Protein 5X6C (pdb70)

Radius of gyration: 39.95 Å; Cα contacts (8 Å, |Δi|>4): 1999; chains: 4; bounding box: 98×98×112 Å

InterPro domains:
  IPR002319 Phenylalanyl-tRNA synthetase [PF01409] (112-344)
  IPR005246 O-phosphoseryl-tRNA(Cys) ligase [MF_01674] (1-539)
  IPR005246 O-phosphoseryl-tRNA(Cys) ligase [TIGR00470] (1-539)
  IPR006195 Aminoacyl-tRNA synthetase, class II [PS50862] (49-343)
  IPR041590 O-phosphoserine--tRNA(Cys) ligase, C-terminal domain [PF18006] (428-467)
  IPR045864 Class II Aminoacyl-tRNA synthetase/Biotinyl protein ligase (BPL) and lipoyl protein ligase (LPL) [G3DSA:3.30.930.10] (42-348)
  IPR045864 Class II Aminoacyl-tRNA synthetase/Biotinyl protein ligase (BPL) and lipoyl protein ligase (LPL) [SSF55681] (33-344)

Sequence (1130 aa):
MRFDIKKVLELAEKDFETAWRETRALIKDKHIDNKYPRLKPVYGKPHPVMETIERLRQAYLRMGFEEMINPVIVDEMEIYKQFGPEAMAVLDRCFYLAGLPRPDVGLGNEKVEIIKNLGIDIDEEKKERLREVLHLYKKGAIDGDDLVFEIAKALNVSNEMGLKVLETAFPEFKDLKPESTTLTLRSHMTSGWFITLSSLIKKRKLPLKLFSIDRCFRREQREDRSHLMSYHSASCVVVGEDVSVDDGKVVAEGLLAQFGFTKFKFKPDEKKSKYYTPETQTEVYAYHPKLGEWIEVATFGVYSPIALAKYNIDVPVMNLGLGVERLAMIIYGYEDVRAMVYPQFYEYRLSDRDIAGMIRVDKVPILDEFYNFANELIDICIANKDKESPCSVEVKREFNFNGERRVIKVEIFENEPNKKLLGPSVLNEVYVYDGNIYGIPPTFEGVKEQYIPILKKAKEEGVSTNIRYIDGIIYKLVAKIEEALVSNVDEFKFRVPIVRSLSDINLKIDELALKQIMGENKVIDVRGPVFLNAKVEIKMRFDIKKVLELAEKDFETAWRETRALIKDKHIDNKYPRLKPVYGKPHPVMETIERLRQAYLRMGFEEMINPVIVDEMEIYKQFGPEAMAVLDRCFYLAGLPRPDVGLGNEKVEIIKNLGIDIDEEKKERLREVLHLYKKGAIDGDDLVFEIAKALNVSNEMGLKVLETAFPEFKDLKPESTTLTLRSHMTSGWFITLSSLIKKRKLPLKLFSIDRCFRREQREDRSHLMSYHSASCVVVGEDVSVDDGKVVAEGLLAQFGFTKFKFKPDEKKSKYYTPETQTEVYAYHPKLGEWIEVATFGVYSPIALAKYNIDVPVMNLGLGVERLAMIIYGYEDVRAMVYPQFYEYRLSDRDIAGMIRVDKVPILDEFYNFANELIDICIANKDKESPCSVEVKREFNFNGERRVIKVEIFENEPNKKLLGPSVLNEVYVYDGNIYGIPPTFEGVKEQYIPILKKAKEEGVSTNIRYIDGIIYKLVAKIEEALVSNVDEFKFRVPIVRSLSDINLKIDELALKQIMGENKVIDVRGPVFLNAKVEIKNHMRVEYSKDLIRKGISTISQLKKAKNHMRVEYSKDLIRKGISTISQLKKAK

GO terms:
  GO:0005515 protein binding (F, IPI)

Foldseek 3Di:
DADDPVVLVVVCVVPVPCSVVVVCVRDDDDDLCCHPPLPDDDDDDDALLVVLVVLLVVLQVVVVADEDDFDFKDFLVLVCLQQPPCSVVVVVFWAFDWFWAQDDDADDDVLVVQLVVLVADDDVQLRVQVRVLSVCSNVPNADPVCSLVSQCVSRVHDSVSSVVSCCRSPVCVVVTDIGTDRMTGAQACVSGVLVVCLVPVVVDDDFHKYWYWAKHATDDPDAWLPGDRMFIKGKIKTWDQPDFLVVVVVSVCSSVVSLPFPDKDKDFDPVQRQQADGRFWIWIWDDQVLVRDIDTFKIKGKGDCSSCVVSVHRHIMIMMIGTSLVVSCRNVVPRGSVCSVCVVVDDDDADLSSFLNQKFFAAFADDPVLNVVLVVVLVVCVVQVFAFPQFKDWDWDWDDDPPDIKIKIKMKGDHDHPDGRWFQQQFFWWWGDPLEIERGGPDCVPPDPVCVVVNVVRVVPTGTNRDGLSNSQSSVVSSVVVVCVVVVHFKDKGWQFKDFASVSSRMDGDVVSVVVSVVVPYYHGYIGGTTIIMMMGMD/DADDPVVLVVVCVVPVPVSVVPCVVRVDDDDLCCDPPLPDDDDDDDALLVVLVVLLVVLQVVVVAAEDDFDFKDFLVLLCLQQPPCSVVVVVFWAFDWFWAQDQDADDDVLVVQLVVVVADDDVQLNVQQRVLSVCSNVVNADPVCSLVSQCVSRVHDSVVSVVSCCRSPVCVVVTDIDTDRMTGAQACVSGVLVVCLVPVVPDDDFHKYWYWAKHATDDPDAWLPRDRMFIKGKIKTWDQDDFLVVVVVSVVSSVVSVPDPDKDKDFDPCQRQQFDGRFWIWIWDDQVLVRDIDTFKIKGKGDCSSCVSSVHRHIMIMMIGTSLVVSCRNVVPRGSVCSVDVVVDDDDADLSRFLNQKGFAFFADDPVLNVVLVVVLVVCVVQQFAFPQDKDWDWDWDDDPPDIKIKIKMKGDHDHPHGRWFQQQFFFWWGDPLEIERGGPDCPPPDVVCVVVSVCRVVPTGTNPDGLSNSQSSVVSSVVVVCVVVVHFKDKGWQFKDFACVSSRMDGDPVSVVVSVVVVYYHGYIGGTTIIMMMGMD/DVVVVVVVVVVVVVVVVVVVVVVVVD/DVVVVVVVVVVVVVVVVVVVVVVVVD

B-factor: mean 44.77, std 14.57, range [9.73, 120.57]

Secondary structure (DSSP, 8-state):
----HHHHHHHHHH-HHHHHHHGGGGSPPPPGGGSTTTS--------HHHHHHHHHHHHHHTTTPEE----SEEEHHHHHHHHGGGHHHHTTSSPEEEEPPPP-----SHHHHHHHHTT----HHHHHHHHHHHHHHHTT-S-GGGHHHHHHHHHT--HHHHHHHHHHH-GGGGG---EEEEEEE-SSTHHHHHHHHHHHGGGSPSPEEEEEEEEEE---SS--SS--SEEEEEEEEEE-TT--HHHHHHHHHHHHHTTT---EEEEE-TT--TTB-TT--EEEEEE-TTT-SEEEEEEEEEB-HHHHHHTT--S-EEEEEEEHHHHHHHHHT-S-HHHHH-GGGS-----HHHHHTTEEE----SSHHHHHHHHHHHHHHHHSTTPBSSEEEEEEEEEEETTEEEEEEEEEEE-SSS-BSS-TTTT-EEEEETTEEEEE-SS-TT--TTHHHHHHHHHHHSEEEEEEHHHHHHHHHHHHHHHHHHHT--EEEEEEEEE-STGGGTEEE-HHHHHHHHHTT--EE--EEEEEEEEEEE-/----HHHHHHHHHH-HHHHHHHGGGGSPPPPGGGSTTTS--------HHHHHHHHHHHHHHTTTPEE----SEEEHHHHHHHHGGGHHHHTTSSPEEEEPPPP-----HHHHHHHHHTT----HHHHHHHHHHHHHHHTT-S-STTHHHHHHHHHT--HHHHHHHHHHH-GGGGG---EEEEEEE-SSTHHHHHHHHHHHGGGSPSPEEEEEEEEEE---SS--SS--SEEEEEEEEEESTT--HHHHHHHHHHHHHTTT---EEEEE-TT--TTB-TT--EEEEEE-TTT-SEEEEEEEEEB-HHHHHTTT--S-EEEEEEEHHHHHHHHHT-S-HHHHH-GGGS-----HHHHHTTEEES---SSHHHHHHHHHHHHHHHHHTTPBSSEEEEEEEEEEETTEEEEEEEEEEE-STTSBSS-TTTT-EEEEETTEEEEE-SS-TT--TTHHHHHHHHHHHSEEEEEEHHHHHHHHHHHHHHHHHHHT--EEEEEEEEE-STGGGTEEE-HHHHHHHHHTT--EE--EEEEEEEEEEE-/-HHHHHHHHHHHHHHHHHHHHHHHH-/-HHHHHHHHHHHHHHHHHHHHHHHH-

Structure (mmCIF, N/CA/C/O backbone):
data_5X6C
#
_entry.id   5X6C
#
_cell.length_a   279.821
_cell.length_b   279.821
_cell.length_c   279.821
_cell.angle_alpha   90.00
_cell.angle_beta   90.00
_cell.angle_gamma   90.00
#
_symmetry.space_group_name_H-M   'I 21 3'
#
loop_
_entity.id
_entity.type
_entity.pdbx_description
1 polymer 'O-phosphoserine--tRNA(Cys) ligase'
2 polymer 'Uncharacterized protein MJ1481'
3 non-polymer "ADENOSINE-5'-TRIPHOSPHATE"
4 non-polymer 'SULFATE ION'
5 water water
#
loop_
_atom_site.group_PDB
_atom_site.id
_atom_site.type_symbol
_atom_site.label_atom_id
_atom_site.label_alt_id
_atom_site.label_comp_id
_atom_site.label_asym_id
_atom_site.label_entity_id
_atom_site.label_seq_id
_atom_site.pdbx_PDB_ins_code
_atom_site.Cartn_x
_atom_site.Cartn_y
_atom_site.Cartn_z
_atom_site.occupancy
_atom_site.B_iso_or_equiv
_atom_site.auth_seq_id
_atom_site.auth_comp_id
_atom_site.auth_asym_id
_atom_site.auth_atom_id
_atom_site.pdbx_PDB_model_num
ATOM 1 N N . MET A 1 15 ? 25.982 -40.332 -51.970 1.00 82.14 11 MET A N 1
ATOM 2 C CA . MET A 1 15 ? 24.564 -40.562 -51.714 1.00 85.13 11 MET A CA 1
ATOM 3 C C . MET A 1 15 ? 24.031 -41.752 -52.522 1.00 85.11 11 MET A C 1
ATOM 4 O O . MET A 1 15 ? 24.467 -42.889 -52.333 1.00 86.54 11 MET A O 1
ATOM 9 N N . ARG A 1 16 ? 23.059 -41.496 -53.393 1.00 80.09 12 ARG A N 1
ATOM 10 C CA . ARG A 1 16 ? 22.507 -42.533 -54.259 1.00 68.58 12 ARG A CA 1
ATOM 11 C C . ARG A 1 16 ? 23.097 -42.417 -55.664 1.00 66.29 12 ARG A C 1
ATOM 12 O O . ARG A 1 16 ? 23.909 -41.532 -55.908 1.00 76.70 12 ARG A O 1
ATOM 20 N N . PHE A 1 17 ? 22.699 -43.275 -56.597 1.00 56.94 13 PHE A N 1
ATOM 21 C CA . PHE A 1 17 ? 23.346 -43.216 -57.901 1.00 55.61 13 PHE A CA 1
ATOM 22 C C . PHE A 1 17 ? 22.479 -42.635 -59.003 1.00 52.59 13 PHE A C 1
ATOM 23 O O . PHE A 1 17 ? 21.263 -42.560 -58.891 1.00 52.42 13 PHE A O 1
ATOM 31 N N . ASP A 1 18 ? 23.142 -42.204 -60.067 1.00 54.10 14 ASP A N 1
ATOM 32 C CA . ASP A 1 18 ? 22.504 -41.471 -61.141 1.00 52.42 14 ASP A CA 1
ATOM 33 C C . ASP A 1 18 ? 21.772 -42.398 -62.088 1.00 50.52 14 ASP A C 1
ATOM 34 O O . ASP A 1 18 ? 22.396 -43.107 -62.862 1.00 51.63 14 ASP A O 1
ATOM 39 N N . ILE A 1 19 ? 20.448 -42.376 -62.038 1.00 48.34 15 ILE A N 1
ATOM 40 C CA . ILE A 1 19 ? 19.643 -43.241 -62.883 1.00 44.42 15 ILE A CA 1
ATOM 41 C C . ILE A 1 19 ? 19.920 -42.941 -64.349 1.00 46.30 15 ILE A C 1
ATOM 42 O O . ILE A 1 19 ? 20.026 -43.855 -65.164 1.00 46.95 15 ILE A O 1
ATOM 47 N N . LYS A 1 20 ? 20.065 -41.663 -64.686 1.00 45.19 16 LYS A N 1
ATOM 48 C CA . LYS A 1 20 ? 20.244 -41.293 -66.082 1.00 46.94 16 LYS A CA 1
ATOM 49 C C . LYS A 1 20 ? 21.576 -41.800 -66.613 1.00 47.73 16 LYS A C 1
ATOM 50 O O . LYS A 1 20 ? 21.629 -42.431 -67.671 1.00 42.95 16 LYS A O 1
ATOM 56 N N . LYS A 1 21 ? 22.642 -41.559 -65.856 1.00 48.54 17 LYS A N 1
ATOM 57 C CA . LYS A 1 21 ? 23.983 -41.968 -66.263 1.00 49.37 17 LYS A CA 1
ATOM 58 C C . LYS A 1 21 ? 24.089 -43.481 -66.379 1.00 48.46 17 LYS A C 1
ATOM 59 O O . LYS A 1 21 ? 24.767 -43.994 -67.269 1.00 50.34 17 LYS A O 1
ATOM 65 N N . VAL A 1 22 ? 23.424 -44.195 -65.474 1.00 46.33 18 VAL A N 1
ATOM 66 C CA . VAL A 1 22 ? 23.447 -45.649 -65.503 1.00 42.34 18 VAL A CA 1
ATOM 67 C C . VAL A 1 22 ? 22.743 -46.136 -66.743 1.00 44.35 18 VAL A C 1
ATOM 68 O O . VAL A 1 22 ? 23.288 -46.945 -67.476 1.00 44.98 18 VAL A O 1
ATOM 72 N N . LEU A 1 23 ? 21.530 -45.648 -66.977 1.00 43.77 19 LEU A N 1
ATOM 73 C CA . LEU A 1 23 ? 20.792 -46.045 -68.167 1.00 43.52 19 LEU A CA 1
ATOM 74 C C . LEU A 1 23 ? 21.570 -45.771 -69.463 1.00 49.03 19 LEU A C 1
ATOM 75 O O . LEU A 1 23 ? 21.562 -46.598 -70.387 1.00 51.49 19 LEU A O 1
ATOM 80 N N . GLU A 1 24 ? 22.265 -44.634 -69.522 1.00 50.66 20 GLU A N 1
ATOM 81 C CA . GLU A 1 24 ? 23.028 -44.284 -70.722 1.00 48.38 20 GLU A CA 1
ATOM 82 C C . GLU A 1 24 ? 24.227 -45.199 -70.890 1.00 50.21 20 GLU A C 1
ATOM 83 O O . GLU A 1 24 ? 24.503 -45.672 -71.992 1.00 53.38 20 GLU A O 1
ATOM 89 N N . LEU A 1 25 ? 24.922 -45.470 -69.791 1.00 50.28 21 LEU A N 1
ATOM 90 C CA . LEU A 1 25 ? 26.109 -46.308 -69.844 1.00 46.58 21 LEU A CA 1
ATOM 91 C C . LEU A 1 25 ? 25.696 -47.694 -70.280 1.00 47.38 21 LEU A C 1
ATOM 92 O O . LEU A 1 25 ? 26.382 -48.336 -71.068 1.00 46.68 21 LEU A O 1
ATOM 97 N N . ALA A 1 26 ? 24.546 -48.131 -69.786 1.00 47.52 22 ALA A N 1
ATOM 98 C CA . ALA A 1 26 ? 24.025 -49.449 -70.101 1.00 45.96 22 ALA A CA 1
ATOM 99 C C . ALA A 1 26 ? 23.597 -49.541 -71.543 1.00 51.71 22 ALA A C 1
ATOM 100 O O . ALA A 1 26 ? 23.707 -50.590 -72.147 1.00 48.48 22 ALA A O 1
ATOM 102 N N . GLU A 1 27 ? 23.104 -48.452 -72.114 1.00 56.52 23 GLU A N 1
ATOM 103 C CA . GLU A 1 27 ? 22.665 -48.547 -73.497 1.00 53.40 23 GLU A CA 1
ATOM 104 C C . GLU A 1 27 ? 23.817 -48.421 -74.479 1.00 54.15 23 GLU A C 1
ATOM 105 O O . GLU A 1 27 ? 23.751 -48.961 -75.578 1.00 54.67 23 GLU A O 1
ATOM 111 N N . LYS A 1 28 ? 24.906 -47.786 -74.072 1.00 56.67 24 LYS A N 1
ATOM 112 C CA . LYS A 1 28 ? 26.076 -47.790 -74.935 1.00 53.94 24 LYS A CA 1
ATOM 113 C C . LYS A 1 28 ? 26.582 -49.210 -75.107 1.00 53.04 24 LYS A C 1
ATOM 114 O O . LYS A 1 28 ? 26.848 -49.642 -76.221 1.00 59.91 24 LYS A O 1
ATOM 120 N N . ASP A 1 29 ? 26.726 -49.929 -74.002 1.00 54.10 25 ASP A N 1
ATOM 121 C CA . ASP A 1 29 ? 27.173 -51.317 -74.040 1.00 50.22 25 ASP A CA 1
ATOM 122 C C . ASP A 1 29 ? 26.777 -52.066 -72.782 1.00 46.42 25 ASP A C 1
ATOM 123 O O . ASP A 1 29 ? 27.462 -51.950 -71.777 1.00 47.25 25 ASP A O 1
ATOM 128 N N . PHE A 1 30 ? 25.692 -52.839 -72.844 1.00 42.57 26 PHE A N 1
ATOM 129 C CA . PHE A 1 30 ? 25.127 -53.498 -71.664 1.00 41.11 26 PHE A CA 1
ATOM 130 C C . PHE A 1 30 ? 26.102 -54.292 -70.827 1.00 41.60 26 PHE A C 1
ATOM 131 O O . PHE A 1 30 ? 26.035 -54.252 -69.618 1.00 43.98 26 PHE A O 1
ATOM 139 N N . GLU A 1 31 ? 26.977 -55.053 -71.458 1.00 41.21 27 GLU A N 1
ATOM 140 C CA . GLU A 1 31 ? 27.844 -55.935 -70.708 1.00 36.78 27 GLU A CA 1
ATOM 141 C C . GLU A 1 31 ? 28.910 -55.197 -69.915 1.00 42.94 27 GLU A C 1
ATOM 142 O O . GLU A 1 31 ? 29.025 -55.409 -68.717 1.00 46.63 27 GLU A O 1
ATOM 148 N N . THR A 1 32 ? 29.700 -54.349 -70.564 1.00 44.42 28 THR A N 1
ATOM 149 C CA . THR A 1 32 ? 30.623 -53.487 -69.840 1.00 46.14 28 THR A CA 1
ATOM 150 C C . THR A 1 32 ? 29.882 -52.789 -68.734 1.00 45.14 28 THR A C 1
ATOM 151 O O . THR A 1 32 ? 30.386 -52.689 -67.638 1.00 45.86 28 THR A O 1
ATOM 155 N N . ALA A 1 33 ? 28.689 -52.290 -69.029 1.00 45.14 29 ALA A N 1
ATOM 156 C CA . ALA A 1 33 ? 27.943 -51.508 -68.059 1.00 43.47 29 ALA A CA 1
ATOM 157 C C . ALA A 1 33 ? 27.575 -52.347 -66.855 1.00 41.48 29 ALA A C 1
ATOM 158 O O . ALA A 1 33 ? 27.706 -51.910 -65.741 1.00 42.15 29 ALA A O 1
ATOM 160 N N . TRP A 1 34 ? 27.162 -53.579 -67.084 1.00 40.55 30 TRP A N 1
ATOM 161 C CA . TRP A 1 34 ? 26.794 -54.472 -66.004 1.00 38.28 30 TRP A CA 1
ATOM 162 C C . TRP A 1 34 ? 27.992 -54.815 -65.143 1.00 39.22 30 TRP A C 1
ATOM 163 O O . TRP A 1 34 ? 27.884 -54.826 -63.927 1.00 42.20 30 TRP A O 1
ATOM 174 N N . ARG A 1 35 ? 29.126 -55.107 -65.770 1.00 38.07 31 ARG A N 1
ATOM 175 C CA . ARG A 1 35 ? 30.355 -55.354 -65.024 1.00 37.18 31 ARG A CA 1
ATOM 176 C C . ARG A 1 35 ? 30.849 -54.141 -64.234 1.00 43.19 31 ARG A C 1
ATOM 177 O O . ARG A 1 35 ? 31.165 -54.243 -63.052 1.00 43.26 31 ARG A O 1
ATOM 185 N N . GLU A 1 36 ? 30.919 -52.994 -64.895 1.00 45.66 32 GLU A N 1
ATOM 186 C CA . GLU A 1 36 ? 31.485 -51.781 -64.320 1.00 43.34 32 GLU A CA 1
ATOM 187 C C . GLU A 1 36 ? 30.606 -51.208 -63.240 1.00 40.44 32 GLU A C 1
ATOM 188 O O . GLU A 1 36 ? 31.074 -50.562 -62.315 1.00 43.76 32 GLU A O 1
ATOM 194 N N . THR A 1 37 ? 29.316 -51.438 -63.377 1.00 37.54 33 THR A N 1
ATOM 195 C CA . THR A 1 37 ? 28.344 -50.756 -62.553 1.00 37.15 33 THR A CA 1
ATOM 196 C C . THR A 1 37 ? 28.306 -51.334 -61.138 1.00 38.31 33 THR A C 1
ATOM 197 O O . THR A 1 37 ? 27.522 -50.920 -60.295 1.00 36.45 33 THR A O 1
ATOM 201 N N . ARG A 1 38 ? 29.190 -52.281 -60.881 1.00 38.17 34 ARG A N 1
ATOM 202 C CA . ARG A 1 38 ? 29.297 -52.916 -59.582 1.00 39.09 34 ARG A CA 1
ATOM 203 C C . ARG A 1 38 ? 29.838 -51.952 -58.551 1.00 42.78 34 ARG A C 1
ATOM 204 O O . ARG A 1 38 ? 29.541 -52.050 -57.367 1.00 42.02 34 ARG A O 1
ATOM 212 N N . ALA A 1 39 ? 30.600 -50.979 -59.027 1.00 42.09 35 ALA A N 1
ATOM 213 C CA . ALA A 1 39 ? 31.232 -49.987 -58.171 1.00 41.69 35 ALA A CA 1
ATOM 214 C C . ALA A 1 39 ? 30.228 -49.053 -57.524 1.00 41.11 35 ALA A C 1
ATOM 215 O O . ALA A 1 39 ? 30.579 -48.303 -56.629 1.00 43.78 35 ALA A O 1
ATOM 217 N N . LEU A 1 40 ? 28.996 -49.061 -58.014 1.00 39.75 36 LEU A N 1
ATOM 218 C CA . LEU A 1 40 ? 27.947 -48.215 -57.467 1.00 44.18 36 LEU A CA 1
ATOM 219 C C . LEU A 1 40 ? 27.337 -48.847 -56.222 1.00 51.68 36 LEU A C 1
ATOM 220 O O . LEU A 1 40 ? 26.484 -48.246 -55.568 1.00 61.73 36 LEU A O 1
ATOM 225 N N . ILE A 1 41 ? 27.749 -50.073 -55.919 1.00 45.78 37 ILE A N 1
ATOM 226 C CA . ILE A 1 41 ? 27.258 -50.782 -54.747 1.00 46.43 37 ILE A CA 1
ATOM 227 C C . ILE A 1 41 ? 28.358 -50.859 -53.694 1.00 50.12 37 ILE A C 1
ATOM 228 O O . ILE A 1 41 ? 29.233 -51.713 -53.791 1.00 53.65 37 ILE A O 1
ATOM 233 N N . LYS A 1 42 ? 28.321 -49.985 -52.693 1.00 48.00 38 LYS A N 1
ATOM 234 C CA . LYS A 1 42 ? 29.386 -49.930 -51.690 1.00 54.44 38 LYS A CA 1
ATOM 235 C C . LYS A 1 42 ? 29.395 -51.166 -50.798 1.00 54.70 38 LYS A C 1
ATOM 236 O O . LYS A 1 42 ? 28.333 -51.637 -50.407 1.00 59.22 38 LYS A O 1
ATOM 242 N N . ASP A 1 43 ? 30.567 -51.711 -50.482 1.00 54.31 39 ASP A N 1
ATOM 243 C CA . ASP A 1 43 ? 30.628 -52.735 -49.437 1.00 57.31 39 ASP A CA 1
ATOM 244 C C . ASP A 1 43 ? 30.312 -52.041 -48.123 1.00 53.25 39 ASP A C 1
ATOM 245 O O . ASP A 1 43 ? 30.349 -50.820 -48.039 1.00 45.69 39 ASP A O 1
ATOM 250 N N . LYS A 1 44 ? 29.973 -52.812 -47.104 1.00 49.07 40 LYS A N 1
ATOM 251 C CA . LYS A 1 44 ? 29.589 -52.228 -45.836 1.00 41.55 40 LYS A CA 1
ATOM 252 C C . LYS A 1 44 ? 30.823 -51.798 -45.061 1.00 40.45 40 LYS A C 1
ATOM 253 O O . LYS A 1 44 ? 31.927 -52.225 -45.364 1.00 41.75 40 LYS A O 1
ATOM 259 N N . HIS A 1 45 ? 30.637 -50.924 -44.084 1.00 37.34 41 HIS A N 1
ATOM 260 C CA . HIS A 1 45 ? 31.718 -50.535 -43.195 1.00 37.21 41 HIS A CA 1
ATOM 261 C C . HIS A 1 45 ? 32.258 -51.785 -42.546 1.00 39.11 41 HIS A C 1
ATOM 262 O O . HIS A 1 45 ? 31.491 -52.671 -42.209 1.00 40.87 41 HIS A O 1
ATOM 269 N N . ILE A 1 46 ? 33.575 -51.876 -42.405 1.00 40.22 42 ILE A N 1
ATOM 270 C CA . ILE A 1 46 ? 34.219 -53.079 -41.883 1.00 37.44 42 ILE A CA 1
ATOM 271 C C . ILE A 1 46 ? 33.555 -53.542 -40.590 1.00 36.84 42 ILE A C 1
ATOM 272 O O . ILE A 1 46 ? 33.459 -54.735 -40.331 1.00 37.68 42 ILE A O 1
ATOM 277 N N . ASP A 1 47 ? 33.073 -52.583 -39.807 1.00 36.87 43 ASP A N 1
ATOM 278 C CA . ASP A 1 47 ? 32.345 -52.821 -38.568 1.00 33.48 43 ASP A CA 1
ATOM 279 C C . ASP A 1 47 ? 31.143 -53.710 -38.747 1.00 33.21 43 ASP A C 1
ATOM 280 O O . ASP A 1 47 ? 30.764 -54.432 -37.846 1.00 36.73 43 ASP A O 1
ATOM 285 N N . ASN A 1 48 ? 30.515 -53.604 -39.908 1.00 36.36 44 ASN A N 1
ATOM 286 C CA . ASN A 1 48 ? 29.216 -54.203 -40.132 1.00 34.99 44 ASN A CA 1
ATOM 287 C C . ASN A 1 48 ? 29.204 -55.231 -41.220 1.00 34.11 44 ASN A C 1
ATOM 288 O O . ASN A 1 48 ? 28.190 -55.431 -41.852 1.00 36.47 44 ASN A O 1
ATOM 293 N N . LYS A 1 49 ? 30.323 -55.895 -41.436 1.00 36.02 45 LYS A N 1
ATOM 294 C CA . LYS A 1 49 ? 30.391 -56.927 -42.448 1.00 38.76 45 LYS A CA 1
ATOM 295 C C . LYS A 1 49 ? 30.187 -58.260 -41.765 1.00 38.15 45 LYS A C 1
ATOM 296 O O . LYS A 1 49 ? 30.489 -58.399 -40.594 1.00 46.72 45 LYS A O 1
ATOM 302 N N . TYR A 1 50 ? 29.679 -59.247 -42.481 1.00 37.07 46 TYR A N 1
ATOM 303 C CA . TYR A 1 50 ? 29.456 -60.557 -41.888 1.00 34.47 46 TYR A CA 1
ATOM 304 C C . TYR A 1 50 ? 30.798 -61.196 -41.576 1.00 37.01 46 TYR A C 1
ATOM 305 O O . TYR A 1 50 ? 31.701 -61.118 -42.390 1.00 38.94 46 TYR A O 1
ATOM 314 N N . PRO A 1 51 ? 30.943 -61.853 -40.412 1.00 38.86 47 PRO A N 1
ATOM 315 C CA . PRO A 1 51 ? 29.977 -62.242 -39.387 1.00 40.53 47 PRO A CA 1
ATOM 316 C C . PRO A 1 51 ? 29.824 -61.299 -38.203 1.00 39.51 47 PRO A C 1
ATOM 317 O O . PRO A 1 51 ? 29.267 -61.720 -37.199 1.00 40.91 47 PRO A O 1
ATOM 321 N N . ARG A 1 52 ? 30.296 -60.067 -38.304 1.00 37.73 48 ARG A N 1
ATOM 322 C CA . ARG A 1 52 ? 30.099 -59.126 -37.227 1.00 37.36 48 ARG A CA 1
ATOM 323 C C . ARG A 1 52 ? 28.674 -58.620 -37.271 1.00 40.33 48 ARG A C 1
ATOM 324 O O . ARG A 1 52 ? 28.175 -58.070 -36.297 1.00 47.19 48 ARG A O 1
ATOM 332 N N . LEU A 1 53 ? 28.040 -58.779 -38.425 1.00 37.33 49 LEU A N 1
ATOM 333 C CA . LEU A 1 53 ? 26.641 -58.440 -38.609 1.00 36.65 49 LEU A CA 1
ATOM 334 C C . LEU A 1 53 ? 25.795 -59.646 -38.256 1.00 35.98 49 LEU A C 1
ATOM 335 O O . LEU A 1 53 ? 25.856 -60.655 -38.928 1.00 36.20 49 LEU A O 1
ATOM 340 N N . LYS A 1 54 ? 24.992 -59.528 -37.210 1.00 37.28 50 LYS A N 1
ATOM 341 C CA . LYS A 1 54 ? 24.279 -60.656 -36.629 1.00 30.25 50 LYS A CA 1
ATOM 342 C C . LYS A 1 54 ? 22.789 -60.521 -36.937 1.00 27.33 50 LYS A C 1
ATOM 343 O O . LYS A 1 54 ? 22.278 -59.414 -37.017 1.00 31.56 50 LYS A O 1
ATOM 349 N N . PRO A 1 55 ? 22.074 -61.636 -37.122 1.00 30.19 51 PRO A N 1
ATOM 350 C CA . PRO A 1 55 ? 20.624 -61.524 -37.278 1.00 29.97 51 PRO A CA 1
ATOM 351 C C . PRO A 1 55 ? 19.919 -61.292 -35.967 1.00 27.76 51 PRO A C 1
ATOM 352 O O . PRO A 1 55 ? 20.377 -61.775 -34.949 1.00 30.47 51 PRO A O 1
ATOM 356 N N . VAL A 1 56 ? 18.814 -60.563 -35.994 1.00 28.48 52 VAL A N 1
ATOM 357 C CA . VAL A 1 56 ? 18.018 -60.372 -34.799 1.00 28.99 52 VAL A CA 1
ATOM 358 C C . VAL A 1 56 ? 16.600 -60.832 -35.029 1.00 31.61 52 VAL A C 1
ATOM 359 O O . VAL A 1 56 ? 15.944 -60.378 -35.953 1.00 37.40 52 VAL A O 1
ATOM 363 N N . TYR A 1 57 ? 16.141 -61.742 -34.180 1.00 29.44 53 TYR A N 1
ATOM 364 C CA . TYR A 1 57 ? 14.809 -62.300 -34.287 1.00 30.50 53 TYR A CA 1
ATOM 365 C C . TYR A 1 57 ? 14.346 -62.682 -32.901 1.00 32.05 53 TYR A C 1
ATOM 366 O O . TYR A 1 57 ? 15.160 -62.895 -32.018 1.00 36.99 53 TYR A O 1
ATOM 375 N N . GLY A 1 58 ? 13.041 -62.760 -32.706 1.00 29.38 54 GLY A N 1
ATOM 376 C CA . GLY A 1 58 ? 12.492 -63.171 -31.432 1.00 30.54 54 GLY A CA 1
ATOM 377 C C . GLY A 1 58 ? 12.658 -64.656 -31.232 1.00 33.63 54 GLY A C 1
ATOM 378 O O . GLY A 1 58 ? 12.514 -65.422 -32.177 1.00 35.07 54 GLY A O 1
ATOM 379 N N . LYS A 1 59 ? 12.960 -65.071 -30.007 1.00 31.55 55 LYS A N 1
ATOM 380 C CA . LYS A 1 59 ? 13.195 -66.474 -29.736 1.00 28.95 55 LYS A CA 1
ATOM 381 C C . LYS A 1 59 ? 12.184 -67.011 -28.736 1.00 28.98 55 LYS A C 1
ATOM 382 O O . LYS A 1 59 ? 12.215 -66.637 -27.572 1.00 37.42 55 LYS A O 1
ATOM 388 N N . PRO A 1 60 ? 11.293 -67.906 -29.176 1.00 29.26 56 PRO A N 1
ATOM 389 C CA . PRO A 1 60 ? 10.345 -68.582 -28.291 1.00 30.87 56 PRO A CA 1
ATOM 390 C C . PRO A 1 60 ? 10.994 -69.476 -27.245 1.00 31.54 56 PRO A C 1
ATOM 391 O O . PRO A 1 60 ? 12.129 -69.883 -27.429 1.00 33.98 56 PRO A O 1
ATOM 395 N N . HIS A 1 61 ? 10.260 -69.777 -26.177 1.00 27.39 57 HIS A N 1
ATOM 396 C CA . HIS A 1 61 ? 10.711 -70.655 -25.099 1.00 26.61 57 HIS A CA 1
ATOM 397 C C . HIS A 1 61 ? 10.136 -72.014 -25.364 1.00 29.14 57 HIS A C 1
ATOM 398 O O . HIS A 1 61 ? 8.973 -72.108 -25.717 1.00 32.15 57 HIS A O 1
ATOM 405 N N . PRO A 1 62 ? 10.931 -73.078 -25.209 1.00 29.45 58 PRO A N 1
ATOM 406 C CA . PRO A 1 62 ? 10.421 -74.407 -25.545 1.00 31.78 58 PRO A CA 1
ATOM 407 C C . PRO A 1 62 ? 9.160 -74.799 -24.780 1.00 31.54 58 PRO A C 1
ATOM 408 O O . PRO A 1 62 ? 8.271 -75.426 -25.363 1.00 33.83 58 PRO A O 1
ATOM 412 N N . VAL A 1 63 ? 9.047 -74.419 -23.516 1.00 26.10 59 VAL A N 1
ATOM 413 C CA . VAL A 1 63 ? 7.879 -74.837 -22.768 1.00 29.25 59 VAL A CA 1
ATOM 414 C C . VAL A 1 63 ? 6.648 -74.125 -23.305 1.00 29.33 59 VAL A C 1
ATOM 415 O O . VAL A 1 63 ? 5.579 -74.720 -23.420 1.00 30.27 59 VAL A O 1
ATOM 419 N N . MET A 1 64 ? 6.802 -72.873 -23.700 1.00 27.37 60 MET A N 1
ATOM 420 C CA . MET A 1 64 ? 5.657 -72.133 -24.185 1.00 26.39 60 MET A CA 1
ATOM 421 C C . MET A 1 64 ? 5.306 -72.494 -25.625 1.00 28.04 60 MET A C 1
ATOM 422 O O . MET A 1 64 ? 4.136 -72.463 -25.999 1.00 34.47 60 MET A O 1
ATOM 427 N N . GLU A 1 65 ? 6.281 -72.871 -26.440 1.00 25.95 61 GLU A N 1
ATOM 428 C CA . GLU A 1 65 ? 5.916 -73.313 -27.774 1.00 28.94 61 GLU A CA 1
ATOM 429 C C . GLU A 1 65 ? 5.238 -74.645 -27.646 1.00 31.01 61 GLU A C 1
ATOM 430 O O . GLU A 1 65 ? 4.330 -74.943 -28.404 1.00 32.62 61 GLU A O 1
ATOM 436 N N . THR A 1 66 ? 5.618 -75.431 -26.649 1.00 25.17 62 THR A N 1
ATOM 437 C CA . THR A 1 66 ? 4.979 -76.721 -26.511 1.00 26.55 62 THR A CA 1
ATOM 438 C C . THR A 1 66 ? 3.563 -76.509 -26.024 1.00 29.44 62 THR A C 1
ATOM 439 O O . THR A 1 66 ? 2.651 -77.219 -26.436 1.00 31.56 62 THR A O 1
ATOM 443 N N . ILE A 1 67 ? 3.363 -75.512 -25.171 1.00 27.30 63 ILE A N 1
ATOM 444 C CA . ILE A 1 67 ? 2.016 -75.179 -24.755 1.00 25.42 63 ILE A CA 1
ATOM 445 C C . ILE A 1 67 ? 1.155 -74.773 -25.949 1.00 29.97 63 ILE A C 1
ATOM 446 O O . ILE A 1 67 ? 0.026 -75.208 -26.066 1.00 33.89 63 ILE A O 1
ATOM 451 N N . GLU A 1 68 ? 1.679 -73.977 -26.867 1.00 28.68 64 GLU A N 1
ATOM 452 C CA . GLU A 1 68 ? 0.825 -73.612 -27.974 1.00 26.58 64 GLU A CA 1
ATOM 453 C C . GLU A 1 68 ? 0.540 -74.801 -28.873 1.00 29.02 64 GLU A C 1
ATOM 454 O O . GLU A 1 68 ? -0.601 -75.044 -29.255 1.00 30.04 64 GLU A O 1
ATOM 460 N N . ARG A 1 69 ? 1.548 -75.612 -29.129 1.00 30.25 65 ARG A N 1
ATOM 461 C CA . ARG A 1 69 ? 1.344 -76.743 -29.993 1.00 27.95 65 ARG A CA 1
ATOM 462 C C . ARG A 1 69 ? 0.337 -77.681 -29.378 1.00 31.01 65 ARG A C 1
ATOM 463 O O . ARG A 1 69 ? -0.432 -78.310 -30.082 1.00 33.71 65 ARG A O 1
ATOM 471 N N . LEU A 1 70 ? 0.294 -77.732 -28.056 1.00 31.79 66 LEU A N 1
ATOM 472 C CA . LEU A 1 70 ? -0.681 -78.571 -27.373 1.00 31.05 66 LEU A CA 1
ATOM 473 C C . LEU A 1 70 ? -2.081 -77.972 -27.444 1.00 29.85 66 LEU A C 1
ATOM 474 O O . LEU A 1 70 ? -3.043 -78.703 -27.619 1.00 31.91 66 LEU A O 1
ATOM 479 N N . ARG A 1 71 ? -2.201 -76.651 -27.330 1.00 29.54 67 ARG A N 1
ATOM 480 C CA . ARG A 1 71 ? -3.491 -76.004 -27.545 1.00 27.20 67 ARG A CA 1
ATOM 481 C C . ARG A 1 71 ? -4.020 -76.449 -28.869 1.00 28.04 67 ARG A C 1
ATOM 482 O O . ARG A 1 71 ? -5.170 -76.784 -28.994 1.00 28.93 67 ARG A O 1
ATOM 490 N N . GLN A 1 72 ? -3.166 -76.471 -29.875 1.00 30.26 68 GLN A N 1
ATOM 491 C CA . GLN A 1 72 ? -3.669 -76.761 -31.204 1.00 29.95 68 GLN A CA 1
ATOM 492 C C . GLN A 1 72 ? -3.900 -78.250 -31.426 1.00 32.59 68 GLN A C 1
ATOM 493 O O . GLN A 1 72 ? -4.760 -78.635 -32.199 1.00 33.15 68 GLN A O 1
ATOM 499 N N . ALA A 1 73 ? -3.163 -79.095 -30.728 1.00 33.20 69 ALA A N 1
ATOM 500 C CA . ALA A 1 73 ? -3.419 -80.516 -30.817 1.00 29.73 69 ALA A CA 1
ATOM 501 C C . ALA A 1 73 ? -4.775 -80.827 -30.208 1.00 32.05 69 ALA A C 1
ATOM 502 O O . ALA A 1 73 ? -5.489 -81.673 -30.692 1.00 31.68 69 ALA A O 1
ATOM 504 N N . TYR A 1 74 ? -5.129 -80.145 -29.132 1.00 30.64 70 TYR A N 1
ATOM 505 C CA . TYR A 1 74 ? -6.440 -80.341 -28.544 1.00 27.98 70 TYR A CA 1
ATOM 506 C C . TYR A 1 74 ? -7.534 -79.731 -29.393 1.00 29.18 70 TYR A C 1
ATOM 507 O O . TYR A 1 74 ? -8.585 -80.317 -29.577 1.00 30.57 70 TYR A O 1
ATOM 516 N N . LEU A 1 75 ? -7.301 -78.535 -29.901 1.00 28.52 71 LEU A N 1
ATOM 517 C CA . LEU A 1 75 ? -8.320 -77.872 -30.680 1.00 28.67 71 LEU A CA 1
ATOM 518 C C . LEU A 1 75 ? -8.619 -78.676 -31.919 1.00 28.49 71 LEU A C 1
ATOM 519 O O . LEU A 1 75 ? -9.750 -78.763 -32.339 1.00 30.10 71 LEU A O 1
ATOM 524 N N . ARG A 1 76 ? -7.601 -79.293 -32.490 1.00 26.76 72 ARG A N 1
ATOM 525 C CA . ARG A 1 76 ? -7.787 -80.025 -33.722 1.00 27.17 72 ARG A CA 1
ATOM 526 C C . ARG A 1 76 ? -8.469 -81.358 -33.498 1.00 28.89 72 ARG A C 1
ATOM 527 O O . ARG A 1 76 ? -8.676 -82.095 -34.435 1.00 32.70 72 ARG A O 1
ATOM 535 N N . MET A 1 77 ? -8.816 -81.665 -32.256 1.00 27.44 73 MET A N 1
ATOM 536 C CA . MET A 1 77 ? -9.587 -82.862 -31.943 1.00 25.62 73 MET A CA 1
ATOM 537 C C . MET A 1 77 ? -10.988 -82.475 -31.512 1.00 31.31 73 MET A C 1
ATOM 538 O O . MET A 1 77 ? -11.762 -83.312 -31.085 1.00 34.30 73 MET A O 1
ATOM 543 N N . GLY A 1 78 ? -11.311 -81.195 -31.607 1.00 34.30 74 GLY A N 1
ATOM 544 C CA . GLY A 1 78 ? -12.653 -80.739 -31.319 1.00 30.43 74 GLY A CA 1
ATOM 545 C C . GLY A 1 78 ? -12.884 -80.314 -29.894 1.00 30.78 74 GLY A C 1
ATOM 546 O O . GLY A 1 78 ? -14.010 -80.058 -29.506 1.00 35.01 74 GLY A O 1
ATOM 547 N N . PHE A 1 79 ? -11.822 -80.241 -29.109 1.00 28.46 75 PHE A N 1
ATOM 548 C CA . PHE A 1 79 ? -11.952 -79.887 -27.711 1.00 26.30 75 PHE A CA 1
ATOM 549 C C . PHE A 1 79 ? -12.163 -78.403 -27.518 1.00 26.48 75 PHE A C 1
ATOM 550 O O . PHE A 1 79 ? -11.608 -77.590 -28.237 1.00 28.24 75 PHE A O 1
ATOM 558 N N . GLU A 1 80 ? -12.961 -78.067 -26.515 1.00 28.00 76 GLU A N 1
ATOM 559 C CA . GLU A 1 80 ? -13.344 -76.697 -26.215 1.00 29.20 76 GLU A CA 1
ATOM 560 C C . GLU A 1 80 ? -12.459 -76.156 -25.118 1.00 28.50 76 GLU A C 1
ATOM 561 O O . GLU A 1 80 ? -12.369 -76.750 -24.067 1.00 31.02 76 GLU A O 1
ATOM 567 N N . GLU A 1 81 ? -11.815 -75.022 -25.342 1.00 27.42 77 GLU A N 1
ATOM 568 C CA . GLU A 1 81 ? -10.799 -74.558 -24.411 1.00 26.69 77 GLU A CA 1
ATOM 569 C C . GLU A 1 81 ? -11.414 -73.812 -23.261 1.00 29.22 77 GLU A C 1
ATOM 570 O O . GLU A 1 81 ? -12.295 -72.986 -23.468 1.00 34.41 77 GLU A O 1
ATOM 576 N N . MET A 1 82 ? -10.915 -74.088 -22.056 1.00 28.02 78 MET A N 1
ATOM 577 C CA . MET A 1 82 ? -11.476 -73.579 -20.808 1.00 29.72 78 MET A CA 1
ATOM 578 C C . MET A 1 82 ? -10.413 -73.010 -19.908 1.00 29.69 78 MET A C 1
ATOM 579 O O . MET A 1 82 ? -9.242 -73.281 -20.088 1.00 30.79 78 MET A O 1
ATOM 584 N N . ILE A 1 83 ? -10.829 -72.214 -18.933 1.00 28.94 79 ILE A N 1
ATOM 585 C CA . ILE A 1 83 ? -9.958 -71.839 -17.828 1.00 27.74 79 ILE A CA 1
ATOM 586 C C . ILE A 1 83 ? -10.654 -72.217 -16.540 1.00 29.00 79 ILE A C 1
ATOM 587 O O . ILE A 1 83 ? -11.775 -71.815 -16.312 1.00 31.07 79 ILE A O 1
ATOM 592 N N . ASN A 1 84 ? -9.989 -72.992 -15.697 1.00 31.28 80 ASN A N 1
ATOM 593 C CA . ASN A 1 84 ? -10.600 -73.473 -14.472 1.00 29.59 80 ASN A CA 1
ATOM 594 C C . ASN A 1 84 ? -10.085 -72.701 -13.285 1.00 28.38 80 ASN A C 1
ATOM 595 O O . ASN A 1 84 ? -9.058 -72.065 -13.380 1.00 30.16 80 ASN A O 1
ATOM 600 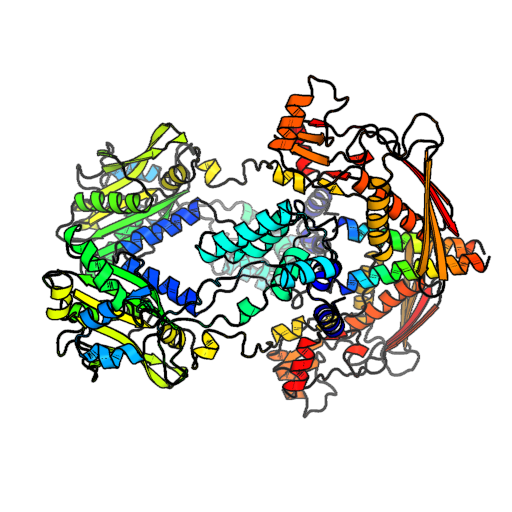N N . PRO A 1 85 ? -10.821 -72.710 -12.173 1.00 29.48 81 PRO A N 1
ATOM 601 C CA . PRO A 1 85 ? -10.271 -72.090 -10.978 1.00 32.09 81 PRO A CA 1
ATOM 602 C C . PRO A 1 85 ? -8.889 -72.631 -10.639 1.00 31.33 81 PRO A C 1
ATOM 603 O O . PRO A 1 85 ? -8.633 -73.814 -10.817 1.00 30.94 81 PRO A O 1
ATOM 607 N N . VAL A 1 86 ? -8.006 -71.743 -10.200 1.00 30.85 82 VAL A N 1
ATOM 608 C CA . VAL A 1 86 ? -6.654 -72.097 -9.811 1.00 28.68 82 VAL A CA 1
ATOM 609 C C . VAL A 1 86 ? -6.623 -72.335 -8.320 1.00 28.63 82 VAL A C 1
ATOM 610 O O . VAL A 1 86 ? -6.047 -73.305 -7.849 1.00 33.74 82 VAL A O 1
ATOM 614 N N . ILE A 1 87 ? -7.257 -71.431 -7.588 1.00 26.81 83 ILE A N 1
ATOM 615 C CA . ILE A 1 87 ? -7.361 -71.495 -6.143 1.00 26.10 83 ILE A CA 1
ATOM 616 C C . ILE A 1 87 ? -8.622 -72.235 -5.751 1.00 29.08 83 ILE A C 1
ATOM 617 O O . ILE A 1 87 ? -9.692 -71.894 -6.223 1.00 32.53 83 ILE A O 1
ATOM 622 N N . VAL A 1 88 ? -8.500 -73.260 -4.915 1.00 28.79 84 VAL A N 1
ATOM 623 C CA . VAL A 1 88 ? -9.651 -74.035 -4.460 1.00 29.78 84 VAL A CA 1
ATOM 624 C C . VAL A 1 88 ? -9.585 -74.343 -2.971 1.00 33.65 84 VAL A C 1
ATOM 625 O O . VAL A 1 88 ? -8.514 -74.585 -2.438 1.00 30.92 84 VAL A O 1
ATOM 629 N N . ASP A 1 89 ? -10.733 -74.345 -2.303 1.00 35.81 85 ASP A N 1
ATOM 630 C CA . ASP A 1 89 ? -10.768 -74.648 -0.876 1.00 34.38 85 ASP A CA 1
ATOM 631 C C . ASP A 1 89 ? -10.370 -76.081 -0.632 1.00 33.44 85 ASP A C 1
ATOM 632 O O . ASP A 1 89 ? -10.569 -76.932 -1.472 1.00 33.34 85 ASP A O 1
ATOM 637 N N . GLU A 1 90 ? -9.822 -76.344 0.538 1.00 34.29 86 GLU A N 1
ATOM 638 C CA . GLU A 1 90 ? -9.359 -77.668 0.873 1.00 33.51 86 GLU A CA 1
ATOM 639 C C . GLU A 1 90 ? -10.500 -78.675 0.838 1.00 36.01 86 GLU A C 1
ATOM 640 O O . GLU A 1 90 ? -10.311 -79.850 0.500 1.00 35.53 86 GLU A O 1
ATOM 646 N N . MET A 1 91 ? -11.699 -78.213 1.166 1.00 35.91 87 MET A N 1
ATOM 647 C CA . MET A 1 91 ? -12.845 -79.106 1.198 1.00 38.87 87 MET A CA 1
ATOM 648 C C . MET A 1 91 ? -13.188 -79.622 -0.202 1.00 37.92 87 MET A C 1
ATOM 649 O O . MET A 1 91 ? -13.854 -80.642 -0.333 1.00 38.36 87 MET A O 1
ATOM 654 N N . GLU A 1 92 ? -12.748 -78.917 -1.241 1.00 32.99 88 GLU A N 1
ATOM 655 C CA . GLU A 1 92 ? -12.917 -79.397 -2.607 1.00 29.39 88 GLU A CA 1
ATOM 656 C C . GLU A 1 92 ? -12.103 -80.664 -2.785 1.00 33.53 88 GLU A C 1
ATOM 657 O O . GLU A 1 92 ? -12.526 -81.629 -3.424 1.00 35.25 88 GLU A O 1
ATOM 663 N N . ILE A 1 93 ? -10.901 -80.642 -2.237 1.00 32.25 89 ILE A N 1
ATOM 664 C CA . ILE A 1 93 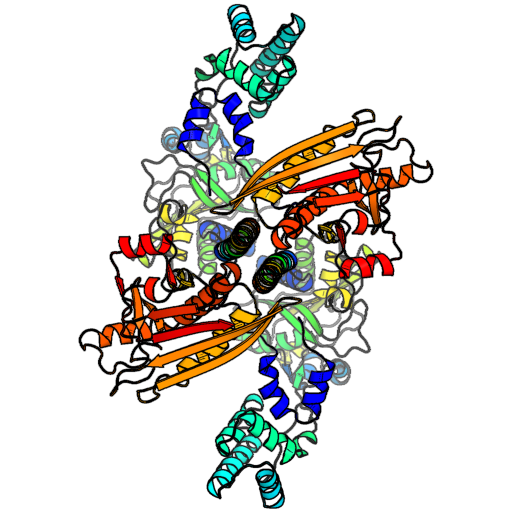? -10.037 -81.796 -2.307 1.00 33.50 89 ILE A CA 1
ATOM 665 C C . ILE A 1 93 ? -10.589 -82.923 -1.447 1.00 33.48 89 ILE A C 1
ATOM 666 O O . ILE A 1 93 ? -10.477 -84.081 -1.818 1.00 31.67 89 ILE A O 1
ATOM 671 N N . TYR A 1 94 ? -11.196 -82.616 -0.308 1.00 34.65 90 TYR A N 1
ATOM 672 C CA . TYR A 1 94 ? -11.843 -83.705 0.423 1.00 33.24 90 TYR A CA 1
ATOM 673 C C . TYR A 1 94 ? -13.008 -84.293 -0.361 1.00 33.55 90 TYR A C 1
ATOM 674 O O . TYR A 1 94 ? -13.239 -85.486 -0.301 1.00 35.57 90 TYR A O 1
ATOM 683 N N . LYS A 1 95 ? -13.748 -83.468 -1.094 1.00 33.61 91 LYS A N 1
ATOM 684 C CA . LYS A 1 95 ? -14.842 -83.990 -1.903 1.00 29.77 91 LYS A CA 1
ATOM 685 C C . LYS A 1 95 ? -14.341 -84.917 -2.991 1.00 33.16 91 LYS A C 1
ATOM 686 O O . LYS A 1 95 ? -14.943 -85.945 -3.252 1.00 36.61 91 LYS A O 1
ATOM 692 N N . GLN A 1 96 ? -13.253 -84.549 -3.651 1.00 32.27 92 GLN A N 1
ATOM 693 C CA . GLN A 1 96 ? -12.771 -85.364 -4.756 1.00 29.81 92 GLN A CA 1
ATOM 694 C C . GLN A 1 96 ? -12.009 -86.594 -4.294 1.00 30.72 92 GLN A C 1
ATOM 695 O O . GLN A 1 96 ? -12.243 -87.687 -4.780 1.00 31.54 92 GLN A O 1
ATOM 701 N N . PHE A 1 97 ? -11.093 -86.415 -3.356 1.00 31.46 93 PHE A N 1
ATOM 702 C CA . PHE A 1 97 ? -10.230 -87.498 -2.894 1.00 33.45 93 PHE A CA 1
ATOM 703 C C . PHE A 1 97 ? -10.819 -88.343 -1.765 1.00 36.73 93 PHE A C 1
ATOM 704 O O . PHE A 1 97 ? -10.282 -89.380 -1.415 1.00 40.27 93 PHE A O 1
ATOM 712 N N . GLY A 1 98 ? -11.906 -87.891 -1.173 1.00 34.95 94 GLY A N 1
ATOM 713 C CA . GLY A 1 98 ? -12.469 -88.598 -0.051 1.00 33.84 94 GLY A CA 1
ATOM 714 C C . GLY A 1 98 ? -11.555 -88.470 1.136 1.00 35.34 94 GLY A C 1
ATOM 715 O O . GLY A 1 98 ? -10.848 -87.485 1.261 1.00 37.02 94 GLY A O 1
ATOM 716 N N . PRO A 1 99 ? -11.568 -89.467 2.019 1.00 35.99 95 PRO A N 1
ATOM 717 C CA . PRO A 1 99 ? -10.707 -89.499 3.195 1.00 35.47 95 PRO A CA 1
ATOM 718 C C . PRO A 1 99 ? -9.235 -89.434 2.858 1.00 38.04 95 PRO A C 1
ATOM 719 O O . PRO A 1 99 ? -8.480 -88.943 3.673 1.00 42.35 95 PRO A O 1
ATOM 723 N N . GLU A 1 100 ? -8.835 -89.918 1.689 1.00 34.39 96 GLU A N 1
ATOM 724 C CA . GLU A 1 100 ? -7.442 -89.848 1.257 1.00 33.82 96 GLU A CA 1
ATOM 725 C C . GLU A 1 100 ? -6.901 -88.424 1.236 1.00 34.35 96 GLU A C 1
ATOM 726 O O . GLU A 1 100 ? -5.700 -88.213 1.228 1.00 34.27 96 GLU A O 1
ATOM 732 N N . ALA A 1 101 ? -7.781 -87.438 1.246 1.00 33.38 97 ALA A N 1
ATOM 733 C CA . ALA A 1 101 ? -7.333 -86.061 1.144 1.00 35.75 97 ALA A CA 1
ATOM 734 C C . ALA A 1 101 ? -6.571 -85.626 2.377 1.00 38.13 97 ALA A C 1
ATOM 735 O O . ALA A 1 101 ? -5.895 -84.605 2.344 1.00 39.36 97 ALA A O 1
ATOM 737 N N . MET A 1 102 ? -6.665 -86.396 3.456 1.00 34.87 98 MET A N 1
ATOM 738 C CA . MET A 1 102 ? -5.990 -86.031 4.690 1.00 37.46 98 MET A CA 1
ATOM 739 C C . MET A 1 102 ? -4.517 -86.355 4.552 1.00 38.35 98 MET A C 1
ATOM 740 O O . MET A 1 102 ? -3.689 -85.914 5.344 1.00 40.30 98 MET A O 1
ATOM 745 N N . ALA A 1 103 ? -4.198 -87.116 3.514 1.00 36.06 99 ALA A N 1
ATOM 746 C CA . ALA A 1 103 ? -2.824 -87.436 3.176 1.00 36.04 99 ALA A CA 1
ATOM 747 C C . ALA A 1 103 ? -2.411 -86.660 1.939 1.00 38.18 99 ALA A C 1
ATOM 748 O O . ALA A 1 103 ? -1.338 -86.092 1.885 1.00 41.29 99 ALA A O 1
ATOM 750 N N . VAL A 1 104 ? -3.280 -86.627 0.944 1.00 36.04 100 VAL A N 1
ATOM 751 C CA . VAL A 1 104 ? -2.956 -85.976 -0.310 1.00 32.08 100 VAL A CA 1
ATOM 752 C C . VAL A 1 104 ? -2.779 -84.482 -0.135 1.00 33.70 100 VAL A C 1
ATOM 753 O O . VAL A 1 104 ? -1.988 -83.879 -0.832 1.00 35.71 100 VAL A O 1
ATOM 757 N N . LEU A 1 105 ? -3.492 -83.877 0.807 1.00 34.79 101 LEU A N 1
ATOM 758 C CA . LEU A 1 105 ? -3.389 -82.434 1.008 1.00 32.01 101 LEU A CA 1
ATOM 759 C C . LEU A 1 105 ? -2.000 -81.996 1.463 1.00 34.27 101 LEU A C 1
ATOM 760 O O . LEU A 1 105 ? -1.736 -80.809 1.605 1.00 37.35 101 LEU A O 1
ATOM 765 N N . ASP A 1 106 ? -1.108 -82.949 1.697 1.00 32.22 102 ASP A N 1
ATOM 766 C CA . ASP A 1 106 ? 0.250 -82.615 2.093 1.00 35.09 102 ASP A CA 1
ATOM 767 C C . ASP A 1 106 ? 0.955 -82.010 0.906 1.00 36.96 102 ASP A C 1
ATOM 768 O O . ASP A 1 106 ? 1.783 -81.117 1.030 1.00 45.11 102 ASP A O 1
ATOM 773 N N . ARG A 1 107 ? 0.582 -82.514 -0.255 1.00 36.09 103 ARG A N 1
ATOM 774 C CA . ARG A 1 107 ? 1.155 -82.136 -1.524 1.00 32.19 103 ARG A CA 1
ATOM 775 C C . ARG A 1 107 ? 0.713 -80.776 -2.026 1.00 33.24 103 ARG A C 1
ATOM 776 O O . ARG A 1 107 ? 1.322 -80.236 -2.926 1.00 35.15 103 ARG A O 1
ATOM 784 N N . CYS A 1 108 ? -0.341 -80.219 -1.447 1.00 33.77 104 CYS A N 1
ATOM 785 C CA . CYS A 1 108 ? -0.880 -78.950 -1.911 1.00 32.43 104 CYS A CA 1
ATOM 786 C C . CYS A 1 108 ? -0.353 -77.779 -1.112 1.00 33.44 104 CYS A C 1
ATOM 787 O O . CYS A 1 108 ? -0.145 -77.892 0.088 1.00 38.70 104 CYS A O 1
ATOM 790 N N . PHE A 1 109 ? -0.176 -76.642 -1.769 1.00 33.34 105 PHE A N 1
ATOM 791 C CA . PHE A 1 109 ? 0.217 -75.418 -1.089 1.00 33.63 105 PHE A CA 1
ATOM 792 C C . PHE A 1 109 ? -1.002 -74.776 -0.465 1.00 32.42 105 PHE A C 1
ATOM 793 O O . PHE A 1 109 ? -1.994 -74.609 -1.128 1.00 37.38 105 PHE A O 1
ATOM 801 N N . TYR A 1 110 ? -0.946 -74.400 0.798 1.00 31.70 106 TYR A N 1
ATOM 802 C CA . TYR A 1 110 ? -2.023 -73.610 1.359 1.00 30.05 106 TYR A CA 1
ATOM 803 C C . TYR A 1 110 ? -1.724 -72.157 1.105 1.00 33.15 106 TYR A C 1
ATOM 804 O O . TYR A 1 110 ? -0.568 -71.782 0.970 1.00 37.45 106 TYR A O 1
ATOM 813 N N . LEU A 1 111 ? -2.761 -71.337 1.016 1.00 31.16 107 LEU A N 1
ATOM 814 C CA . LEU A 1 111 ? -2.573 -69.909 0.842 1.00 28.73 107 LEU A CA 1
ATOM 815 C C . LEU A 1 111 ? -2.645 -69.198 2.172 1.00 31.80 107 LEU A C 1
ATOM 816 O O . LEU A 1 111 ? -3.532 -69.462 2.964 1.00 34.60 107 LEU A O 1
ATOM 821 N N . ALA A 1 112 ? -1.706 -68.291 2.410 1.00 30.18 108 ALA A N 1
ATOM 822 C CA . ALA A 1 112 ? -1.622 -67.585 3.684 1.00 31.32 108 ALA A CA 1
ATOM 823 C C . ALA A 1 112 ? -1.508 -66.101 3.422 1.00 32.24 108 ALA A C 1
ATOM 824 O O . ALA A 1 112 ? -1.214 -65.709 2.318 1.00 36.67 108 ALA A O 1
ATOM 826 N N . GLY A 1 113 ? -1.756 -65.266 4.415 1.00 31.17 109 GLY A N 1
ATOM 827 C CA . GLY A 1 113 ? -1.729 -63.843 4.158 1.00 33.12 109 GLY A CA 1
ATOM 828 C C . GLY A 1 113 ? -1.612 -62.953 5.371 1.00 37.79 109 GLY A C 1
ATOM 829 O O . GLY A 1 113 ? -2.014 -63.337 6.454 1.00 38.76 109 GLY A O 1
ATOM 830 N N . LEU A 1 114 ? -1.094 -61.746 5.188 1.00 35.98 110 LEU A N 1
ATOM 831 C CA . LEU A 1 114 ? -0.883 -60.849 6.312 1.00 36.28 110 LEU A CA 1
ATOM 832 C C . LEU A 1 114 ? -2.172 -60.184 6.711 1.00 38.19 110 LEU A C 1
ATOM 833 O O . LEU A 1 114 ? -2.944 -59.789 5.854 1.00 41.01 110 LEU A O 1
ATOM 838 N N . PRO A 1 115 ? -2.406 -60.060 8.021 1.00 40.27 111 PRO A N 1
ATOM 839 C CA . PRO A 1 115 ? -3.509 -59.312 8.600 1.00 37.76 111 PRO A CA 1
ATOM 840 C C . PRO A 1 115 ? -3.322 -57.848 8.327 1.00 40.29 111 PRO A C 1
ATOM 841 O O . PRO A 1 115 ? -2.256 -57.475 7.869 1.00 44.85 111 PRO A O 1
ATOM 845 N N . ARG A 1 116 ? -4.324 -57.026 8.587 1.00 37.11 112 ARG A N 1
ATOM 846 C CA . ARG A 1 116 ? -4.110 -55.594 8.567 1.00 37.31 112 ARG A CA 1
ATOM 847 C C . ARG A 1 116 ? -3.681 -55.177 9.956 1.00 38.93 112 ARG A C 1
ATOM 848 O O . ARG A 1 116 ? -4.105 -55.767 10.939 1.00 41.57 112 ARG A O 1
ATOM 856 N N . PRO A 1 117 ? -2.831 -54.159 10.056 1.00 40.21 113 PRO A N 1
ATOM 857 C CA . PRO A 1 117 ? -2.459 -53.776 11.405 1.00 44.56 113 PRO A CA 1
ATOM 858 C C . PRO A 1 117 ? -3.436 -52.784 12.006 1.00 47.98 113 PRO A C 1
ATOM 859 O O . PRO A 1 117 ? -3.919 -51.878 11.326 1.00 46.62 113 PRO A O 1
ATOM 863 N N . ASP A 1 118 ? -3.718 -52.970 13.288 1.00 47.68 114 ASP A N 1
ATOM 864 C CA . ASP A 1 118 ? -4.490 -52.009 14.042 1.00 53.82 114 ASP A CA 1
ATOM 865 C C . ASP A 1 118 ? -3.488 -51.151 14.780 1.00 52.63 114 ASP A C 1
ATOM 866 O O . ASP A 1 118 ? -2.883 -51.593 15.747 1.00 58.54 114 ASP A O 1
ATOM 871 N N . VAL A 1 119 ? -3.273 -49.939 14.294 1.00 48.64 115 VAL A N 1
ATOM 872 C CA . VAL A 1 119 ? -2.345 -49.032 14.941 1.00 48.65 115 VAL A CA 1
ATOM 873 C C . VAL A 1 119 ? -2.948 -47.657 15.027 1.00 58.96 115 VAL A C 1
ATOM 874 O O . VAL A 1 119 ? -3.836 -47.312 14.253 1.00 64.04 115 VAL A O 1
ATOM 878 N N . GLY A 1 120 ? -2.472 -46.871 15.981 1.00 55.65 116 GLY A N 1
ATOM 879 C CA . GLY A 1 120 ? -3.055 -45.570 16.206 1.00 58.92 116 GLY A CA 1
ATOM 880 C C . GLY A 1 120 ? -2.010 -44.489 16.155 1.00 63.82 116 GLY A C 1
ATOM 881 O O . GLY A 1 120 ? -0.816 -44.766 16.113 1.00 62.71 116 GLY A O 1
ATOM 882 N N . LEU A 1 121 ? -2.470 -43.248 16.167 1.00 62.73 117 LEU A N 1
ATOM 883 C CA . LEU A 1 121 ? -1.585 -42.104 16.126 1.00 60.53 117 LEU A CA 1
ATOM 884 C C . LEU A 1 121 ? -1.354 -41.549 17.521 1.00 66.07 117 LEU A C 1
ATOM 885 O O . LEU A 1 121 ? -2.076 -41.879 18.450 1.00 71.58 117 LEU A O 1
ATOM 890 N N . GLY A 1 122 ? -0.323 -40.730 17.672 1.00 68.43 118 GLY A N 1
ATOM 891 C CA . GLY A 1 122 ? -0.054 -40.073 18.933 1.00 66.50 118 GLY A CA 1
ATOM 892 C C . GLY A 1 122 ? 0.534 -40.970 19.985 1.00 78.27 118 GLY A C 1
ATOM 893 O O . GLY A 1 122 ? 0.490 -42.198 19.854 1.00 77.87 118 GLY A O 1
ATOM 894 N N . ASN A 1 123 ? 1.139 -40.352 20.997 1.00 82.52 119 ASN A N 1
ATOM 895 C CA . ASN A 1 123 ? 1.755 -39.033 20.865 1.00 72.91 119 ASN A CA 1
ATOM 896 C C . ASN A 1 123 ? 3.208 -39.185 20.483 1.00 70.86 119 ASN A C 1
ATOM 897 O O . ASN A 1 123 ? 3.798 -38.310 19.861 1.00 68.51 119 ASN A O 1
ATOM 902 N N . GLU A 1 124 ? 3.780 -40.313 20.887 1.00 70.73 120 GLU A N 1
ATOM 903 C CA . GLU A 1 124 ? 5.156 -40.647 20.569 1.00 68.61 120 GLU A CA 1
ATOM 904 C C . GLU A 1 124 ? 5.353 -40.651 19.054 1.00 68.15 120 GLU A C 1
ATOM 905 O O . GLU A 1 124 ? 6.392 -40.217 18.546 1.00 65.77 120 GLU A O 1
ATOM 911 N N . LYS A 1 125 ? 4.326 -41.078 18.327 1.00 66.95 121 LYS A N 1
ATOM 912 C CA . LYS A 1 125 ? 4.412 -41.152 16.883 1.00 56.62 121 LYS A CA 1
ATOM 913 C C . LYS A 1 125 ? 4.336 -39.753 16.315 1.00 55.27 121 LYS A C 1
ATOM 914 O O . LYS A 1 125 ? 5.043 -39.429 15.371 1.00 55.34 121 LYS A O 1
ATOM 920 N N . VAL A 1 126 ? 3.483 -38.918 16.890 1.00 54.78 122 VAL A N 1
ATOM 921 C CA . VAL A 1 126 ? 3.425 -37.529 16.481 1.00 52.30 122 VAL A CA 1
ATOM 922 C C . VAL A 1 126 ? 4.777 -36.871 16.618 1.00 56.98 122 VAL A C 1
ATOM 923 O O . VAL A 1 126 ? 5.198 -36.106 15.753 1.00 55.40 122 VAL A O 1
ATOM 927 N N . GLU A 1 127 ? 5.485 -37.207 17.688 1.00 60.49 123 GLU A N 1
ATOM 928 C CA . GLU A 1 127 ? 6.791 -36.616 17.895 1.00 58.56 123 GLU A CA 1
ATOM 929 C C . GLU A 1 127 ? 7.776 -37.160 16.875 1.00 54.51 123 GLU A C 1
ATOM 930 O O . GLU A 1 127 ? 8.550 -36.401 16.329 1.00 55.65 123 GLU A O 1
ATOM 936 N N . ILE A 1 128 ? 7.740 -38.456 16.587 1.00 52.81 124 ILE A N 1
ATOM 937 C CA . ILE A 1 128 ? 8.610 -38.993 15.537 1.00 49.49 124 ILE A CA 1
ATOM 938 C C . ILE A 1 128 ? 8.402 -38.268 14.206 1.00 46.07 124 ILE A C 1
ATOM 939 O O . ILE A 1 128 ? 9.351 -37.815 13.551 1.00 48.39 124 ILE A O 1
ATOM 944 N N . ILE A 1 129 ? 7.142 -38.114 13.841 1.00 46.47 125 ILE A N 1
ATOM 945 C CA . ILE A 1 129 ? 6.781 -37.454 12.607 1.00 45.07 125 ILE A CA 1
ATOM 946 C C . ILE A 1 129 ? 7.289 -36.018 12.608 1.00 46.20 125 ILE A C 1
ATOM 947 O O . ILE A 1 129 ? 7.804 -35.562 11.605 1.00 47.96 125 ILE A O 1
ATOM 952 N N . LYS A 1 130 ? 7.183 -35.310 13.729 1.00 49.33 126 LYS A N 1
ATOM 953 C CA . LYS A 1 130 ? 7.691 -33.936 13.790 1.00 47.01 126 LYS A CA 1
ATOM 954 C C . LYS A 1 130 ? 9.201 -33.888 13.679 1.00 48.09 126 LYS A C 1
ATOM 955 O O . LYS A 1 130 ? 9.755 -33.062 12.963 1.00 49.84 126 LYS A O 1
ATOM 961 N N . ASN A 1 131 ? 9.869 -34.788 14.382 1.00 46.52 127 ASN A N 1
ATOM 962 C CA . ASN A 1 131 ? 11.314 -34.872 14.320 1.00 47.67 127 ASN A CA 1
ATOM 963 C C . ASN A 1 131 ? 11.794 -35.237 12.925 1.00 47.39 127 ASN A C 1
ATOM 964 O O . ASN A 1 131 ? 12.973 -35.129 12.628 1.00 49.42 127 ASN A O 1
ATOM 969 N N . LEU A 1 132 ? 10.881 -35.665 12.063 1.00 48.19 128 LEU A N 1
ATOM 970 C CA . LEU A 1 132 ? 11.256 -35.978 10.685 1.00 45.98 128 LEU A CA 1
ATOM 971 C C . LEU A 1 132 ? 11.334 -34.712 9.847 1.00 45.32 128 LEU A C 1
ATOM 972 O O . LEU A 1 132 ? 11.871 -34.717 8.745 1.00 44.33 128 LEU A O 1
ATOM 977 N N . GLY A 1 133 ? 10.814 -33.620 10.381 1.00 41.00 129 GLY A N 1
ATOM 978 C CA . GLY A 1 133 ? 10.870 -32.366 9.673 1.00 40.54 129 GLY A CA 1
ATOM 979 C C . GLY A 1 133 ? 9.513 -31.975 9.162 1.00 46.05 129 GLY A C 1
ATOM 980 O O . GLY A 1 133 ? 9.375 -30.991 8.448 1.00 49.75 129 GLY A O 1
ATOM 981 N N . ILE A 1 134 ? 8.504 -32.749 9.537 1.00 49.35 130 ILE A N 1
ATOM 982 C CA . ILE A 1 134 ? 7.148 -32.537 9.048 1.00 51.05 130 ILE A CA 1
ATOM 983 C C . ILE A 1 134 ? 6.349 -31.645 9.964 1.00 50.48 130 ILE A C 1
ATOM 984 O O . ILE A 1 134 ? 6.355 -31.831 11.175 1.00 53.20 130 ILE A O 1
ATOM 989 N N . ASP A 1 135 ? 5.657 -30.677 9.383 1.00 53.01 131 ASP A N 1
ATOM 990 C CA . ASP A 1 135 ? 4.767 -29.832 10.154 1.00 60.14 131 ASP A CA 1
ATOM 991 C C . ASP A 1 135 ? 3.383 -30.459 10.219 1.00 56.44 131 ASP A C 1
ATOM 992 O O . ASP A 1 135 ? 2.696 -30.530 9.209 1.00 60.75 131 ASP A O 1
ATOM 997 N N . ILE A 1 136 ? 2.964 -30.923 11.387 1.00 49.19 132 ILE A N 1
ATOM 998 C CA . ILE A 1 136 ? 1.640 -31.510 11.468 1.00 52.42 132 ILE A CA 1
ATOM 999 C C . ILE A 1 136 ? 0.629 -30.712 12.283 1.00 56.39 132 ILE A C 1
ATOM 1000 O O . ILE A 1 136 ? 0.789 -30.525 13.482 1.00 56.57 132 ILE A O 1
ATOM 1005 N N . ASP A 1 137 ? -0.426 -30.275 11.595 1.00 58.55 133 ASP A N 1
ATOM 1006 C CA . ASP A 1 137 ? -1.599 -29.661 12.187 1.00 48.99 133 ASP A CA 1
ATOM 1007 C C . ASP A 1 137 ? -2.295 -30.660 13.084 1.00 55.37 133 ASP A C 1
ATOM 1008 O O . ASP A 1 137 ? -1.855 -31.794 13.227 1.00 55.59 133 ASP A O 1
ATOM 1013 N N . GLU A 1 138 ? -3.414 -30.249 13.661 1.00 60.52 134 GLU A N 1
ATOM 1014 C CA . GLU A 1 138 ? -4.357 -31.209 14.199 1.00 56.46 134 GLU A CA 1
ATOM 1015 C C . GLU A 1 138 ? -5.057 -31.838 13.009 1.00 49.44 134 GLU A C 1
ATOM 1016 O O . GLU A 1 138 ? -5.337 -33.025 12.995 1.00 50.45 134 GLU A O 1
ATOM 1022 N N . GLU A 1 139 ? -5.305 -31.023 11.996 1.00 48.46 135 GLU A N 1
ATOM 1023 C CA . GLU A 1 139 ? -5.969 -31.474 10.789 1.00 47.26 135 GLU A CA 1
ATOM 1024 C C . GLU A 1 139 ? -5.191 -32.575 10.103 1.00 48.23 135 GLU A C 1
ATOM 1025 O O . GLU A 1 139 ? -5.752 -33.614 9.784 1.00 45.30 135 GLU A O 1
ATOM 1031 N N . LYS A 1 140 ? -3.902 -32.348 9.870 1.00 53.51 136 LYS A N 1
ATOM 1032 C CA . LYS A 1 140 ? -3.054 -33.355 9.241 1.00 45.88 136 LYS A CA 1
ATOM 1033 C C . LYS A 1 140 ? -3.046 -34.611 10.094 1.00 43.35 136 LYS A C 1
ATOM 1034 O O . LYS A 1 140 ? -3.073 -35.728 9.588 1.00 48.70 136 LYS A O 1
ATOM 1040 N N . LYS A 1 141 ? -3.064 -34.430 11.399 1.00 44.26 137 LYS A N 1
ATOM 1041 C CA . LYS A 1 141 ? -3.022 -35.570 12.289 1.00 47.81 137 LYS A CA 1
ATOM 1042 C C . LYS A 1 141 ? -4.294 -36.391 12.150 1.00 48.45 137 LYS A C 1
ATOM 1043 O O . LYS A 1 141 ? -4.267 -37.621 12.250 1.00 53.15 137 LYS A O 1
ATOM 1049 N N . GLU A 1 142 ? -5.402 -35.728 11.844 1.00 47.88 138 GLU A N 1
ATOM 1050 C CA . GLU A 1 142 ? -6.660 -36.450 11.736 1.00 49.25 138 GLU A CA 1
ATOM 1051 C C . GLU A 1 142 ? -6.777 -37.120 10.387 1.00 48.09 138 GLU A C 1
ATOM 1052 O O . GLU A 1 142 ? -7.290 -38.236 10.292 1.00 50.27 138 GLU A O 1
ATOM 1058 N N . ARG A 1 143 ? -6.299 -36.442 9.350 1.00 41.34 139 ARG A N 1
ATOM 1059 C CA . ARG A 1 143 ? -6.267 -37.015 8.024 1.00 37.05 139 ARG A CA 1
ATOM 1060 C C . ARG A 1 143 ? -5.476 -38.325 8.056 1.00 42.71 139 ARG A C 1
ATOM 1061 O O . ARG A 1 143 ? -5.914 -39.351 7.515 1.00 47.42 139 ARG A O 1
ATOM 1069 N N . LEU A 1 144 ? -4.331 -38.320 8.725 1.00 39.58 140 LEU A N 1
ATOM 1070 C CA . LEU A 1 144 ? -3.563 -39.550 8.795 1.00 37.52 140 LEU A CA 1
ATOM 1071 C C . LEU A 1 144 ? -4.192 -40.582 9.722 1.00 40.98 140 LEU A C 1
ATOM 1072 O O . LEU A 1 144 ? -4.096 -41.781 9.471 1.00 41.15 140 LEU A O 1
ATOM 1077 N N . ARG A 1 145 ? -4.895 -40.133 10.754 1.00 45.60 141 ARG A N 1
ATOM 1078 C CA . ARG A 1 145 ? -5.517 -41.083 11.667 1.00 45.60 141 ARG A CA 1
ATOM 1079 C C . ARG A 1 145 ? -6.582 -41.856 10.897 1.00 43.11 141 ARG A C 1
ATOM 1080 O O . ARG A 1 145 ? -6.778 -43.063 11.099 1.00 41.04 141 ARG A O 1
ATOM 1088 N N . GLU A 1 146 ? -7.226 -41.164 9.964 1.00 44.03 142 GLU A N 1
ATOM 1089 C CA . GLU A 1 146 ? -8.236 -41.795 9.124 1.00 46.52 142 GLU A CA 1
ATOM 1090 C C . GLU A 1 146 ? -7.605 -42.732 8.096 1.00 43.93 142 GLU A C 1
ATOM 1091 O O . GLU A 1 146 ? -8.084 -43.845 7.913 1.00 42.21 142 GLU A O 1
ATOM 1097 N N . VAL A 1 147 ? -6.548 -42.294 7.413 1.00 40.82 143 VAL A N 1
ATOM 1098 C CA . VAL A 1 147 ? -5.861 -43.202 6.496 1.00 36.31 143 VAL A CA 1
ATOM 1099 C C . VAL A 1 147 ? -5.474 -44.514 7.181 1.00 38.45 143 VAL A C 1
ATOM 1100 O O . VAL A 1 147 ? -5.613 -45.591 6.613 1.00 39.47 143 VAL A O 1
ATOM 1104 N N . LEU A 1 148 ? -5.053 -44.437 8.433 1.00 40.54 144 LEU A N 1
ATOM 1105 C CA . LEU A 1 148 ? -4.673 -45.652 9.134 1.00 40.76 144 LEU A CA 1
ATOM 1106 C C . LEU A 1 148 ? -5.891 -46.465 9.506 1.00 42.68 144 LEU A C 1
ATOM 1107 O O . LEU A 1 148 ? -5.832 -47.701 9.559 1.00 44.86 144 LEU A O 1
ATOM 1112 N N . HIS A 1 149 ? -7.001 -45.782 9.778 1.00 45.50 145 HIS A N 1
ATOM 1113 C CA . HIS A 1 149 ? -8.221 -46.521 10.076 1.00 47.04 145 HIS A CA 1
ATOM 1114 C C . HIS A 1 149 ? -8.614 -47.319 8.844 1.00 43.17 145 HIS A C 1
ATOM 1115 O O . HIS A 1 149 ? -8.715 -48.537 8.896 1.00 42.39 145 HIS A O 1
ATOM 1122 N N . LEU A 1 150 ? -8.825 -46.619 7.739 1.00 40.83 146 LEU A N 1
ATOM 1123 C CA . LEU A 1 150 ? -9.151 -47.251 6.474 1.00 41.15 146 LEU A CA 1
ATOM 1124 C C . LEU A 1 150 ? -8.206 -48.385 6.116 1.00 44.04 146 LEU A C 1
ATOM 1125 O O . LEU A 1 150 ? -8.641 -49.381 5.567 1.00 46.52 146 LEU A O 1
ATOM 1130 N N . TYR A 1 151 ? -6.917 -48.255 6.406 1.00 43.16 147 TYR A N 1
ATOM 1131 C CA . TYR A 1 151 ? -6.040 -49.387 6.140 1.00 38.52 147 TYR A CA 1
ATOM 1132 C C . TYR A 1 151 ? -6.387 -50.545 7.065 1.00 38.21 147 TYR A C 1
ATOM 1133 O O . TYR A 1 151 ? -6.390 -51.686 6.636 1.00 38.76 147 TYR A O 1
ATOM 1142 N N . LYS A 1 152 ? -6.724 -50.266 8.317 1.00 40.80 148 LYS A N 1
ATOM 1143 C CA . LYS A 1 152 ? -7.120 -51.353 9.212 1.00 45.57 148 LYS A CA 1
ATOM 1144 C C . LYS A 1 152 ? -8.370 -52.061 8.711 1.00 44.54 148 LYS A C 1
ATOM 1145 O O . LYS A 1 152 ? -8.472 -53.282 8.746 1.00 42.80 148 LYS A O 1
ATOM 1151 N N . LYS A 1 153 ? -9.319 -51.272 8.236 1.00 43.52 149 LYS A N 1
ATOM 1152 C CA . LYS A 1 153 ? -10.613 -51.785 7.855 1.00 43.76 149 LYS A CA 1
ATOM 1153 C C . LYS A 1 153 ? -10.594 -52.347 6.433 1.00 41.60 149 LYS A C 1
ATOM 1154 O O . LYS A 1 153 ? -11.611 -52.756 5.903 1.00 44.41 149 LYS A O 1
ATOM 1160 N N . GLY A 1 154 ? -9.420 -52.379 5.825 1.00 40.40 150 GLY A N 1
ATOM 1161 C CA . GLY A 1 154 ? -9.250 -53.010 4.531 1.00 38.45 150 GLY A CA 1
ATOM 1162 C C . GLY A 1 154 ? -9.645 -52.182 3.330 1.00 40.83 150 GLY A C 1
ATOM 1163 O O . GLY A 1 154 ? -9.798 -52.709 2.243 1.00 51.66 150 GLY A O 1
ATOM 1164 N N . ALA A 1 155 ? -9.783 -50.880 3.505 1.00 38.97 151 ALA A N 1
ATOM 1165 C CA . ALA A 1 155 ? -10.270 -50.033 2.426 1.00 42.14 151 ALA A CA 1
ATOM 1166 C C . ALA A 1 155 ? -9.179 -49.359 1.620 1.00 42.97 151 ALA A C 1
ATOM 1167 O O . ALA A 1 155 ? -9.476 -48.610 0.702 1.00 43.24 151 ALA A O 1
ATOM 1169 N N . ILE A 1 156 ? -7.922 -49.598 1.967 1.00 42.60 152 ILE A N 1
ATOM 1170 C CA . ILE A 1 156 ? -6.816 -49.048 1.200 1.00 40.31 152 ILE A CA 1
ATOM 1171 C C . ILE A 1 156 ? -5.864 -50.172 0.853 1.00 43.11 152 ILE A C 1
ATOM 1172 O O . ILE A 1 156 ? -5.573 -51.019 1.683 1.00 40.32 152 ILE A O 1
ATOM 1177 N N . ASP A 1 157 ? -5.396 -50.193 -0.386 1.00 45.40 153 ASP A N 1
ATOM 1178 C CA . ASP A 1 157 ? -4.545 -51.268 -0.840 1.00 43.20 153 ASP A CA 1
ATOM 1179 C C . ASP A 1 157 ? -3.125 -51.015 -0.334 1.00 42.27 153 ASP A C 1
ATOM 1180 O O . ASP A 1 157 ? -2.791 -49.898 0.013 1.00 48.25 153 ASP A O 1
ATOM 1185 N N . GLY A 1 158 ? -2.284 -52.038 -0.292 1.00 46.06 154 GLY A N 1
ATOM 1186 C CA . GLY A 1 158 ? -0.908 -51.826 0.115 1.00 39.95 154 GLY A CA 1
ATOM 1187 C C . GLY A 1 158 ? -0.197 -50.929 -0.879 1.00 40.38 154 GLY A C 1
ATOM 1188 O O . GLY A 1 158 ? 0.544 -50.048 -0.484 1.00 40.39 154 GLY A O 1
ATOM 1189 N N . ASP A 1 159 ? -0.442 -51.159 -2.169 1.00 40.12 155 ASP A N 1
ATOM 1190 C CA . ASP A 1 159 ? 0.019 -50.292 -3.255 1.00 42.44 155 ASP A CA 1
ATOM 1191 C C . ASP A 1 159 ? -0.065 -48.823 -2.936 1.00 45.46 155 ASP A C 1
ATOM 1192 O O . ASP A 1 159 ? 0.798 -48.030 -3.306 1.00 50.52 155 ASP A O 1
ATOM 1197 N N . ASP A 1 160 ? -1.190 -48.472 -2.333 1.00 43.22 156 ASP A N 1
ATOM 1198 C CA . ASP A 1 160 ? -1.650 -47.109 -2.273 1.00 41.69 156 ASP A CA 1
ATOM 1199 C C . ASP A 1 160 ? -1.371 -46.427 -0.958 1.00 40.84 156 ASP A C 1
ATOM 1200 O O . ASP A 1 160 ? -1.720 -45.277 -0.799 1.00 42.02 156 ASP A O 1
ATOM 1205 N N . LEU A 1 161 ? -0.723 -47.103 -0.019 1.00 40.57 157 LEU A N 1
ATOM 1206 C CA . LEU A 1 161 ? -0.693 -46.571 1.335 1.00 34.91 157 LEU A CA 1
ATOM 1207 C C . LEU A 1 161 ? 0.332 -45.452 1.491 1.00 36.50 157 LEU A C 1
ATOM 1208 O O . LEU A 1 161 ? 0.062 -44.462 2.157 1.00 35.87 157 LEU A O 1
ATOM 1213 N N . VAL A 1 162 ? 1.485 -45.578 0.847 1.00 37.60 158 VAL A N 1
ATOM 1214 C CA . VAL A 1 162 ? 2.451 -44.485 0.832 1.00 35.93 158 VAL A CA 1
ATOM 1215 C C . VAL A 1 162 ? 1.859 -43.238 0.205 1.00 36.87 158 VAL A C 1
ATOM 1216 O O . VAL A 1 162 ? 2.076 -42.130 0.683 1.00 38.17 158 VAL A O 1
ATOM 1220 N N . PHE A 1 163 ? 1.077 -43.422 -0.850 1.00 38.95 159 PHE A N 1
ATOM 1221 C CA . PHE A 1 163 ? 0.422 -42.296 -1.500 1.00 38.76 159 PHE A CA 1
ATOM 1222 C C . PHE A 1 163 ? -0.539 -41.605 -0.572 1.00 37.84 159 PHE A C 1
ATOM 1223 O O . PHE A 1 163 ? -0.595 -40.391 -0.526 1.00 38.62 159 PHE A O 1
ATOM 1231 N N . GLU A 1 164 ? -1.319 -42.392 0.147 1.00 37.53 160 GLU A N 1
ATOM 1232 C CA . GLU A 1 164 ? -2.385 -41.849 0.953 1.00 37.96 160 GLU A CA 1
ATOM 1233 C C . GLU A 1 164 ? -1.799 -41.134 2.153 1.00 39.86 160 GLU A C 1
ATOM 1234 O O . GLU A 1 164 ? -2.296 -40.085 2.542 1.00 43.08 160 GLU A O 1
ATOM 1240 N N . ILE A 1 165 ? -0.762 -41.711 2.751 1.00 35.80 161 ILE A N 1
ATOM 1241 C CA . ILE A 1 165 ? -0.074 -41.066 3.859 1.00 30.45 161 ILE A CA 1
ATOM 1242 C C . ILE A 1 165 ? 0.490 -39.737 3.395 1.00 31.59 161 ILE A C 1
ATOM 1243 O O . ILE A 1 165 ? 0.237 -38.688 3.991 1.00 34.93 161 ILE A O 1
ATOM 1248 N N . ALA A 1 166 ? 1.229 -39.779 2.299 1.00 30.83 162 ALA A N 1
ATOM 1249 C CA . ALA A 1 166 ? 1.805 -38.565 1.760 1.00 34.15 162 ALA A CA 1
ATOM 1250 C C . ALA A 1 166 ? 0.733 -37.515 1.545 1.00 36.48 162 ALA A C 1
ATOM 1251 O O . ALA A 1 166 ? 0.926 -36.368 1.885 1.00 39.92 162 ALA A O 1
ATOM 1253 N N . LYS A 1 167 ? -0.390 -37.913 0.968 1.00 38.35 163 LYS A N 1
ATOM 1254 C CA . LYS A 1 167 ? -1.486 -36.998 0.680 1.00 39.90 163 LYS A CA 1
ATOM 1255 C C . LYS A 1 167 ? -2.052 -36.417 1.956 1.00 37.52 163 LYS A C 1
ATOM 1256 O O . LYS A 1 167 ? -2.413 -35.247 2.005 1.00 37.33 163 LYS A O 1
ATOM 1262 N N . ALA A 1 168 ? -2.125 -37.257 2.985 1.00 36.19 164 ALA A N 1
ATOM 1263 C CA . ALA A 1 168 ? -2.709 -36.887 4.269 1.00 37.66 164 ALA A CA 1
ATOM 1264 C C . ALA A 1 168 ? -1.931 -35.773 4.914 1.00 40.50 164 ALA A C 1
ATOM 1265 O O . ALA A 1 168 ? -2.515 -34.782 5.352 1.00 42.86 164 ALA A O 1
ATOM 1267 N N . LEU A 1 169 ? -0.608 -35.934 4.948 1.00 38.75 165 LEU A N 1
ATOM 1268 C CA . LEU A 1 169 ? 0.255 -34.990 5.642 1.00 33.15 165 LEU A CA 1
ATOM 1269 C C . LEU A 1 169 ? 0.753 -33.894 4.742 1.00 35.04 165 LEU A C 1
ATOM 1270 O O . LEU A 1 169 ? 1.449 -32.995 5.185 1.00 41.33 165 LEU A O 1
ATOM 1275 N N . ASN A 1 170 ? 0.345 -33.941 3.490 1.00 34.67 166 ASN A N 1
ATOM 1276 C CA . ASN A 1 170 ? 0.825 -33.006 2.485 1.00 36.65 166 ASN A CA 1
ATOM 1277 C C . ASN A 1 170 ? 2.346 -32.956 2.435 1.00 38.60 166 ASN A C 1
ATOM 1278 O O . ASN A 1 170 ? 2.938 -31.895 2.485 1.00 40.23 166 ASN A O 1
ATOM 1283 N N . VAL A 1 171 ? 2.972 -34.121 2.344 1.00 38.70 167 VAL A N 1
ATOM 1284 C CA . VAL A 1 171 ? 4.410 -34.222 2.183 1.00 36.92 167 VAL A CA 1
ATOM 1285 C C . VAL A 1 171 ? 4.737 -34.946 0.892 1.00 36.07 167 VAL A C 1
ATOM 1286 O O . VAL A 1 171 ? 3.853 -35.427 0.213 1.00 37.40 167 VAL A O 1
ATOM 1290 N N . SER A 1 172 ? 6.011 -35.026 0.553 1.00 38.87 168 SER A N 1
ATOM 1291 C CA . SER A 1 172 ? 6.422 -35.733 -0.644 1.00 38.53 168 SER A CA 1
ATOM 1292 C C . SER A 1 172 ? 6.035 -37.189 -0.531 1.00 39.34 168 SER A C 1
ATOM 1293 O O . SER A 1 172 ? 5.740 -37.670 0.552 1.00 36.36 168 SER A O 1
ATOM 1296 N N . ASN A 1 173 ? 6.038 -37.891 -1.654 1.00 39.72 169 ASN A N 1
ATOM 1297 C CA . ASN A 1 173 ? 5.761 -39.310 -1.646 1.00 36.60 169 ASN A CA 1
ATOM 1298 C C . ASN A 1 173 ? 6.742 -40.061 -0.758 1.00 39.67 169 ASN A C 1
ATOM 1299 O O . ASN A 1 173 ? 6.361 -40.810 0.156 1.00 38.24 169 ASN A O 1
ATOM 1304 N N . GLU A 1 174 ? 8.020 -39.823 -1.024 1.00 42.71 170 GLU A N 1
ATOM 1305 C CA . GLU A 1 174 ? 9.085 -40.492 -0.312 1.00 38.41 170 GLU A CA 1
ATOM 1306 C C . GLU A 1 174 ? 8.980 -40.186 1.180 1.00 42.92 170 GLU A C 1
ATOM 1307 O O . GLU A 1 174 ? 9.279 -41.046 1.994 1.00 42.35 170 GLU A O 1
ATOM 1313 N N . MET A 1 175 ? 8.527 -38.986 1.549 1.00 38.56 171 MET A N 1
ATOM 1314 C CA . MET A 1 175 ? 8.386 -38.673 2.968 1.00 38.32 171 MET A CA 1
ATOM 1315 C C . MET A 1 175 ? 7.236 -39.457 3.525 1.00 41.27 171 MET A C 1
ATOM 1316 O O . MET A 1 175 ? 7.226 -39.779 4.702 1.00 41.09 171 MET A O 1
ATOM 1321 N N . GLY A 1 176 ? 6.285 -39.804 2.665 1.00 40.40 172 GLY A N 1
ATOM 1322 C CA . GLY A 1 176 ? 5.189 -40.643 3.079 1.00 33.27 172 GLY A CA 1
ATOM 1323 C C . GLY A 1 176 ? 5.766 -41.960 3.500 1.00 34.90 172 GLY A C 1
ATOM 1324 O O . GLY A 1 176 ? 5.483 -42.453 4.585 1.00 35.24 172 GLY A O 1
ATOM 1325 N N . LEU A 1 177 ? 6.627 -42.513 2.659 1.00 35.99 173 LEU A N 1
ATOM 1326 C CA . LEU A 1 177 ? 7.227 -43.797 2.994 1.00 35.29 173 LEU A CA 1
ATOM 1327 C C . LEU A 1 177 ? 8.049 -43.692 4.267 1.00 39.30 173 LEU A C 1
ATOM 1328 O O . LEU A 1 177 ? 8.035 -44.594 5.099 1.00 37.69 173 LEU A O 1
ATOM 1333 N N . LYS A 1 178 ? 8.747 -42.568 4.405 1.00 41.84 174 LYS A N 1
ATOM 1334 C CA . LYS A 1 178 ? 9.652 -42.296 5.517 1.00 38.97 174 LYS A CA 1
ATOM 1335 C C . LYS A 1 178 ? 8.868 -42.356 6.813 1.00 39.37 174 LYS A C 1
ATOM 1336 O O . LYS A 1 178 ? 9.284 -42.979 7.787 1.00 41.90 174 LYS A O 1
ATOM 1342 N N . VAL A 1 179 ? 7.709 -41.711 6.799 1.00 37.67 175 VAL A N 1
ATOM 1343 C CA . VAL A 1 179 ? 6.785 -41.744 7.914 1.00 35.72 175 VAL A CA 1
ATOM 1344 C C . VAL A 1 179 ? 6.340 -43.155 8.196 1.00 36.70 175 VAL A C 1
ATOM 1345 O O . VAL A 1 179 ? 6.303 -43.581 9.348 1.00 35.16 175 VAL A O 1
ATOM 1349 N N . LEU A 1 180 ? 6.012 -43.886 7.135 1.00 37.60 176 LEU A N 1
ATOM 1350 C CA . LEU A 1 180 ? 5.483 -45.230 7.310 1.00 37.25 176 LEU A CA 1
ATOM 1351 C C . LEU A 1 180 ? 6.490 -46.090 8.049 1.00 38.29 176 LEU A C 1
ATOM 1352 O O . LEU A 1 180 ? 6.164 -46.654 9.086 1.00 38.70 176 LEU A O 1
ATOM 1357 N N . GLU A 1 181 ? 7.718 -46.160 7.543 1.00 37.98 177 GLU A N 1
ATOM 1358 C CA . GLU A 1 181 ? 8.703 -47.069 8.11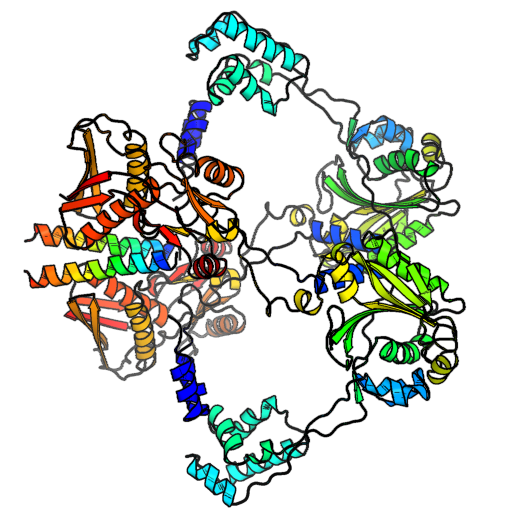8 1.00 39.51 177 GLU A CA 1
ATOM 1359 C C . GLU A 1 181 ? 9.287 -46.598 9.439 1.00 41.02 177 GLU A C 1
ATOM 1360 O O . GLU A 1 181 ? 9.709 -47.423 10.236 1.00 42.01 177 GLU A O 1
ATOM 1366 N N . THR A 1 182 ? 9.312 -45.286 9.668 1.00 39.08 178 THR A N 1
ATOM 1367 C CA . THR A 1 182 ? 9.879 -44.731 10.892 1.00 37.13 178 THR A CA 1
ATOM 1368 C C . THR A 1 182 ? 8.902 -44.712 12.061 1.00 42.87 178 THR A C 1
ATOM 1369 O O . THR A 1 182 ? 9.244 -45.131 13.162 1.00 46.40 178 THR A O 1
ATOM 1373 N N . ALA A 1 183 ? 7.700 -44.190 11.829 1.00 42.58 179 ALA A N 1
ATOM 1374 C CA . ALA A 1 183 ? 6.689 -44.060 12.875 1.00 36.17 179 ALA A CA 1
ATOM 1375 C C . ALA A 1 183 ? 5.940 -45.355 13.141 1.00 40.28 179 ALA A C 1
ATOM 1376 O O . ALA A 1 183 ? 5.557 -45.629 14.262 1.00 43.82 179 ALA A O 1
ATOM 1378 N N . PHE A 1 184 ? 5.722 -46.160 12.113 1.00 41.49 180 PHE A N 1
ATOM 1379 C CA . PHE A 1 184 ? 4.990 -47.402 12.297 1.00 40.62 180 PHE A CA 1
ATOM 1380 C C . PHE A 1 184 ? 5.813 -48.599 11.915 1.00 42.30 180 PHE A C 1
ATOM 1381 O O . PHE A 1 184 ? 5.496 -49.273 10.960 1.00 43.65 180 PHE A O 1
ATOM 1389 N N . PRO A 1 185 ? 6.869 -48.894 12.670 1.00 45.52 181 PRO A N 1
ATOM 1390 C CA . PRO A 1 185 ? 7.628 -50.049 12.216 1.00 44.96 181 PRO A CA 1
ATOM 1391 C C . PRO A 1 185 ? 6.977 -51.343 12.650 1.00 46.91 181 PRO A C 1
ATOM 1392 O O . PRO A 1 185 ? 7.435 -52.401 12.233 1.00 50.12 181 PRO A O 1
ATOM 1396 N N . GLU A 1 186 ? 5.917 -51.276 13.449 1.00 45.27 182 GLU A N 1
ATOM 1397 C CA . GLU A 1 186 ? 5.280 -52.508 13.901 1.00 47.37 182 GLU A CA 1
ATOM 1398 C C . GLU A 1 186 ? 4.657 -53.254 12.731 1.00 47.57 182 GLU A C 1
ATOM 1399 O O . GLU A 1 186 ? 4.316 -54.419 12.861 1.00 49.93 182 GLU A O 1
ATOM 1405 N N . PHE A 1 187 ? 4.501 -52.574 11.599 1.00 44.85 183 PHE A N 1
ATOM 1406 C CA . PHE A 1 187 ? 4.079 -53.206 10.360 1.00 40.95 183 PHE A CA 1
ATOM 1407 C C . PHE A 1 187 ? 4.947 -54.403 10.034 1.00 43.47 183 PHE A C 1
ATOM 1408 O O . PHE A 1 187 ? 4.502 -55.324 9.373 1.00 47.47 183 PHE A O 1
ATOM 1416 N N . LYS A 1 188 ? 6.191 -54.382 10.496 1.00 43.33 184 LYS A N 1
ATOM 1417 C CA . LYS A 1 188 ? 7.157 -55.423 10.168 1.00 44.95 184 LYS A CA 1
ATOM 1418 C C . LYS A 1 188 ? 6.889 -56.676 10.983 1.00 43.90 184 LYS A C 1
ATOM 1419 O O . LYS A 1 188 ? 7.399 -57.747 10.679 1.00 47.63 184 LYS A O 1
ATOM 1425 N N . ASP A 1 189 ? 6.072 -56.536 12.018 1.00 47.65 185 ASP A N 1
ATOM 1426 C CA . ASP A 1 189 ? 5.801 -57.627 12.949 1.00 47.60 185 ASP A CA 1
ATOM 1427 C C . ASP A 1 189 ? 4.587 -58.430 12.538 1.00 46.59 185 ASP A C 1
ATOM 1428 O O . ASP A 1 189 ? 4.227 -59.387 13.207 1.00 53.33 185 ASP A O 1
ATOM 1433 N N . LEU A 1 190 ? 3.955 -58.036 11.442 1.00 46.50 186 LEU A N 1
ATOM 1434 C CA . LEU A 1 190 ? 2.839 -58.792 10.905 1.00 42.63 186 LEU A CA 1
ATOM 1435 C C . LEU A 1 190 ? 3.322 -60.159 10.454 1.00 45.50 186 LEU A C 1
ATOM 1436 O O . LEU A 1 190 ? 4.321 -60.277 9.762 1.00 51.69 186 LEU A O 1
ATOM 1441 N N . LYS A 1 191 ? 2.627 -61.201 10.865 1.00 40.71 187 LYS A N 1
ATOM 1442 C CA . LYS A 1 191 ? 2.994 -62.529 10.432 1.00 42.29 187 LYS A CA 1
ATOM 1443 C C . LYS A 1 191 ? 1.840 -63.084 9.648 1.00 40.23 187 LYS A C 1
ATOM 1444 O O . LYS A 1 191 ? 0.697 -62.838 9.990 1.00 40.53 187 LYS A O 1
ATOM 1450 N N . PRO A 1 192 ? 2.135 -63.802 8.563 1.00 41.31 188 PRO A N 1
ATOM 1451 C CA . PRO A 1 192 ? 1.088 -64.315 7.687 1.00 38.72 188 PRO A CA 1
ATOM 1452 C C . PRO A 1 192 ? 0.306 -65.436 8.337 1.00 36.50 188 PRO A C 1
ATOM 1453 O O . PRO A 1 192 ? 0.897 -66.356 8.879 1.00 34.76 188 PRO A O 1
ATOM 1457 N N . GLU A 1 193 ? -1.014 -65.357 8.281 1.00 37.67 189 GLU A N 1
ATOM 1458 C CA . GLU A 1 193 ? -1.845 -66.407 8.826 1.00 35.62 189 GLU A CA 1
ATOM 1459 C C . GLU A 1 193 ? -2.553 -67.151 7.713 1.00 36.16 189 GLU A C 1
ATOM 1460 O O . GLU A 1 193 ? -3.022 -66.574 6.738 1.00 33.01 189 GLU A O 1
ATOM 1466 N N . SER A 1 194 ? -2.576 -68.463 7.861 1.00 39.98 190 SER A N 1
ATOM 1467 C CA . SER A 1 194 ? -3.011 -69.346 6.809 1.00 36.38 190 SER A CA 1
ATOM 1468 C C . SER A 1 194 ? -4.520 -69.427 6.712 1.00 34.71 190 SER A C 1
ATOM 1469 O O . SER A 1 194 ? -5.220 -69.094 7.655 1.00 34.13 190 SER A O 1
ATOM 1472 N N . THR A 1 195 ? -5.018 -69.867 5.564 1.00 33.39 191 THR A N 1
ATOM 1473 C CA . THR A 1 195 ? -6.447 -70.023 5.367 1.00 33.53 191 THR A CA 1
ATOM 1474 C C . THR A 1 195 ? -6.762 -71.474 5.049 1.00 39.16 191 THR A C 1
ATOM 1475 O O . THR A 1 195 ? -5.970 -72.366 5.341 1.00 39.21 191 THR A O 1
ATOM 1479 N N . THR A 1 196 ? -7.922 -71.711 4.452 1.00 39.00 192 THR A N 1
ATOM 1480 C CA . THR A 1 196 ? -8.304 -73.052 4.021 1.00 39.10 192 THR A CA 1
ATOM 1481 C C . THR A 1 196 ? -8.170 -73.181 2.517 1.00 37.92 192 THR A C 1
ATOM 1482 O O . THR A 1 196 ? -8.471 -74.219 1.942 1.00 38.92 192 THR A O 1
ATOM 1486 N N . LEU A 1 197 ? -7.722 -72.103 1.892 1.00 34.15 193 LEU A N 1
ATOM 1487 C CA . LEU A 1 197 ? -7.580 -72.041 0.458 1.00 31.92 193 LEU A CA 1
ATOM 1488 C C . LEU A 1 197 ? -6.269 -72.658 0.025 1.00 32.89 193 LEU A C 1
ATOM 1489 O O . LEU A 1 197 ? -5.258 -72.466 0.671 1.00 41.15 193 LEU A O 1
ATOM 1494 N N . THR A 1 198 ? -6.286 -73.424 -1.056 1.00 30.56 194 THR A N 1
ATOM 1495 C CA . THR A 1 198 ? -5.071 -74.025 -1.585 1.00 30.38 194 THR A CA 1
ATOM 1496 C C . THR A 1 198 ? -4.912 -73.754 -3.075 1.00 31.79 194 THR A C 1
ATOM 1497 O O . THR A 1 198 ? -5.853 -73.334 -3.720 1.00 33.85 194 THR A O 1
ATOM 1501 N N . LEU A 1 199 ? -3.716 -73.980 -3.612 1.00 30.81 195 LEU A N 1
ATOM 1502 C CA . LEU A 1 199 ? -3.498 -73.959 -5.053 1.00 27.07 195 LEU A CA 1
ATOM 1503 C C . LEU A 1 199 ? -3.728 -75.348 -5.592 1.00 30.52 195 LEU A C 1
ATOM 1504 O O . LEU A 1 199 ? -3.346 -76.312 -4.958 1.00 35.54 195 LEU A O 1
ATOM 1509 N N . ARG A 1 200 ? -4.336 -75.461 -6.763 1.00 28.70 196 ARG A N 1
ATOM 1510 C CA . ARG A 1 200 ? -4.621 -76.773 -7.316 1.00 31.49 196 ARG A CA 1
ATOM 1511 C C . ARG A 1 200 ? -3.336 -77.517 -7.628 1.00 31.17 196 ARG A C 1
ATOM 1512 O O . ARG A 1 200 ? -2.383 -76.928 -8.089 1.00 35.03 196 ARG A O 1
ATOM 1520 N N . SER A 1 201 ? -3.294 -78.812 -7.356 1.00 31.85 197 SER A N 1
ATOM 1521 C CA . SER A 1 201 ? -2.075 -79.568 -7.580 1.00 33.70 197 SER A CA 1
ATOM 1522 C C . SER A 1 201 ? -2.177 -80.360 -8.863 1.00 37.29 197 SER A C 1
ATOM 1523 O O . SER A 1 201 ? -1.227 -81.024 -9.269 1.00 37.62 197 SER A O 1
ATOM 1526 N N . HIS A 1 202 ? -3.351 -80.304 -9.480 1.00 37.13 198 HIS A N 1
ATOM 1527 C CA . HIS A 1 202 ? -3.567 -80.855 -10.803 1.00 38.06 198 HIS A CA 1
ATOM 1528 C C . HIS A 1 202 ? -4.876 -80.272 -11.300 1.00 34.91 198 HIS A C 1
ATOM 1529 O O . HIS A 1 202 ? -5.627 -79.748 -10.502 1.00 40.89 198 HIS A O 1
ATOM 1536 N N . MET A 1 203 ? -5.163 -80.345 -12.594 1.00 37.06 199 MET A N 1
ATOM 1537 C CA . MET A 1 203 ? -6.350 -79.680 -13.132 1.00 32.13 199 MET A CA 1
ATOM 1538 C C . MET A 1 203 ? -7.674 -80.164 -12.613 1.00 32.88 199 MET A C 1
ATOM 1539 O O . MET A 1 203 ? -8.637 -79.423 -12.617 1.00 34.26 199 MET A O 1
ATOM 1544 N N . THR A 1 204 ? -7.725 -81.417 -12.197 1.00 33.79 200 THR A N 1
ATOM 1545 C CA . THR A 1 204 ? -8.941 -82.033 -11.719 1.00 30.05 200 THR A CA 1
ATOM 1546 C C . THR A 1 204 ? -9.640 -81.229 -10.637 1.00 33.43 200 THR A C 1
ATOM 1547 O O . THR A 1 204 ? -10.868 -81.121 -10.613 1.00 37.03 200 THR A O 1
ATOM 1551 N N . SER A 1 205 ? -8.849 -80.595 -9.789 1.00 32.32 201 SER A N 1
ATOM 1552 C CA . SER A 1 205 ? -9.381 -79.909 -8.637 1.00 30.38 201 SER A CA 1
ATOM 1553 C C . SER A 1 205 ? -10.234 -78.762 -9.101 1.00 30.58 201 SER A C 1
ATOM 1554 O O . SER A 1 205 ? -11.149 -78.352 -8.419 1.00 34.60 201 SER A O 1
ATOM 1557 N N . GLY A 1 206 ? -9.943 -78.268 -10.292 1.00 28.58 202 GLY A N 1
ATOM 1558 C CA . GLY A 1 206 ? -10.770 -77.272 -10.923 1.00 28.25 202 GLY A CA 1
ATOM 1559 C C . GLY A 1 206 ? -11.830 -77.907 -11.789 1.00 31.74 202 GLY A C 1
ATOM 1560 O O . GLY A 1 206 ? -12.944 -77.398 -11.859 1.00 32.90 202 GLY A O 1
ATOM 1561 N N . TRP A 1 207 ? -11.497 -79.005 -12.464 1.00 27.80 203 TRP A N 1
ATOM 1562 C CA . TRP A 1 207 ? -12.449 -79.604 -13.393 1.00 29.63 203 TRP A CA 1
ATOM 1563 C C . TRP A 1 207 ? -13.753 -79.919 -12.688 1.00 30.30 203 TRP A C 1
ATOM 1564 O O . TRP A 1 207 ? -14.798 -79.590 -13.195 1.00 31.59 203 TRP A O 1
ATOM 1575 N N . PHE A 1 208 ? -13.707 -80.573 -11.537 1.00 28.81 204 PHE A N 1
ATOM 1576 C CA . PHE A 1 208 ? -14.952 -80.866 -10.836 1.00 28.83 204 PHE A CA 1
ATOM 1577 C C . PHE A 1 208 ? -15.809 -79.615 -10.632 1.00 31.41 204 PHE A C 1
ATOM 1578 O O . PHE A 1 208 ? -17.002 -79.625 -10.893 1.00 33.89 204 PHE A O 1
ATOM 1586 N N . ILE A 1 209 ? -15.201 -78.538 -10.159 1.00 30.25 205 ILE A N 1
ATOM 1587 C CA . ILE A 1 209 ? -15.929 -77.309 -9.893 1.00 27.41 205 ILE A CA 1
ATOM 1588 C C . ILE A 1 209 ? -16.544 -76.776 -11.175 1.00 30.45 205 ILE A C 1
ATOM 1589 O O . ILE A 1 209 ? -17.687 -76.373 -11.181 1.00 35.91 205 ILE A O 1
ATOM 1594 N N . THR A 1 210 ? -15.784 -76.786 -12.263 1.00 29.56 206 THR A N 1
ATOM 1595 C CA . THR A 1 210 ? -16.254 -76.265 -13.544 1.00 27.24 206 THR A CA 1
ATOM 1596 C C . THR A 1 210 ? -17.401 -77.098 -14.104 1.00 29.60 206 THR A C 1
ATOM 1597 O O . THR A 1 210 ? -18.395 -76.581 -14.591 1.00 34.39 206 THR A O 1
ATOM 1601 N N . LEU A 1 211 ? -17.259 -78.405 -14.017 1.00 30.12 207 LEU A N 1
ATOM 1602 C CA . LEU A 1 211 ? -18.219 -79.323 -14.591 1.00 32.07 207 LEU A CA 1
ATOM 1603 C C . LEU A 1 211 ? -19.495 -79.317 -13.790 1.00 32.45 207 LEU A C 1
ATOM 1604 O O . LEU A 1 211 ? -20.564 -79.479 -14.345 1.00 36.76 207 LEU A O 1
ATOM 1609 N N . SER A 1 212 ? -19.382 -79.130 -12.484 1.00 31.47 208 SER A N 1
ATOM 1610 C CA . SER A 1 212 ? -20.542 -79.196 -11.620 1.00 31.97 208 SER A CA 1
ATOM 1611 C C . SER A 1 212 ? -21.518 -78.117 -11.994 1.00 33.30 208 SER A C 1
ATOM 1612 O O . SER A 1 212 ? -22.725 -78.294 -11.914 1.00 36.18 208 SER A O 1
ATOM 1615 N N . SER A 1 213 ? -20.977 -77.000 -12.441 1.00 32.16 209 SER A N 1
ATOM 1616 C CA . SER A 1 213 ? -21.784 -75.870 -12.819 1.00 34.05 209 SER A CA 1
ATOM 1617 C C . SER A 1 213 ? -22.150 -75.943 -14.276 1.00 34.71 209 SER A C 1
ATOM 1618 O O . SER A 1 213 ? -23.164 -75.428 -14.683 1.00 39.82 209 SER A O 1
ATOM 1621 N N . LEU A 1 214 ? -21.338 -76.618 -15.067 1.00 34.34 210 LEU A N 1
ATOM 1622 C CA . LEU A 1 214 ? -21.475 -76.523 -16.507 1.00 31.75 210 LEU A CA 1
ATOM 1623 C C . LEU A 1 214 ? -22.366 -77.600 -17.118 1.00 34.58 210 LEU A C 1
ATOM 1624 O O . LEU A 1 214 ? -23.032 -77.341 -18.107 1.00 33.62 210 LEU A O 1
ATOM 1629 N N . ILE A 1 215 ? -22.391 -78.800 -16.541 1.00 38.05 211 ILE A N 1
ATOM 1630 C CA . ILE A 1 215 ? -23.121 -79.912 -17.159 1.00 37.04 211 ILE A CA 1
ATOM 1631 C C . ILE A 1 215 ? -24.576 -79.599 -17.423 1.00 38.74 211 ILE A C 1
ATOM 1632 O O . ILE A 1 215 ? -25.043 -79.762 -18.540 1.00 40.75 211 ILE A O 1
ATOM 1637 N N . LYS A 1 216 ? -25.276 -79.140 -16.389 1.00 41.57 212 LYS A N 1
ATOM 1638 C CA . LYS A 1 216 ? -26.702 -78.805 -16.461 1.00 41.34 212 LYS A CA 1
ATOM 1639 C C . LYS A 1 216 ? -27.055 -77.765 -17.536 1.00 40.35 212 LYS A C 1
ATOM 1640 O O . LYS A 1 216 ? -28.188 -77.711 -17.976 1.00 41.82 212 LYS A O 1
ATOM 1646 N N . LYS A 1 217 ? -26.093 -76.950 -17.959 1.00 37.56 213 LYS A N 1
ATOM 1647 C CA . LYS A 1 217 ? -26.353 -75.874 -18.915 1.00 35.37 213 LYS A CA 1
ATOM 1648 C C . LYS A 1 217 ? -26.099 -76.274 -20.351 1.00 35.87 213 LYS A C 1
ATOM 1649 O O . LYS A 1 217 ? -26.473 -75.545 -21.265 1.00 39.23 213 LYS A O 1
ATOM 1655 N N . ARG A 1 218 ? -25.441 -77.410 -20.550 1.00 33.10 214 ARG A N 1
ATOM 1656 C CA . ARG A 1 218 ? -24.898 -77.758 -21.853 1.00 31.51 214 ARG A CA 1
ATOM 1657 C C . ARG A 1 218 ? -25.361 -79.087 -22.411 1.00 34.69 214 ARG A C 1
ATOM 1658 O O . ARG A 1 218 ? -25.748 -79.986 -21.683 1.00 33.14 214 ARG A O 1
ATOM 1666 N N . LYS A 1 219 ? -25.254 -79.214 -23.724 1.00 35.58 215 LYS A N 1
ATOM 1667 C CA . LYS A 1 219 ? -25.596 -80.435 -24.412 1.00 34.07 215 LYS A CA 1
ATOM 1668 C C . LYS A 1 219 ? -24.398 -81.375 -24.359 1.00 35.32 215 LYS A C 1
ATOM 1669 O O . LYS A 1 219 ? -23.296 -80.964 -24.679 1.00 38.88 215 LYS A O 1
ATOM 1675 N N . LEU A 1 220 ? -24.601 -82.617 -23.929 1.00 34.88 216 LEU A N 1
ATOM 1676 C CA . LEU A 1 220 ? -23.538 -83.625 -23.897 1.00 31.99 216 LEU A CA 1
ATOM 1677 C C . LEU A 1 220 ? -23.440 -84.347 -25.231 1.00 37.87 216 LEU A C 1
ATOM 1678 O O . LEU A 1 220 ? -24.432 -84.477 -25.929 1.00 44.46 216 LEU A O 1
ATOM 1683 N N . PRO A 1 221 ? -22.260 -84.862 -25.584 1.00 35.72 217 PRO A N 1
ATOM 1684 C CA . PRO A 1 221 ? -21.032 -84.961 -24.809 1.00 33.56 217 PRO A CA 1
ATOM 1685 C C . PRO A 1 221 ? -20.189 -83.706 -24.839 1.00 32.54 217 PRO A C 1
ATOM 1686 O O . PRO A 1 221 ? -20.204 -82.988 -25.824 1.00 37.32 217 PRO A O 1
ATOM 1690 N N . LEU A 1 222 ? -19.446 -83.462 -23.769 1.00 30.61 218 LEU A N 1
ATOM 1691 C CA . LEU A 1 222 ? -18.555 -82.316 -23.718 1.00 28.23 218 LEU A CA 1
ATOM 1692 C C . LEU A 1 222 ? -17.122 -82.756 -23.857 1.00 30.59 218 LEU A C 1
ATOM 1693 O O . LEU A 1 222 ? -16.717 -83.760 -23.297 1.00 34.40 218 LEU A O 1
ATOM 1698 N N . LYS A 1 223 ? -16.347 -81.994 -24.604 1.00 28.03 219 LYS A N 1
ATOM 1699 C CA . LYS A 1 223 ? -14.935 -82.231 -24.669 1.00 24.96 219 LYS A CA 1
ATOM 1700 C C . LYS A 1 223 ? -14.237 -80.953 -24.335 1.00 28.04 219 LYS A C 1
ATOM 1701 O O . LYS A 1 223 ? -14.164 -80.064 -25.159 1.00 32.44 219 LYS A O 1
ATOM 1707 N N . LEU A 1 224 ? -13.716 -80.867 -23.121 1.00 26.68 220 LEU A N 1
ATOM 1708 C CA . LEU A 1 224 ? -13.087 -79.643 -22.662 1.00 27.58 220 LEU A CA 1
ATOM 1709 C C . LEU A 1 224 ? -11.599 -79.825 -22.428 1.00 28.61 220 LEU A C 1
ATOM 1710 O O . LEU A 1 224 ? -11.148 -80.927 -22.188 1.00 30.52 220 LEU A O 1
ATOM 1715 N N . PHE A 1 225 ? -10.839 -78.741 -22.497 1.00 25.00 221 PHE A N 1
ATOM 1716 C CA . PHE A 1 225 ? -9.418 -78.811 -22.223 1.00 25.89 221 PHE A CA 1
ATOM 1717 C C . PHE A 1 225 ? -8.914 -77.500 -21.663 1.00 29.88 221 PHE A C 1
ATOM 1718 O O . PHE A 1 225 ? -9.488 -76.455 -21.909 1.00 32.17 221 PHE A O 1
ATOM 1726 N N . SER A 1 226 ? -7.856 -77.569 -20.871 1.00 28.19 222 SER A N 1
ATOM 1727 C CA . SER A 1 226 ? -7.177 -76.387 -20.379 1.00 29.20 222 SER A CA 1
ATOM 1728 C C . SER A 1 226 ? -5.713 -76.707 -20.225 1.00 33.48 222 SER A C 1
ATOM 1729 O O . SER A 1 226 ? -5.380 -77.810 -19.829 1.00 32.40 222 SER A O 1
ATOM 1732 N N . ILE A 1 227 ? -4.841 -75.761 -20.570 1.00 33.36 223 ILE A N 1
ATOM 1733 C CA . ILE A 1 227 ? -3.400 -75.952 -20.426 1.00 30.43 223 ILE A CA 1
ATOM 1734 C C . ILE A 1 227 ? -2.879 -74.845 -19.536 1.00 31.86 223 ILE A C 1
ATOM 1735 O O . ILE A 1 227 ? -2.719 -73.722 -19.977 1.00 34.94 223 ILE A O 1
ATOM 1740 N N . ASP A 1 228 ? -2.631 -75.155 -18.270 1.00 30.39 224 ASP A N 1
ATOM 1741 C CA . ASP A 1 228 ? -2.463 -74.086 -17.293 1.00 28.52 224 ASP A CA 1
ATOM 1742 C C . ASP A 1 228 ? -1.653 -74.567 -16.092 1.00 30.09 224 ASP A C 1
ATOM 1743 O O . ASP A 1 228 ? -1.411 -75.760 -15.951 1.00 34.29 224 ASP A O 1
ATOM 1748 N N . ARG A 1 229 ? -1.240 -73.652 -15.223 1.00 26.99 225 ARG A N 1
ATOM 1749 C CA . ARG A 1 229 ? -0.315 -73.993 -14.147 1.00 26.51 225 ARG A CA 1
ATOM 1750 C C . ARG A 1 229 ? -0.936 -74.776 -13.009 1.00 29.00 225 ARG A C 1
ATOM 1751 O O . ARG A 1 229 ? -2.080 -74.566 -12.657 1.00 33.65 225 ARG A O 1
ATOM 1759 N N . CYS A 1 230 ? -0.145 -75.666 -12.426 1.00 31.31 226 CYS A N 1
ATOM 1760 C CA . CYS A 1 230 ? -0.502 -76.422 -11.242 1.00 29.48 226 CYS A CA 1
ATOM 1761 C C . CYS A 1 230 ? 0.690 -76.391 -10.316 1.00 31.08 226 CYS A C 1
ATOM 1762 O O . CYS A 1 230 ? 1.809 -76.201 -10.775 1.00 32.53 226 CYS A O 1
ATOM 1765 N N . PHE A 1 231 ? 0.463 -76.601 -9.024 1.00 27.73 227 PHE A N 1
ATOM 1766 C CA . PHE A 1 231 ? 1.529 -76.494 -8.041 1.00 25.41 227 PHE A CA 1
ATOM 1767 C C . PHE A 1 231 ? 1.536 -77.676 -7.114 1.00 28.04 227 PHE A C 1
ATOM 1768 O O . PHE A 1 231 ? 0.516 -78.015 -6.540 1.00 34.70 227 PHE A O 1
ATOM 1776 N N . ARG A 1 232 ? 2.700 -78.281 -6.938 1.00 27.67 228 ARG A N 1
ATOM 1777 C CA . ARG A 1 232 ? 2.843 -79.355 -5.980 1.00 27.09 228 ARG A CA 1
ATOM 1778 C C . ARG A 1 232 ? 3.938 -79.044 -4.981 1.00 29.40 228 ARG A C 1
ATOM 1779 O O . ARG A 1 232 ? 4.961 -78.483 -5.314 1.00 31.02 228 ARG A O 1
ATOM 1787 N N . ARG A 1 233 ? 3.705 -79.437 -3.743 1.00 34.36 229 ARG A N 1
ATOM 1788 C CA . ARG A 1 233 ? 4.677 -79.298 -2.689 1.00 32.68 229 ARG A CA 1
ATOM 1789 C C . ARG A 1 233 ? 5.498 -80.548 -2.570 1.00 36.06 229 ARG A C 1
ATOM 1790 O O . ARG A 1 233 ? 5.103 -81.477 -1.891 1.00 43.79 229 ARG A O 1
ATOM 1798 N N . GLU A 1 234 ? 6.640 -80.601 -3.229 1.00 39.90 230 GLU A N 1
ATOM 1799 C CA . GLU A 1 234 ? 7.381 -81.847 -3.231 1.00 45.40 230 GLU A CA 1
ATOM 1800 C C . GLU A 1 234 ? 8.615 -81.836 -2.372 1.00 46.20 230 GLU A C 1
ATOM 1801 O O . GLU A 1 234 ? 9.065 -80.788 -1.934 1.00 45.75 230 GLU A O 1
ATOM 1807 N N . GLN A 1 235 ? 9.158 -83.025 -2.157 1.00 44.57 231 GLN A N 1
ATOM 1808 C CA . GLN A 1 235 ? 10.326 -83.204 -1.331 1.00 49.92 231 GLN A CA 1
ATOM 1809 C C . GLN A 1 235 ? 11.398 -82.244 -1.807 1.00 52.50 231 GLN A C 1
ATOM 1810 O O . GLN A 1 235 ? 11.908 -81.446 -1.036 1.00 56.50 231 GLN A O 1
ATOM 1816 N N . ARG A 1 236 ? 11.695 -82.308 -3.101 1.00 54.04 232 ARG A N 1
ATOM 1817 C CA . ARG A 1 236 ? 12.699 -81.470 -3.754 1.00 52.57 232 ARG A CA 1
ATOM 1818 C C . ARG A 1 236 ? 12.327 -81.349 -5.209 1.00 48.21 232 ARG A C 1
ATOM 1819 O O . ARG A 1 236 ? 11.493 -82.101 -5.696 1.00 48.53 232 ARG A O 1
ATOM 1827 N N . GLU A 1 237 ? 12.977 -80.447 -5.924 1.00 43.19 233 GLU A N 1
ATOM 1828 C CA . GLU A 1 237 ? 12.791 -80.422 -7.357 1.00 43.62 233 GLU A CA 1
ATOM 1829 C C . GLU A 1 237 ? 13.786 -81.396 -7.999 1.00 44.65 233 GLU A C 1
ATOM 1830 O O . GLU A 1 237 ? 14.893 -81.580 -7.518 1.00 45.23 233 GLU A O 1
ATOM 1836 N N . ASP A 1 238 ? 13.351 -82.036 -9.075 1.00 43.71 234 ASP A N 1
ATOM 1837 C CA . ASP A 1 238 ? 14.085 -83.101 -9.738 1.00 40.42 234 ASP A CA 1
ATOM 1838 C C . ASP A 1 238 ? 14.530 -82.730 -11.113 1.00 45.37 234 ASP A C 1
ATOM 1839 O O . ASP A 1 238 ? 14.225 -81.675 -11.629 1.00 45.93 234 ASP A O 1
ATOM 1844 N N . ARG A 1 239 ? 15.197 -83.688 -11.722 1.00 49.07 235 ARG A N 1
ATOM 1845 C CA . ARG A 1 239 ? 15.426 -83.743 -13.142 1.00 41.78 235 ARG A CA 1
ATOM 1846 C C . ARG A 1 239 ? 14.077 -83.641 -13.837 1.00 38.01 235 ARG A C 1
ATOM 1847 O O . ARG A 1 239 ? 13.994 -83.154 -14.954 1.00 42.61 235 ARG A O 1
ATOM 1855 N N . SER A 1 240 ? 13.019 -84.133 -13.194 1.00 36.72 236 SER A N 1
ATOM 1856 C CA . SER A 1 240 ? 11.709 -84.132 -13.841 1.00 41.04 236 SER A CA 1
ATOM 1857 C C . SER A 1 240 ? 10.549 -83.595 -12.993 1.00 40.71 236 SER A C 1
ATOM 1858 O O . SER A 1 240 ? 9.399 -83.833 -13.336 1.00 37.60 236 SER A O 1
ATOM 1861 N N . HIS A 1 241 ? 10.830 -82.866 -11.917 1.00 40.30 237 HIS A N 1
ATOM 1862 C CA . HIS A 1 241 ? 9.768 -82.351 -11.052 1.00 33.48 237 HIS A CA 1
ATOM 1863 C C . HIS A 1 241 ? 10.015 -80.915 -10.653 1.00 35.24 237 HIS A C 1
ATOM 1864 O O . HIS A 1 241 ? 11.111 -80.575 -10.265 1.00 38.83 237 HIS A O 1
ATOM 1871 N N . LEU A 1 242 ? 9.001 -80.063 -10.747 1.00 33.61 238 LEU A N 1
ATOM 1872 C CA . LEU A 1 242 ? 9.134 -78.691 -10.271 1.00 34.15 238 LEU A CA 1
ATOM 1873 C C . LEU A 1 242 ? 8.026 -78.325 -9.303 1.00 34.60 238 LEU A C 1
ATOM 1874 O O . LEU A 1 242 ? 6.996 -78.977 -9.282 1.00 34.02 238 LEU A O 1
ATOM 1879 N N . MET A 1 243 ? 8.237 -77.283 -8.503 1.00 34.99 239 MET A N 1
ATOM 1880 C CA . MET A 1 243 ? 7.208 -76.843 -7.573 1.00 35.24 239 MET A CA 1
ATOM 1881 C C . MET A 1 243 ? 5.995 -76.385 -8.375 1.00 32.58 239 MET A C 1
ATOM 1882 O O . MET A 1 243 ? 4.868 -76.522 -7.930 1.00 33.04 239 MET A O 1
ATOM 1887 N N . SER A 1 244 ? 6.223 -75.833 -9.558 1.00 31.63 240 SER A N 1
ATOM 1888 C CA . SER A 1 244 ? 5.115 -75.456 -10.418 1.00 30.59 240 SER A CA 1
ATOM 1889 C C . SER A 1 244 ? 5.265 -75.957 -11.837 1.00 29.33 240 SER A C 1
ATOM 1890 O O . SER A 1 244 ? 6.259 -75.696 -12.481 1.00 32.99 240 SER A O 1
ATOM 1893 N N . TYR A 1 245 ? 4.246 -76.636 -12.340 1.00 28.04 241 TYR A N 1
ATOM 1894 C CA . TYR A 1 245 ? 4.304 -77.201 -13.676 1.00 28.37 241 TYR A CA 1
ATOM 1895 C C . TYR A 1 245 ? 3.070 -76.865 -14.486 1.00 28.62 241 TYR A C 1
ATOM 1896 O O . TYR A 1 245 ? 2.156 -76.268 -13.978 1.00 31.92 241 TYR A O 1
ATOM 1905 N N . HIS A 1 246 ? 3.053 -77.236 -15.756 1.00 27.14 242 HIS A N 1
ATOM 1906 C CA . HIS A 1 246 ? 1.896 -76.997 -16.599 1.00 27.56 242 HIS A CA 1
ATOM 1907 C C . HIS A 1 246 ? 1.162 -78.285 -16.948 1.00 29.54 242 HIS A C 1
ATOM 1908 O O . HIS A 1 246 ? 1.749 -79.216 -17.465 1.00 31.86 242 HIS A O 1
ATOM 1915 N N . SER A 1 247 ? -0.132 -78.330 -16.696 1.00 28.37 243 SER A N 1
ATOM 1916 C CA . SER A 1 247 ? -0.916 -79.488 -17.079 1.00 25.12 243 SER A CA 1
ATOM 1917 C C . SER A 1 247 ? -1.689 -79.208 -18.340 1.00 30.07 243 SER A C 1
ATOM 1918 O O . SER A 1 247 ? -2.332 -78.164 -18.456 1.00 35.84 243 SER A O 1
ATOM 1921 N N . ALA A 1 248 ? -1.608 -80.136 -19.286 1.00 29.37 244 ALA A N 1
ATOM 1922 C CA . ALA A 1 248 ? -2.346 -80.065 -20.537 1.00 30.75 244 ALA A CA 1
ATOM 1923 C C . ALA A 1 248 ? -3.542 -80.978 -20.441 1.00 32.81 244 ALA A C 1
ATOM 1924 O O . ALA A 1 248 ? -3.585 -82.035 -21.054 1.00 30.08 244 ALA A O 1
ATOM 1926 N N . SER A 1 249 ? -4.529 -80.535 -19.680 1.00 31.00 245 SER A N 1
ATOM 1927 C CA . SER A 1 249 ? -5.586 -81.391 -19.201 1.00 27.16 245 SER A CA 1
ATOM 1928 C C . SER A 1 249 ? -6.829 -81.310 -20.003 1.00 28.04 245 SER A C 1
ATOM 1929 O O . SER A 1 249 ? -7.074 -80.314 -20.642 1.00 31.74 245 SER A O 1
ATOM 1932 N N . CYS A 1 250 ? -7.638 -82.356 -19.938 1.00 28.21 246 CYS A N 1
ATOM 1933 C CA . CYS A 1 250 ? -8.921 -82.356 -20.614 1.00 27.16 246 CYS A CA 1
ATOM 1934 C C . CYS A 1 250 ? -9.900 -83.252 -19.912 1.00 28.43 246 CYS A C 1
ATOM 1935 O O . CYS A 1 250 ? -9.500 -84.147 -19.175 1.00 36.57 246 CYS A O 1
ATOM 1938 N N . VAL A 1 251 ? -11.184 -83.018 -20.153 1.00 25.91 247 VAL A N 1
ATOM 1939 C CA . VAL A 1 251 ? -12.215 -83.930 -19.699 1.00 25.42 247 VAL A CA 1
ATOM 1940 C C . VAL A 1 251 ? -13.174 -84.241 -20.832 1.00 27.38 247 VAL A C 1
ATOM 1941 O O . VAL A 1 251 ? -13.485 -83.385 -21.642 1.00 28.95 247 VAL A O 1
ATOM 1945 N N . VAL A 1 252 ? -13.589 -85.493 -20.915 1.00 24.91 248 VAL A N 1
ATOM 1946 C CA . VAL A 1 252 ? -14.607 -85.907 -21.855 1.00 25.29 248 VAL A CA 1
ATOM 1947 C C . VAL A 1 252 ? -15.798 -86.380 -21.048 1.00 30.55 248 VAL A C 1
ATOM 1948 O O . VAL A 1 252 ? -15.666 -87.304 -20.256 1.00 37.18 248 VAL A O 1
ATOM 1952 N N . VAL A 1 253 ? -16.947 -85.737 -21.234 1.00 30.28 249 VAL A N 1
ATOM 1953 C CA . VAL A 1 253 ? -18.152 -86.013 -20.456 1.00 28.59 249 VAL A CA 1
ATOM 1954 C C . VAL A 1 253 ? -19.247 -86.615 -21.322 1.00 29.65 249 VAL A C 1
ATOM 1955 O O . VAL A 1 253 ? -19.621 -86.028 -22.322 1.00 30.18 249 VAL A O 1
ATOM 1959 N N . GLY A 1 254 ? -19.763 -87.776 -20.948 1.00 28.47 250 GLY A N 1
ATOM 1960 C CA . GLY A 1 254 ? -20.794 -88.414 -21.739 1.00 32.72 250 GLY A CA 1
ATOM 1961 C C . GLY A 1 254 ? -21.250 -89.736 -21.170 1.00 38.36 250 GLY A C 1
ATOM 1962 O O . GLY A 1 254 ? -20.539 -90.353 -20.398 1.00 39.22 250 GLY A O 1
ATOM 1963 N N . GLU A 1 255 ? -22.436 -90.178 -21.569 1.00 42.61 251 GLU A N 1
ATOM 1964 C CA . GLU A 1 255 ? -23.054 -91.356 -20.976 1.00 44.23 251 GLU A CA 1
ATOM 1965 C C . GLU A 1 255 ? -22.273 -92.616 -21.225 1.00 45.28 251 GLU A C 1
ATOM 1966 O O . GLU A 1 255 ? -22.396 -93.572 -20.468 1.00 49.69 251 GLU A O 1
ATOM 1972 N N . ASP A 1 256 ? -21.455 -92.609 -22.270 1.00 42.60 252 ASP A N 1
ATOM 1973 C CA . ASP A 1 256 ? -20.800 -93.822 -22.731 1.00 45.24 252 ASP A CA 1
ATOM 1974 C C . ASP A 1 256 ? -19.288 -93.741 -22.610 1.00 46.14 252 ASP A C 1
ATOM 1975 O O . ASP A 1 256 ? -18.562 -94.541 -23.178 1.00 46.29 252 ASP A O 1
ATOM 1980 N N . VAL A 1 257 ? -18.813 -92.763 -21.862 1.00 44.15 253 VAL A N 1
ATOM 1981 C CA . VAL A 1 257 ? -17.392 -92.550 -21.723 1.00 38.15 253 VAL A CA 1
ATOM 1982 C C . VAL A 1 257 ? -16.753 -93.674 -20.936 1.00 38.92 253 VAL A C 1
ATOM 1983 O O . VAL A 1 257 ? -17.324 -94.174 -19.975 1.00 45.09 253 VAL A O 1
ATOM 1987 N N . SER A 1 258 ? -15.563 -94.077 -21.348 1.00 36.43 254 SER A N 1
ATOM 1988 C CA . SER A 1 258 ? -14.810 -95.062 -20.608 1.00 37.17 254 SER A CA 1
ATOM 1989 C C . SER A 1 258 ? -13.348 -94.719 -20.697 1.00 35.67 254 SER A C 1
ATOM 1990 O O . SER A 1 258 ? -12.972 -93.695 -21.237 1.00 37.86 254 SER A O 1
ATOM 1993 N N . VAL A 1 259 ? -12.523 -95.591 -20.160 1.00 35.59 255 VAL A N 1
ATOM 1994 C CA . VAL A 1 259 ? -11.091 -95.390 -20.148 1.00 34.81 255 VAL A CA 1
ATOM 1995 C C . VAL A 1 259 ? -10.505 -95.300 -21.579 1.00 35.18 255 VAL A C 1
ATOM 1996 O O . VAL A 1 259 ? -9.531 -94.570 -21.845 1.00 34.27 255 VAL A O 1
ATOM 2000 N N . ASP A 1 260 ? -11.141 -95.994 -22.515 1.00 33.93 256 ASP A N 1
ATOM 2001 C CA . ASP A 1 260 ? -10.701 -95.990 -23.902 1.00 35.03 256 ASP A CA 1
ATOM 2002 C C . ASP A 1 260 ? -10.648 -94.585 -24.483 1.00 33.42 256 ASP A C 1
ATOM 2003 O O . ASP A 1 260 ? -9.884 -94.307 -25.394 1.00 34.55 256 ASP A O 1
ATOM 2008 N N . ASP A 1 261 ? -11.455 -93.688 -23.941 1.00 35.33 257 ASP A N 1
ATOM 2009 C CA . ASP A 1 261 ? -11.452 -92.320 -24.410 1.00 33.83 257 ASP A CA 1
ATOM 2010 C C . ASP A 1 261 ? -10.132 -91.689 -24.028 1.00 33.09 257 ASP A C 1
ATOM 2011 O O . ASP A 1 261 ? -9.557 -90.922 -24.787 1.00 32.82 257 ASP A O 1
ATOM 2016 N N . GLY A 1 262 ? -9.625 -92.058 -22.865 1.00 32.18 258 GLY A N 1
ATOM 2017 C CA . GLY A 1 262 ? -8.336 -91.571 -22.437 1.00 30.58 258 GLY A CA 1
ATOM 2018 C C . GLY A 1 262 ? -7.252 -92.105 -23.329 1.00 29.92 258 GLY A C 1
ATOM 2019 O O . GLY A 1 262 ? -6.309 -91.398 -23.669 1.00 27.72 258 GLY A O 1
ATOM 2020 N N . LYS A 1 263 ? -7.397 -93.358 -23.731 1.00 32.31 259 LYS A N 1
ATOM 2021 C CA . LYS A 1 263 ? -6.374 -93.961 -24.576 1.00 29.45 259 LYS A CA 1
ATOM 2022 C C . LYS A 1 263 ? -6.304 -93.254 -25.905 1.00 29.73 259 LYS A C 1
ATOM 2023 O O . LYS A 1 263 ? -5.224 -93.005 -26.433 1.00 31.54 259 LYS A O 1
ATOM 2029 N N . VAL A 1 264 ? -7.468 -92.909 -26.431 1.00 30.62 260 VAL A N 1
ATOM 2030 C CA . VAL A 1 264 ? -7.555 -92.221 -27.706 1.00 26.36 260 VAL A CA 1
ATOM 2031 C C . VAL A 1 264 ? -7.084 -90.770 -27.646 1.00 27.83 260 VAL A C 1
ATOM 2032 O O . VAL A 1 264 ? -6.445 -90.281 -28.559 1.00 28.47 260 VAL A O 1
ATOM 2036 N N . VAL A 1 265 ? -7.362 -90.087 -26.550 1.00 28.73 261 VAL A N 1
ATOM 2037 C CA . VAL A 1 265 ? -6.846 -88.739 -26.383 1.00 24.78 261 VAL A CA 1
ATOM 2038 C C . VAL A 1 265 ? -5.326 -88.753 -26.273 1.00 28.39 261 VAL A C 1
ATOM 2039 O O . VAL A 1 265 ? -4.662 -87.917 -26.865 1.00 31.93 261 VAL A O 1
ATOM 2043 N N . ALA A 1 266 ? -4.769 -89.693 -25.517 1.00 29.44 262 ALA A N 1
ATOM 2044 C CA . ALA A 1 266 ? -3.317 -89.783 -25.413 1.00 26.76 262 ALA A CA 1
ATOM 2045 C C . ALA A 1 266 ? -2.678 -90.113 -26.762 1.00 28.63 262 ALA A C 1
ATOM 2046 O O . ALA A 1 266 ? -1.669 -89.515 -27.128 1.00 29.54 262 ALA A O 1
ATOM 2048 N N . GLU A 1 267 ? -3.279 -91.024 -27.527 1.00 28.63 263 GLU A N 1
ATOM 2049 C CA . GLU A 1 267 ? -2.731 -91.338 -28.842 1.00 28.86 263 GLU A CA 1
ATOM 2050 C C . GLU A 1 267 ? -2.824 -90.147 -29.766 1.00 29.53 263 GLU A C 1
ATOM 2051 O O . GLU A 1 267 ? -1.890 -89.858 -30.479 1.00 32.50 263 GLU A O 1
ATOM 2057 N N . GLY A 1 268 ? -3.949 -89.447 -29.754 1.00 30.76 264 GLY A N 1
ATOM 2058 C CA . GLY A 1 268 ? -4.137 -88.310 -30.636 1.00 28.95 264 GLY A CA 1
ATOM 2059 C C . GLY A 1 268 ? -3.249 -87.131 -30.296 1.00 30.44 264 GLY A C 1
ATOM 2060 O O . GLY A 1 268 ? -2.816 -86.398 -31.165 1.00 29.63 264 GLY A O 1
ATOM 2061 N N . LEU A 1 269 ? -2.974 -86.940 -29.020 1.00 26.77 265 LEU A N 1
ATOM 2062 C CA . LEU A 1 269 ? -2.089 -85.870 -28.622 1.00 25.83 265 LEU A CA 1
ATOM 2063 C C . LEU A 1 269 ? -0.682 -86.210 -29.048 1.00 30.57 265 LEU A C 1
ATOM 2064 O O . LEU A 1 269 ? 0.000 -85.392 -29.625 1.00 30.86 265 LEU A O 1
ATOM 2069 N N . LEU A 1 270 ? -0.247 -87.431 -28.777 1.00 27.09 266 LEU A N 1
ATOM 2070 C CA . LEU A 1 270 ? 1.134 -87.770 -29.054 1.00 27.28 266 LEU A CA 1
ATOM 2071 C C . LEU A 1 270 ? 1.403 -87.943 -30.550 1.00 31.25 266 LEU A C 1
ATOM 2072 O O . LEU A 1 270 ? 2.481 -87.623 -31.021 1.00 31.96 266 LEU A O 1
ATOM 2077 N N . ALA A 1 271 ? 0.422 -88.429 -31.296 1.00 28.76 267 ALA A N 1
ATOM 2078 C CA . ALA A 1 271 ? 0.566 -88.609 -32.733 1.00 26.60 267 ALA A CA 1
ATOM 2079 C C . ALA A 1 271 ? 0.893 -87.306 -33.419 1.00 27.25 267 ALA A C 1
ATOM 2080 O O . ALA A 1 271 ? 1.745 -87.249 -34.275 1.00 30.45 267 ALA A O 1
ATOM 2082 N N . GLN A 1 272 ? 0.209 -86.248 -33.028 1.00 29.01 268 GLN A N 1
ATOM 2083 C CA . GLN A 1 272 ? 0.403 -84.950 -33.639 1.00 29.34 268 GLN A CA 1
ATOM 2084 C C . GLN A 1 272 ? 1.772 -84.365 -33.346 1.00 33.15 268 GLN A C 1
ATOM 2085 O O . GLN A 1 272 ? 2.176 -83.389 -33.967 1.00 37.69 268 GLN A O 1
ATOM 2091 N N . PHE A 1 273 ? 2.499 -84.954 -32.408 1.00 32.00 269 PHE A N 1
ATOM 2092 C CA . PHE A 1 273 ? 3.817 -84.440 -32.089 1.00 31.82 269 PHE A CA 1
ATOM 2093 C C . PHE A 1 273 ? 4.881 -85.294 -32.726 1.00 34.25 269 PHE A C 1
ATOM 2094 O O . PHE A 1 273 ? 6.062 -84.999 -32.631 1.00 37.89 269 PHE A O 1
ATOM 2102 N N . GLY A 1 274 ? 4.450 -86.346 -33.401 1.00 34.90 270 GLY A N 1
ATOM 2103 C CA . GLY A 1 274 ? 5.363 -87.189 -34.136 1.00 38.97 270 GLY A CA 1
ATOM 2104 C C . GLY A 1 274 ? 5.540 -88.564 -33.542 1.00 38.81 270 GLY A C 1
ATOM 2105 O O . GLY A 1 274 ? 6.030 -89.448 -34.210 1.00 45.35 270 GLY A O 1
ATOM 2106 N N . PHE A 1 275 ? 5.113 -88.750 -32.301 1.00 37.64 271 PHE A N 1
ATOM 2107 C CA . PHE A 1 275 ? 5.281 -90.017 -31.612 1.00 39.52 271 PHE A CA 1
ATOM 2108 C C . PHE A 1 275 ? 4.519 -91.135 -32.286 1.00 42.39 271 PHE A C 1
ATOM 2109 O O . PHE A 1 275 ? 3.338 -91.012 -32.532 1.00 43.04 271 PHE A O 1
ATOM 2117 N N . THR A 1 276 ? 5.189 -92.244 -32.562 1.00 44.23 272 THR A N 1
ATOM 2118 C CA . THR A 1 276 ? 4.509 -93.399 -33.128 1.00 43.34 272 THR A CA 1
ATOM 2119 C C . THR A 1 276 ? 4.438 -94.522 -32.108 1.00 45.80 272 THR A C 1
ATOM 2120 O O . THR A 1 276 ? 3.756 -95.513 -32.322 1.00 43.52 272 THR A O 1
ATOM 2124 N N . LYS A 1 277 ? 5.140 -94.347 -30.990 1.00 46.70 273 LYS A N 1
ATOM 2125 C CA . LYS A 1 277 ? 5.265 -95.386 -29.972 1.00 46.09 273 LYS A CA 1
ATOM 2126 C C . LYS A 1 277 ? 5.166 -94.779 -28.568 1.00 47.28 273 LYS A C 1
ATOM 2127 O O . LYS A 1 277 ? 5.918 -93.880 -28.191 1.00 47.34 273 LYS A O 1
ATOM 2133 N N . PHE A 1 278 ? 4.186 -95.261 -27.822 1.00 44.60 274 PHE A N 1
ATOM 2134 C CA . PHE A 1 278 ? 3.983 -94.895 -26.431 1.00 41.27 274 PHE A CA 1
ATOM 2135 C C . PHE A 1 278 ? 3.466 -96.126 -25.714 1.00 43.40 274 PHE A C 1
ATOM 2136 O O . PHE A 1 278 ? 3.103 -97.100 -26.360 1.00 44.23 274 PHE A O 1
ATOM 2144 N N . LYS A 1 279 ? 3.422 -96.109 -24.391 1.00 41.72 275 LYS A N 1
ATOM 2145 C CA . LYS A 1 279 ? 2.980 -97.304 -23.682 1.00 46.15 275 LYS A CA 1
ATOM 2146 C C . LYS A 1 279 ? 2.068 -96.945 -22.526 1.00 43.27 275 LYS A C 1
ATOM 2147 O O . LYS A 1 279 ? 2.271 -95.921 -21.903 1.00 40.60 275 LYS A O 1
ATOM 2153 N N . PHE A 1 280 ? 1.083 -97.798 -22.234 1.00 42.50 276 PHE A N 1
ATOM 2154 C CA . PHE A 1 280 ? 0.191 -97.600 -21.089 1.00 37.61 276 PHE A CA 1
ATOM 2155 C C . PHE A 1 280 ? 0.590 -98.503 -19.934 1.00 40.28 276 PHE A C 1
ATOM 2156 O O . PHE A 1 280 ? 1.115 -99.583 -20.141 1.00 44.85 276 PHE A O 1
ATOM 2164 N N . LYS A 1 281 ? 0.337 -98.069 -18.710 1.00 43.14 277 LYS A N 1
ATOM 2165 C CA . LYS A 1 281 ? 0.751 -98.849 -17.551 1.00 39.23 277 LYS A CA 1
ATOM 2166 C C . LYS A 1 281 ? -0.058 -98.436 -16.335 1.00 42.34 277 LYS A C 1
ATOM 2167 O O . LYS A 1 281 ? -0.109 -97.266 -16.025 1.00 41.81 277 LYS A O 1
ATOM 2173 N N . PRO A 1 282 ? -0.672 -99.396 -15.629 1.00 41.58 278 PRO A N 1
ATOM 2174 C CA . PRO A 1 282 ? -1.499 -99.147 -14.449 1.00 38.36 278 PRO A CA 1
ATOM 2175 C C . PRO A 1 282 ? -0.826 -98.287 -13.401 1.00 40.76 278 PRO A C 1
ATOM 2176 O O . PRO A 1 282 ? 0.347 -98.488 -13.153 1.00 45.72 278 PRO A O 1
ATOM 2180 N N . ASP A 1 283 ? -1.557 -97.368 -12.781 1.00 40.46 279 ASP A N 1
ATOM 2181 C CA . ASP A 1 283 ? -0.975 -96.507 -11.764 1.00 42.26 279 ASP A CA 1
ATOM 2182 C C . ASP A 1 283 ? -1.280 -97.099 -10.406 1.00 41.39 279 ASP A C 1
ATOM 2183 O O . ASP A 1 283 ? -2.425 -97.137 -9.974 1.00 42.98 279 ASP A O 1
ATOM 2188 N N . GLU A 1 284 ? -0.221 -97.545 -9.743 1.00 41.88 280 GLU A N 1
ATOM 2189 C CA . GLU A 1 284 ? -0.291 -98.252 -8.479 1.00 40.42 280 GLU A CA 1
ATOM 2190 C C . GLU A 1 284 ? -1.012 -97.452 -7.420 1.00 40.86 280 GLU A C 1
ATOM 2191 O O . GLU A 1 284 ? -1.523 -98.020 -6.471 1.00 45.60 280 GLU A O 1
ATOM 2197 N N . LYS A 1 285 ? -1.040 -96.134 -7.579 1.00 39.66 281 LYS A N 1
ATOM 2198 C CA . LYS A 1 285 ? -1.561 -95.247 -6.553 1.00 38.57 281 LYS A CA 1
ATOM 2199 C C . LYS A 1 285 ? -3.032 -95.488 -6.320 1.00 41.90 281 LYS A C 1
ATOM 2200 O O . LYS A 1 285 ? -3.501 -95.481 -5.188 1.00 46.15 281 LYS A O 1
ATOM 2206 N N . LYS A 1 286 ? -3.745 -95.705 -7.416 1.00 37.53 282 LYS A N 1
ATOM 2207 C CA . LYS A 1 286 ? -5.189 -95.830 -7.416 1.00 34.39 282 LYS A CA 1
ATOM 2208 C C . LYS A 1 286 ? -5.823 -94.710 -6.636 1.00 37.35 282 LYS A C 1
ATOM 2209 O O . LYS A 1 286 ? -6.635 -94.955 -5.768 1.00 41.62 282 LYS A O 1
ATOM 2215 N N . SER A 1 287 ? -5.438 -93.478 -6.951 1.00 40.58 283 SER A N 1
ATOM 2216 C CA . SER A 1 287 ? -6.012 -92.293 -6.319 1.00 37.56 283 SER A CA 1
ATOM 2217 C C . SER A 1 287 ? -7.524 -92.370 -6.331 1.00 34.53 283 SER A C 1
ATOM 2218 O O . SER A 1 287 ? -8.101 -92.905 -7.268 1.00 36.87 283 SER A O 1
ATOM 2221 N N . LYS A 1 288 ? -8.159 -91.852 -5.285 1.00 33.37 284 LYS A N 1
ATOM 2222 C CA . LYS A 1 288 ? -9.566 -92.132 -5.028 1.00 37.20 284 LYS A CA 1
ATOM 2223 C C . LYS A 1 288 ? -10.523 -91.249 -5.815 1.00 38.72 284 LYS A C 1
ATOM 2224 O O . LYS A 1 288 ? -11.730 -91.469 -5.791 1.00 41.18 284 LYS A O 1
ATOM 2230 N N . TYR A 1 289 ? -9.998 -90.282 -6.552 1.00 33.18 285 TYR A N 1
ATOM 2231 C CA . TYR A 1 289 ? -10.863 -89.460 -7.368 1.00 28.79 285 TYR A CA 1
ATOM 2232 C C . TYR A 1 289 ? -11.127 -90.149 -8.677 1.00 34.52 285 TYR A C 1
ATOM 2233 O O . TYR A 1 289 ? -11.971 -89.715 -9.445 1.00 39.90 285 TYR A O 1
ATOM 2242 N N . TYR A 1 290 ? -10.428 -91.255 -8.902 1.00 37.91 286 TYR A N 1
ATOM 2243 C CA . TYR A 1 290 ? -10.593 -92.071 -10.097 1.00 35.57 286 TYR A CA 1
ATOM 2244 C C . TYR A 1 290 ? -11.269 -93.394 -9.742 1.00 35.28 286 TYR A C 1
ATOM 2245 O O . TYR A 1 290 ? -10.926 -94.022 -8.750 1.00 34.60 286 TYR A O 1
ATOM 2254 N N . THR A 1 291 ? -12.225 -93.809 -10.560 1.00 33.48 287 THR A N 1
ATOM 2255 C CA . THR A 1 291 ? -12.828 -95.130 -10.473 1.00 32.44 287 THR A CA 1
ATOM 2256 C C . THR A 1 291 ? -11.753 -96.180 -10.333 1.00 36.15 287 THR A C 1
ATOM 2257 O O . THR A 1 291 ? -10.712 -96.058 -10.949 1.00 37.29 287 THR A O 1
ATOM 2261 N N . PRO A 1 292 ? -11.981 -97.204 -9.502 1.00 39.87 288 PRO A N 1
ATOM 2262 C CA . PRO A 1 292 ? -10.976 -98.252 -9.355 1.00 38.63 288 PRO A CA 1
ATOM 2263 C C . PRO A 1 292 ? -10.522 -98.855 -10.670 1.00 39.17 288 PRO A C 1
ATOM 2264 O O . PRO A 1 292 ? -11.336 -99.170 -11.530 1.00 41.21 288 PRO A O 1
ATOM 2268 N N . GLU A 1 293 ? -9.212 -98.993 -10.805 1.00 38.43 289 GLU A N 1
ATOM 2269 C CA . GLU A 1 293 ? -8.588 -99.708 -11.900 1.00 36.21 289 GLU A CA 1
ATOM 2270 C C . GLU A 1 293 ? -8.695 -98.978 -13.217 1.00 34.86 289 GLU A C 1
ATOM 2271 O O . GLU A 1 293 ? -8.546 -99.584 -14.260 1.00 37.24 289 GLU A O 1
ATOM 2277 N N . THR A 1 294 ? -8.926 -97.677 -13.185 1.00 36.19 290 THR A N 1
ATOM 2278 C CA . THR A 1 294 ? -8.947 -96.922 -14.426 1.00 34.42 290 THR A CA 1
ATOM 2279 C C . THR A 1 294 ? -7.798 -95.940 -14.504 1.00 36.18 290 THR A C 1
ATOM 2280 O O . THR A 1 294 ? -7.506 -95.438 -15.572 1.00 34.19 290 THR A O 1
ATOM 2284 N N . GLN A 1 295 ? -7.142 -95.664 -13.382 1.00 38.17 291 GLN A N 1
ATOM 2285 C CA . GLN A 1 295 ? -6.036 -94.714 -13.385 1.00 35.49 291 GLN A CA 1
ATOM 2286 C C . GLN A 1 295 ? -4.865 -95.292 -14.137 1.00 34.72 291 GLN A C 1
ATOM 2287 O O . GLN A 1 295 ? -4.318 -96.299 -13.731 1.00 39.24 291 GLN A O 1
ATOM 2293 N N . THR A 1 296 ? -4.485 -94.639 -15.228 1.00 33.01 292 THR A N 1
ATOM 2294 C CA . THR A 1 296 ? -3.502 -95.162 -16.165 1.00 33.28 292 THR A CA 1
ATOM 2295 C C . THR A 1 296 ? -2.373 -94.187 -16.402 1.00 36.29 292 THR A C 1
ATOM 2296 O O . THR A 1 296 ? -2.593 -92.992 -16.455 1.00 36.90 292 THR A O 1
ATOM 2300 N N . GLU A 1 297 ? -1.159 -94.706 -16.522 1.00 39.23 293 GLU A N 1
ATOM 2301 C CA . GLU A 1 297 ? 0.020 -93.907 -16.802 1.00 40.17 293 GLU A CA 1
ATOM 2302 C C . GLU A 1 297 ? 0.349 -94.038 -18.283 1.00 40.86 293 GLU A C 1
ATOM 2303 O O . GLU A 1 297 ? 0.171 -95.104 -18.863 1.00 41.22 293 GLU A O 1
ATOM 2309 N N . VAL A 1 298 ? 0.801 -92.950 -18.893 1.00 38.63 294 VAL A N 1
ATOM 2310 C CA . VAL A 1 298 ? 1.205 -92.953 -20.288 1.00 32.00 294 VAL A CA 1
ATOM 2311 C C . VAL A 1 298 ? 2.687 -92.626 -20.368 1.00 37.46 294 VAL A C 1
ATOM 2312 O O . VAL A 1 298 ? 3.133 -91.619 -19.831 1.00 36.20 294 VAL A O 1
ATOM 2316 N N . TYR A 1 299 ? 3.446 -93.494 -21.030 1.00 41.63 295 TYR A N 1
ATOM 2317 C CA . TYR A 1 299 ? 4.895 -93.368 -21.147 1.00 39.39 295 TYR A CA 1
ATOM 2318 C C . TYR A 1 299 ? 5.295 -93.113 -22.582 1.00 37.86 295 TYR A C 1
ATOM 2319 O O . TYR A 1 299 ? 4.698 -93.663 -23.501 1.00 41.42 295 TYR A O 1
ATOM 2328 N N . ALA A 1 300 ? 6.289 -92.257 -22.770 1.00 40.61 296 ALA A N 1
ATOM 2329 C CA . ALA A 1 300 ? 6.869 -92.033 -24.090 1.00 45.87 296 ALA A CA 1
ATOM 2330 C C . ALA A 1 300 ? 8.387 -92.041 -23.977 1.00 47.00 296 ALA A C 1
ATOM 2331 O O . ALA A 1 300 ? 8.933 -91.826 -22.901 1.00 41.98 296 ALA A O 1
ATOM 2333 N N . TYR A 1 301 ? 9.060 -92.305 -25.090 1.00 48.70 297 TYR A N 1
ATOM 2334 C CA . TYR A 1 301 ? 10.485 -92.586 -25.058 1.00 47.22 297 TYR A CA 1
ATOM 2335 C C . TYR A 1 301 ? 11.331 -91.335 -25.218 1.00 50.04 297 TYR A C 1
ATOM 2336 O O . TYR A 1 301 ? 11.228 -90.632 -26.221 1.00 47.39 297 TYR A O 1
ATOM 2345 N N . HIS A 1 302 ? 12.172 -91.078 -24.217 1.00 48.58 298 HIS A N 1
ATOM 2346 C CA . HIS A 1 302 ? 13.141 -89.983 -24.236 1.00 51.58 298 HIS A CA 1
ATOM 2347 C C . HIS A 1 302 ? 14.498 -90.489 -24.717 1.00 54.95 298 HIS A C 1
ATOM 2348 O O . HIS A 1 302 ? 15.203 -91.153 -23.970 1.00 55.64 298 HIS A O 1
ATOM 2355 N N . PRO A 1 303 ? 14.870 -90.175 -25.968 1.00 55.72 299 PRO A N 1
ATOM 2356 C CA . PRO A 1 303 ? 16.088 -90.698 -26.598 1.00 56.44 299 PRO A CA 1
ATOM 2357 C C . PRO A 1 303 ? 17.403 -90.293 -25.917 1.00 54.58 299 PRO A C 1
ATOM 2358 O O . PRO A 1 303 ? 18.243 -91.160 -25.718 1.00 55.14 299 PRO A O 1
ATOM 2362 N N . LYS A 1 304 ? 17.590 -89.024 -25.574 1.00 53.21 300 LYS A N 1
ATOM 2363 C CA . LYS A 1 304 ? 18.833 -88.599 -24.932 1.00 53.98 300 LYS A CA 1
ATOM 2364 C C . LYS A 1 304 ? 19.051 -89.250 -23.572 1.00 59.50 300 LYS A C 1
ATOM 2365 O O . LYS A 1 304 ? 20.189 -89.475 -23.166 1.00 64.52 300 LYS A O 1
ATOM 2371 N N . LEU A 1 305 ? 17.961 -89.529 -22.863 1.00 58.86 301 LEU A N 1
ATOM 2372 C CA . LEU A 1 305 ? 18.037 -90.130 -21.537 1.00 54.49 301 LEU A CA 1
ATOM 2373 C C . LEU A 1 305 ? 18.101 -91.635 -21.631 1.00 54.43 301 LEU A C 1
ATOM 2374 O O . LEU A 1 305 ? 18.460 -92.311 -20.667 1.00 57.30 301 LEU A O 1
ATOM 2379 N N . GLY A 1 306 ? 17.722 -92.158 -22.789 1.00 50.12 302 GLY A N 1
ATOM 2380 C CA . GLY A 1 306 ? 17.738 -93.585 -23.010 1.00 52.10 302 GLY A CA 1
ATOM 2381 C C . GLY A 1 306 ? 16.549 -94.299 -22.410 1.00 54.60 302 GLY A C 1
ATOM 2382 O O . GLY A 1 306 ? 16.233 -95.412 -22.809 1.00 56.92 302 GLY A O 1
ATOM 2383 N N . GLU A 1 307 ? 15.888 -93.661 -21.451 1.00 54.11 303 GLU A N 1
ATOM 2384 C CA . GLU A 1 307 ? 14.790 -94.285 -20.714 1.00 55.87 303 GLU A CA 1
ATOM 2385 C C . GLU A 1 307 ? 13.400 -93.781 -21.099 1.00 55.08 303 GLU A C 1
ATOM 2386 O O . GLU A 1 307 ? 13.257 -92.738 -21.724 1.00 51.74 303 GLU A O 1
ATOM 2392 N N . TRP A 1 308 ? 12.380 -94.552 -20.729 1.00 56.59 304 TRP A N 1
ATOM 2393 C CA . TRP A 1 308 ? 10.987 -94.167 -20.936 1.00 49.32 304 TRP A CA 1
ATOM 2394 C C . TRP A 1 308 ? 10.526 -93.255 -19.819 1.00 49.96 304 TRP A C 1
ATOM 2395 O O . TRP A 1 308 ? 10.780 -93.510 -18.646 1.00 47.39 304 TRP A O 1
ATOM 2406 N N . ILE A 1 309 ? 9.793 -92.217 -20.180 1.00 49.68 305 ILE A N 1
ATOM 2407 C CA . ILE A 1 309 ? 9.428 -91.199 -19.222 1.00 47.25 305 ILE A CA 1
ATOM 2408 C C . ILE A 1 309 ? 7.897 -91.053 -19.195 1.00 46.20 305 ILE A C 1
ATOM 2409 O O . ILE A 1 309 ? 7.237 -91.310 -20.206 1.00 42.76 305 ILE A O 1
ATOM 2414 N N . GLU A 1 310 ? 7.337 -90.697 -18.035 1.00 43.15 306 GLU A N 1
ATOM 2415 C CA . GLU A 1 310 ? 5.889 -90.545 -17.869 1.00 39.39 306 GLU A CA 1
ATOM 2416 C C . GLU A 1 310 ? 5.434 -89.200 -18.397 1.00 39.84 306 GLU A C 1
ATOM 2417 O O . GLU A 1 310 ? 5.781 -88.171 -17.833 1.00 39.46 306 GLU A O 1
ATOM 2423 N N . VAL A 1 311 ? 4.655 -89.199 -19.473 1.00 37.25 307 VAL A N 1
ATOM 2424 C CA . VAL A 1 311 ? 4.210 -87.948 -20.059 1.00 34.03 307 VAL A CA 1
ATOM 2425 C C . VAL A 1 311 ? 2.821 -87.570 -19.596 1.00 36.21 307 VAL A C 1
ATOM 2426 O O . VAL A 1 311 ? 2.516 -86.402 -19.473 1.00 34.19 307 VAL A O 1
ATOM 2430 N N . ALA A 1 312 ? 1.974 -88.553 -19.331 1.00 36.88 308 ALA A N 1
ATOM 2431 C CA . ALA A 1 312 ? 0.594 -88.259 -18.976 1.00 35.83 308 ALA A CA 1
ATOM 2432 C C . ALA A 1 312 ? -0.012 -89.275 -18.039 1.00 37.90 308 ALA A C 1
ATOM 2433 O O . ALA A 1 312 ? 0.545 -90.335 -17.826 1.00 41.04 308 ALA A O 1
ATOM 2435 N N . THR A 1 313 ? -1.170 -88.930 -17.495 1.00 38.25 309 THR A N 1
ATOM 2436 C CA . THR A 1 313 ? -1.940 -89.805 -16.628 1.00 32.91 309 THR A CA 1
ATOM 2437 C C . THR A 1 313 ? -3.379 -89.614 -16.987 1.00 32.90 309 THR A C 1
ATOM 2438 O O . THR A 1 313 ? -3.774 -88.494 -17.216 1.00 41.35 309 THR A O 1
ATOM 2442 N N . PHE A 1 314 ? -4.180 -90.668 -17.037 1.00 31.10 310 PHE A N 1
ATOM 2443 C CA . PHE A 1 314 ? -5.603 -90.453 -17.216 1.00 31.42 310 PHE A CA 1
ATOM 2444 C C . PHE A 1 314 ? -6.445 -91.429 -16.429 1.00 33.62 310 PHE A C 1
ATOM 2445 O O . PHE A 1 314 ? -5.923 -92.318 -15.792 1.00 35.75 310 PHE A O 1
ATOM 2453 N N . GLY A 1 315 ? -7.758 -91.241 -16.456 1.00 36.50 311 GLY A N 1
ATOM 2454 C CA . GLY A 1 315 ? -8.655 -92.137 -15.751 1.00 33.55 311 GLY A CA 1
ATOM 2455 C C . GLY A 1 315 ? -10.091 -91.694 -15.858 1.00 35.44 311 GLY A C 1
ATOM 2456 O O . GLY A 1 315 ? -10.364 -90.735 -16.537 1.00 37.36 311 GLY A O 1
ATOM 2457 N N . VAL A 1 316 ? -11.006 -92.403 -15.209 1.00 34.70 312 VAL A N 1
ATOM 2458 C CA . VAL A 1 316 ? -12.412 -92.020 -15.178 1.00 31.01 312 VAL A CA 1
ATOM 2459 C C . VAL A 1 316 ? -12.802 -91.637 -13.766 1.00 32.45 312 VAL A C 1
ATOM 2460 O O . VAL A 1 316 ? -12.609 -92.428 -12.859 1.00 34.30 312 VAL A O 1
ATOM 2464 N N . TYR A 1 317 ? -13.343 -90.437 -13.566 1.00 31.68 313 TYR A N 1
ATOM 2465 C CA . TYR A 1 317 ? -13.683 -89.973 -12.218 1.00 33.39 313 TYR A CA 1
ATOM 2466 C C . TYR A 1 317 ? -14.615 -90.921 -11.492 1.00 33.82 313 TYR A C 1
ATOM 2467 O O . TYR A 1 317 ? -15.422 -91.598 -12.111 1.00 32.19 313 TYR A O 1
ATOM 2476 N N . SER A 1 318 ? -14.507 -90.956 -10.172 1.00 33.74 314 SER A N 1
ATOM 2477 C CA . SER A 1 318 ? -15.303 -91.873 -9.378 1.00 34.45 314 SER A CA 1
ATOM 2478 C C . SER A 1 318 ? -16.717 -91.390 -9.228 1.00 36.23 314 SER A C 1
ATOM 2479 O O . SER A 1 318 ? -16.928 -90.254 -8.836 1.00 38.71 314 SER A O 1
ATOM 2482 N N . PRO A 1 319 ? -17.696 -92.261 -9.502 1.00 35.88 315 PRO A N 1
ATOM 2483 C CA . PRO A 1 319 ? -19.104 -91.937 -9.287 1.00 36.36 315 PRO A CA 1
ATOM 2484 C C . PRO A 1 319 ? -19.388 -91.301 -7.927 1.00 37.74 315 PRO A C 1
ATOM 2485 O O . PRO A 1 319 ? -20.377 -90.596 -7.799 1.00 37.97 315 PRO A O 1
ATOM 2489 N N . ILE A 1 320 ? -18.531 -91.532 -6.938 1.00 36.11 316 ILE A N 1
ATOM 2490 C CA . ILE A 1 320 ? -18.708 -90.929 -5.628 1.00 32.82 316 ILE A CA 1
ATOM 2491 C C . ILE A 1 320 ? -18.389 -89.440 -5.667 1.00 35.98 316 ILE A C 1
ATOM 2492 O O . ILE A 1 320 ? -19.121 -88.630 -5.099 1.00 42.82 316 ILE A O 1
ATOM 2497 N N . ALA A 1 321 ? -17.332 -89.059 -6.373 1.00 34.10 317 ALA A N 1
ATOM 2498 C CA . ALA A 1 321 ? -16.944 -87.654 -6.414 1.00 36.96 317 ALA A CA 1
ATOM 2499 C C . ALA A 1 321 ? -17.887 -86.890 -7.319 1.00 38.16 317 ALA A C 1
ATOM 2500 O O . ALA A 1 321 ? -18.353 -85.777 -7.013 1.00 40.46 317 ALA A O 1
ATOM 2502 N N . LEU A 1 322 ? -18.194 -87.531 -8.431 1.00 36.26 318 LEU A N 1
ATOM 2503 C CA . LEU A 1 322 ? -19.117 -86.990 -9.383 1.00 35.66 318 LEU A CA 1
ATOM 2504 C C . LEU A 1 322 ? -20.445 -86.757 -8.691 1.00 37.17 318 LEU A C 1
ATOM 2505 O O . LEU A 1 322 ? -21.077 -85.738 -8.904 1.00 37.04 318 LEU A O 1
ATOM 2510 N N . ALA A 1 323 ? -20.866 -87.703 -7.858 1.00 38.46 319 ALA A N 1
ATOM 2511 C CA . ALA A 1 323 ? -22.100 -87.546 -7.101 1.00 36.52 319 ALA A CA 1
ATOM 2512 C C . ALA A 1 323 ? -22.003 -86.358 -6.168 1.00 37.37 319 ALA A C 1
ATOM 2513 O O . ALA A 1 323 ? -22.903 -85.539 -6.122 1.00 39.66 319 ALA A O 1
ATOM 2515 N N . LYS A 1 324 ? -20.898 -86.234 -5.444 1.00 34.78 320 LYS A N 1
ATOM 2516 C CA . LYS A 1 324 ? -20.754 -85.081 -4.564 1.00 35.56 320 LYS A CA 1
ATOM 2517 C C . LYS A 1 324 ? -20.668 -83.757 -5.314 1.00 34.61 320 LYS A C 1
ATOM 2518 O O . LYS A 1 324 ? -20.640 -82.706 -4.694 1.00 35.11 320 LYS A O 1
ATOM 2524 N N . TYR A 1 325 ? -20.636 -83.791 -6.638 1.00 32.73 321 TYR A N 1
ATOM 2525 C CA . TYR A 1 325 ? -20.644 -82.540 -7.398 1.00 34.11 321 TYR A CA 1
ATOM 2526 C C . TYR A 1 325 ? -21.860 -82.440 -8.275 1.00 36.80 321 TYR A C 1
ATOM 2527 O O . TYR A 1 325 ? -21.903 -81.611 -9.176 1.00 34.84 321 TYR A O 1
ATOM 2536 N N . ASN A 1 326 ? -22.825 -83.318 -8.029 1.00 38.37 322 ASN A N 1
ATOM 2537 C CA . ASN A 1 326 ? -24.087 -83.325 -8.751 1.00 38.06 322 ASN A CA 1
ATOM 2538 C C . ASN A 1 326 ? -23.932 -83.690 -10.207 1.00 39.65 322 ASN A C 1
ATOM 2539 O O . ASN A 1 326 ? -24.627 -83.145 -11.050 1.00 44.53 322 ASN A O 1
ATOM 2544 N N . ILE A 1 327 ? -22.998 -84.584 -10.503 1.00 35.78 323 ILE A N 1
ATOM 2545 C CA . ILE A 1 327 ? -22.775 -85.044 -11.859 1.00 34.63 323 ILE A CA 1
ATOM 2546 C C . ILE A 1 327 ? -23.119 -86.509 -11.947 1.00 37.44 323 ILE A C 1
ATOM 2547 O O . ILE A 1 327 ? -22.546 -87.319 -11.246 1.00 40.55 323 ILE A O 1
ATOM 2552 N N . ASP A 1 328 ? -24.050 -86.861 -12.817 1.00 40.69 324 ASP A N 1
ATOM 2553 C CA . ASP A 1 328 ? -24.569 -88.213 -12.828 1.00 44.73 324 ASP A CA 1
ATOM 2554 C C . ASP A 1 328 ? -24.140 -88.974 -14.063 1.00 44.84 324 ASP A C 1
ATOM 2555 O O . ASP A 1 328 ? -24.783 -89.931 -14.445 1.00 51.58 324 ASP A O 1
ATOM 2560 N N . VAL A 1 329 ? -23.049 -88.554 -14.683 1.00 39.35 325 VAL A N 1
ATOM 2561 C CA . VAL A 1 329 ? -22.627 -89.142 -15.939 1.00 36.10 325 VAL A CA 1
ATOM 2562 C C . VAL A 1 329 ? -21.101 -89.307 -15.938 1.00 36.38 325 VAL A C 1
ATOM 2563 O O . VAL A 1 329 ? -20.391 -88.441 -15.468 1.00 41.94 325 VAL A O 1
ATOM 2567 N N . PRO A 1 330 ? -20.583 -90.447 -16.407 1.00 34.14 326 PRO A N 1
ATOM 2568 C CA . PRO A 1 330 ? -19.136 -90.678 -16.322 1.00 33.25 326 PRO A CA 1
ATOM 2569 C C . PRO A 1 330 ? -18.291 -89.639 -17.029 1.00 35.29 326 PRO A C 1
ATOM 2570 O O . PRO A 1 330 ? -18.752 -89.063 -17.989 1.00 38.49 326 PRO A O 1
ATOM 2574 N N . VAL A 1 331 ? -17.071 -89.422 -16.552 1.00 34.23 327 VAL A N 1
ATOM 2575 C CA . VAL A 1 331 ? -16.174 -88.381 -17.045 1.00 30.37 327 VAL A CA 1
ATOM 2576 C C . VAL A 1 331 ? -14.741 -88.881 -17.126 1.00 30.14 327 VAL A C 1
ATOM 2577 O O . VAL A 1 331 ? -14.171 -89.264 -16.126 1.00 33.21 327 VAL A O 1
ATOM 2581 N N . MET A 1 332 ? -14.136 -88.855 -18.303 1.00 29.88 328 MET A N 1
ATOM 2582 C CA . MET A 1 332 ? -12.717 -89.226 -18.416 1.00 29.70 328 MET A CA 1
ATOM 2583 C C . MET A 1 332 ? -11.783 -88.014 -18.328 1.00 32.04 328 MET A C 1
ATOM 2584 O O . MET A 1 332 ? -11.973 -87.039 -19.030 1.00 34.88 328 MET A O 1
ATOM 2589 N N . ASN A 1 333 ? -10.738 -88.117 -17.517 1.00 32.17 329 ASN A N 1
ATOM 2590 C CA . ASN A 1 333 ? -9.788 -87.049 -17.284 1.00 31.33 329 ASN A CA 1
ATOM 2591 C C . ASN A 1 333 ? -8.481 -87.480 -17.940 1.00 35.30 329 ASN A C 1
ATOM 2592 O O . ASN A 1 333 ? -8.101 -88.642 -17.816 1.00 40.88 329 ASN A O 1
ATOM 2597 N N . LEU A 1 334 ? -7.768 -86.568 -18.600 1.00 33.02 330 LEU A N 1
ATOM 2598 C CA . LEU A 1 334 ? -6.378 -86.853 -18.952 1.00 26.62 330 LEU A CA 1
ATOM 2599 C C . LEU A 1 334 ? -5.544 -85.628 -18.691 1.00 28.35 330 LEU A C 1
ATOM 2600 O O . LEU A 1 334 ? -5.944 -84.527 -19.004 1.00 31.17 330 LEU A O 1
ATOM 2605 N N . GLY A 1 335 ? -4.370 -85.824 -18.124 1.00 30.49 331 GLY A N 1
ATOM 2606 C CA . GLY A 1 335 ? -3.470 -84.724 -17.868 1.00 29.54 331 GLY A CA 1
ATOM 2607 C C . GLY A 1 335 ? -2.078 -85.078 -18.330 1.00 32.75 331 GLY A C 1
ATOM 2608 O O . GLY A 1 335 ? -1.514 -86.070 -17.901 1.00 35.47 331 GLY A O 1
ATOM 2609 N N . LEU A 1 336 ? -1.543 -84.276 -19.237 1.00 28.94 332 LEU A N 1
ATOM 2610 C CA . LEU A 1 336 ? -0.206 -84.476 -19.760 1.00 28.79 332 LEU A CA 1
ATOM 2611 C C . LEU A 1 336 ? 0.691 -83.383 -19.209 1.00 31.03 332 LEU A C 1
ATOM 2612 O O . LEU A 1 336 ? 0.319 -82.236 -19.232 1.00 37.30 332 LEU A O 1
ATOM 2617 N N . GLY A 1 337 ? 1.868 -83.720 -18.711 1.00 30.29 333 GLY A N 1
ATOM 2618 C CA . GLY A 1 337 ? 2.762 -82.702 -18.199 1.00 32.27 333 GLY A CA 1
ATOM 2619 C C . GLY A 1 337 ? 3.526 -82.039 -19.323 1.00 32.38 333 GLY A C 1
ATOM 2620 O O . GLY A 1 337 ? 4.297 -82.686 -20.020 1.00 33.54 333 GLY A O 1
ATOM 2621 N N . VAL A 1 338 ? 3.322 -80.740 -19.497 1.00 30.45 334 VAL A N 1
ATOM 2622 C CA . VAL A 1 338 ? 3.888 -80.028 -20.631 1.00 29.99 334 VAL A CA 1
ATOM 2623 C C . VAL A 1 338 ? 5.396 -80.117 -20.597 1.00 30.44 334 VAL A C 1
ATOM 2624 O O . VAL A 1 338 ? 6.035 -80.333 -21.612 1.00 31.62 334 VAL A O 1
ATOM 2628 N N . GLU A 1 339 ? 5.966 -79.947 -19.417 1.00 28.67 335 GLU A N 1
ATOM 2629 C CA . GLU A 1 339 ? 7.405 -79.953 -19.292 1.00 29.82 335 GLU A CA 1
ATOM 2630 C C . GLU A 1 339 ? 8.016 -81.295 -19.655 1.00 34.95 335 GLU A C 1
ATOM 2631 O O . GLU A 1 339 ? 9.090 -81.337 -20.234 1.00 38.32 335 GLU A O 1
ATOM 2637 N N . ARG A 1 340 ? 7.352 -82.389 -19.315 1.00 31.08 336 ARG A N 1
ATOM 2638 C CA . ARG A 1 340 ? 7.862 -83.695 -19.686 1.00 32.83 336 ARG A CA 1
ATOM 2639 C C . ARG A 1 340 ? 7.942 -83.830 -21.197 1.00 32.99 336 ARG A C 1
ATOM 2640 O O . ARG A 1 340 ? 8.995 -84.141 -21.767 1.00 37.49 336 ARG A O 1
ATOM 2648 N N . LEU A 1 341 ? 6.820 -83.572 -21.849 1.00 30.88 337 LEU A N 1
ATOM 2649 C CA . LEU A 1 341 ? 6.747 -83.684 -23.287 1.00 31.11 337 LEU A CA 1
ATOM 2650 C C . LEU A 1 341 ? 7.793 -82.786 -23.912 1.00 32.29 337 LEU A C 1
ATOM 2651 O O . LEU A 1 341 ? 8.433 -83.147 -24.881 1.00 33.98 337 LEU A O 1
ATOM 2656 N N . ALA A 1 342 ? 7.993 -81.622 -23.323 1.00 31.04 338 ALA A N 1
ATOM 2657 C CA . ALA A 1 342 ? 8.951 -80.690 -23.860 1.00 30.89 338 ALA A CA 1
ATOM 2658 C C . ALA A 1 342 ? 10.348 -81.245 -23.734 1.00 33.86 338 ALA A C 1
ATOM 2659 O O . ALA A 1 342 ? 11.142 -81.102 -24.637 1.00 34.47 338 ALA A O 1
ATOM 2661 N N . MET A 1 343 ? 10.643 -81.894 -22.617 1.00 36.35 339 MET A N 1
ATOM 2662 C CA . MET A 1 343 ? 11.954 -82.493 -22.397 1.00 34.95 339 MET A CA 1
ATOM 2663 C C . MET A 1 343 ? 12.230 -83.465 -23.511 1.00 34.76 339 MET A C 1
ATOM 2664 O O . MET A 1 343 ? 13.319 -83.501 -24.043 1.00 36.68 339 MET A O 1
ATOM 2669 N N . ILE A 1 344 ? 11.229 -84.261 -23.867 1.00 33.33 340 ILE A N 1
ATOM 2670 C CA . ILE A 1 344 ? 11.437 -85.244 -24.923 1.00 35.76 340 ILE A CA 1
ATOM 2671 C C . ILE A 1 344 ? 11.649 -84.554 -26.253 1.00 33.72 340 ILE A C 1
ATOM 2672 O O . ILE A 1 344 ? 12.550 -84.899 -26.997 1.00 38.07 340 ILE A O 1
ATOM 2677 N N . ILE A 1 345 ? 10.816 -83.567 -26.538 1.00 33.55 341 ILE A N 1
ATOM 2678 C CA . ILE A 1 345 ? 10.844 -82.860 -27.814 1.00 33.82 341 ILE A CA 1
ATOM 2679 C C . ILE A 1 345 ? 12.144 -82.116 -28.083 1.00 33.99 341 ILE A C 1
ATOM 2680 O O . ILE A 1 345 ? 12.669 -82.178 -29.183 1.00 33.97 341 ILE A O 1
ATOM 2685 N N . TYR A 1 346 ? 12.643 -81.390 -27.089 1.00 34.79 342 TYR A N 1
ATOM 2686 C CA . TYR A 1 346 ? 13.794 -80.514 -27.285 1.00 34.32 342 TYR A CA 1
ATOM 2687 C C . TYR A 1 346 ? 15.073 -81.165 -26.798 1.00 37.58 342 TYR A C 1
ATOM 2688 O O . TYR A 1 346 ? 16.150 -80.598 -26.913 1.00 42.80 342 TYR A O 1
ATOM 2697 N N . GLY A 1 347 ? 14.954 -82.358 -26.247 1.00 35.41 343 GLY A N 1
ATOM 2698 C CA . GLY A 1 347 ? 16.120 -83.111 -25.851 1.00 40.88 343 GLY A CA 1
ATOM 2699 C C . GLY A 1 347 ? 16.810 -82.643 -24.591 1.00 43.33 343 GLY A C 1
ATOM 2700 O O . GLY A 1 347 ? 17.995 -82.876 -24.427 1.00 48.73 343 GLY A O 1
ATOM 2701 N N . TYR A 1 348 ? 16.088 -81.984 -23.699 1.00 41.85 344 TYR A N 1
ATOM 2702 C CA . TYR A 1 348 ? 16.648 -81.641 -22.399 1.00 40.49 344 TYR A CA 1
ATOM 2703 C C . TYR A 1 348 ? 16.560 -82.828 -21.468 1.00 42.63 344 TYR A C 1
ATOM 2704 O O . TYR A 1 348 ? 15.666 -83.653 -21.602 1.00 40.32 344 TYR A O 1
ATOM 2713 N N . GLU A 1 349 ? 17.472 -82.907 -20.508 1.00 44.05 345 GLU A N 1
ATOM 2714 C CA . GLU A 1 349 ? 17.464 -84.022 -19.576 1.00 42.50 345 GLU A CA 1
ATOM 2715 C C . GLU A 1 349 ? 17.154 -83.559 -18.178 1.00 38.59 345 GLU A C 1
ATOM 2716 O O . GLU A 1 349 ? 17.076 -84.365 -17.279 1.00 46.08 345 GLU A O 1
ATOM 2722 N N . ASP A 1 350 ? 16.962 -82.260 -18.007 1.00 37.10 346 ASP A N 1
ATOM 2723 C CA . ASP A 1 350 ? 16.720 -81.664 -16.703 1.00 34.25 346 ASP A CA 1
ATOM 2724 C C . ASP A 1 350 ? 15.683 -80.554 -16.827 1.00 35.86 346 ASP A C 1
ATOM 2725 O O . ASP A 1 350 ? 15.993 -79.505 -17.367 1.00 37.24 346 ASP A O 1
ATOM 2730 N N . VAL A 1 351 ? 14.463 -80.757 -16.337 1.00 32.09 347 VAL A N 1
ATOM 2731 C CA . VAL A 1 351 ? 13.474 -79.691 -16.441 1.00 32.43 347 VAL A CA 1
ATOM 2732 C C . VAL A 1 351 ? 13.970 -78.380 -15.903 1.00 33.00 347 VAL A C 1
ATOM 2733 O O . VAL A 1 351 ? 13.646 -77.361 -16.453 1.00 35.42 347 VAL A O 1
ATOM 2737 N N . ARG A 1 352 ? 14.756 -78.378 -14.845 1.00 27.49 348 ARG A N 1
ATOM 2738 C CA . ARG A 1 352 ? 15.077 -77.105 -14.252 1.00 30.75 348 ARG A CA 1
ATOM 2739 C C . ARG A 1 352 ? 15.923 -76.294 -15.190 1.00 33.30 348 ARG A C 1
ATOM 2740 O O . ARG A 1 352 ? 15.826 -75.087 -15.216 1.00 32.97 348 ARG A O 1
ATOM 2748 N N . ALA A 1 353 ? 16.714 -76.971 -16.002 1.00 32.72 349 ALA A N 1
ATOM 2749 C CA . ALA A 1 353 ? 17.614 -76.305 -16.922 1.00 31.70 349 ALA A CA 1
ATOM 2750 C C . ALA A 1 353 ? 16.916 -75.892 -18.210 1.00 30.96 349 ALA A C 1
ATOM 2751 O O . ALA A 1 353 ? 17.351 -74.981 -18.885 1.00 30.69 349 ALA A O 1
ATOM 2753 N N . MET A 1 354 ? 15.839 -76.589 -18.542 1.00 28.85 350 MET A N 1
ATOM 2754 C CA . MET A 1 354 ? 15.000 -76.279 -19.694 1.00 30.70 350 MET A CA 1
ATOM 2755 C C . MET A 1 354 ? 14.042 -75.124 -19.438 1.00 31.33 350 MET A C 1
ATOM 2756 O O . MET A 1 354 ? 13.882 -74.224 -20.253 1.00 34.15 350 MET A O 1
ATOM 2761 N N . VAL A 1 355 ? 13.382 -75.175 -18.299 1.00 29.55 351 VAL A N 1
ATOM 2762 C CA . VAL A 1 355 ? 12.433 -74.159 -17.933 1.00 30.73 351 VAL A CA 1
ATOM 2763 C C . VAL A 1 355 ? 13.142 -72.857 -17.613 1.00 32.89 351 VAL A C 1
ATOM 2764 O O . VAL A 1 355 ? 12.784 -71.827 -18.157 1.00 33.49 351 VAL A O 1
ATOM 2768 N N . TYR A 1 356 ? 14.146 -72.896 -16.744 1.00 33.17 352 TYR A N 1
ATOM 2769 C CA . TYR A 1 356 ? 14.840 -71.679 -16.324 1.00 31.08 352 TYR A CA 1
ATOM 2770 C C . TYR A 1 356 ? 16.274 -71.632 -16.793 1.00 30.85 352 TYR A C 1
ATOM 2771 O O . TYR A 1 356 ? 17.167 -71.709 -15.983 1.00 34.98 352 TYR A O 1
ATOM 2780 N N . PRO A 1 357 ? 16.509 -71.481 -18.098 1.00 30.38 353 PRO A N 1
ATOM 2781 C CA . PRO A 1 357 ? 17.878 -71.559 -18.591 1.00 32.89 353 PRO A CA 1
ATOM 2782 C C . PRO A 1 357 ? 18.721 -70.359 -18.250 1.00 32.86 353 PRO A C 1
ATOM 2783 O O . PRO A 1 357 ? 19.880 -70.336 -18.610 1.00 38.82 353 PRO A O 1
ATOM 2787 N N . GLN A 1 358 ? 18.153 -69.377 -17.577 1.00 30.59 354 GLN A N 1
ATOM 2788 C CA . GLN A 1 358 ? 18.888 -68.172 -17.278 1.00 30.05 354 GLN A CA 1
ATOM 2789 C C . GLN A 1 358 ? 19.780 -68.393 -16.087 1.00 31.08 354 GLN A C 1
ATOM 2790 O O . GLN A 1 358 ? 20.694 -67.640 -15.844 1.00 36.42 354 GLN A O 1
ATOM 2796 N N . PHE A 1 359 ? 19.499 -69.430 -15.326 1.00 31.65 355 PHE A N 1
ATOM 2797 C CA . PHE A 1 359 ? 20.258 -69.709 -14.121 1.00 33.73 355 PHE A CA 1
ATOM 2798 C C . PHE A 1 359 ? 21.369 -70.699 -14.414 1.00 36.68 355 PHE A C 1
ATOM 2799 O O . PHE A 1 359 ? 21.965 -71.271 -13.511 1.00 39.06 355 PHE A O 1
ATOM 2807 N N . TYR A 1 360 ? 21.623 -70.898 -15.699 1.00 36.25 356 TYR A N 1
ATOM 2808 C CA . TYR A 1 360 ? 22.616 -71.835 -16.180 1.00 34.55 356 TYR A CA 1
ATOM 2809 C C . TYR A 1 360 ? 23.497 -71.090 -17.155 1.00 38.70 356 TYR A C 1
ATOM 2810 O O . TYR A 1 360 ? 23.538 -69.877 -17.109 1.00 39.51 356 TYR A O 1
ATOM 2819 N N . GLU A 1 361 ? 24.206 -71.777 -18.036 1.00 41.05 357 GLU A N 1
ATOM 2820 C CA . GLU A 1 361 ? 25.227 -71.083 -18.802 1.00 41.72 357 GLU A CA 1
ATOM 2821 C C . GLU A 1 361 ? 24.868 -70.915 -20.265 1.00 41.32 357 GLU A C 1
ATOM 2822 O O . GLU A 1 361 ? 24.172 -71.732 -20.843 1.00 40.72 357 GLU A O 1
ATOM 2828 N N . TYR A 1 362 ? 25.368 -69.839 -20.857 1.00 39.87 358 TYR A N 1
ATOM 2829 C CA . TYR A 1 362 ? 25.118 -69.520 -22.252 1.00 37.40 358 TYR A CA 1
ATOM 2830 C C . TYR A 1 362 ? 26.409 -69.540 -23.043 1.00 43.66 358 TYR A C 1
ATOM 2831 O O . TYR A 1 362 ? 27.109 -68.532 -23.100 1.00 46.77 358 TYR A O 1
ATOM 2840 N N . ARG A 1 363 ? 26.733 -70.677 -23.648 1.00 39.10 359 ARG A N 1
ATOM 2841 C CA . ARG A 1 363 ? 28.019 -70.829 -24.311 1.00 38.75 359 ARG A CA 1
ATOM 2842 C C . ARG A 1 363 ? 28.000 -70.131 -25.662 1.00 39.59 359 ARG A C 1
ATOM 2843 O O . ARG A 1 363 ? 26.972 -70.077 -26.314 1.00 35.20 359 ARG A O 1
ATOM 2851 N N . LEU A 1 364 ? 29.138 -69.578 -26.068 1.00 41.60 360 LEU A N 1
ATOM 2852 C CA . LEU A 1 364 ? 29.260 -68.874 -27.338 1.00 37.63 360 LEU A CA 1
ATOM 2853 C C . LEU A 1 364 ? 29.802 -69.797 -28.403 1.00 37.83 360 LEU A C 1
ATOM 2854 O O . LEU A 1 364 ? 30.848 -70.396 -28.213 1.00 45.29 360 LEU A O 1
ATOM 2859 N N . SER A 1 365 ? 29.108 -69.905 -29.529 1.00 37.86 361 SER A N 1
ATOM 2860 C CA . SER A 1 365 ? 29.547 -70.783 -30.611 1.00 40.41 361 SER A CA 1
ATOM 2861 C C . SER A 1 365 ? 30.740 -70.205 -31.336 1.00 40.01 361 SER A C 1
ATOM 2862 O O . SER A 1 365 ? 31.147 -69.097 -31.048 1.00 39.18 361 SER A O 1
ATOM 2865 N N . ASP A 1 366 ? 31.285 -70.934 -32.299 1.00 41.10 362 ASP A N 1
ATOM 2866 C CA . ASP A 1 366 ? 32.425 -70.420 -33.039 1.00 39.55 362 ASP A CA 1
ATOM 2867 C C . ASP A 1 366 ? 32.000 -69.155 -33.736 1.00 37.78 362 ASP A C 1
ATOM 2868 O O . ASP A 1 366 ? 32.740 -68.190 -33.774 1.00 39.48 362 ASP A O 1
ATOM 2873 N N . ARG A 1 367 ? 30.797 -69.158 -34.289 1.00 38.41 363 ARG A N 1
ATOM 2874 C CA . ARG A 1 367 ? 30.294 -67.965 -34.935 1.00 35.52 363 ARG A CA 1
ATOM 2875 C C . ARG A 1 367 ? 30.067 -66.824 -33.952 1.00 37.40 363 ARG A C 1
ATOM 2876 O O . ARG A 1 367 ? 30.366 -65.670 -34.250 1.00 36.53 363 ARG A O 1
ATOM 2884 N N . ASP A 1 368 ? 29.549 -67.144 -32.776 1.00 33.91 364 ASP A N 1
ATOM 2885 C CA . ASP A 1 368 ? 29.320 -66.116 -31.782 1.00 33.55 364 ASP A CA 1
ATOM 2886 C C . ASP A 1 368 ? 30.617 -65.387 -31.497 1.00 37.66 364 ASP A C 1
ATOM 2887 O O . ASP A 1 368 ? 30.632 -64.176 -31.418 1.00 35.12 364 ASP A O 1
ATOM 2892 N N . ILE A 1 369 ? 31.707 -66.131 -31.360 1.00 34.22 365 ILE A N 1
ATOM 2893 C CA . ILE A 1 369 ? 32.980 -65.534 -31.006 1.00 33.72 365 ILE A CA 1
ATOM 2894 C C . ILE A 1 369 ? 33.563 -64.814 -32.197 1.00 36.39 365 ILE A C 1
ATOM 2895 O O . ILE A 1 369 ? 34.149 -63.755 -32.056 1.00 39.61 365 ILE A O 1
ATOM 2900 N N . ALA A 1 370 ? 33.374 -65.370 -33.384 1.00 34.71 366 ALA A N 1
ATOM 2901 C CA . ALA A 1 370 ? 33.930 -64.772 -34.583 1.00 36.01 366 ALA A CA 1
ATOM 2902 C C . ALA A 1 370 ? 33.310 -63.412 -34.838 1.00 37.32 366 ALA A C 1
ATOM 2903 O O . ALA A 1 370 ? 33.884 -62.558 -35.502 1.00 42.51 366 ALA A O 1
ATOM 2905 N N . GLY A 1 371 ? 32.130 -63.207 -34.294 1.00 35.66 367 GLY A N 1
ATOM 2906 C CA . GLY A 1 371 ? 31.450 -61.952 -34.485 1.00 36.39 367 GLY A CA 1
ATOM 2907 C C . GLY A 1 371 ? 31.690 -61.004 -33.348 1.00 37.31 367 GLY A C 1
ATOM 2908 O O . GLY A 1 371 ? 31.112 -59.932 -33.321 1.00 43.83 367 GLY A O 1
ATOM 2909 N N . MET A 1 372 ? 32.525 -61.404 -32.400 1.00 34.67 368 MET A N 1
ATOM 2910 C CA . MET A 1 372 ? 32.835 -60.553 -31.265 1.00 39.74 368 MET A CA 1
ATOM 2911 C C . MET A 1 372 ? 34.281 -60.125 -31.347 1.00 39.60 368 MET A C 1
ATOM 2912 O O . MET A 1 372 ? 34.815 -59.564 -30.404 1.00 41.80 368 MET A O 1
ATOM 2917 N N . ILE A 1 373 ? 34.899 -60.403 -32.492 1.00 37.56 369 ILE A N 1
ATOM 2918 C CA . ILE A 1 373 ? 36.243 -59.932 -32.834 1.00 35.65 369 ILE A CA 1
ATOM 2919 C C . ILE A 1 373 ? 36.160 -58.694 -33.712 1.00 34.77 369 ILE A C 1
ATOM 2920 O O . ILE A 1 373 ? 35.776 -58.787 -34.862 1.00 39.00 369 ILE A O 1
ATOM 2925 N N . ARG A 1 374 ? 36.520 -57.544 -33.161 1.00 31.98 370 ARG A N 1
ATOM 2926 C CA . ARG A 1 374 ? 36.301 -56.254 -33.802 1.00 37.79 370 ARG A CA 1
ATOM 2927 C C . ARG A 1 374 ? 37.583 -55.548 -34.221 1.00 38.72 370 ARG A C 1
ATOM 2928 O O . ARG A 1 374 ? 38.616 -55.771 -33.628 1.00 42.87 370 ARG A O 1
ATOM 2936 N N . VAL A 1 375 ? 37.508 -54.682 -35.229 1.00 37.13 371 VAL A N 1
ATOM 2937 C CA . VAL A 1 375 ? 38.642 -53.857 -35.622 1.00 38.03 371 VAL A CA 1
ATOM 2938 C C . VAL A 1 375 ? 38.739 -52.660 -34.682 1.00 41.24 371 VAL A C 1
ATOM 2939 O O . VAL A 1 375 ? 37.764 -51.953 -34.495 1.00 45.49 371 VAL A O 1
ATOM 2943 N N . ASP A 1 376 ? 39.909 -52.414 -34.111 1.00 38.92 372 ASP A N 1
ATOM 2944 C CA . ASP A 1 376 ? 40.038 -51.396 -33.081 1.00 39.84 372 ASP A CA 1
ATOM 2945 C C . ASP A 1 376 ? 39.942 -49.987 -33.620 1.00 45.36 372 ASP A C 1
ATOM 2946 O O . ASP A 1 376 ? 38.968 -49.302 -33.364 1.00 52.49 372 ASP A O 1
ATOM 2951 N N . LYS A 1 377 ? 40.984 -49.528 -34.307 1.00 43.77 373 LYS A N 1
ATOM 2952 C CA . LYS A 1 377 ? 41.012 -48.168 -34.833 1.00 40.29 373 LYS A CA 1
ATOM 2953 C C . LYS A 1 377 ? 40.720 -48.191 -36.316 1.00 38.55 373 LYS A C 1
ATOM 2954 O O . LYS A 1 377 ? 41.319 -48.952 -37.055 1.00 39.18 373 LYS A O 1
ATOM 2960 N N . VAL A 1 378 ? 39.782 -47.362 -36.746 1.00 36.80 374 VAL A N 1
ATOM 2961 C CA . VAL A 1 378 ? 39.400 -47.274 -38.147 1.00 39.05 374 VAL A CA 1
ATOM 2962 C C . VAL A 1 378 ? 39.195 -45.799 -38.444 1.00 40.86 374 VAL A C 1
ATOM 2963 O O . VAL A 1 378 ? 38.706 -45.079 -37.584 1.00 40.56 374 VAL A O 1
ATOM 2967 N N . PRO A 1 379 ? 39.574 -45.331 -39.644 1.00 39.88 375 PRO A N 1
ATOM 2968 C CA . PRO A 1 379 ? 39.372 -43.911 -39.920 1.00 39.74 375 PRO A CA 1
ATOM 2969 C C . PRO A 1 379 ? 37.912 -43.507 -39.969 1.00 42.08 375 PRO A C 1
ATOM 2970 O O . PRO A 1 379 ? 37.077 -44.232 -40.504 1.00 44.30 375 PRO A O 1
ATOM 2974 N N . ILE A 1 380 ? 37.623 -42.344 -39.395 1.00 41.40 376 ILE A N 1
ATOM 2975 C CA . ILE A 1 380 ? 36.265 -41.837 -39.257 1.00 40.53 376 ILE A CA 1
ATOM 2976 C C . ILE A 1 380 ? 35.746 -41.144 -40.499 1.00 41.56 376 ILE A C 1
ATOM 2977 O O . ILE A 1 380 ? 34.558 -41.169 -40.769 1.00 47.86 376 ILE A O 1
ATOM 2982 N N . LEU A 1 381 ? 36.643 -40.575 -41.288 1.00 41.03 377 LEU A N 1
ATOM 2983 C CA . LEU A 1 381 ? 36.247 -39.768 -42.424 1.00 40.67 377 LEU A CA 1
ATOM 2984 C C . LEU A 1 381 ? 36.201 -40.626 -43.683 1.00 39.98 377 LEU A C 1
ATOM 2985 O O . LEU A 1 381 ? 37.164 -41.306 -43.998 1.00 41.05 377 LEU A O 1
ATOM 2990 N N . ASP A 1 382 ? 35.079 -40.586 -44.393 1.00 39.84 378 ASP A N 1
ATOM 2991 C CA . ASP A 1 382 ? 34.839 -41.403 -45.586 1.00 41.38 378 ASP A CA 1
ATOM 2992 C C . ASP A 1 382 ? 36.020 -41.461 -46.536 1.00 40.84 378 ASP A C 1
ATOM 2993 O O . ASP A 1 382 ? 36.402 -42.513 -47.039 1.00 41.04 378 ASP A O 1
ATOM 2998 N N . GLU A 1 383 ? 36.571 -40.283 -46.763 1.00 44.31 379 GLU A N 1
ATOM 2999 C CA . GLU A 1 383 ? 37.746 -40.025 -47.581 1.00 43.47 379 GLU A CA 1
ATOM 3000 C C . GLU A 1 383 ? 38.881 -40.975 -47.256 1.00 45.88 379 GLU A C 1
ATOM 3001 O O . GLU A 1 383 ? 39.451 -41.639 -48.133 1.00 47.08 379 GLU A O 1
ATOM 3007 N N . PHE A 1 384 ? 39.227 -40.993 -45.972 1.00 44.62 380 PHE A N 1
ATOM 3008 C CA . PHE A 1 384 ? 40.348 -41.769 -45.484 1.00 43.49 380 PHE A CA 1
ATOM 3009 C C . PHE A 1 384 ? 40.002 -43.227 -45.353 1.00 44.30 380 PHE A C 1
ATOM 3010 O O . PHE A 1 384 ? 40.883 -44.057 -45.441 1.00 46.52 380 PHE A O 1
ATOM 3018 N N . TYR A 1 385 ? 38.734 -43.546 -45.114 1.00 43.59 381 TYR A N 1
ATOM 3019 C CA . TYR A 1 385 ? 38.329 -44.943 -45.065 1.00 41.22 381 TYR A CA 1
ATOM 3020 C C . TYR A 1 385 ? 38.571 -45.565 -46.429 1.00 42.26 381 TYR A C 1
ATOM 3021 O O . TYR A 1 385 ? 39.187 -46.630 -46.554 1.00 43.25 381 TYR A O 1
ATOM 3030 N N . ASN A 1 386 ? 38.105 -44.888 -47.465 1.00 41.90 382 ASN A N 1
ATOM 3031 C CA . ASN A 1 386 ? 38.316 -45.410 -48.800 1.00 46.67 382 ASN A CA 1
ATOM 3032 C C . ASN A 1 386 ? 39.792 -45.397 -49.152 1.00 45.29 382 ASN A C 1
ATOM 3033 O O . ASN A 1 386 ? 40.292 -46.309 -49.818 1.00 45.13 382 ASN A O 1
ATOM 3038 N N . PHE A 1 387 ? 40.495 -44.376 -48.677 1.00 45.45 383 PHE A N 1
ATOM 3039 C CA . PHE A 1 387 ? 41.926 -44.315 -48.898 1.00 47.30 383 PHE A CA 1
ATOM 3040 C C . PHE A 1 387 ? 42.564 -45.574 -48.353 1.00 47.07 383 PHE A C 1
ATOM 3041 O O . PHE A 1 387 ? 43.405 -46.192 -48.999 1.00 49.52 383 PHE A O 1
ATOM 3049 N N . ALA A 1 388 ? 42.132 -45.954 -47.160 1.00 44.16 384 ALA A N 1
ATOM 3050 C CA . ALA A 1 388 ? 42.602 -47.155 -46.507 1.00 39.30 384 ALA A CA 1
ATOM 3051 C C . ALA A 1 388 ? 42.336 -48.376 -47.350 1.00 41.51 384 ALA A C 1
ATOM 3052 O O . ALA A 1 388 ? 43.234 -49.171 -47.550 1.00 43.66 384 ALA A O 1
ATOM 3054 N N . ASN A 1 389 ? 41.114 -48.537 -47.846 1.00 41.41 385 ASN A N 1
ATOM 3055 C CA . ASN A 1 389 ? 40.811 -49.726 -48.649 1.00 44.88 385 ASN A CA 1
ATOM 3056 C C . ASN A 1 389 ? 41.698 -49.844 -49.865 1.00 46.64 385 ASN A C 1
ATOM 3057 O O . ASN A 1 389 ? 42.216 -50.923 -50.208 1.00 46.91 385 ASN A O 1
ATOM 3062 N N . GLU A 1 390 ? 41.865 -48.716 -50.530 1.00 49.45 386 GLU A N 1
ATOM 3063 C CA . GLU A 1 390 ? 42.705 -48.693 -51.700 1.00 55.41 386 GLU A CA 1
ATOM 3064 C C . GLU A 1 390 ? 44.137 -49.066 -51.359 1.00 47.72 386 GLU A C 1
ATOM 3065 O O . GLU A 1 390 ? 44.786 -49.818 -52.078 1.00 46.80 386 GLU A O 1
ATOM 3071 N N . LEU A 1 391 ? 44.615 -48.518 -50.250 1.00 45.24 387 LEU A N 1
ATOM 3072 C CA . LEU A 1 391 ? 45.954 -48.787 -49.759 1.00 44.54 387 LEU A CA 1
ATOM 3073 C C . LEU A 1 391 ? 46.144 -50.269 -49.464 1.00 44.33 387 LEU A C 1
ATOM 3074 O O . LEU A 1 391 ? 47.180 -50.848 -49.779 1.00 46.38 387 LEU A O 1
ATOM 3079 N N . ILE A 1 392 ? 45.126 -50.888 -48.880 1.00 43.49 388 ILE A N 1
ATOM 3080 C CA . ILE A 1 392 ? 45.164 -52.313 -48.617 1.00 42.70 388 ILE A CA 1
ATOM 3081 C C . ILE A 1 392 ? 45.374 -53.059 -49.911 1.00 46.31 388 ILE A C 1
ATOM 3082 O O . ILE A 1 392 ? 46.298 -53.862 -50.021 1.00 45.31 388 ILE A O 1
ATOM 3087 N N . ASP A 1 393 ? 44.529 -52.777 -50.899 1.00 46.51 389 ASP A N 1
ATOM 3088 C CA . ASP A 1 393 ? 44.634 -53.489 -52.166 1.00 45.11 389 ASP A CA 1
ATOM 3089 C C . ASP A 1 393 ? 45.988 -53.273 -52.833 1.00 48.38 389 ASP A C 1
ATOM 3090 O O . ASP A 1 393 ? 46.527 -54.181 -53.480 1.00 49.24 389 ASP A O 1
ATOM 3095 N N . ILE A 1 394 ? 46.539 -52.076 -52.659 1.00 44.85 390 ILE A N 1
ATOM 3096 C CA . ILE A 1 394 ? 47.879 -51.767 -53.145 1.00 45.43 390 ILE A CA 1
ATOM 3097 C C . ILE A 1 394 ? 48.938 -52.665 -52.520 1.00 49.96 390 ILE A C 1
ATOM 3098 O O . ILE A 1 394 ? 49.747 -53.251 -53.236 1.00 51.65 390 ILE A O 1
ATOM 3103 N N . CYS A 1 395 ? 48.933 -52.773 -51.191 1.00 47.74 391 CYS A N 1
ATOM 3104 C CA . CYS A 1 395 ? 49.862 -53.665 -50.504 1.00 42.43 391 CYS A CA 1
ATOM 3105 C C . CYS A 1 395 ? 49.681 -55.096 -50.955 1.00 45.85 391 CYS A C 1
ATOM 3106 O O . CYS A 1 395 ? 50.651 -55.790 -51.204 1.00 51.92 391 CYS A O 1
ATOM 3109 N N . ILE A 1 396 ? 48.442 -55.557 -51.035 1.00 41.42 392 ILE A N 1
ATOM 3110 C CA . ILE A 1 396 ? 48.200 -56.924 -51.464 1.00 43.23 392 ILE A CA 1
ATOM 3111 C C . ILE A 1 396 ? 48.704 -57.129 -52.888 1.00 51.23 392 ILE A C 1
ATOM 3112 O O . ILE A 1 396 ? 49.021 -58.246 -53.296 1.00 52.32 392 ILE A O 1
ATOM 3117 N N . ALA A 1 397 ? 48.823 -56.040 -53.639 1.00 51.69 393 ALA A N 1
ATOM 3118 C CA . ALA A 1 397 ? 49.308 -56.159 -55.007 1.00 56.18 393 ALA A CA 1
ATOM 3119 C C . ALA A 1 397 ? 50.832 -56.229 -55.072 1.00 56.70 393 ALA A C 1
ATOM 3120 O O . ALA A 1 397 ? 51.388 -56.880 -55.949 1.00 60.77 393 ALA A O 1
ATOM 3122 N N . ASN A 1 398 ? 51.503 -55.588 -54.122 1.00 53.05 394 ASN A N 1
ATOM 3123 C CA . ASN A 1 398 ? 52.959 -55.524 -54.129 1.00 52.80 394 ASN A CA 1
ATOM 3124 C C . ASN A 1 398 ? 53.591 -56.301 -52.997 1.00 55.39 394 ASN A C 1
ATOM 3125 O O . ASN A 1 398 ? 54.708 -56.007 -52.592 1.00 56.01 394 ASN A O 1
ATOM 3130 N N . LYS A 1 399 ? 52.891 -57.300 -52.483 1.00 55.76 395 LYS A N 1
ATOM 3131 C CA . LYS A 1 399 ? 53.387 -58.003 -51.316 1.00 51.56 395 LYS A CA 1
ATOM 3132 C C . LYS A 1 399 ? 54.640 -58.804 -51.662 1.00 53.99 395 LYS A C 1
ATOM 3133 O O . LYS A 1 399 ? 55.404 -59.196 -50.782 1.00 53.79 395 LYS A O 1
ATOM 3139 N N . ASP A 1 400 ? 54.873 -58.993 -52.954 1.00 53.74 396 ASP A N 1
ATOM 3140 C CA . ASP A 1 400 ? 55.957 -59.843 -53.418 1.00 55.17 396 ASP A CA 1
ATOM 3141 C C . ASP A 1 400 ? 57.020 -59.093 -54.214 1.00 56.81 396 ASP A C 1
ATOM 3142 O O . ASP A 1 400 ? 57.896 -59.704 -54.815 1.00 56.33 396 ASP A O 1
ATOM 3147 N N . LYS A 1 401 ? 56.936 -57.769 -54.210 1.00 54.37 397 LYS A N 1
ATOM 3148 C CA . LYS A 1 401 ? 57.950 -56.941 -54.831 1.00 54.11 397 LYS A CA 1
ATOM 3149 C C . LYS A 1 401 ? 59.292 -57.345 -54.256 1.00 60.89 397 LYS A C 1
ATOM 3150 O O . LYS A 1 401 ? 59.400 -57.517 -53.050 1.00 63.71 397 LYS A O 1
ATOM 3156 N N . GLU A 1 402 ? 60.315 -57.490 -55.097 1.00 60.56 398 GLU A N 1
ATOM 3157 C CA . GLU A 1 402 ? 61.613 -57.949 -54.609 1.00 63.46 398 GLU A CA 1
ATOM 3158 C C . GLU A 1 402 ? 62.408 -56.785 -54.046 1.00 60.69 398 GLU A C 1
ATOM 3159 O O . GLU A 1 402 ? 62.513 -55.744 -54.673 1.00 60.98 398 GLU A O 1
ATOM 3165 N N . SER A 1 403 ? 62.974 -56.961 -52.860 1.00 62.41 399 SER A N 1
ATOM 3166 C CA . SER A 1 403 ? 63.594 -55.844 -52.160 1.00 58.47 399 SER A CA 1
ATOM 3167 C C . SER A 1 403 ? 65.008 -55.585 -52.654 1.00 60.22 399 SER A C 1
ATOM 3168 O O . SER A 1 403 ? 65.655 -56.486 -53.174 1.00 66.74 399 SER A O 1
ATOM 3171 N N . PRO A 1 404 ? 65.501 -54.351 -52.486 1.00 59.86 400 PRO A N 1
ATOM 3172 C CA . PRO A 1 404 ? 64.843 -53.174 -51.912 1.00 61.97 400 PRO A CA 1
ATOM 3173 C C . PRO A 1 404 ? 63.608 -52.712 -52.667 1.00 63.68 400 PRO A C 1
ATOM 3174 O O . PRO A 1 404 ? 63.594 -52.641 -53.889 1.00 64.03 400 PRO A O 1
ATOM 3178 N N . CYS A 1 405 ? 62.552 -52.449 -51.911 1.00 64.17 401 CYS A N 1
ATOM 3179 C CA . CYS A 1 405 ? 61.297 -52.020 -52.486 1.00 57.75 401 CYS A CA 1
ATOM 3180 C C . CYS A 1 405 ? 60.870 -50.722 -51.908 1.00 60.58 401 CYS A C 1
ATOM 3181 O O . CYS A 1 405 ? 61.337 -50.317 -50.850 1.00 61.26 401 CYS A O 1
ATOM 3184 N N . SER A 1 406 ? 59.899 -50.125 -52.574 1.00 64.45 402 SER A N 1
ATOM 3185 C CA . SER A 1 406 ? 59.199 -48.970 -52.066 1.00 59.59 402 SER A CA 1
ATOM 3186 C C . SER A 1 406 ? 57.927 -48.879 -52.873 1.00 56.15 402 SER A C 1
ATOM 3187 O O . SER A 1 406 ? 57.875 -49.345 -54.006 1.00 54.54 402 SER A O 1
ATOM 3190 N N . VAL A 1 407 ? 56.890 -48.326 -52.267 1.00 55.82 403 VAL A N 1
ATOM 3191 C CA . VAL A 1 407 ? 55.635 -48.085 -52.950 1.00 53.16 403 VAL A CA 1
ATOM 3192 C C . VAL A 1 407 ? 55.095 -46.787 -52.415 1.00 59.20 403 VAL A C 1
ATOM 3193 O O . VAL A 1 407 ? 54.819 -46.657 -51.224 1.00 62.50 403 VAL A O 1
ATOM 3197 N N . GLU A 1 408 ? 55.011 -45.799 -53.290 1.00 62.18 404 GLU A N 1
ATOM 3198 C CA . GLU A 1 408 ? 54.542 -44.493 -52.887 1.00 63.13 404 GLU A CA 1
ATOM 3199 C C . GLU A 1 408 ? 53.077 -44.348 -53.242 1.00 62.85 404 GLU A C 1
ATOM 3200 O O . GLU A 1 408 ? 52.599 -44.927 -54.217 1.00 63.46 404 GLU A O 1
ATOM 3206 N N . VAL A 1 409 ? 52.365 -43.587 -52.423 1.00 61.22 405 VAL A N 1
ATOM 3207 C CA . VAL A 1 409 ? 51.005 -43.169 -52.722 1.00 58.47 405 VAL A CA 1
ATOM 3208 C C . VAL A 1 409 ? 50.871 -41.732 -52.248 1.00 62.25 405 VAL A C 1
ATOM 3209 O O . VAL A 1 409 ? 50.866 -41.451 -51.051 1.00 58.75 405 VAL A O 1
ATOM 3213 N N . LYS A 1 410 ? 50.851 -40.821 -53.212 1.00 64.33 406 LYS A N 1
ATOM 3214 C CA . LYS A 1 410 ? 50.673 -39.410 -52.951 1.00 58.61 406 LYS A CA 1
ATOM 3215 C C . LYS A 1 410 ? 49.240 -39.111 -53.296 1.00 59.37 406 LYS A C 1
ATOM 3216 O O . LYS A 1 410 ? 48.805 -39.469 -54.385 1.00 61.06 406 LYS A O 1
ATOM 3222 N N . ARG A 1 411 ? 48.510 -38.466 -52.387 1.00 61.71 407 ARG A N 1
ATOM 3223 C CA . ARG A 1 411 ? 47.152 -37.979 -52.673 1.00 58.68 407 ARG A CA 1
ATOM 3224 C C . ARG A 1 411 ? 46.754 -36.752 -51.908 1.00 58.90 407 ARG A C 1
ATOM 3225 O O . ARG A 1 411 ? 47.191 -36.522 -50.793 1.00 57.95 407 ARG A O 1
ATOM 3233 N N . GLU A 1 412 ? 45.901 -35.963 -52.540 1.00 60.04 408 GLU A N 1
ATOM 3234 C CA . GLU A 1 412 ? 45.561 -34.665 -52.025 1.00 57.59 408 GLU A CA 1
ATOM 3235 C C . GLU A 1 412 ? 44.172 -34.687 -51.433 1.00 56.35 408 GLU A C 1
ATOM 3236 O O . GLU A 1 412 ? 43.220 -35.169 -52.045 1.00 65.20 408 GLU A O 1
ATOM 3242 N N . PHE A 1 413 ? 44.056 -34.133 -50.240 1.00 59.20 409 PHE A N 1
ATOM 3243 C CA . PHE A 1 413 ? 42.795 -34.111 -49.547 1.00 57.65 409 PHE A CA 1
ATOM 3244 C C . PHE A 1 413 ? 42.414 -32.686 -49.316 1.00 64.62 409 PHE A C 1
ATOM 3245 O O . PHE A 1 413 ? 43.262 -31.867 -48.976 1.00 71.38 409 PHE A O 1
ATOM 3253 N N . ASN A 1 414 ? 41.143 -32.378 -49.521 1.00 67.10 410 ASN A N 1
ATOM 3254 C CA . ASN A 1 414 ? 40.686 -31.018 -49.363 1.00 68.38 410 ASN A CA 1
ATOM 3255 C C . ASN A 1 414 ? 39.778 -30.919 -48.140 1.00 64.14 410 ASN A C 1
ATOM 3256 O O . ASN A 1 414 ? 38.798 -31.644 -48.032 1.00 69.34 410 ASN A O 1
ATOM 3261 N N . PHE A 1 415 ? 40.116 -30.026 -47.220 1.00 63.70 411 PHE A N 1
ATOM 3262 C CA . PHE A 1 415 ? 39.333 -29.821 -46.008 1.00 63.17 411 PHE A CA 1
ATOM 3263 C C . PHE A 1 415 ? 38.839 -28.391 -45.965 1.00 69.83 411 PHE A C 1
ATOM 3264 O O . PHE A 1 415 ? 39.476 -27.545 -45.344 1.00 71.94 411 PHE A O 1
ATOM 3272 N N . ASN A 1 416 ? 37.728 -28.125 -46.651 1.00 73.48 412 ASN A N 1
ATOM 3273 C CA . ASN A 1 416 ? 37.220 -26.767 -46.857 1.00 69.85 412 ASN A CA 1
ATOM 3274 C C . ASN A 1 416 ? 38.217 -25.926 -47.634 1.00 71.56 412 ASN A C 1
ATOM 3275 O O . ASN A 1 416 ? 38.492 -26.198 -48.798 1.00 70.98 412 ASN A O 1
ATOM 3280 N N . GLY A 1 417 ? 38.736 -24.882 -47.012 1.00 72.57 413 GLY A N 1
ATOM 3281 C CA . GLY A 1 417 ? 39.714 -24.062 -47.693 1.00 79.54 413 GLY A CA 1
ATOM 3282 C C . GLY A 1 417 ? 40.982 -24.822 -48.045 1.00 82.61 413 GLY A C 1
ATOM 3283 O O . GLY A 1 417 ? 41.397 -24.848 -49.203 1.00 87.76 413 GLY A O 1
ATOM 3284 N N . GLU A 1 418 ? 41.571 -25.488 -47.055 1.00 75.26 414 GLU A N 1
ATOM 3285 C CA . GLU A 1 418 ? 42.946 -25.944 -47.174 1.00 71.32 414 GLU A CA 1
ATOM 3286 C C . GLU A 1 418 ? 43.080 -27.299 -47.810 1.00 70.03 414 GLU A C 1
ATOM 3287 O O . GLU A 1 418 ? 42.367 -28.226 -47.462 1.00 70.70 414 GLU A O 1
ATOM 3293 N N . ARG A 1 419 ? 44.026 -27.420 -48.727 1.00 70.79 415 ARG A N 1
ATOM 3294 C CA . ARG A 1 419 ? 44.396 -28.726 -49.230 1.00 69.54 415 ARG A CA 1
ATOM 3295 C C . ARG A 1 419 ? 45.608 -29.190 -48.447 1.00 71.32 415 ARG A C 1
ATOM 3296 O O . ARG A 1 419 ? 46.444 -28.378 -48.056 1.00 71.76 415 ARG A O 1
ATOM 3304 N N . ARG A 1 420 ? 45.668 -30.488 -48.172 1.00 67.51 416 ARG A N 1
ATOM 3305 C CA . ARG A 1 420 ? 46.866 -31.099 -47.638 1.00 61.19 416 ARG A CA 1
ATOM 3306 C C . ARG A 1 420 ? 47.226 -32.244 -48.545 1.00 62.17 416 ARG A C 1
ATOM 3307 O O . ARG A 1 420 ? 46.353 -32.873 -49.114 1.00 61.87 416 ARG A O 1
ATOM 3315 N N . VAL A 1 421 ? 48.510 -32.516 -48.697 1.00 64.57 417 VAL A N 1
ATOM 3316 C CA . VAL A 1 421 ? 48.914 -33.614 -49.548 1.00 63.44 417 VAL A CA 1
ATOM 3317 C C . VAL A 1 421 ? 49.594 -34.663 -48.693 1.00 63.64 417 VAL A C 1
ATOM 3318 O O . VAL A 1 421 ? 50.567 -34.384 -47.993 1.00 63.55 417 VAL A O 1
ATOM 3322 N N . ILE A 1 422 ? 49.034 -35.864 -48.736 1.00 60.26 418 ILE A N 1
ATOM 3323 C CA . ILE A 1 422 ? 49.476 -36.976 -47.925 1.00 58.22 418 ILE A CA 1
ATOM 3324 C C . ILE A 1 422 ? 50.338 -37.888 -48.778 1.00 63.20 418 ILE A C 1
ATOM 3325 O O . ILE A 1 422 ? 49.876 -38.418 -49.794 1.00 60.27 418 ILE A O 1
ATOM 3330 N N . LYS A 1 423 ? 51.598 -38.035 -48.385 1.00 66.50 419 LYS A N 1
ATOM 3331 C CA . LYS A 1 423 ? 52.506 -38.963 -49.041 1.00 63.99 419 LYS A CA 1
ATOM 3332 C C . LYS A 1 423 ? 52.714 -40.139 -48.121 1.00 60.93 419 LYS A C 1
ATOM 3333 O O . LYS A 1 423 ? 53.482 -40.053 -47.168 1.00 67.22 419 LYS A O 1
ATOM 3339 N N . VAL A 1 424 ? 51.992 -41.220 -48.370 1.00 60.42 420 VAL A N 1
ATOM 3340 C CA . VAL A 1 424 ? 52.203 -42.436 -47.609 1.00 61.27 420 VAL A CA 1
ATOM 3341 C C . VAL A 1 424 ? 53.069 -43.360 -48.439 1.00 59.69 420 VAL A C 1
ATOM 3342 O O . VAL A 1 424 ? 52.795 -43.631 -49.598 1.00 58.06 420 VAL A O 1
ATOM 3346 N N . GLU A 1 425 ? 54.141 -43.819 -47.824 1.00 58.46 421 GLU A N 1
ATOM 3347 C CA . GLU A 1 425 ? 55.144 -44.621 -48.480 1.00 60.21 421 GLU A CA 1
ATOM 3348 C C . GLU A 1 425 ? 55.370 -45.882 -47.691 1.00 58.97 421 GLU A C 1
ATOM 3349 O O . GLU A 1 425 ? 55.630 -45.810 -46.502 1.00 57.09 421 GLU A O 1
ATOM 3355 N N . ILE A 1 426 ? 55.273 -47.042 -48.325 1.00 58.12 422 ILE A N 1
ATOM 3356 C CA . ILE A 1 426 ? 55.519 -48.272 -47.588 1.00 52.56 422 ILE A CA 1
ATOM 3357 C C . ILE A 1 426 ? 56.638 -49.035 -48.298 1.00 53.61 422 ILE A C 1
ATOM 3358 O O . ILE A 1 426 ? 56.597 -49.254 -49.507 1.00 54.56 422 ILE A O 1
ATOM 3363 N N . PHE A 1 427 ? 57.670 -49.395 -47.543 1.00 54.27 423 PHE A N 1
ATOM 3364 C CA . PHE A 1 427 ? 58.942 -49.773 -48.146 1.00 55.44 423 PHE A CA 1
ATOM 3365 C C . PHE A 1 427 ? 59.639 -50.983 -47.546 1.00 56.91 423 PHE A C 1
ATOM 3366 O O . PHE A 1 427 ? 59.169 -51.557 -46.579 1.00 58.47 423 PHE A O 1
ATOM 3374 N N . GLU A 1 428 ? 60.802 -51.323 -48.095 1.00 59.80 424 GLU A N 1
ATOM 3375 C CA . GLU A 1 428 ? 61.639 -52.379 -47.523 1.00 59.51 424 GLU A CA 1
ATOM 3376 C C . GLU A 1 428 ? 63.066 -52.160 -47.964 1.00 63.09 424 GLU A C 1
ATOM 3377 O O . GLU A 1 428 ? 63.437 -52.479 -49.092 1.00 64.48 424 GLU A O 1
ATOM 3383 N N . ASN A 1 429 ? 63.862 -51.592 -47.064 1.00 64.16 425 ASN A N 1
ATOM 3384 C CA . ASN A 1 429 ? 65.263 -51.287 -47.352 1.00 63.69 425 ASN A CA 1
ATOM 3385 C C . ASN A 1 429 ? 66.170 -52.476 -47.567 1.00 64.41 425 ASN A C 1
ATOM 3386 O O . ASN A 1 429 ? 66.880 -52.551 -48.557 1.00 71.45 425 ASN A O 1
ATOM 3391 N N . GLU A 1 430 ? 66.074 -53.447 -46.678 1.00 59.28 426 GLU A N 1
ATOM 3392 C CA . GLU A 1 430 ? 67.029 -54.535 -46.628 1.00 54.20 426 GLU A CA 1
ATOM 3393 C C . GLU A 1 430 ? 66.802 -55.502 -47.768 1.00 57.49 426 GLU A C 1
ATOM 3394 O O . GLU A 1 430 ? 65.672 -55.733 -48.158 1.00 60.43 426 GLU A O 1
ATOM 3400 N N . PRO A 1 431 ? 67.890 -56.026 -48.339 1.00 58.77 427 PRO A N 1
ATOM 3401 C CA . PRO A 1 431 ? 67.852 -56.870 -49.537 1.00 61.69 427 PRO A CA 1
ATOM 3402 C C . PRO A 1 431 ? 67.474 -58.307 -49.245 1.00 62.42 427 PRO A C 1
ATOM 3403 O O . PRO A 1 431 ? 67.459 -58.702 -48.086 1.00 67.57 427 PRO A O 1
ATOM 3407 N N . ASN A 1 432 ? 67.170 -59.064 -50.294 1.00 62.94 428 ASN A N 1
ATOM 3408 C CA . ASN A 1 432 ? 66.893 -60.493 -50.197 1.00 67.17 428 ASN A CA 1
ATOM 3409 C C . ASN A 1 432 ? 65.564 -60.744 -49.518 1.00 67.07 428 ASN A C 1
ATOM 3410 O O . ASN A 1 432 ? 65.243 -61.871 -49.147 1.00 68.81 428 ASN A O 1
ATOM 3415 N N . LYS A 1 433 ? 64.789 -59.677 -49.370 1.00 66.21 429 LYS A N 1
ATOM 3416 C CA . LYS A 1 433 ? 63.468 -59.767 -48.783 1.00 64.47 429 LYS A CA 1
ATOM 3417 C C . LYS A 1 433 ? 62.430 -59.482 -49.859 1.00 61.75 429 LYS A C 1
ATOM 3418 O O . LYS A 1 433 ? 62.752 -59.353 -51.040 1.00 61.05 429 LYS A O 1
ATOM 3424 N N . LYS A 1 434 ? 61.180 -59.402 -49.435 1.00 56.09 430 LYS A N 1
ATOM 3425 C CA . LYS A 1 434 ? 60.104 -58.979 -50.293 1.00 49.89 430 LYS A CA 1
ATOM 3426 C C . LYS A 1 434 ? 59.484 -57.799 -49.570 1.00 53.20 430 LYS A C 1
ATOM 3427 O O . LYS A 1 434 ? 59.899 -57.481 -48.463 1.00 54.18 430 LYS A O 1
ATOM 3433 N N . LEU A 1 435 ? 58.508 -57.138 -50.175 1.00 54.62 431 LEU A N 1
ATOM 3434 C CA . LEU A 1 435 ? 57.956 -55.932 -49.574 1.00 50.23 431 LEU A CA 1
ATOM 3435 C C . LEU A 1 435 ? 57.272 -56.208 -48.252 1.00 48.56 431 LEU A C 1
ATOM 3436 O O . LEU A 1 435 ? 57.382 -55.408 -47.330 1.00 48.12 431 LEU A O 1
ATOM 3441 N N . LEU A 1 436 ? 56.547 -57.321 -48.152 1.00 47.23 432 LEU A N 1
ATOM 3442 C CA . LEU A 1 436 ? 55.689 -57.507 -46.985 1.00 47.36 432 LEU A CA 1
ATOM 3443 C C . LEU A 1 436 ? 55.950 -58.721 -46.072 1.00 48.11 432 LEU A C 1
ATOM 3444 O O . LEU A 1 436 ? 56.017 -58.573 -44.846 1.00 50.97 432 LEU A O 1
ATOM 3449 N N . GLY A 1 437 ? 56.069 -59.922 -46.597 1.00 40.69 433 GLY A N 1
ATOM 3450 C CA . GLY A 1 437 ? 56.352 -60.981 -45.655 1.00 42.63 433 GLY A CA 1
ATOM 3451 C C . GLY A 1 437 ? 55.275 -62.019 -45.618 1.00 46.74 433 GLY A C 1
ATOM 3452 O O . GLY A 1 437 ? 54.156 -61.758 -46.022 1.00 50.95 433 GLY A O 1
ATOM 3453 N N . PRO A 1 438 ? 55.602 -63.204 -45.106 1.00 44.49 434 PRO A N 1
ATOM 3454 C CA . PRO A 1 438 ? 54.830 -64.408 -45.398 1.00 46.78 434 PRO A CA 1
ATOM 3455 C C . PRO A 1 438 ? 53.451 -64.414 -44.779 1.00 47.55 434 PRO A C 1
ATOM 3456 O O . PRO A 1 438 ? 52.634 -65.239 -45.168 1.00 51.99 434 PRO A O 1
ATOM 3460 N N . SER A 1 439 ? 53.182 -63.512 -43.849 1.00 42.83 435 SER A N 1
ATOM 3461 C CA . SER A 1 439 ? 51.943 -63.610 -43.102 1.00 44.99 435 SER A CA 1
ATOM 3462 C C . SER A 1 439 ? 50.914 -62.514 -43.387 1.00 46.86 435 SER A C 1
ATOM 3463 O O . SER A 1 439 ? 49.826 -62.549 -42.833 1.00 45.91 435 SER A O 1
ATOM 3466 N N . VAL A 1 440 ? 51.243 -61.541 -44.231 1.00 47.05 436 VAL A N 1
ATOM 3467 C CA . VAL A 1 440 ? 50.359 -60.392 -44.413 1.00 39.80 436 VAL A CA 1
ATOM 3468 C C . VAL A 1 440 ? 48.950 -60.741 -44.831 1.00 40.93 436 VAL A C 1
ATOM 3469 O O . VAL A 1 440 ? 48.065 -59.933 -44.640 1.00 40.94 436 VAL A O 1
ATOM 3473 N N . LEU A 1 441 ? 48.722 -61.913 -45.406 1.00 38.86 437 LEU A N 1
ATOM 3474 C CA . LEU A 1 441 ? 47.372 -62.229 -45.845 1.00 40.83 437 LEU A CA 1
ATOM 3475 C C . LEU A 1 441 ? 46.693 -63.249 -44.950 1.00 43.88 437 LEU A C 1
ATOM 3476 O O . LEU A 1 441 ? 45.651 -63.791 -45.314 1.00 44.26 437 LEU A O 1
ATOM 3481 N N . ASN A 1 442 ? 47.285 -63.502 -43.784 1.00 45.60 438 ASN A N 1
ATOM 3482 C CA . ASN A 1 442 ? 46.704 -64.420 -42.813 1.00 44.43 438 ASN A CA 1
ATOM 3483 C C . ASN A 1 442 ? 45.342 -63.928 -42.409 1.00 42.43 438 ASN A C 1
ATOM 3484 O O . ASN A 1 442 ? 45.150 -62.738 -42.223 1.00 40.73 438 ASN A O 1
ATOM 3489 N N . GLU A 1 443 ? 44.424 -64.867 -42.226 1.00 45.85 439 GLU A N 1
ATOM 3490 C CA . GLU A 1 443 ? 43.009 -64.604 -42.017 1.00 40.79 439 GLU A CA 1
ATOM 3491 C C . GLU A 1 443 ? 42.610 -65.189 -40.678 1.00 40.33 439 GLU A C 1
ATOM 3492 O O . GLU A 1 443 ? 42.982 -66.313 -40.367 1.00 43.63 439 GLU A O 1
ATOM 3498 N N . VAL A 1 444 ? 41.895 -64.421 -39.866 1.00 37.72 440 VAL A N 1
ATOM 3499 C CA . VAL A 1 444 ? 41.563 -64.861 -38.516 1.00 36.21 440 VAL A CA 1
ATOM 3500 C C . VAL A 1 444 ? 40.326 -65.758 -38.478 1.00 37.40 440 VAL A C 1
ATOM 3501 O O . VAL A 1 444 ? 39.243 -65.352 -38.871 1.00 37.77 440 VAL A O 1
ATOM 3505 N N . TYR A 1 445 ? 40.505 -66.978 -37.989 1.00 36.77 441 TYR A N 1
ATOM 3506 C CA . TYR A 1 445 ? 39.447 -67.967 -37.914 1.00 34.53 441 TYR A CA 1
ATOM 3507 C C . TYR A 1 445 ? 39.129 -68.293 -36.479 1.00 37.27 441 TYR A C 1
ATOM 3508 O O . TYR A 1 445 ? 39.956 -68.095 -35.600 1.00 38.36 441 TYR A O 1
ATOM 3517 N N . VAL A 1 446 ? 37.938 -68.831 -36.253 1.00 35.18 442 VAL A N 1
ATOM 3518 C CA . VAL A 1 446 ? 37.571 -69.360 -34.959 1.00 31.03 442 VAL A CA 1
ATOM 3519 C C . VAL A 1 446 ? 37.132 -70.798 -35.131 1.00 37.87 442 VAL A C 1
ATOM 3520 O O . VAL A 1 446 ? 36.295 -71.086 -35.971 1.00 37.76 442 VAL A O 1
ATOM 3524 N N . TYR A 1 447 ? 37.733 -71.705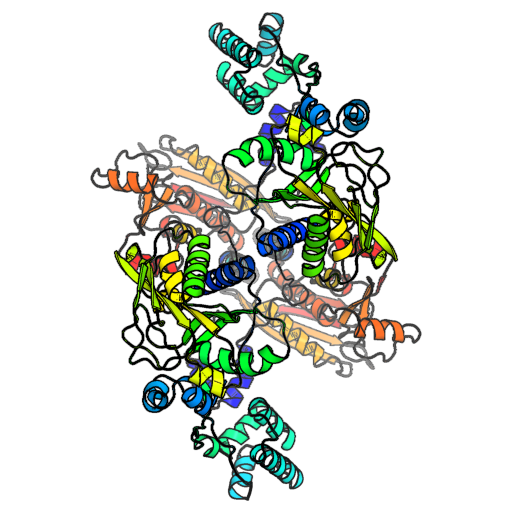 -34.367 1.00 40.78 443 TYR A N 1
ATOM 3525 C CA . TYR A 1 447 ? 37.357 -73.112 -34.402 1.00 39.84 443 TYR A CA 1
ATOM 3526 C C . TYR A 1 447 ? 37.446 -73.771 -33.049 1.00 42.17 443 TYR A C 1
ATOM 3527 O O . TYR A 1 447 ? 38.442 -73.643 -32.352 1.00 40.03 443 TYR A O 1
ATOM 3536 N N . ASP A 1 448 ? 36.391 -74.495 -32.704 1.00 40.92 444 ASP A N 1
ATOM 3537 C CA . ASP A 1 448 ? 36.269 -75.188 -31.436 1.00 40.51 444 ASP A CA 1
ATOM 3538 C C . ASP A 1 448 ? 36.685 -74.330 -30.264 1.00 40.42 444 ASP A C 1
ATOM 3539 O O . ASP A 1 448 ? 37.396 -74.784 -29.398 1.00 43.03 444 ASP A O 1
ATOM 3544 N N . GLY A 1 449 ? 36.245 -73.082 -30.247 1.00 40.28 445 GLY A N 1
ATOM 3545 C CA . GLY A 1 449 ? 36.462 -72.221 -29.107 1.00 36.50 445 GLY A CA 1
ATOM 3546 C C . GLY A 1 449 ? 37.787 -71.515 -29.141 1.00 37.11 445 GLY A C 1
ATOM 3547 O O . GLY A 1 449 ? 38.064 -70.705 -28.271 1.00 39.98 445 GLY A O 1
ATOM 3548 N N . ASN A 1 450 ? 38.596 -71.829 -30.149 1.00 38.70 446 ASN A N 1
ATOM 3549 C CA . ASN A 1 450 ? 39.929 -71.251 -30.341 1.00 39.26 446 ASN A CA 1
ATOM 3550 C C . ASN A 1 450 ? 39.985 -70.182 -31.410 1.00 39.45 446 ASN A C 1
ATOM 3551 O O . ASN A 1 450 ? 39.257 -70.248 -32.390 1.00 43.10 446 ASN A O 1
ATOM 3556 N N . ILE A 1 451 ? 40.888 -69.227 -31.261 1.00 36.96 447 ILE A N 1
ATOM 3557 C CA . ILE A 1 451 ? 41.112 -68.257 -32.319 1.00 35.55 447 ILE A CA 1
ATOM 3558 C C . ILE A 1 451 ? 42.470 -68.451 -32.979 1.00 39.60 447 ILE A C 1
ATOM 3559 O O . ILE A 1 451 ? 43.489 -68.369 -32.315 1.00 44.61 447 ILE A O 1
ATOM 3564 N N . TYR A 1 452 ? 42.493 -68.694 -34.284 1.00 40.60 448 TYR A N 1
ATOM 3565 C CA . TYR A 1 452 ? 43.758 -68.903 -34.986 1.00 40.00 448 TYR A CA 1
ATOM 3566 C C . TYR A 1 452 ? 43.916 -67.928 -36.125 1.00 40.95 448 TYR A C 1
ATOM 3567 O O . TYR A 1 452 ? 43.037 -67.823 -36.950 1.00 44.39 448 TYR A O 1
ATOM 3576 N N . GLY A 1 453 ? 45.052 -67.258 -36.219 1.00 38.89 449 GLY A N 1
ATOM 3577 C CA . GLY A 1 453 ? 45.328 -66.488 -37.411 1.00 38.70 449 GLY A CA 1
ATOM 3578 C C . GLY A 1 453 ? 46.070 -67.374 -38.377 1.00 40.46 449 GLY A C 1
ATOM 3579 O O . GLY A 1 453 ? 47.218 -67.706 -38.137 1.00 43.76 449 GLY A O 1
ATOM 3580 N N . ILE A 1 454 ? 45.431 -67.717 -39.488 1.00 40.49 450 ILE A N 1
ATOM 3581 C CA . ILE A 1 454 ? 45.927 -68.760 -40.381 1.00 39.94 450 ILE A CA 1
ATOM 3582 C C . ILE A 1 454 ? 46.335 -68.240 -41.756 1.00 46.42 450 ILE A C 1
ATOM 3583 O O . ILE A 1 454 ? 45.616 -67.453 -42.351 1.00 45.56 450 ILE A O 1
ATOM 3588 N N . PRO A 1 455 ? 47.489 -68.696 -42.278 1.00 48.09 451 PRO A N 1
ATOM 3589 C CA . PRO A 1 455 ? 47.977 -68.288 -43.597 1.00 43.81 451 PRO A CA 1
ATOM 3590 C C . PRO A 1 455 ? 47.304 -69.063 -44.708 1.00 46.98 451 PRO A C 1
ATOM 3591 O O . PRO A 1 455 ? 46.841 -70.165 -44.463 1.00 50.46 451 PRO A O 1
ATOM 3595 N N . PRO A 1 456 ? 47.236 -68.493 -45.913 1.00 48.24 452 PRO A N 1
ATOM 3596 C CA . PRO A 1 456 ? 46.458 -69.113 -46.982 1.00 51.38 452 PRO A CA 1
ATOM 3597 C C . PRO A 1 456 ? 47.071 -70.416 -47.450 1.00 57.81 452 PRO A C 1
ATOM 3598 O O . PRO A 1 456 ? 46.369 -71.263 -47.990 1.00 64.21 452 PRO A O 1
ATOM 3602 N N . THR A 1 457 ? 48.370 -70.576 -47.230 1.00 57.61 453 THR A N 1
ATOM 3603 C CA . THR A 1 457 ? 49.084 -71.783 -47.623 1.00 60.46 453 THR A CA 1
ATOM 3604 C C . THR A 1 457 ? 50.043 -72.116 -46.512 1.00 63.46 453 THR A C 1
ATOM 3605 O O . THR A 1 457 ? 50.509 -71.225 -45.804 1.00 62.00 453 THR A O 1
ATOM 3609 N N . PHE A 1 458 ? 50.364 -73.392 -46.369 1.00 65.27 454 PHE A N 1
ATOM 3610 C CA . PHE A 1 458 ? 51.104 -73.826 -45.197 1.00 71.34 454 PHE A CA 1
ATOM 3611 C C . PHE A 1 458 ? 52.588 -73.960 -45.476 1.00 74.39 454 PHE A C 1
ATOM 3612 O O . PHE A 1 458 ? 53.282 -74.742 -44.833 1.00 74.30 454 PHE A O 1
ATOM 3620 N N . GLU A 1 459 ? 53.072 -73.170 -46.426 1.00 78.28 455 GLU A N 1
ATOM 3621 C CA . GLU A 1 459 ? 54.491 -73.141 -46.710 1.00 73.71 455 GLU A CA 1
ATOM 3622 C C . GLU A 1 459 ? 55.178 -72.667 -45.454 1.00 69.97 455 GLU A C 1
ATOM 3623 O O . GLU A 1 459 ? 54.809 -71.637 -44.903 1.00 71.67 455 GLU A O 1
ATOM 3629 N N . GLY A 1 460 ? 56.161 -73.415 -44.978 1.00 71.02 456 GLY A N 1
ATOM 3630 C CA . GLY A 1 460 ? 56.984 -72.923 -43.891 1.00 76.02 456 GLY A CA 1
ATOM 3631 C C . GLY A 1 460 ? 56.340 -73.056 -42.532 1.00 73.76 456 GLY A C 1
ATOM 3632 O O . GLY A 1 460 ? 56.887 -72.587 -41.535 1.00 70.93 456 GLY A O 1
ATOM 3633 N N . VAL A 1 461 ? 55.168 -73.685 -42.493 1.00 76.12 457 VAL A N 1
ATOM 3634 C CA . VAL A 1 461 ? 54.466 -73.877 -41.230 1.00 77.08 457 VAL A CA 1
ATOM 3635 C C . VAL A 1 461 ? 54.972 -75.141 -40.582 1.00 75.64 457 VAL A C 1
ATOM 3636 O O . VAL A 1 461 ? 55.198 -76.151 -41.246 1.00 76.36 457 VAL A O 1
ATOM 3640 N N . LYS A 1 462 ? 55.166 -75.054 -39.273 1.00 88.97 458 LYS A N 1
ATOM 3641 C CA . LYS A 1 462 ? 55.690 -76.139 -38.468 1.00 84.50 458 LYS A CA 1
ATOM 3642 C C . LYS A 1 462 ? 54.714 -77.305 -38.673 1.00 78.96 458 LYS A C 1
ATOM 3643 O O . LYS A 1 462 ? 53.527 -77.081 -38.861 1.00 87.14 458 LYS A O 1
ATOM 3649 N N . GLU A 1 463 ? 55.169 -78.548 -38.646 1.00 83.02 459 GLU A N 1
ATOM 3650 C CA . GLU A 1 463 ? 54.297 -79.563 -39.214 1.00 88.91 459 GLU A CA 1
ATOM 3651 C C . GLU A 1 463 ? 53.334 -80.250 -38.265 1.00 80.87 459 GLU A C 1
ATOM 3652 O O . GLU A 1 463 ? 52.336 -80.807 -38.713 1.00 78.28 459 GLU A O 1
ATOM 3658 N N . GLN A 1 464 ? 53.602 -80.227 -36.969 1.00 85.09 460 GLN A N 1
ATOM 3659 C CA . GLN A 1 464 ? 52.562 -80.584 -36.012 1.00 84.71 460 GLN A CA 1
ATOM 3660 C C . GLN A 1 464 ? 51.342 -79.692 -36.169 1.00 82.29 460 GLN A C 1
ATOM 3661 O O . GLN A 1 464 ? 50.215 -80.168 -36.068 1.00 79.95 460 GLN A O 1
ATOM 3667 N N . TYR A 1 465 ? 51.574 -78.401 -36.405 1.00 79.73 461 TYR A N 1
ATOM 3668 C CA . TYR A 1 465 ? 50.499 -77.415 -36.495 1.00 73.11 461 TYR A CA 1
ATOM 3669 C C . TYR A 1 465 ? 49.590 -77.628 -37.697 1.00 67.73 461 TYR A C 1
ATOM 3670 O O . TYR A 1 465 ? 48.397 -77.400 -37.610 1.00 68.13 461 TYR A O 1
ATOM 3679 N N . ILE A 1 466 ? 50.148 -78.034 -38.825 1.00 64.93 462 ILE A N 1
ATOM 3680 C CA . ILE A 1 466 ? 49.390 -78.021 -40.070 1.00 64.47 462 ILE A CA 1
ATOM 3681 C C . ILE A 1 466 ? 48.050 -78.775 -40.054 1.00 63.37 462 ILE A C 1
ATOM 3682 O O . ILE A 1 466 ? 47.078 -78.266 -40.588 1.00 64.53 462 ILE A O 1
ATOM 3687 N N . PRO A 1 467 ? 47.967 -79.971 -39.444 1.00 66.02 463 PRO A N 1
ATOM 3688 C CA . PRO A 1 467 ? 46.635 -80.582 -39.530 1.00 66.84 463 PRO A CA 1
ATOM 3689 C C . PRO A 1 467 ? 45.589 -79.843 -38.686 1.00 59.01 463 PRO A C 1
ATOM 3690 O O . PRO A 1 467 ? 44.415 -79.791 -39.069 1.00 57.54 463 PRO A O 1
ATOM 3694 N N . ILE A 1 468 ? 46.017 -79.250 -37.578 1.00 55.56 464 ILE A N 1
ATOM 3695 C CA . ILE A 1 468 ? 45.131 -78.422 -36.778 1.00 55.09 464 ILE A CA 1
ATOM 3696 C C . ILE A 1 468 ? 44.633 -77.203 -37.536 1.00 57.85 464 ILE A C 1
ATOM 3697 O O . ILE A 1 468 ? 43.437 -76.945 -37.585 1.00 60.04 464 ILE A O 1
ATOM 3702 N N . LEU A 1 469 ? 45.553 -76.435 -38.099 1.00 53.12 465 LEU A N 1
ATOM 3703 C CA . LEU A 1 469 ? 45.180 -75.225 -38.801 1.00 49.40 465 LEU A CA 1
ATOM 3704 C C . LEU A 1 469 ? 44.397 -75.547 -40.057 1.00 51.32 465 LEU A C 1
ATOM 3705 O O . LEU A 1 469 ? 43.552 -74.776 -40.472 1.00 55.75 465 LEU A O 1
ATOM 3710 N N . LYS A 1 470 ? 44.677 -76.687 -40.665 1.00 56.21 466 LYS A N 1
ATOM 3711 C CA . LYS A 1 470 ? 43.933 -77.100 -41.838 1.00 57.19 466 LYS A CA 1
ATOM 3712 C C . LYS A 1 470 ? 42.508 -77.400 -41.417 1.00 56.61 466 LYS A C 1
ATOM 3713 O O . LYS A 1 470 ? 41.553 -77.077 -42.127 1.00 55.83 466 LYS A O 1
ATOM 3719 N N . LYS A 1 471 ? 42.354 -77.975 -40.228 1.00 57.25 467 LYS A N 1
ATOM 3720 C CA . LYS A 1 471 ? 41.019 -78.335 -39.785 1.00 54.16 467 LYS A CA 1
ATOM 3721 C C . LYS A 1 471 ? 40.239 -77.099 -39.376 1.00 56.19 467 LYS A C 1
ATOM 3722 O O . LYS A 1 471 ? 39.064 -76.985 -39.673 1.00 54.32 467 LYS A O 1
ATOM 3728 N N . ALA A 1 472 ? 40.890 -76.172 -38.689 1.00 52.36 468 ALA A N 1
ATOM 3729 C CA . ALA A 1 472 ? 40.242 -74.930 -38.322 1.00 46.86 468 ALA A CA 1
ATOM 3730 C C . ALA A 1 472 ? 39.848 -74.162 -39.566 1.00 47.13 468 ALA A C 1
ATOM 3731 O O . ALA A 1 472 ? 38.770 -73.608 -39.639 1.00 47.95 468 ALA A O 1
ATOM 3733 N N . LYS A 1 473 ? 40.720 -74.132 -40.556 1.00 47.19 469 LYS A N 1
ATOM 3734 C CA . LYS A 1 473 ? 40.414 -73.415 -41.778 1.00 48.31 469 LYS A CA 1
ATOM 3735 C C . LYS A 1 473 ? 39.248 -74.076 -42.506 1.00 52.36 469 LYS A C 1
ATOM 3736 O O . LYS A 1 473 ? 38.500 -73.406 -43.208 1.00 50.38 469 LYS A O 1
ATOM 3742 N N . GLU A 1 474 ? 39.073 -75.383 -42.326 1.00 55.24 470 GLU A N 1
ATOM 3743 C CA . GLU A 1 474 ? 37.990 -76.087 -43.020 1.00 55.80 470 GLU A CA 1
ATOM 3744 C C . GLU A 1 474 ? 36.643 -76.024 -42.304 1.00 55.03 470 GLU A C 1
ATOM 3745 O O . GLU A 1 474 ? 35.621 -75.779 -42.934 1.00 54.67 470 GLU A O 1
ATOM 3751 N N . GLU A 1 475 ? 36.651 -76.251 -40.993 1.00 54.93 471 GLU A N 1
ATOM 3752 C CA . GLU A 1 475 ? 35.432 -76.380 -40.198 1.00 52.38 471 GLU A CA 1
ATOM 3753 C C . GLU A 1 475 ? 35.068 -75.127 -39.421 1.00 52.31 471 GLU A C 1
ATOM 3754 O O . GLU A 1 475 ? 33.904 -74.893 -39.130 1.00 56.81 471 GLU A O 1
ATOM 3760 N N . GLY A 1 476 ? 36.070 -74.337 -39.062 1.00 51.40 472 GLY A N 1
ATOM 3761 C CA . GLY A 1 476 ? 35.862 -73.139 -38.270 1.00 47.51 472 GLY A CA 1
ATOM 3762 C C . GLY A 1 476 ? 35.137 -72.018 -38.986 1.00 44.57 472 GLY A C 1
ATOM 3763 O O . GLY A 1 476 ? 34.756 -72.148 -40.143 1.00 44.99 472 GLY A O 1
ATOM 3764 N N . VAL A 1 477 ? 34.941 -70.912 -38.280 1.00 38.27 473 VAL A N 1
ATOM 3765 C CA . VAL A 1 477 ? 34.236 -69.761 -38.820 1.00 40.00 473 VAL A CA 1
ATOM 3766 C C . VAL A 1 477 ? 35.188 -68.605 -38.989 1.00 36.69 473 VAL A C 1
ATOM 3767 O O . VAL A 1 477 ? 35.920 -68.281 -38.069 1.00 39.48 473 VAL A O 1
ATOM 3771 N N . SER A 1 478 ? 35.178 -67.972 -40.153 1.00 35.41 474 SER A N 1
ATOM 3772 C CA . SER A 1 478 ? 36.139 -66.925 -40.420 1.00 36.93 474 SER A CA 1
ATOM 3773 C C . SER A 1 478 ? 35.626 -65.576 -40.017 1.00 38.15 474 SER A C 1
ATOM 3774 O O . SER A 1 478 ? 34.438 -65.323 -40.076 1.00 43.09 474 SER A O 1
ATOM 3777 N N . THR A 1 479 ? 36.529 -64.700 -39.615 1.00 33.46 475 THR A N 1
ATOM 3778 C CA . THR A 1 479 ? 36.159 -63.336 -39.333 1.00 33.18 475 THR A CA 1
ATOM 3779 C C . THR A 1 479 ? 36.200 -62.523 -40.601 1.00 37.11 475 THR A C 1
ATOM 3780 O O . THR A 1 479 ? 35.772 -61.380 -40.616 1.00 41.82 475 THR A O 1
ATOM 3784 N N . ASN A 1 480 ? 36.740 -63.108 -41.659 1.00 36.06 476 ASN A N 1
ATOM 3785 C CA . ASN A 1 480 ? 36.900 -62.422 -42.928 1.00 33.85 476 ASN A CA 1
ATOM 3786 C C . ASN A 1 480 ? 37.742 -61.162 -42.783 1.00 35.08 476 ASN A C 1
ATOM 3787 O O . ASN A 1 480 ? 37.593 -60.217 -43.542 1.00 35.51 476 ASN A O 1
ATOM 3792 N N . ILE A 1 481 ? 38.635 -61.166 -41.798 1.00 33.00 477 ILE A N 1
ATOM 3793 C CA . ILE A 1 481 ? 39.629 -60.116 -41.634 1.00 33.05 477 ILE A CA 1
ATOM 3794 C C . ILE A 1 481 ? 41.023 -60.707 -41.771 1.00 35.51 477 ILE A C 1
ATOM 3795 O O . ILE A 1 481 ? 41.346 -61.682 -41.111 1.00 37.77 477 ILE A O 1
ATOM 3800 N N . ARG A 1 482 ? 41.842 -60.114 -42.631 1.00 36.62 478 ARG A N 1
ATOM 3801 C CA . ARG A 1 482 ? 43.224 -60.521 -42.817 1.00 33.85 478 ARG A CA 1
ATOM 3802 C C . ARG A 1 482 ? 44.105 -59.587 -42.021 1.00 32.86 478 ARG A C 1
ATOM 3803 O O . ARG A 1 482 ? 43.663 -58.511 -41.668 1.00 34.26 478 ARG A O 1
ATOM 3811 N N . TYR A 1 483 ? 45.337 -59.977 -41.728 1.00 34.89 479 TYR A N 1
ATOM 3812 C CA . TYR A 1 483 ? 46.222 -59.108 -40.953 1.00 36.50 479 TYR A CA 1
ATOM 3813 C C . TYR A 1 483 ? 46.309 -57.727 -41.592 1.00 35.82 479 TYR A C 1
ATOM 3814 O O . TYR A 1 483 ? 46.129 -56.690 -40.935 1.00 32.92 479 TYR A O 1
ATOM 3823 N N . ILE A 1 484 ? 46.551 -57.733 -42.896 1.00 35.96 480 ILE A N 1
ATOM 3824 C CA . ILE A 1 484 ? 46.777 -56.510 -43.644 1.00 37.18 480 ILE A CA 1
ATOM 3825 C C . ILE A 1 484 ? 45.636 -55.514 -43.467 1.00 37.74 480 ILE A C 1
ATOM 3826 O O . ILE A 1 484 ? 45.866 -54.303 -43.420 1.00 39.12 480 ILE A O 1
ATOM 3831 N N . ASP A 1 485 ? 44.417 -56.026 -43.319 1.00 36.43 481 ASP A N 1
ATOM 3832 C CA . ASP A 1 485 ? 43.233 -55.195 -43.178 1.00 33.15 481 ASP A CA 1
ATOM 3833 C C . ASP A 1 485 ? 43.330 -54.342 -41.918 1.00 35.11 481 ASP A C 1
ATOM 3834 O O . ASP A 1 485 ? 43.266 -53.110 -41.977 1.00 37.98 481 ASP A O 1
ATOM 3839 N N . GLY A 1 486 ? 43.538 -54.982 -40.777 1.00 31.39 482 GLY A N 1
ATOM 3840 C CA . GLY A 1 486 ? 43.549 -54.242 -39.535 1.00 33.04 482 GLY A CA 1
ATOM 3841 C C . GLY A 1 486 ? 44.758 -53.348 -39.456 1.00 35.29 482 GLY A C 1
ATOM 3842 O O . GLY A 1 486 ? 44.721 -52.248 -38.892 1.00 32.51 482 GLY A O 1
ATOM 3843 N N .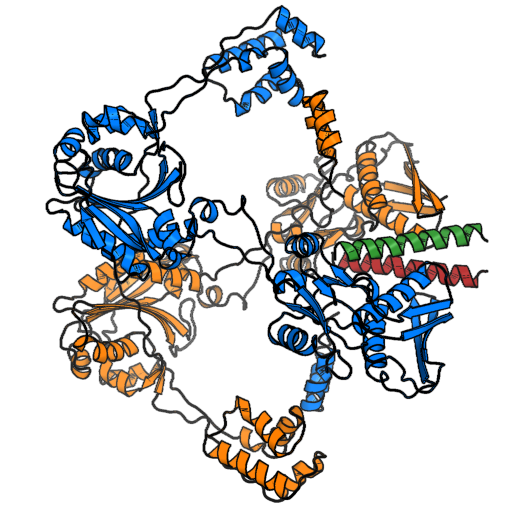 ILE A 1 487 ? 45.836 -53.806 -40.071 1.00 34.67 483 ILE A N 1
ATOM 3844 C CA . ILE A 1 487 ? 47.069 -53.047 -40.015 1.00 35.19 483 ILE A CA 1
ATOM 3845 C C . ILE A 1 487 ? 46.891 -51.730 -40.729 1.00 36.83 483 ILE A C 1
ATOM 3846 O O . ILE A 1 487 ? 47.203 -50.666 -40.189 1.00 37.84 483 ILE A O 1
ATOM 3851 N N . ILE A 1 488 ? 46.346 -51.794 -41.936 1.00 37.35 484 ILE A N 1
ATOM 3852 C CA . ILE A 1 488 ? 46.219 -50.588 -42.739 1.00 37.03 484 ILE A CA 1
ATOM 3853 C C . ILE A 1 488 ? 45.147 -49.656 -42.194 1.00 38.26 484 ILE A C 1
ATOM 3854 O O . ILE A 1 488 ? 45.316 -48.433 -42.238 1.00 37.55 484 ILE A O 1
ATOM 3859 N N . TYR A 1 489 ? 44.062 -50.210 -41.654 1.00 34.03 485 TYR A N 1
ATOM 3860 C CA . TYR A 1 489 ? 43.071 -49.341 -41.038 1.00 32.06 485 TYR A CA 1
ATOM 3861 C C . TYR A 1 489 ? 43.716 -48.592 -39.889 1.00 36.56 485 TYR A C 1
ATOM 3862 O O . TYR A 1 489 ? 43.426 -47.423 -39.663 1.00 38.92 485 TYR A O 1
ATOM 3871 N N . LYS A 1 490 ? 44.613 -49.263 -39.173 1.00 38.64 486 LYS A N 1
ATOM 3872 C CA . LYS A 1 490 ? 45.331 -48.618 -38.075 1.00 38.07 486 LYS A CA 1
ATOM 3873 C C . LYS A 1 490 ? 46.213 -47.487 -38.589 1.00 36.88 486 LYS A C 1
ATOM 3874 O O . LYS A 1 490 ? 46.240 -46.394 -38.021 1.00 35.12 486 LYS A O 1
ATOM 3880 N N . LEU A 1 491 ? 46.910 -47.751 -39.691 1.00 36.15 487 LEU A N 1
ATOM 3881 C CA . LEU A 1 491 ? 47.803 -46.770 -40.305 1.00 35.80 487 LEU A CA 1
ATOM 3882 C C . LEU A 1 491 ? 47.068 -45.502 -40.714 1.00 37.58 487 LEU A C 1
ATOM 3883 O O . LEU A 1 491 ? 47.445 -44.397 -40.323 1.00 41.23 487 LEU A O 1
ATOM 3888 N N . VAL A 1 492 ? 46.008 -45.656 -41.498 1.00 36.70 488 VAL A N 1
ATOM 3889 C CA . VAL A 1 492 ? 45.259 -44.498 -41.963 1.00 34.95 488 VAL A CA 1
ATOM 3890 C C . VAL A 1 492 ? 44.544 -43.796 -40.800 1.00 37.51 488 VAL A C 1
ATOM 3891 O O . VAL A 1 492 ? 44.432 -42.565 -40.772 1.00 40.52 488 VAL A O 1
ATOM 3895 N N . ALA A 1 493 ? 44.113 -44.561 -39.805 1.00 36.86 489 ALA A N 1
ATOM 3896 C CA . ALA A 1 493 ? 43.503 -43.945 -38.641 1.00 34.88 489 ALA A CA 1
ATOM 3897 C C . ALA A 1 493 ? 44.517 -43.054 -37.998 1.00 36.48 489 ALA A C 1
ATOM 3898 O O . ALA A 1 493 ? 44.193 -41.996 -37.464 1.00 42.90 489 ALA A O 1
ATOM 3900 N N . LYS A 1 494 ? 45.772 -43.465 -38.105 1.00 39.14 490 LYS A N 1
ATOM 3901 C CA . LYS A 1 494 ? 46.846 -42.694 -37.514 1.00 42.29 490 LYS A CA 1
ATOM 3902 C C . LYS A 1 494 ? 47.081 -41.450 -38.361 1.00 43.05 490 LYS A C 1
ATOM 3903 O O . LYS A 1 494 ? 47.465 -40.422 -37.830 1.00 44.49 490 LYS A O 1
ATOM 3909 N N . ILE A 1 495 ? 46.842 -41.529 -39.671 1.00 40.73 491 ILE A N 1
ATOM 3910 C CA . ILE A 1 495 ? 46.918 -40.321 -40.505 1.00 39.16 491 ILE A CA 1
ATOM 3911 C C . ILE A 1 495 ? 45.905 -39.266 -40.072 1.00 41.63 491 ILE A C 1
ATOM 3912 O O . ILE A 1 495 ? 46.245 -38.099 -39.916 1.00 44.83 491 ILE A O 1
ATOM 3917 N N . GLU A 1 496 ? 44.661 -39.687 -39.870 1.00 42.11 492 GLU A N 1
ATOM 3918 C CA . GLU A 1 496 ? 43.612 -38.793 -39.369 1.00 41.29 492 GLU A CA 1
ATOM 3919 C C . GLU A 1 496 ? 44.006 -38.143 -38.053 1.00 44.11 492 GLU A C 1
ATOM 3920 O O . GLU A 1 496 ? 43.866 -36.926 -37.833 1.00 45.62 492 GLU A O 1
ATOM 3926 N N . GLU A 1 497 ? 44.496 -39.004 -37.175 1.00 43.03 493 GLU A N 1
ATOM 3927 C CA . GLU A 1 497 ? 44.931 -38.623 -35.850 1.00 44.14 493 GLU A CA 1
ATOM 3928 C C . GLU A 1 497 ? 45.988 -37.545 -35.981 1.00 49.49 493 GLU A C 1
ATOM 3929 O O . GLU A 1 497 ? 45.979 -36.526 -35.277 1.00 50.21 493 GLU A O 1
ATOM 3935 N N . ALA A 1 498 ? 46.876 -37.766 -36.941 1.00 48.04 494 ALA A N 1
ATOM 3936 C CA . ALA A 1 498 ? 47.973 -36.865 -37.200 1.00 50.57 494 ALA A CA 1
ATOM 3937 C C . ALA A 1 498 ? 47.421 -35.516 -37.587 1.00 52.80 494 ALA A C 1
ATOM 3938 O O . ALA A 1 498 ? 47.775 -34.518 -36.978 1.00 55.74 494 ALA A O 1
ATOM 3940 N N . LEU A 1 499 ? 46.529 -35.489 -38.574 1.00 49.90 495 LEU A N 1
ATOM 3941 C CA . LEU A 1 499 ? 45.971 -34.222 -39.037 1.00 47.01 495 LEU A CA 1
ATOM 3942 C C . LEU A 1 499 ? 45.341 -33.410 -37.924 1.00 47.62 495 LEU A C 1
ATOM 3943 O O . LEU A 1 499 ? 45.586 -32.222 -37.835 1.00 50.14 495 LEU A O 1
ATOM 3948 N N . VAL A 1 500 ? 44.545 -34.019 -37.056 1.00 50.78 496 VAL A N 1
ATOM 3949 C CA . VAL A 1 500 ? 43.988 -33.189 -35.980 1.00 52.15 496 VAL A CA 1
ATOM 3950 C C . VAL A 1 500 ? 45.010 -32.859 -34.904 1.00 55.78 496 VAL A C 1
ATOM 3951 O O . VAL A 1 500 ? 44.750 -32.003 -34.066 1.00 56.80 496 VAL A O 1
ATOM 3955 N N . SER A 1 501 ? 46.146 -33.554 -34.885 1.00 56.89 497 SER A N 1
ATOM 3956 C CA . SER A 1 501 ? 47.131 -33.315 -33.825 1.00 59.19 497 SER A CA 1
ATOM 3957 C C . SER A 1 501 ? 48.292 -32.390 -34.205 1.00 55.41 497 SER A C 1
ATOM 3958 O O . SER A 1 501 ? 49.186 -32.153 -33.392 1.00 52.45 497 SER A O 1
ATOM 3961 N N . ASN A 1 502 ? 48.255 -31.859 -35.423 1.00 55.94 498 ASN A N 1
ATOM 3962 C CA . ASN A 1 502 ? 49.315 -31.011 -35.958 1.00 57.28 498 ASN A CA 1
ATOM 3963 C C . ASN A 1 502 ? 50.633 -31.761 -35.998 1.00 56.74 498 ASN A C 1
ATOM 3964 O O . ASN A 1 502 ? 51.619 -31.348 -35.400 1.00 59.06 498 ASN A O 1
ATOM 3969 N N . VAL A 1 503 ? 50.625 -32.895 -36.680 1.00 54.26 499 VAL A N 1
ATOM 3970 C CA . VAL A 1 503 ? 51.814 -33.703 -36.855 1.00 56.01 499 VAL A CA 1
ATOM 3971 C C . VAL A 1 503 ? 51.997 -33.924 -38.344 1.00 57.35 499 VAL A C 1
ATOM 3972 O O . VAL A 1 503 ? 51.055 -34.302 -39.021 1.00 61.07 499 VAL A O 1
ATOM 3976 N N . ASP A 1 504 ? 53.198 -33.699 -38.860 1.00 59.49 500 ASP A N 1
ATOM 3977 C CA . ASP A 1 504 ? 53.377 -33.669 -40.305 1.00 62.58 500 ASP A CA 1
ATOM 3978 C C . ASP A 1 504 ? 54.100 -34.888 -40.817 1.00 64.06 500 ASP A C 1
ATOM 3979 O O . ASP A 1 504 ? 54.167 -35.134 -42.017 1.00 64.92 500 ASP A O 1
ATOM 3984 N N . GLU A 1 505 ? 54.632 -35.670 -39.903 1.00 61.81 501 GLU A N 1
ATOM 3985 C CA . GLU A 1 505 ? 55.468 -36.769 -40.311 1.00 59.50 501 GLU A CA 1
ATOM 3986 C C . GLU A 1 505 ? 55.427 -37.843 -39.256 1.00 55.69 501 GLU A C 1
ATOM 3987 O O . GLU A 1 505 ? 55.440 -37.541 -38.067 1.00 56.41 501 GLU A O 1
ATOM 3993 N N . PHE A 1 506 ? 55.367 -39.096 -39.674 1.00 53.21 502 PHE A N 1
ATOM 3994 C CA . PHE A 1 506 ? 55.588 -40.161 -38.710 1.00 51.11 502 PHE A CA 1
ATOM 3995 C C . PHE A 1 506 ? 55.926 -41.458 -39.402 1.00 52.86 502 PHE A C 1
ATOM 3996 O O . PHE A 1 506 ? 55.712 -41.619 -40.601 1.00 52.23 502 PHE A O 1
ATOM 4004 N N . LYS A 1 507 ? 56.455 -42.388 -38.624 1.00 53.42 503 LYS A N 1
ATOM 4005 C CA . LYS A 1 507 ? 56.760 -43.706 -39.130 1.00 53.00 503 LYS A CA 1
ATOM 4006 C C . LYS A 1 507 ? 55.835 -44.679 -38.428 1.00 50.49 503 LYS A C 1
ATOM 4007 O O . LYS A 1 507 ? 55.329 -44.402 -37.346 1.00 48.07 503 LYS A O 1
ATOM 4013 N N . PHE A 1 508 ? 55.603 -45.816 -39.060 1.00 49.42 504 PHE A N 1
ATOM 4014 C CA . PHE A 1 508 ? 54.636 -46.778 -38.573 1.00 48.91 504 PHE A CA 1
ATOM 4015 C C . PHE A 1 508 ? 55.116 -48.120 -39.035 1.00 46.38 504 PHE A C 1
ATOM 4016 O O . PHE A 1 508 ? 55.357 -48.307 -40.221 1.00 44.65 504 PHE A O 1
ATOM 4024 N N . ARG A 1 509 ? 55.267 -49.054 -38.106 1.00 44.33 505 ARG A N 1
ATOM 4025 C CA . ARG A 1 509 ? 55.837 -50.333 -38.468 1.00 44.39 505 ARG A CA 1
ATOM 4026 C C . ARG A 1 509 ? 55.186 -51.487 -37.731 1.00 43.84 505 ARG A C 1
ATOM 4027 O O . ARG A 1 509 ? 54.824 -51.376 -36.569 1.00 52.90 505 ARG A O 1
ATOM 4035 N N . VAL A 1 510 ? 55.062 -52.606 -38.422 1.00 46.62 506 VAL A N 1
ATOM 4036 C CA . VAL A 1 510 ? 54.516 -53.829 -37.853 1.00 47.15 506 VAL A CA 1
ATOM 4037 C C . VAL A 1 510 ? 55.523 -54.909 -38.170 1.00 49.59 506 VAL A C 1
ATOM 4038 O O . VAL A 1 510 ? 55.647 -55.307 -39.311 1.00 49.66 506 VAL A O 1
ATOM 4042 N N . PRO A 1 511 ? 56.334 -55.296 -37.188 1.00 47.12 507 PRO A N 1
ATOM 4043 C CA . PRO A 1 511 ? 57.341 -56.314 -37.451 1.00 46.65 507 PRO A CA 1
ATOM 4044 C C . PRO A 1 511 ? 56.785 -57.731 -37.436 1.00 42.22 507 PRO A C 1
ATOM 4045 O O . PRO A 1 511 ? 56.315 -58.204 -38.459 1.00 39.21 507 PRO A O 1
ATOM 4049 N N . ILE A 1 512 ? 56.874 -58.409 -36.302 1.00 40.48 508 ILE A N 1
ATOM 4050 C CA . ILE A 1 512 ? 56.336 -59.749 -36.170 1.00 41.51 508 ILE A CA 1
ATOM 4051 C C . ILE A 1 512 ? 55.088 -59.638 -35.337 1.00 43.37 508 ILE A C 1
ATOM 4052 O O . ILE A 1 512 ? 55.103 -58.968 -34.312 1.00 45.60 508 ILE A O 1
ATOM 4057 N N . VAL A 1 513 ? 54.006 -60.265 -35.777 1.00 40.95 509 VAL A N 1
ATOM 4058 C CA . VAL A 1 513 ? 52.736 -60.108 -35.094 1.00 42.61 509 VAL A CA 1
ATOM 4059 C C . VAL A 1 513 ? 52.561 -61.198 -34.025 1.00 47.27 509 VAL A C 1
ATOM 4060 O O . VAL A 1 513 ? 52.751 -62.381 -34.288 1.00 47.87 509 VAL A O 1
ATOM 4064 N N . ARG A 1 514 ? 52.222 -60.788 -32.806 1.00 45.57 510 ARG A N 1
ATOM 4065 C CA . ARG A 1 514 ? 52.201 -61.709 -31.668 1.00 44.75 510 ARG A CA 1
ATOM 4066 C C . ARG A 1 514 ? 50.847 -61.857 -30.983 1.00 47.93 510 ARG A C 1
ATOM 4067 O O . ARG A 1 514 ? 50.595 -62.846 -30.298 1.00 50.10 510 ARG A O 1
ATOM 4075 N N . SER A 1 515 ? 49.988 -60.862 -31.145 1.00 45.35 511 SER A N 1
ATOM 4076 C CA . SER A 1 515 ? 48.713 -60.849 -30.463 1.00 41.10 511 SER A CA 1
ATOM 4077 C C . SER A 1 515 ? 47.632 -60.298 -31.360 1.00 40.15 511 SER A C 1
ATOM 4078 O O . SER A 1 515 ? 47.910 -59.889 -32.470 1.00 42.14 511 SER A O 1
ATOM 4081 N N . LEU A 1 516 ? 46.389 -60.311 -30.900 1.00 41.37 512 LEU A N 1
ATOM 4082 C CA . LEU A 1 516 ? 45.319 -59.715 -31.685 1.00 41.62 512 LEU A CA 1
ATOM 4083 C C . LEU A 1 516 ? 45.599 -58.233 -31.793 1.00 39.76 512 LEU A C 1
ATOM 4084 O O . LEU A 1 516 ? 45.428 -57.646 -32.836 1.00 40.43 512 LEU A O 1
ATOM 4089 N N . SER A 1 517 ? 46.062 -57.638 -30.705 1.00 41.85 513 SER A N 1
ATOM 4090 C CA . SER A 1 517 ? 46.338 -56.213 -30.667 1.00 40.51 513 SER A CA 1
ATOM 4091 C C . SER A 1 517 ? 47.292 -55.755 -31.762 1.00 44.74 513 SER A C 1
ATOM 4092 O O . SER A 1 517 ? 47.149 -54.662 -32.318 1.00 45.62 513 SER A O 1
ATOM 4095 N N . ASP A 1 518 ? 48.252 -56.609 -32.090 1.00 42.05 514 ASP A N 1
ATOM 4096 C CA . ASP A 1 518 ? 49.288 -56.259 -33.046 1.00 42.03 514 ASP A CA 1
ATOM 4097 C C . ASP A 1 518 ? 48.739 -56.017 -34.438 1.00 39.69 514 ASP A C 1
ATOM 4098 O O . ASP A 1 518 ? 49.320 -55.261 -35.197 1.00 44.17 514 ASP A O 1
ATOM 4103 N N . ILE A 1 519 ? 47.634 -56.664 -34.783 1.00 37.87 515 ILE A N 1
ATOM 4104 C CA . ILE A 1 519 ? 46.978 -56.366 -36.045 1.00 35.31 515 ILE A CA 1
ATOM 4105 C C . ILE A 1 519 ? 45.733 -55.524 -35.842 1.00 34.66 515 ILE A C 1
ATOM 4106 O O . ILE A 1 519 ? 44.804 -55.621 -36.616 1.00 34.33 515 ILE A O 1
ATOM 4111 N N . ASN A 1 520 ? 45.715 -54.702 -34.801 1.00 33.67 516 ASN A N 1
ATOM 4112 C CA . ASN A 1 520 ? 44.649 -53.725 -34.605 1.00 36.72 516 ASN A CA 1
ATOM 4113 C C . ASN A 1 520 ? 43.265 -54.328 -34.394 1.00 38.38 516 ASN A C 1
ATOM 4114 O O . ASN A 1 520 ? 42.274 -53.730 -34.768 1.00 39.67 516 ASN A O 1
ATOM 4119 N N . LEU A 1 521 ? 43.187 -55.512 -33.808 1.00 40.05 517 LEU A N 1
ATOM 4120 C CA . LEU A 1 521 ? 41.901 -56.102 -33.454 1.00 36.77 517 LEU A CA 1
ATOM 4121 C C . LEU A 1 521 ? 41.753 -56.244 -31.964 1.00 37.30 517 LEU A C 1
ATOM 4122 O O . LEU A 1 521 ? 42.730 -56.234 -31.239 1.00 41.28 517 LEU A O 1
ATOM 4127 N N . LYS A 1 522 ? 40.519 -56.381 -31.509 1.00 37.15 518 LYS A N 1
ATOM 4128 C CA . LYS A 1 522 ? 40.283 -56.730 -30.127 1.00 42.69 518 LYS A CA 1
ATOM 4129 C C . LYS A 1 522 ? 39.080 -57.648 -30.036 1.00 41.14 518 LYS A C 1
ATOM 4130 O O . LYS A 1 522 ? 38.367 -57.825 -31.003 1.00 38.94 518 LYS A O 1
ATOM 4136 N N . ILE A 1 523 ? 38.881 -58.257 -28.876 1.00 36.42 519 ILE A N 1
ATOM 4137 C CA . ILE A 1 523 ? 37.829 -59.239 -28.704 1.00 35.07 519 ILE A CA 1
ATOM 4138 C C . ILE A 1 523 ? 36.913 -58.806 -27.567 1.00 40.16 519 ILE A C 1
ATOM 4139 O O . ILE A 1 523 ? 37.370 -58.218 -26.595 1.00 43.06 519 ILE A O 1
ATOM 4144 N N . ASP A 1 524 ? 35.616 -59.054 -27.706 1.00 37.70 520 ASP A N 1
ATOM 4145 C CA . ASP A 1 524 ? 34.665 -58.645 -26.684 1.00 39.89 520 ASP A CA 1
ATOM 4146 C C . ASP A 1 524 ? 34.978 -59.413 -25.413 1.00 42.67 520 ASP A C 1
ATOM 4147 O O . ASP A 1 524 ? 35.268 -60.606 -25.473 1.00 40.24 520 ASP A O 1
ATOM 4152 N N . GLU A 1 525 ? 34.936 -58.734 -24.269 1.00 45.25 521 GLU A N 1
ATOM 4153 C CA . GLU A 1 525 ? 35.389 -59.333 -23.018 1.00 46.23 521 GLU A CA 1
ATOM 4154 C C . GLU A 1 525 ? 34.633 -60.611 -22.697 1.00 44.27 521 GLU A C 1
ATOM 4155 O O . GLU A 1 525 ? 35.188 -61.527 -22.121 1.00 45.63 521 GLU A O 1
ATOM 4161 N N . LEU A 1 526 ? 33.364 -60.666 -23.062 1.00 42.70 522 LEU A N 1
ATOM 4162 C CA . LEU A 1 526 ? 32.554 -61.839 -22.799 1.00 40.64 522 LEU A CA 1
ATOM 4163 C C . LEU A 1 526 ? 33.101 -63.056 -23.532 1.00 39.72 522 LEU A C 1
ATOM 4164 O O . LEU A 1 526 ? 32.932 -64.183 -23.096 1.00 41.21 522 LEU A O 1
ATOM 4169 N N . ALA A 1 527 ? 33.746 -62.833 -24.663 1.00 37.65 523 ALA A N 1
ATOM 4170 C CA . ALA A 1 527 ? 34.264 -63.943 -25.435 1.00 39.01 523 ALA A CA 1
ATOM 4171 C C . ALA A 1 527 ? 35.598 -64.354 -24.861 1.00 41.95 523 ALA A C 1
ATOM 4172 O O . ALA A 1 527 ? 35.973 -65.519 -24.885 1.00 42.41 523 ALA A O 1
ATOM 4174 N N . LEU A 1 528 ? 36.313 -63.382 -24.321 1.00 41.00 524 LEU A N 1
ATOM 4175 C CA . LEU A 1 528 ? 37.594 -63.666 -23.713 1.00 40.37 524 LEU A CA 1
ATOM 4176 C C . LEU A 1 528 ? 37.367 -64.512 -22.479 1.00 42.67 524 LEU A C 1
ATOM 4177 O O . LEU A 1 528 ? 37.970 -65.558 -22.325 1.00 42.50 524 LEU A O 1
ATOM 4182 N N . LYS A 1 529 ? 36.466 -64.057 -21.618 1.00 43.74 525 LYS A N 1
ATOM 4183 C CA . LYS A 1 529 ? 36.125 -64.757 -20.391 1.00 46.21 525 LYS A CA 1
ATOM 4184 C C . LYS A 1 529 ? 35.858 -66.234 -20.641 1.00 43.83 525 LYS A C 1
ATOM 4185 O O . LYS A 1 529 ? 36.271 -67.082 -19.860 1.00 47.64 525 LYS A O 1
ATOM 4191 N N . GLN A 1 530 ? 35.207 -66.547 -21.749 1.00 39.45 526 GLN A N 1
ATOM 4192 C CA . GLN A 1 530 ? 34.931 -67.932 -22.067 1.00 40.38 526 GLN A CA 1
ATOM 4193 C C . GLN A 1 530 ? 36.147 -68.620 -22.601 1.00 43.59 526 GLN A C 1
ATOM 4194 O O . GLN A 1 530 ? 36.411 -69.756 -22.233 1.00 43.77 526 GLN A O 1
ATOM 4200 N N . ILE A 1 531 ? 36.875 -67.941 -23.487 1.00 44.96 527 ILE A N 1
ATOM 4201 C CA . ILE A 1 531 ? 38.050 -68.536 -24.124 1.00 44.74 527 ILE A CA 1
ATOM 4202 C C . ILE A 1 531 ? 39.035 -68.954 -23.069 1.00 42.55 527 ILE A C 1
ATOM 4203 O O . ILE A 1 531 ? 39.607 -70.030 -23.135 1.00 45.02 527 ILE A O 1
ATOM 4208 N N . MET A 1 532 ? 39.212 -68.096 -22.082 1.00 40.31 528 MET A N 1
ATOM 4209 C CA . MET A 1 532 ? 40.053 -68.408 -20.952 1.00 46.04 528 MET A CA 1
ATOM 4210 C C . MET A 1 532 ? 39.412 -69.510 -20.116 1.00 49.41 528 MET A C 1
ATOM 4211 O O . MET A 1 532 ? 40.002 -70.564 -19.926 1.00 51.08 528 MET A O 1
ATOM 4216 N N . GLY A 1 533 ? 38.212 -69.265 -19.609 1.00 46.62 529 GLY A N 1
ATOM 4217 C CA . GLY A 1 533 ? 37.492 -70.273 -18.853 1.00 48.46 529 GLY A CA 1
ATOM 4218 C C . GLY A 1 533 ? 37.493 -71.679 -19.428 1.00 44.83 529 GLY A C 1
ATOM 4219 O O . GLY A 1 533 ? 37.567 -72.646 -18.688 1.00 47.89 529 GLY A O 1
ATOM 4220 N N . GLU A 1 534 ? 37.410 -71.803 -20.743 1.00 43.70 530 GLU A N 1
ATOM 4221 C CA . GLU A 1 534 ? 37.394 -73.115 -21.374 1.00 43.66 530 GLU A CA 1
ATOM 4222 C C . GLU A 1 534 ? 38.815 -73.544 -21.637 1.00 45.01 530 GLU A C 1
ATOM 4223 O O . GLU A 1 534 ? 39.071 -74.601 -22.201 1.00 44.64 530 GLU A O 1
ATOM 4229 N N . ASN A 1 535 ? 39.732 -72.675 -21.246 1.00 46.42 531 ASN A N 1
ATOM 4230 C CA . ASN A 1 535 ? 41.161 -72.909 -21.369 1.00 53.90 531 ASN A CA 1
ATOM 4231 C C . ASN A 1 535 ? 41.582 -73.283 -22.789 1.00 51.88 531 ASN A C 1
ATOM 4232 O O . ASN A 1 535 ? 42.186 -74.333 -23.022 1.00 47.20 531 ASN A O 1
ATOM 4237 N N . LYS A 1 536 ? 41.251 -72.399 -23.726 1.00 50.27 532 LYS A N 1
ATOM 4238 C CA . LYS A 1 536 ? 41.576 -72.562 -25.130 1.00 43.63 532 LYS A CA 1
ATOM 4239 C C . LYS A 1 536 ? 42.496 -71.438 -25.553 1.00 43.65 532 LYS A C 1
ATOM 4240 O O . LYS A 1 536 ? 42.833 -70.589 -24.733 1.00 44.38 532 LYS A O 1
ATOM 4246 N N . VAL A 1 537 ? 42.911 -71.409 -26.816 1.00 43.35 533 VAL A N 1
ATOM 4247 C CA . VAL A 1 537 ? 43.922 -70.436 -27.200 1.00 44.42 533 VAL A CA 1
ATOM 4248 C C . VAL A 1 537 ? 43.495 -69.373 -28.178 1.00 43.84 533 VAL A C 1
ATOM 4249 O O . VAL A 1 537 ? 42.584 -69.547 -28.974 1.00 42.76 533 VAL A O 1
ATOM 4253 N N . ILE A 1 538 ? 44.207 -68.261 -28.089 1.00 44.96 534 ILE A N 1
ATOM 4254 C CA . ILE A 1 538 ? 44.189 -67.211 -29.076 1.00 42.38 534 ILE A CA 1
ATOM 4255 C C . ILE A 1 538 ? 45.592 -67.149 -29.660 1.00 43.40 534 ILE A C 1
ATOM 4256 O O . ILE A 1 538 ? 46.480 -66.508 -29.108 1.00 40.79 534 ILE A O 1
ATOM 4261 N N . ASP A 1 539 ? 45.787 -67.842 -30.771 1.00 42.66 535 ASP A N 1
ATOM 4262 C CA . ASP A 1 539 ? 47.088 -67.933 -31.410 1.00 43.57 535 ASP A CA 1
ATOM 4263 C C . ASP A 1 539 ? 47.124 -67.119 -32.687 1.00 43.82 535 ASP A C 1
ATOM 4264 O O . ASP A 1 539 ? 46.889 -67.634 -33.766 1.00 44.97 535 ASP A O 1
ATOM 4269 N N . VAL A 1 540 ? 47.407 -65.835 -32.556 1.00 43.19 536 VAL A N 1
ATOM 4270 C CA . VAL A 1 540 ? 47.571 -64.994 -33.716 1.00 42.88 536 VAL A CA 1
ATOM 4271 C C . VAL A 1 540 ? 49.025 -64.593 -33.760 1.00 46.16 536 VAL A C 1
ATOM 4272 O O . VAL A 1 540 ? 49.519 -63.895 -32.880 1.00 45.30 536 VAL A O 1
ATOM 4276 N N . ARG A 1 541 ? 49.696 -65.035 -34.818 1.00 48.81 537 ARG A N 1
ATOM 4277 C CA . ARG A 1 541 ? 51.135 -64.913 -34.951 1.00 45.92 537 ARG A CA 1
ATOM 4278 C C . ARG A 1 541 ? 51.542 -64.995 -36.404 1.00 49.19 537 ARG A C 1
ATOM 4279 O O . ARG A 1 541 ? 50.888 -65.686 -37.187 1.00 48.87 537 ARG A O 1
ATOM 4287 N N . GLY A 1 542 ? 52.622 -64.293 -36.755 1.00 46.38 538 GLY A N 1
ATOM 4288 C CA . GLY A 1 542 ? 53.189 -64.330 -38.096 1.00 45.91 538 GLY A CA 1
ATOM 4289 C C . GLY A 1 542 ? 54.187 -63.217 -38.356 1.00 43.89 538 GLY A C 1
ATOM 4290 O O . GLY A 1 542 ? 54.106 -62.156 -37.752 1.00 43.70 538 GLY A O 1
ATOM 4291 N N . PRO A 1 543 ? 55.154 -63.450 -39.247 1.00 43.33 539 PRO A N 1
ATOM 4292 C CA . PRO A 1 543 ? 56.027 -62.344 -39.641 1.00 40.31 539 PRO A CA 1
ATOM 4293 C C . PRO A 1 543 ? 55.394 -61.509 -40.751 1.00 44.64 539 PRO A C 1
ATOM 4294 O O . PRO A 1 543 ? 55.032 -62.026 -41.807 1.00 47.78 539 PRO A O 1
ATOM 4298 N N . VAL A 1 544 ? 55.263 -60.216 -40.503 1.00 43.13 540 VAL A N 1
ATOM 4299 C CA . VAL A 1 544 ? 54.538 -59.345 -41.402 1.00 47.10 540 VAL A CA 1
ATOM 4300 C C . VAL A 1 544 ? 55.346 -58.075 -41.410 1.00 49.48 540 VAL A C 1
ATOM 4301 O O . VAL A 1 544 ? 55.051 -57.169 -40.670 1.00 55.00 540 VAL A O 1
ATOM 4305 N N . PHE A 1 545 ? 56.452 -58.017 -42.130 1.00 44.61 541 PHE A N 1
ATOM 4306 C CA . PHE A 1 545 ? 57.302 -56.870 -41.879 1.00 43.73 541 PHE A CA 1
ATOM 4307 C C . PHE A 1 545 ? 56.897 -55.712 -42.753 1.00 45.97 541 PHE A C 1
ATOM 4308 O O . PHE A 1 545 ? 57.320 -55.616 -43.900 1.00 51.23 541 PHE A O 1
ATOM 4316 N N . LEU A 1 546 ? 56.074 -54.829 -42.189 1.00 44.54 542 LEU A N 1
ATOM 4317 C CA . LEU A 1 546 ? 55.543 -53.698 -42.933 1.00 41.60 542 LEU A CA 1
ATOM 4318 C C . LEU A 1 546 ? 56.087 -52.431 -42.356 1.00 45.40 542 LEU A C 1
ATOM 4319 O O . LEU A 1 546 ? 55.802 -52.100 -41.209 1.00 47.27 542 LEU A O 1
ATOM 4324 N N . ASN A 1 547 ? 56.874 -51.725 -43.157 1.00 47.43 543 ASN A N 1
ATOM 4325 C CA . ASN A 1 547 ? 57.385 -50.425 -42.769 1.00 49.28 543 ASN A CA 1
ATOM 4326 C C . ASN A 1 547 ? 56.750 -49.347 -43.604 1.00 51.53 543 ASN A C 1
ATOM 4327 O O . ASN A 1 547 ? 56.623 -49.487 -44.818 1.00 51.00 543 ASN A O 1
ATOM 4332 N N . ALA A 1 548 ? 56.365 -48.261 -42.952 1.00 49.67 544 ALA A N 1
ATOM 4333 C CA . ALA A 1 548 ? 55.754 -47.159 -43.657 1.00 47.46 544 ALA A CA 1
ATOM 4334 C C . ALA A 1 548 ? 56.165 -45.839 -43.052 1.00 51.60 544 ALA A C 1
ATOM 4335 O O . ALA A 1 548 ? 56.393 -45.739 -41.851 1.00 51.46 544 ALA A O 1
ATOM 4337 N N . LYS A 1 549 ? 56.271 -44.833 -43.907 1.00 49.69 545 LYS A N 1
ATOM 4338 C CA . LYS A 1 549 ? 56.492 -43.469 -43.490 1.00 53.75 545 LYS A CA 1
ATOM 4339 C C . LYS A 1 549 ? 55.386 -42.652 -44.101 1.00 56.54 545 LYS A C 1
ATOM 4340 O O . LYS A 1 549 ? 54.968 -42.933 -45.215 1.00 56.28 545 LYS A O 1
ATOM 4346 N N . VAL A 1 550 ? 54.888 -41.658 -43.381 1.00 54.54 546 VAL A N 1
ATOM 4347 C CA . VAL A 1 550 ? 53.909 -40.767 -43.967 1.00 55.56 546 VAL A CA 1
ATOM 4348 C C . VAL A 1 550 ? 54.315 -39.332 -43.703 1.00 60.98 546 VAL A C 1
ATOM 4349 O O . VAL A 1 550 ? 54.772 -38.969 -42.602 1.00 57.96 546 VAL A O 1
ATOM 4353 N N . GLU A 1 551 ? 54.191 -38.537 -44.758 1.00 62.70 547 GLU A N 1
ATOM 4354 C CA . GLU A 1 551 ? 54.500 -37.127 -44.716 1.00 63.84 547 GLU A CA 1
ATOM 4355 C C . GLU A 1 551 ? 53.247 -36.360 -45.077 1.00 63.61 547 GLU A C 1
ATOM 4356 O O . GLU A 1 551 ? 52.545 -36.725 -46.008 1.00 63.37 547 GLU A O 1
ATOM 4362 N N . ILE A 1 552 ? 52.959 -35.307 -44.330 1.00 64.93 548 ILE A N 1
ATOM 4363 C CA . ILE A 1 552 ? 51.762 -34.516 -44.559 1.00 65.49 548 ILE A CA 1
ATOM 4364 C C . ILE A 1 552 ? 52.141 -33.086 -44.885 1.00 72.25 548 ILE A C 1
ATOM 4365 O O . ILE A 1 552 ? 52.390 -32.283 -43.992 1.00 75.23 548 ILE A O 1
ATOM 4370 N N . LYS A 1 553 ? 52.162 -32.752 -46.166 1.00 78.28 549 LYS A N 1
ATOM 4371 C CA . LYS A 1 553 ? 52.522 -31.400 -46.554 1.00 77.75 549 LYS A CA 1
ATOM 4372 C C . LYS A 1 553 ? 51.255 -30.629 -46.886 1.00 76.94 549 LYS A C 1
ATOM 4373 O O . LYS A 1 553 ? 50.684 -30.767 -47.963 1.00 75.11 549 LYS A O 1
ATOM 4380 N N . MET B 1 15 ? 29.860 -46.249 -19.526 1.00 78.17 11 MET B N 1
ATOM 4381 C CA . MET B 1 15 ? 29.955 -45.882 -18.120 1.00 83.01 11 MET B CA 1
ATOM 4382 C C . MET B 1 15 ? 28.619 -46.110 -17.409 1.00 83.34 11 MET B C 1
ATOM 4383 O O . MET B 1 15 ? 27.649 -45.384 -17.611 1.00 83.63 11 MET B O 1
ATOM 4388 N N . ARG B 1 16 ? 28.604 -47.128 -16.560 1.00 77.49 12 ARG B N 1
ATOM 4389 C CA . ARG B 1 16 ? 27.442 -47.548 -15.796 1.00 64.57 12 ARG B CA 1
ATOM 4390 C C . ARG B 1 16 ? 27.530 -46.965 -14.395 1.00 67.29 12 ARG B C 1
ATOM 4391 O O . ARG B 1 16 ? 28.449 -46.202 -14.128 1.00 78.98 12 ARG B O 1
ATOM 4399 N N . PHE B 1 17 ? 26.613 -47.298 -13.488 1.00 59.33 13 PHE B N 1
ATOM 4400 C CA . PHE B 1 17 ? 26.663 -46.621 -12.195 1.00 57.28 13 PHE B CA 1
ATOM 4401 C C . PHE B 1 17 ? 27.242 -47.470 -11.079 1.00 54.60 13 PHE B C 1
ATOM 4402 O O . PHE B 1 17 ? 27.315 -48.686 -11.179 1.00 55.96 13 PHE B O 1
ATOM 4410 N N . ASP B 1 18 ? 27.687 -46.794 -10.026 1.00 52.05 14 ASP B N 1
ATOM 4411 C CA . ASP B 1 18 ? 28.436 -47.430 -8.956 1.00 51.68 14 ASP B CA 1
ATOM 4412 C C . ASP B 1 18 ? 27.531 -48.128 -7.975 1.00 51.52 14 ASP B C 1
ATOM 4413 O O . ASP B 1 18 ? 26.880 -47.481 -7.172 1.00 54.21 14 ASP B O 1
ATOM 4418 N N . ILE B 1 19 ? 27.517 -49.451 -8.013 1.00 50.30 15 ILE B N 1
ATOM 4419 C CA . ILE B 1 19 ? 26.658 -50.213 -7.123 1.00 46.37 15 ILE B CA 1
ATOM 4420 C C . ILE B 1 19 ? 26.978 -49.964 -5.655 1.00 46.95 15 ILE B C 1
ATOM 4421 O O . ILE B 1 19 ? 26.071 -49.828 -4.840 1.00 47.17 15 ILE B O 1
ATOM 4426 N N . LYS B 1 20 ? 28.257 -49.867 -5.316 1.00 47.77 16 LYS B N 1
ATOM 4427 C CA . LYS B 1 20 ? 28.627 -49.717 -3.918 1.00 49.37 16 LYS B CA 1
ATOM 4428 C C . LYS B 1 20 ? 28.164 -48.366 -3.373 1.00 52.53 16 LYS B C 1
ATOM 4429 O O . LYS B 1 20 ? 27.563 -48.296 -2.294 1.00 48.47 16 LYS B O 1
ATOM 4435 N N . LYS B 1 21 ? 28.409 -47.304 -4.136 1.00 51.95 17 LYS B N 1
ATOM 4436 C CA . LYS B 1 21 ? 28.044 -45.953 -3.714 1.00 54.44 17 LYS B CA 1
ATOM 4437 C C . LYS B 1 21 ? 26.535 -45.862 -3.529 1.00 52.25 17 LYS B C 1
ATOM 4438 O O . LYS B 1 21 ? 26.043 -45.208 -2.606 1.00 53.15 17 LYS B O 1
ATOM 4444 N N . VAL B 1 22 ? 25.806 -46.531 -4.417 1.00 49.79 18 VAL B N 1
ATOM 4445 C CA . VAL B 1 22 ? 24.355 -46.512 -4.387 1.00 46.64 18 VAL B CA 1
ATOM 4446 C C . VAL B 1 22 ? 23.855 -47.213 -3.151 1.00 47.47 18 VAL B C 1
ATOM 4447 O O . VAL B 1 22 ? 23.048 -46.665 -2.415 1.00 47.60 18 VAL B O 1
ATOM 4451 N N . LEU B 1 23 ? 24.331 -48.429 -2.926 1.00 47.07 19 LEU B N 1
ATOM 4452 C CA . LEU B 1 23 ? 23.924 -49.172 -1.748 1.00 46.26 19 LEU B CA 1
ATOM 4453 C C . LEU B 1 23 ? 24.203 -48.385 -0.465 1.00 53.48 19 LEU B C 1
ATOM 4454 O O . LEU B 1 23 ? 23.382 -48.389 0.459 1.00 54.44 19 LEU B O 1
ATOM 4459 N N . GLU B 1 24 ? 25.338 -47.687 -0.417 1.00 52.92 20 GLU B N 1
ATOM 4460 C CA . GLU B 1 24 ? 25.680 -46.920 0.781 1.00 51.74 20 GLU B CA 1
ATOM 4461 C C . GLU B 1 24 ? 24.763 -45.720 0.961 1.00 51.97 20 GLU B C 1
ATOM 4462 O O . GLU B 1 24 ? 24.309 -45.443 2.074 1.00 54.23 20 GLU B O 1
ATOM 4468 N N . LEU B 1 25 ? 24.482 -45.015 -0.131 1.00 49.75 21 LEU B N 1
ATOM 4469 C CA . LEU B 1 25 ? 23.641 -43.829 -0.060 1.00 46.93 21 LEU B CA 1
ATOM 4470 C C . LEU B 1 25 ? 22.255 -44.224 0.376 1.00 47.98 21 LEU B C 1
ATOM 4471 O O . LEU B 1 25 ? 21.635 -43.562 1.199 1.00 45.37 21 LEU B O 1
ATOM 4476 N N . ALA B 1 26 ? 21.798 -45.346 -0.157 1.00 49.51 22 ALA B N 1
ATOM 4477 C CA . ALA B 1 26 ? 20.471 -45.861 0.133 1.00 48.04 22 ALA B CA 1
ATOM 4478 C C . ALA B 1 26 ? 20.385 -46.344 1.550 1.00 50.91 22 ALA B C 1
ATOM 4479 O O . ALA B 1 26 ? 19.341 -46.274 2.169 1.00 49.55 22 ALA B O 1
ATOM 4481 N N . GLU B 1 27 ? 21.492 -46.840 2.074 1.00 54.47 23 GLU B N 1
ATOM 4482 C CA . GLU B 1 27 ? 21.456 -47.391 3.408 1.00 51.57 23 GLU B CA 1
ATOM 4483 C C . GLU B 1 27 ? 21.542 -46.279 4.443 1.00 49.53 23 GLU B C 1
ATOM 4484 O O . GLU B 1 27 ? 21.066 -46.449 5.548 1.00 46.44 23 GLU B O 1
ATOM 4490 N N . LYS B 1 28 ? 22.096 -45.123 4.081 1.00 52.51 24 LYS B N 1
ATOM 4491 C CA . LYS B 1 28 ? 22.065 -43.988 5.005 1.00 50.87 24 LYS B CA 1
ATOM 4492 C C . LYS B 1 28 ? 20.644 -43.513 5.196 1.00 52.89 24 LYS B C 1
ATOM 4493 O O . LYS B 1 28 ? 20.186 -43.351 6.313 1.00 58.81 24 LYS B O 1
ATOM 4499 N N . ASP B 1 29 ? 19.945 -43.296 4.091 1.00 54.81 25 ASP B N 1
ATOM 4500 C CA . ASP B 1 29 ? 18.565 -42.828 4.121 1.00 49.99 25 ASP B CA 1
ATOM 4501 C C . ASP B 1 29 ? 17.845 -43.202 2.840 1.00 48.18 25 ASP B C 1
ATOM 4502 O O . ASP B 1 29 ? 17.985 -42.511 1.837 1.00 50.01 25 ASP B O 1
ATOM 4507 N N . PHE B 1 30 ? 17.074 -44.288 2.884 1.00 45.34 26 PHE B N 1
ATOM 4508 C CA . PHE B 1 30 ? 16.430 -44.846 1.700 1.00 42.32 26 PHE B CA 1
ATOM 4509 C C . PHE B 1 30 ? 15.642 -43.866 0.865 1.00 43.28 26 PHE B C 1
ATOM 4510 O O . PHE B 1 30 ? 15.709 -43.911 -0.345 1.00 44.69 26 PHE B O 1
ATOM 4518 N N . GLU B 1 31 ? 14.869 -43.002 1.501 1.00 42.15 27 GLU B N 1
ATOM 4519 C CA . GLU B 1 31 ? 13.977 -42.135 0.762 1.00 37.88 27 GLU B CA 1
ATOM 4520 C C . GLU B 1 31 ? 14.716 -41.068 -0.022 1.00 43.21 27 GLU B C 1
ATOM 4521 O O . GLU B 1 31 ? 14.500 -40.930 -1.219 1.00 48.78 27 GLU B O 1
ATOM 4527 N N . THR B 1 32 ? 15.576 -40.299 0.633 1.00 42.88 28 THR B N 1
ATOM 4528 C CA . THR B 1 32 ? 16.447 -39.379 -0.092 1.00 45.32 28 THR B CA 1
ATOM 4529 C C . THR B 1 32 ? 17.145 -40.089 -1.231 1.00 44.56 28 THR B C 1
ATOM 4530 O O . THR B 1 32 ? 17.228 -39.557 -2.314 1.00 45.88 28 THR B O 1
ATOM 4534 N N . ALA B 1 33 ? 17.672 -41.279 -0.978 1.00 44.54 29 ALA B N 1
ATOM 4535 C CA . ALA B 1 33 ? 18.439 -41.996 -1.989 1.00 44.12 29 ALA B CA 1
ATOM 4536 C C . ALA B 1 33 ? 17.576 -42.382 -3.170 1.00 41.42 29 ALA B C 1
ATOM 4537 O O . ALA B 1 33 ? 18.000 -42.292 -4.308 1.00 42.00 29 ALA B O 1
ATOM 4539 N N . TRP B 1 34 ? 16.354 -42.802 -2.890 1.00 39.46 30 TRP B N 1
ATOM 4540 C CA . TRP B 1 34 ? 15.424 -43.185 -3.929 1.00 40.17 30 TRP B CA 1
ATOM 4541 C C . TRP B 1 34 ? 15.069 -41.999 -4.794 1.00 41.60 30 TRP B C 1
ATOM 4542 O O . TRP B 1 34 ? 15.006 -42.125 -6.008 1.00 43.70 30 TRP B O 1
ATOM 4553 N N . ARG B 1 35 ? 14.813 -40.856 -4.170 1.00 40.04 31 ARG B N 1
ATOM 4554 C CA . ARG B 1 35 ? 14.574 -39.635 -4.924 1.00 38.52 31 ARG B CA 1
ATOM 4555 C C . ARG B 1 35 ? 15.794 -39.186 -5.733 1.00 42.83 31 ARG B C 1
ATOM 4556 O O . ARG B 1 35 ? 15.677 -38.832 -6.901 1.00 44.45 31 ARG B O 1
ATOM 4564 N N . GLU B 1 36 ? 16.960 -39.169 -5.096 1.00 45.11 32 GLU B N 1
ATOM 4565 C CA . GLU B 1 36 ? 18.177 -38.636 -5.699 1.00 43.11 32 GLU B CA 1
ATOM 4566 C C . GLU B 1 36 ? 18.750 -39.494 -6.800 1.00 40.52 32 GLU B C 1
ATOM 4567 O O . GLU B 1 36 ? 19.372 -38.976 -7.716 1.00 43.93 32 GLU B O 1
ATOM 4573 N N . THR B 1 37 ? 18.568 -40.802 -6.721 1.00 37.57 33 THR B N 1
ATOM 4574 C CA . THR B 1 37 ? 19.240 -41.685 -7.665 1.00 38.94 33 THR B CA 1
ATOM 4575 C C . THR B 1 37 ? 18.598 -41.655 -9.040 1.00 41.29 33 THR B C 1
ATOM 4576 O O . THR B 1 37 ? 19.000 -42.390 -9.929 1.00 40.46 33 THR B O 1
ATOM 4580 N N . ARG B 1 38 ? 17.618 -40.783 -9.217 1.00 40.00 34 ARG B N 1
ATOM 4581 C CA . ARG B 1 38 ? 16.960 -40.622 -10.498 1.00 37.71 34 ARG B CA 1
ATOM 4582 C C . ARG B 1 38 ? 17.957 -40.050 -11.477 1.00 41.66 34 ARG B C 1
ATOM 4583 O O . ARG B 1 38 ? 17.889 -40.305 -12.671 1.00 43.75 34 ARG B O 1
ATOM 4591 N N . ALA B 1 39 ? 18.933 -39.324 -10.948 1.00 41.51 35 ALA B N 1
ATOM 4592 C CA . ALA B 1 39 ? 19.960 -38.703 -11.767 1.00 41.51 35 ALA B CA 1
ATOM 4593 C C . ALA B 1 39 ? 20.893 -39.733 -12.381 1.00 39.56 35 ALA B C 1
ATOM 4594 O O . ALA B 1 39 ? 21.635 -39.420 -13.298 1.00 40.22 35 ALA B O 1
ATOM 4596 N N . LEU B 1 40 ? 20.873 -40.952 -11.859 1.00 40.33 36 LEU B N 1
ATOM 4597 C CA . LEU B 1 40 ? 21.719 -42.011 -12.383 1.00 43.87 36 LEU B CA 1
ATOM 4598 C C . LEU B 1 40 ? 21.090 -42.651 -13.605 1.00 52.02 36 LEU B C 1
ATOM 4599 O O . LEU B 1 40 ? 21.708 -43.496 -14.255 1.00 56.26 36 LEU B O 1
ATOM 4604 N N . ILE B 1 41 ? 19.857 -42.262 -13.913 1.00 48.80 37 ILE B N 1
ATOM 4605 C CA . ILE B 1 41 ? 19.171 -42.801 -15.080 1.00 48.80 37 ILE B CA 1
ATOM 4606 C C . ILE B 1 41 ? 19.174 -41.713 -16.128 1.00 50.80 37 ILE B C 1
ATOM 4607 O O . ILE B 1 41 ? 18.329 -40.822 -16.100 1.00 50.99 37 ILE B O 1
ATOM 4612 N N . LYS B 1 42 ? 20.124 -41.782 -17.055 1.00 50.43 38 LYS B N 1
ATOM 4613 C CA . LYS B 1 42 ? 20.291 -40.709 -18.018 1.00 51.83 38 LYS B CA 1
ATOM 4614 C C . LYS B 1 42 ? 19.136 -40.671 -19.004 1.00 54.39 38 LYS B C 1
ATOM 4615 O O . LYS B 1 42 ? 18.693 -41.697 -19.497 1.00 58.64 38 LYS B O 1
ATOM 4621 N N . ASP B 1 43 ? 18.651 -39.470 -19.285 1.00 53.38 39 ASP B N 1
ATOM 4622 C CA . ASP B 1 43 ? 17.621 -39.279 -20.289 1.00 57.48 39 ASP B CA 1
ATOM 4623 C C . ASP B 1 43 ? 18.180 -39.586 -21.683 1.00 54.73 39 ASP B C 1
ATOM 4624 O O . ASP B 1 43 ? 19.389 -39.589 -21.876 1.00 50.67 39 ASP B O 1
ATOM 4629 N N . LYS B 1 44 ? 17.316 -39.868 -22.653 1.00 49.36 40 LYS B N 1
ATOM 4630 C CA . LYS B 1 44 ? 17.793 -40.256 -23.978 1.00 47.90 40 LYS B CA 1
ATOM 4631 C C . LYS B 1 44 ? 18.227 -39.063 -24.793 1.00 40.65 40 LYS B C 1
ATOM 4632 O O . LYS B 1 44 ? 17.836 -37.946 -24.512 1.00 43.10 40 LYS B O 1
ATOM 4638 N N . HIS B 1 45 ? 19.054 -39.303 -25.799 1.00 38.21 41 HIS B N 1
ATOM 4639 C CA . HIS B 1 45 ? 19.441 -38.254 -26.721 1.00 36.61 41 HIS B CA 1
ATOM 4640 C C . HIS B 1 45 ? 18.193 -37.712 -27.367 1.00 38.44 41 HIS B C 1
ATOM 4641 O O . HIS B 1 45 ? 17.318 -38.483 -27.718 1.00 42.20 41 HIS B O 1
ATOM 4648 N N . ILE B 1 46 ? 18.102 -36.395 -27.519 1.00 38.10 42 ILE B N 1
ATOM 4649 C CA . ILE B 1 46 ? 16.891 -35.750 -28.033 1.00 36.52 42 ILE B CA 1
ATOM 4650 C C . ILE B 1 46 ? 16.416 -36.401 -29.321 1.00 34.10 42 ILE B C 1
ATOM 4651 O O . ILE B 1 46 ? 15.222 -36.492 -29.562 1.00 32.36 42 ILE B O 1
ATOM 4656 N N . ASP B 1 47 ? 17.369 -36.873 -30.119 1.00 33.60 43 ASP B N 1
ATOM 4657 C CA . ASP B 1 47 ? 17.115 -37.585 -31.366 1.00 31.95 43 ASP B CA 1
ATOM 4658 C C . ASP B 1 47 ? 16.231 -38.796 -31.165 1.00 32.80 43 ASP B C 1
ATOM 4659 O O . ASP B 1 47 ? 15.449 -39.150 -32.029 1.00 34.70 43 ASP B O 1
ATOM 4664 N N . ASN B 1 48 ? 16.371 -39.434 -30.013 1.00 33.45 44 ASN B N 1
ATOM 4665 C CA . ASN B 1 48 ? 15.783 -40.739 -29.789 1.00 32.61 44 ASN B CA 1
ATOM 4666 C C . ASN B 1 48 ? 14.760 -40.752 -28.699 1.00 34.37 44 ASN B C 1
ATOM 4667 O O . ASN B 1 48 ? 14.566 -41.772 -28.062 1.00 36.42 44 ASN B O 1
ATOM 4672 N N . LYS B 1 49 ? 14.095 -39.631 -28.487 1.00 35.67 45 LYS B N 1
ATOM 4673 C CA . LYS B 1 49 ? 13.066 -39.562 -27.477 1.00 37.74 45 LYS B CA 1
ATOM 4674 C C . LYS B 1 49 ? 11.741 -39.781 -28.156 1.00 37.51 45 LYS B C 1
ATOM 4675 O O . LYS B 1 49 ? 11.602 -39.492 -29.322 1.00 39.90 45 LYS B O 1
ATOM 4681 N N . TYR B 1 50 ? 10.761 -40.291 -27.436 1.00 36.25 46 TYR B N 1
ATOM 4682 C CA . TYR B 1 50 ? 9.451 -40.514 -28.020 1.00 34.91 46 TYR B CA 1
ATOM 4683 C C . TYR B 1 50 ? 8.819 -39.169 -28.331 1.00 36.62 46 TYR B C 1
ATOM 4684 O O . TYR B 1 50 ? 8.910 -38.268 -27.516 1.00 40.62 46 TYR B O 1
ATOM 4693 N N . PRO B 1 51 ? 8.160 -39.019 -29.495 1.00 37.53 47 PRO B N 1
ATOM 4694 C CA . PRO B 1 51 ? 7.763 -39.980 -30.521 1.00 39.26 47 PRO B CA 1
ATOM 4695 C C . PRO B 1 51 ? 8.685 -40.143 -31.725 1.00 39.10 47 PRO B C 1
ATOM 4696 O O . PRO B 1 51 ? 8.227 -40.715 -32.716 1.00 39.33 47 PRO B O 1
ATOM 4700 N N . ARG B 1 52 ? 9.926 -39.679 -31.656 1.00 35.92 48 ARG B N 1
ATOM 4701 C CA . ARG B 1 52 ? 10.845 -39.887 -32.759 1.00 37.84 48 ARG B CA 1
ATOM 4702 C C . ARG B 1 52 ? 11.345 -41.307 -32.732 1.00 41.72 48 ARG B C 1
ATOM 4703 O O . ARG B 1 52 ? 11.778 -41.837 -33.752 1.00 48.71 48 ARG B O 1
ATOM 4711 N N . LEU B 1 53 ? 11.252 -41.925 -31.563 1.00 36.82 49 LEU B N 1
ATOM 4712 C CA . LEU B 1 53 ? 11.594 -43.323 -31.388 1.00 36.06 49 LEU B CA 1
ATOM 4713 C C . LEU B 1 53 ? 10.373 -44.160 -31.703 1.00 35.57 49 LEU B C 1
ATOM 4714 O O . LEU B 1 53 ? 9.376 -44.049 -31.026 1.00 38.66 49 LEU B O 1
ATOM 4719 N N . LYS B 1 54 ? 10.443 -44.980 -32.742 1.00 36.86 50 LYS B N 1
ATOM 4720 C CA . LYS B 1 54 ? 9.277 -45.698 -33.248 1.00 31.45 50 LYS B CA 1
ATOM 4721 C C . LYS B 1 54 ? 9.383 -47.187 -32.941 1.00 26.63 50 LYS B C 1
ATOM 4722 O O . LYS B 1 54 ? 10.477 -47.717 -32.873 1.00 29.47 50 LYS B O 1
ATOM 4728 N N . PRO B 1 55 ? 8.252 -47.876 -32.750 1.00 29.20 51 PRO B N 1
ATOM 4729 C CA . PRO B 1 55 ? 8.347 -49.328 -32.611 1.00 27.99 51 PRO B CA 1
ATOM 4730 C C . PRO B 1 55 ? 8.587 -50.024 -33.933 1.00 27.80 51 PRO B C 1
ATOM 4731 O O . PRO B 1 55 ? 8.131 -49.558 -34.966 1.00 29.31 51 PRO B O 1
ATOM 4735 N N . VAL B 1 56 ? 9.323 -51.125 -33.902 1.00 26.20 52 VAL B N 1
ATOM 4736 C CA . VAL B 1 56 ? 9.548 -51.901 -35.105 1.00 27.56 52 VAL B CA 1
ATOM 4737 C C . VAL B 1 56 ? 9.141 -53.338 -34.930 1.00 29.45 52 VAL B C 1
ATOM 4738 O O . VAL B 1 56 ? 9.669 -54.028 -34.075 1.00 35.01 52 VAL B O 1
ATOM 4742 N N . TYR B 1 57 ? 8.242 -53.795 -35.791 1.00 27.44 53 TYR B N 1
ATOM 4743 C CA . TYR B 1 57 ? 7.705 -55.137 -35.713 1.00 28.17 53 TYR B CA 1
ATOM 4744 C C . TYR B 1 57 ? 7.320 -55.617 -37.090 1.00 33.08 53 TYR B C 1
ATOM 4745 O O . TYR B 1 57 ? 7.103 -54.814 -37.986 1.00 37.41 53 TYR B O 1
ATOM 4754 N N . GLY B 1 58 ? 7.252 -56.925 -37.271 1.00 30.35 54 GLY B N 1
ATOM 4755 C CA . GLY B 1 58 ? 6.819 -57.479 -38.538 1.00 32.18 54 GLY B CA 1
ATOM 4756 C C . GLY B 1 58 ? 5.324 -57.341 -38.725 1.00 33.82 54 GLY B C 1
ATOM 4757 O O . GLY B 1 58 ? 4.560 -57.506 -37.778 1.00 33.49 54 GLY B O 1
ATOM 4758 N N . LYS B 1 59 ? 4.899 -57.040 -39.946 1.00 31.60 55 LYS B N 1
ATOM 4759 C CA . LYS B 1 59 ? 3.488 -56.834 -40.216 1.00 28.75 55 LYS B CA 1
ATOM 4760 C C . LYS B 1 59 ? 2.939 -57.824 -41.226 1.00 28.89 55 LYS B C 1
ATOM 4761 O O . LYS B 1 59 ? 3.270 -57.753 -42.397 1.00 36.83 55 LYS B O 1
ATOM 4767 N N . PRO B 1 60 ? 2.056 -58.724 -40.787 1.00 27.82 56 PRO B N 1
ATOM 4768 C CA . PRO B 1 60 ? 1.380 -59.662 -41.681 1.00 28.60 56 PRO B CA 1
ATOM 4769 C C . PRO B 1 60 ? 0.508 -58.989 -42.723 1.00 27.92 56 PRO B C 1
ATOM 4770 O O . PRO B 1 60 ? 0.118 -57.846 -42.531 1.00 29.80 56 PRO B O 1
ATOM 4774 N N . HIS B 1 61 ? 0.198 -59.717 -43.793 1.00 25.28 57 HIS B N 1
ATOM 4775 C CA . HIS B 1 61 ? -0.672 -59.250 -44.867 1.00 25.50 57 HIS B CA 1
ATOM 4776 C C . HIS B 1 61 ? -2.046 -59.792 -44.596 1.00 27.33 57 HIS B C 1
ATOM 4777 O O . HIS B 1 61 ? -2.168 -60.950 -44.246 1.00 30.88 57 HIS B O 1
ATOM 4784 N N . PRO B 1 62 ? -3.093 -58.975 -44.749 1.00 27.19 58 PRO B N 1
ATOM 4785 C CA . PRO B 1 62 ? -4.432 -59.469 -44.419 1.00 30.71 58 PRO B CA 1
ATOM 4786 C C . PRO B 1 62 ? -4.851 -60.737 -45.174 1.00 31.22 58 PRO B C 1
ATOM 4787 O O . PRO B 1 62 ? -5.500 -61.605 -44.581 1.00 31.87 58 PRO B O 1
ATOM 4791 N N . VAL B 1 63 ? -4.474 -60.875 -46.437 1.00 24.63 59 VAL B N 1
ATOM 4792 C CA . VAL B 1 63 ? -4.905 -62.044 -47.174 1.00 27.61 59 VAL B CA 1
ATOM 4793 C C . VAL B 1 63 ? -4.212 -63.290 -46.649 1.00 29.26 59 VAL B C 1
ATOM 4794 O O . VAL B 1 63 ? -4.826 -64.339 -46.517 1.00 28.69 59 VAL B O 1
ATOM 4798 N N . MET B 1 64 ? -2.948 -63.166 -46.282 1.00 29.50 60 MET B N 1
ATOM 4799 C CA . MET B 1 64 ? -2.205 -64.322 -45.825 1.00 25.77 60 MET B CA 1
ATOM 4800 C C . MET B 1 64 ? -2.539 -64.668 -44.383 1.00 27.85 60 MET B C 1
ATOM 4801 O O . MET B 1 64 ? -2.537 -65.831 -43.988 1.00 29.77 60 MET B O 1
ATOM 4806 N N . GLU B 1 65 ? -2.876 -63.662 -43.597 1.00 27.69 61 GLU B N 1
ATOM 4807 C CA . GLU B 1 65 ? -3.263 -63.933 -42.236 1.00 27.38 61 GLU B CA 1
ATOM 4808 C C . GLU B 1 65 ? -4.618 -64.615 -42.290 1.00 29.78 61 GLU B C 1
ATOM 4809 O O . GLU B 1 65 ? -4.907 -65.511 -41.502 1.00 30.12 61 GLU B O 1
ATOM 4815 N N . THR B 1 66 ? -5.425 -64.264 -43.283 1.00 25.62 62 THR B N 1
ATOM 4816 C CA . THR B 1 66 ? -6.730 -64.897 -43.402 1.00 25.02 62 THR B CA 1
ATOM 4817 C C . THR B 1 66 ? -6.558 -66.315 -43.893 1.00 27.99 62 THR B C 1
ATOM 4818 O O . THR B 1 66 ? -7.290 -67.210 -43.482 1.00 30.66 62 THR B O 1
ATOM 4822 N N . ILE B 1 67 ? -5.570 -66.536 -44.753 1.00 27.00 63 ILE B N 1
ATOM 4823 C CA . ILE B 1 67 ? -5.280 -67.886 -45.198 1.00 24.46 63 ILE B CA 1
ATOM 4824 C C . ILE B 1 67 ? -4.898 -68.753 -44.015 1.00 26.69 63 ILE B C 1
ATOM 4825 O O . ILE B 1 67 ? -5.385 -69.862 -43.889 1.00 31.77 63 ILE B O 1
ATOM 4830 N N . GLU B 1 68 ? -4.068 -68.243 -43.111 1.00 27.96 64 GLU B N 1
ATOM 4831 C CA . GLU B 1 68 ? -3.680 -69.073 -41.987 1.00 25.49 64 GLU B CA 1
ATOM 4832 C C . GLU B 1 68 ? -4.830 -69.358 -41.074 1.00 27.73 64 GLU B C 1
ATOM 4833 O O . GLU B 1 68 ? -5.037 -70.497 -40.657 1.00 29.83 64 GLU B O 1
ATOM 4839 N N . ARG B 1 69 ? -5.649 -68.352 -40.834 1.00 29.23 65 ARG B N 1
ATOM 4840 C CA . ARG B 1 69 ? -6.768 -68.580 -39.956 1.00 26.87 65 ARG B CA 1
ATOM 4841 C C . ARG B 1 69 ? -7.699 -69.591 -40.575 1.00 30.07 65 ARG B C 1
ATOM 4842 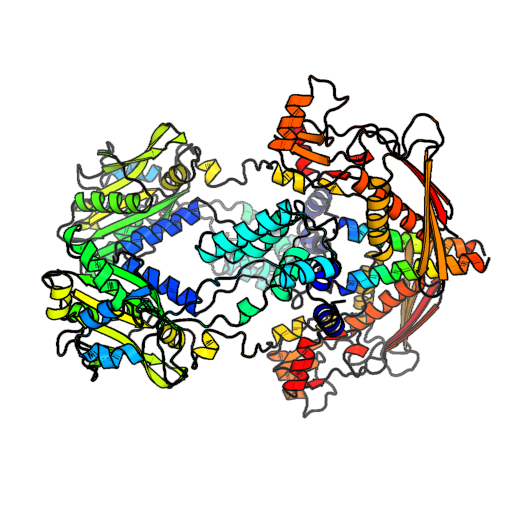O O . ARG B 1 69 ? -8.324 -70.368 -39.870 1.00 30.71 65 ARG B O 1
ATOM 4850 N N . LEU B 1 70 ? -7.749 -69.623 -41.899 1.00 30.64 66 LEU B N 1
ATOM 4851 C CA . LEU B 1 70 ? -8.581 -70.605 -42.581 1.00 29.28 66 LEU B CA 1
ATOM 4852 C C . LEU B 1 70 ? -7.999 -72.017 -42.504 1.00 28.25 66 LEU B C 1
ATOM 4853 O O . LEU B 1 70 ? -8.747 -72.969 -42.322 1.00 28.11 66 LEU B O 1
ATOM 4858 N N . ARG B 1 71 ? -6.681 -72.163 -42.620 1.00 27.43 67 ARG B N 1
ATOM 4859 C CA . ARG B 1 71 ? -6.079 -73.466 -42.392 1.00 25.29 67 ARG B CA 1
ATOM 4860 C C . ARG B 1 71 ? -6.513 -73.949 -41.039 1.00 27.74 67 ARG B C 1
ATOM 4861 O O . ARG B 1 71 ? -6.813 -75.108 -40.869 1.00 28.68 67 ARG B O 1
ATOM 4869 N N . GLN B 1 72 ? -6.541 -73.067 -40.055 1.00 27.30 68 GLN B N 1
ATOM 4870 C CA . GLN B 1 72 ? -6.830 -73.561 -38.722 1.00 28.17 68 GLN B CA 1
ATOM 4871 C C . GLN B 1 72 ? -8.324 -73.824 -38.524 1.00 30.71 68 GLN B C 1
ATOM 4872 O O . GLN B 1 72 ? -8.711 -74.709 -37.768 1.00 31.04 68 GLN B O 1
ATOM 4878 N N . ALA B 1 73 ? -9.174 -73.100 -39.232 1.00 29.20 69 ALA B N 1
ATOM 4879 C CA . ALA B 1 73 ? -10.594 -73.391 -39.161 1.00 27.39 69 ALA B CA 1
ATOM 4880 C C . ALA B 1 73 ? -10.884 -74.761 -39.764 1.00 30.36 69 ALA B C 1
ATOM 4881 O O . ALA B 1 73 ? -11.737 -75.483 -39.291 1.00 28.68 69 ALA B O 1
ATOM 4883 N N . TYR B 1 74 ? -10.178 -75.110 -40.830 1.00 29.59 70 TYR B N 1
ATOM 4884 C CA . TYR B 1 74 ? -10.332 -76.423 -41.420 1.00 26.67 70 TYR B CA 1
ATOM 4885 C C . TYR B 1 74 ? -9.705 -77.506 -40.563 1.00 29.12 70 TYR B C 1
ATOM 4886 O O . TYR B 1 74 ? -10.263 -78.576 -40.402 1.00 31.64 70 TYR B O 1
ATOM 4895 N N . LEU B 1 75 ? -8.526 -77.250 -40.025 1.00 27.28 71 LEU B N 1
ATOM 4896 C CA . LEU B 1 75 ? -7.868 -78.264 -39.227 1.00 28.84 71 LEU B CA 1
ATOM 4897 C C . LEU B 1 75 ? -8.685 -78.576 -37.989 1.00 27.40 71 LEU B C 1
ATOM 4898 O O . LEU B 1 75 ? -8.758 -79.708 -37.566 1.00 27.84 71 LEU B O 1
ATOM 4903 N N . ARG B 1 76 ? -9.326 -77.567 -37.424 1.00 26.58 72 ARG B N 1
ATOM 4904 C CA . ARG B 1 76 ? -10.084 -77.765 -36.204 1.00 27.85 72 ARG B CA 1
ATOM 4905 C C . ARG B 1 76 ? -11.410 -78.459 -36.455 1.00 29.50 72 ARG B C 1
ATOM 4906 O O . ARG B 1 76 ? -12.151 -78.694 -35.524 1.00 31.02 72 ARG B O 1
ATOM 4914 N N . MET B 1 77 ? -11.701 -78.801 -37.706 1.00 26.25 73 MET B N 1
ATOM 4915 C CA . MET B 1 77 ? -12.900 -79.569 -38.027 1.00 25.15 73 MET B CA 1
ATOM 4916 C C . MET B 1 77 ? -12.537 -80.976 -38.450 1.00 31.61 73 MET B C 1
ATOM 4917 O O . MET B 1 77 ? -13.384 -81.734 -38.886 1.00 37.47 73 MET B O 1
ATOM 4922 N N . GLY B 1 78 ? -11.265 -81.322 -38.342 1.00 33.01 74 GLY B N 1
ATOM 4923 C CA . GLY B 1 78 ? -10.825 -82.671 -38.617 1.00 29.97 74 GLY B CA 1
ATOM 4924 C C . GLY B 1 78 ? -10.399 -82.898 -40.040 1.00 30.07 74 GLY B C 1
ATOM 4925 O O . GLY B 1 78 ? -10.121 -84.018 -40.422 1.00 33.04 74 GLY B O 1
ATOM 4926 N N . PHE B 1 79 ? -10.331 -81.834 -40.825 1.00 27.86 75 PHE B N 1
ATOM 4927 C CA . PHE B 1 79 ? -9.966 -81.950 -42.218 1.00 25.74 75 PHE B CA 1
ATOM 4928 C C . PHE B 1 79 ? -8.476 -82.144 -42.403 1.00 27.17 75 PHE B C 1
ATOM 4929 O O . PHE B 1 79 ? -7.678 -81.589 -41.670 1.00 29.75 75 PHE B O 1
ATOM 4937 N N . GLU B 1 80 ? -8.121 -82.937 -43.406 1.00 28.00 76 GLU B N 1
ATOM 4938 C CA . GLU B 1 80 ? -6.749 -83.302 -43.725 1.00 29.68 76 GLU B CA 1
ATOM 4939 C C . GLU B 1 80 ? -6.230 -82.426 -44.853 1.00 30.21 76 GLU B C 1
ATOM 4940 O O . GLU B 1 80 ? -6.833 -82.365 -45.900 1.00 31.84 76 GLU B O 1
ATOM 4946 N N . GLU B 1 81 ? -5.099 -81.769 -44.661 1.00 31.05 77 GLU B N 1
ATOM 4947 C CA . GLU B 1 81 ? -4.645 -80.754 -45.601 1.00 28.67 77 GLU B CA 1
ATOM 4948 C C . GLU B 1 81 ? -3.903 -81.337 -46.773 1.00 29.49 77 GLU B C 1
ATOM 4949 O O . GLU B 1 81 ? -3.071 -82.222 -46.586 1.00 32.96 77 GLU B O 1
ATOM 4955 N N . MET B 1 82 ? -4.173 -80.823 -47.973 1.00 27.23 78 MET B N 1
ATOM 4956 C CA . MET B 1 82 ? -3.620 -81.396 -49.196 1.00 28.12 78 MET B CA 1
ATOM 4957 C C . MET B 1 82 ? -3.040 -80.314 -50.070 1.00 29.80 78 MET B C 1
ATOM 4958 O O . MET B 1 82 ? -3.322 -79.143 -49.875 1.00 30.94 78 MET B O 1
ATOM 4963 N N . ILE B 1 83 ? -2.220 -80.707 -51.036 1.00 28.22 79 ILE B N 1
ATOM 4964 C CA . ILE B 1 83 ? -1.840 -79.812 -52.116 1.00 26.67 79 ILE B CA 1
ATOM 4965 C C . ILE B 1 83 ? -2.208 -80.513 -53.397 1.00 30.95 79 ILE B C 1
ATOM 4966 O O . ILE B 1 83 ? -1.771 -81.621 -53.622 1.00 32.36 79 ILE B O 1
ATOM 4971 N N . ASN B 1 84 ? -3.003 -79.870 -54.240 1.00 31.66 80 ASN B N 1
ATOM 4972 C CA . ASN B 1 84 ? -3.466 -80.497 -55.468 1.00 30.60 80 ASN B CA 1
ATOM 4973 C C . ASN B 1 84 ? -2.719 -79.975 -56.674 1.00 31.09 80 ASN B C 1
ATOM 4974 O O . ASN B 1 84 ? -2.119 -78.920 -56.605 1.00 32.15 80 ASN B O 1
ATOM 4979 N N . PRO B 1 85 ? -2.718 -80.730 -57.776 1.00 31.25 81 PRO B N 1
ATOM 4980 C CA . PRO B 1 85 ? -2.097 -80.185 -58.973 1.00 33.61 81 PRO B CA 1
ATOM 4981 C C . PRO B 1 85 ? -2.649 -78.814 -59.321 1.00 33.01 81 PRO B C 1
ATOM 4982 O O . PRO B 1 85 ? -3.835 -78.561 -59.137 1.00 30.23 81 PRO B O 1
ATOM 4986 N N . VAL B 1 86 ? -1.766 -77.927 -59.766 1.00 33.12 82 VAL B N 1
ATOM 4987 C CA . VAL B 1 86 ? -2.144 -76.583 -60.155 1.00 30.29 82 VAL B CA 1
ATOM 4988 C C . VAL B 1 86 ? -2.400 -76.566 -61.642 1.00 30.13 82 VAL B C 1
ATOM 4989 O O . VAL B 1 86 ? -3.393 -76.023 -62.094 1.00 36.12 82 VAL B O 1
ATOM 4993 N N . ILE B 1 87 ? -1.496 -77.186 -62.387 1.00 28.33 83 ILE B N 1
ATOM 4994 C CA . ILE B 1 87 ? -1.563 -77.282 -63.835 1.00 27.53 83 ILE B CA 1
ATOM 4995 C C . ILE B 1 87 ? -2.296 -78.542 -64.243 1.00 29.21 83 ILE B C 1
ATOM 4996 O O . ILE B 1 87 ? -1.927 -79.614 -63.817 1.00 35.05 83 ILE B O 1
ATOM 5001 N N . VAL B 1 88 ? -3.334 -78.426 -65.061 1.00 28.33 84 VAL B N 1
ATOM 5002 C CA . VAL B 1 88 ? -4.095 -79.592 -65.496 1.00 30.06 84 VAL B CA 1
ATOM 5003 C C . VAL B 1 88 ? -4.411 -79.521 -66.978 1.00 33.48 84 VAL B C 1
ATOM 5004 O O . VAL B 1 88 ? -4.664 -78.450 -67.505 1.00 31.41 84 VAL B O 1
ATOM 5008 N N . ASP B 1 89 ? -4.405 -80.668 -67.648 1.00 34.89 85 ASP B N 1
ATOM 5009 C CA . ASP B 1 89 ? -4.695 -80.698 -69.072 1.00 32.93 85 ASP B CA 1
ATOM 5010 C C . ASP B 1 89 ? -6.126 -80.304 -69.316 1.00 33.22 85 ASP B C 1
ATOM 5011 O O . ASP B 1 89 ? -6.972 -80.528 -68.477 1.00 34.15 85 ASP B O 1
ATOM 5016 N N . GLU B 1 90 ? -6.396 -79.737 -70.480 1.00 32.33 86 GLU B N 1
ATOM 5017 C CA . GLU B 1 90 ? -7.728 -79.277 -70.819 1.00 34.37 86 GLU B CA 1
ATOM 5018 C C . GLU B 1 90 ? -8.735 -80.425 -70.791 1.00 36.60 86 GLU B C 1
ATOM 5019 O O . GLU B 1 90 ? -9.924 -80.247 -70.471 1.00 34.72 86 GLU B O 1
ATOM 5025 N N . MET B 1 91 ? -8.255 -81.620 -71.106 1.00 34.73 87 MET B N 1
ATOM 5026 C CA . MET B 1 91 ? -9.138 -82.763 -71.154 1.00 37.30 87 MET B CA 1
ATOM 5027 C C . MET B 1 91 ? -9.686 -83.083 -69.771 1.00 35.93 87 MET B C 1
ATOM 5028 O O . MET B 1 91 ? -10.745 -83.681 -69.651 1.00 36.82 87 MET B O 1
ATOM 5033 N N . GLU B 1 92 ? -8.988 -82.654 -68.729 1.00 34.17 88 GLU B N 1
ATOM 5034 C CA . GLU B 1 92 ? -9.487 -82.830 -67.375 1.00 31.30 88 GLU B CA 1
ATOM 5035 C C . GLU B 1 92 ? -10.760 -82.018 -67.221 1.00 33.33 88 GLU B C 1
ATOM 5036 O O . GLU B 1 92 ? -11.734 -82.439 -66.592 1.00 33.95 88 GLU B O 1
ATOM 5042 N N . ILE B 1 93 ? -10.728 -80.827 -67.794 1.00 33.06 89 ILE B N 1
ATOM 5043 C CA . ILE B 1 93 ? -11.849 -79.921 -67.713 1.00 33.28 89 ILE B CA 1
ATOM 5044 C C . ILE B 1 93 ? -13.012 -80.489 -68.522 1.00 32.85 89 ILE B C 1
ATOM 5045 O O . ILE B 1 93 ? -14.159 -80.357 -68.120 1.00 32.96 89 ILE B O 1
ATOM 5050 N N . TYR B 1 94 ? -12.734 -81.125 -69.658 1.00 32.06 90 TYR B N 1
ATOM 5051 C CA . TYR B 1 94 ? -13.833 -81.781 -70.380 1.00 31.74 90 TYR B CA 1
ATOM 5052 C C . TYR B 1 94 ? -14.416 -82.947 -69.597 1.00 32.98 90 TYR B C 1
ATOM 5053 O O . TYR B 1 94 ? -15.597 -83.228 -69.690 1.00 36.26 90 TYR B O 1
ATOM 5062 N N . LYS B 1 95 ? -13.574 -83.647 -68.854 1.00 30.66 91 LYS B N 1
ATOM 5063 C CA . LYS B 1 95 ? -14.005 -84.763 -68.016 1.00 29.08 91 LYS B CA 1
ATOM 5064 C C . LYS B 1 95 ? -14.962 -84.315 -66.924 1.00 32.71 91 LYS B C 1
ATOM 5065 O O . LYS B 1 95 ? -15.955 -84.972 -66.651 1.00 36.31 91 LYS B O 1
ATOM 5071 N N . GLN B 1 96 ? -14.646 -83.199 -66.279 1.00 31.29 92 GLN B N 1
ATOM 5072 C CA . GLN B 1 96 ? -15.467 -82.708 -65.184 1.00 28.89 92 GLN B CA 1
ATOM 5073 C C . GLN B 1 96 ? -16.701 -81.955 -65.661 1.00 33.13 92 GLN B C 1
ATOM 5074 O O . GLN B 1 96 ? -17.806 -82.203 -65.189 1.00 35.06 92 GLN B O 1
ATOM 5080 N N . PHE B 1 97 ? -16.512 -81.034 -66.598 1.00 29.94 93 PHE B N 1
ATOM 5081 C CA . PHE B 1 97 ? -17.591 -80.168 -67.070 1.00 32.06 93 PHE B CA 1
ATOM 5082 C C . PHE B 1 97 ? -18.424 -80.755 -68.209 1.00 35.91 93 PHE B C 1
ATOM 5083 O O . PHE B 1 97 ? -19.466 -80.222 -68.565 1.00 36.85 93 PHE B O 1
ATOM 5091 N N . GLY B 1 98 ? -17.954 -81.839 -68.802 1.00 35.21 94 GLY B N 1
ATOM 5092 C CA . GLY B 1 98 ? -18.637 -82.411 -69.935 1.00 33.17 94 GLY B CA 1
ATOM 5093 C C . GLY B 1 98 ? -18.507 -81.484 -71.110 1.00 33.72 94 GLY B C 1
ATOM 5094 O O . GLY B 1 98 ? -17.520 -80.785 -71.230 1.00 35.73 94 GLY B O 1
ATOM 5095 N N . PRO B 1 99 ? -19.498 -81.490 -71.999 1.00 32.09 95 PRO B N 1
ATOM 5096 C CA . PRO B 1 99 ? -19.516 -80.595 -73.150 1.00 33.56 95 PRO B CA 1
ATOM 5097 C C . PRO B 1 99 ? -19.475 -79.126 -72.774 1.00 36.01 95 PRO B C 1
ATOM 5098 O O . PRO B 1 99 ? -18.951 -78.354 -73.549 1.00 39.32 95 PRO B O 1
ATOM 5102 N N . GLU B 1 100 ? -19.989 -78.747 -71.610 1.00 32.67 96 GLU B N 1
ATOM 5103 C CA . GLU B 1 100 ? -19.942 -77.355 -71.165 1.00 32.75 96 GLU B CA 1
ATOM 5104 C C . GLU B 1 100 ? -18.515 -76.797 -71.144 1.00 34.49 96 GLU B C 1
ATOM 5105 O O . GLU B 1 100 ? -18.308 -75.587 -71.124 1.00 32.06 96 GLU B O 1
ATOM 5111 N N . ALA B 1 101 ? -17.529 -77.681 -71.166 1.00 32.16 97 ALA B N 1
ATOM 5112 C CA . ALA B 1 101 ? -16.149 -77.257 -71.074 1.00 33.86 97 ALA B CA 1
ATOM 5113 C C . ALA B 1 101 ? -15.714 -76.505 -72.309 1.00 35.39 97 ALA B C 1
ATOM 5114 O O . ALA B 1 101 ? -14.689 -75.842 -72.283 1.00 36.09 97 ALA B O 1
ATOM 5116 N N . MET B 1 102 ? -16.490 -76.594 -73.383 1.00 32.70 98 MET B N 1
ATOM 5117 C CA . MET B 1 102 ? -16.127 -75.919 -74.620 1.00 33.28 98 MET B CA 1
ATOM 5118 C C . MET B 1 102 ? -16.438 -74.441 -74.476 1.00 34.03 98 MET B C 1
ATOM 5119 O O . MET B 1 102 ? -16.028 -73.623 -75.291 1.00 35.86 98 MET B O 1
ATOM 5124 N N . ALA B 1 103 ? -17.173 -74.116 -73.420 1.00 32.69 99 ALA B N 1
ATOM 5125 C CA . ALA B 1 103 ? -17.471 -72.742 -73.066 1.00 33.46 99 ALA B CA 1
ATOM 5126 C C . ALA B 1 103 ? -16.685 -72.350 -71.827 1.00 35.92 99 ALA B C 1
ATOM 5127 O O . ALA B 1 103 ? -16.100 -71.282 -71.763 1.00 38.36 99 ALA B O 1
ATOM 5129 N N . VAL B 1 104 ? -16.660 -73.228 -70.840 1.00 34.18 100 VAL B N 1
ATOM 5130 C CA . VAL B 1 104 ? -16.003 -72.909 -69.592 1.00 30.15 100 VAL B CA 1
ATOM 5131 C C . VAL B 1 104 ? -14.513 -72.741 -69.788 1.00 31.49 100 VAL B C 1
ATOM 5132 O O . VAL B 1 104 ? -13.908 -71.921 -69.134 1.00 32.12 100 VAL B O 1
ATOM 5136 N N . LEU B 1 105 ? -13.920 -73.475 -70.724 1.00 34.56 101 LEU B N 1
ATOM 5137 C CA . LEU B 1 105 ? -12.475 -73.389 -70.947 1.00 33.51 101 LEU B CA 1
ATOM 5138 C C . LEU B 1 105 ? -12.046 -72.010 -71.411 1.00 34.79 101 LEU B C 1
ATOM 5139 O O . LEU B 1 105 ? -10.870 -71.755 -71.609 1.00 37.75 101 LEU B O 1
ATOM 5144 N N . ASP B 1 106 ? -13.006 -71.124 -71.615 1.00 32.04 102 ASP B N 1
ATOM 5145 C CA . ASP B 1 106 ? -12.682 -69.764 -71.980 1.00 32.91 102 ASP B CA 1
ATOM 5146 C C . ASP B 1 106 ? -12.079 -69.031 -70.807 1.00 35.25 102 ASP B C 1
ATOM 5147 O O . ASP B 1 106 ? -11.205 -68.195 -70.986 1.00 42.93 102 ASP B O 1
ATOM 5152 N N . ARG B 1 107 ? -12.550 -69.348 -69.606 1.00 32.82 103 ARG B N 1
ATOM 5153 C CA . ARG B 1 107 ? -12.096 -68.678 -68.398 1.00 32.22 103 ARG B CA 1
ATOM 5154 C C . ARG B 1 107 ? -10.727 -69.143 -67.943 1.00 34.90 103 ARG B C 1
ATOM 5155 O O . ARG B 1 107 ? -10.137 -68.522 -67.086 1.00 37.44 103 ARG B O 1
ATOM 5163 N N . CYS B 1 108 ? -10.221 -70.234 -68.501 1.00 36.09 104 CYS B N 1
ATOM 5164 C CA . CYS B 1 108 ? -8.959 -70.785 -68.039 1.00 32.92 104 CYS B CA 1
ATOM 5165 C C . CYS B 1 108 ? -7.800 -70.260 -68.851 1.00 34.40 104 CYS B C 1
ATOM 5166 O O . CYS B 1 108 ? -7.931 -70.046 -70.051 1.00 39.18 104 CYS B O 1
ATOM 5169 N N . PHE B 1 109 ? -6.657 -70.090 -68.197 1.00 33.03 105 PHE B N 1
ATOM 5170 C CA . PHE B 1 109 ? -5.427 -69.702 -68.866 1.00 32.84 105 PHE B CA 1
ATOM 5171 C C . PHE B 1 109 ? -4.790 -70.931 -69.484 1.00 30.30 105 PHE B C 1
ATOM 5172 O O . PHE B 1 109 ? -4.660 -71.933 -68.824 1.00 34.67 105 PHE B O 1
ATOM 5180 N N . TYR B 1 110 ? -4.395 -70.880 -70.745 1.00 30.31 106 TYR B N 1
ATOM 5181 C CA . TYR B 1 110 ? -3.601 -71.965 -71.298 1.00 29.61 106 TYR B CA 1
ATOM 5182 C C . TYR B 1 110 ? -2.140 -71.693 -71.051 1.00 32.91 106 TYR B C 1
ATOM 5183 O O . TYR B 1 110 ? -1.729 -70.548 -70.953 1.00 37.65 106 TYR B O 1
ATOM 5192 N N . LEU B 1 111 ? -1.346 -72.746 -70.951 1.00 29.40 107 LEU B N 1
ATOM 5193 C CA . LEU B 1 111 ? 0.081 -72.573 -70.778 1.00 30.07 107 LEU B CA 1
ATOM 5194 C C . LEU B 1 111 ? 0.804 -72.665 -72.103 1.00 32.46 107 LEU B C 1
ATOM 5195 O O . LEU B 1 111 ? 0.531 -73.546 -72.903 1.00 33.99 107 LEU B O 1
ATOM 5200 N N . ALA B 1 112 ? 1.716 -71.734 -72.338 1.00 29.35 108 ALA B N 1
ATOM 5201 C CA . ALA B 1 112 ? 2.454 -71.690 -73.584 1.00 30.76 108 ALA B CA 1
ATOM 5202 C C . ALA B 1 112 ? 3.923 -71.536 -73.290 1.00 32.37 108 ALA B C 1
ATOM 5203 O O . ALA B 1 112 ? 4.293 -71.161 -72.202 1.00 34.82 108 ALA B O 1
ATOM 5205 N N . GLY B 1 113 ? 4.772 -71.825 -74.254 1.00 33.19 109 GLY B N 1
ATOM 5206 C CA . GLY B 1 113 ? 6.186 -71.698 -73.995 1.00 35.17 109 GLY B CA 1
ATOM 5207 C C . GLY B 1 113 ? 6.944 -71.624 -75.287 1.00 40.01 109 GLY B C 1
ATOM 5208 O O . GLY B 1 113 ? 6.536 -72.198 -76.286 1.00 40.37 109 GLY B O 1
ATOM 5209 N N . LEU B 1 114 ? 8.060 -70.918 -75.280 1.00 39.26 110 LEU B N 1
ATOM 5210 C CA . LEU B 1 114 ? 8.772 -70.746 -76.524 1.00 41.99 110 LEU B CA 1
ATOM 5211 C C . LEU B 1 114 ? 9.700 -71.923 -76.739 1.00 40.10 110 LEU B C 1
ATOM 5212 O O . LEU B 1 114 ? 10.235 -72.460 -75.785 1.00 39.81 110 LEU B O 1
ATOM 5217 N N . PRO B 1 115 ? 9.847 -72.350 -77.999 1.00 41.05 111 PRO B N 1
ATOM 5218 C CA . PRO B 1 115 ? 10.720 -73.419 -78.462 1.00 37.26 111 PRO B CA 1
ATOM 5219 C C . PRO B 1 115 ? 12.178 -73.146 -78.237 1.00 41.77 111 PRO B C 1
ATOM 5220 O O . PRO B 1 115 ? 12.562 -72.043 -77.862 1.00 46.16 111 PRO B O 1
ATOM 5224 N N . ARG B 1 116 ? 12.994 -74.162 -78.467 1.00 37.47 112 ARG B N 1
ATOM 5225 C CA . ARG B 1 116 ? 14.416 -73.961 -78.476 1.00 38.48 112 ARG B CA 1
ATOM 5226 C C . ARG B 1 116 ? 14.782 -73.544 -79.883 1.00 41.74 112 ARG B C 1
ATOM 5227 O O . ARG B 1 116 ? 14.151 -73.967 -80.840 1.00 46.35 112 ARG B O 1
ATOM 5235 N N . PRO B 1 117 ? 15.794 -72.695 -80.022 1.00 40.74 113 PRO B N 1
ATOM 5236 C CA . PRO B 1 117 ? 16.158 -72.297 -81.369 1.00 43.53 113 PRO B CA 1
ATOM 5237 C C . PRO B 1 117 ? 17.150 -73.271 -81.969 1.00 48.21 113 PRO B C 1
ATOM 5238 O O . PRO B 1 117 ? 18.033 -73.776 -81.268 1.00 46.69 113 PRO B O 1
ATOM 5242 N N . ASP B 1 118 ? 16.995 -73.543 -83.258 1.00 48.92 114 ASP B N 1
ATOM 5243 C CA . ASP B 1 118 ? 17.984 -74.315 -83.976 1.00 53.39 114 ASP B CA 1
ATOM 5244 C C . ASP B 1 118 ? 18.884 -73.326 -84.689 1.00 53.56 114 ASP B C 1
ATOM 5245 O O . ASP B 1 118 ? 18.489 -72.729 -85.678 1.00 55.11 114 ASP B O 1
ATOM 5250 N N . VAL B 1 119 ? 20.087 -73.132 -84.171 1.00 52.55 115 VAL B N 1
ATOM 5251 C CA . VAL B 1 119 ? 21.028 -72.231 -84.805 1.00 51.31 115 VAL B CA 1
ATOM 5252 C C . VAL B 1 119 ? 22.379 -72.883 -84.894 1.00 55.12 115 VAL B C 1
ATOM 5253 O O . VAL B 1 119 ? 22.716 -73.758 -84.106 1.00 62.97 115 VAL B O 1
ATOM 5257 N N . GLY B 1 120 ? 23.160 -72.432 -85.858 1.00 54.19 116 GLY B N 1
ATOM 5258 C CA . GLY B 1 120 ? 24.433 -73.041 -86.152 1.00 58.11 116 GLY B CA 1
ATOM 5259 C C . GLY B 1 120 ? 25.470 -71.964 -86.086 1.00 61.73 116 GLY B C 1
ATOM 5260 O O . GLY B 1 120 ? 25.140 -70.798 -85.883 1.00 57.96 116 GLY B O 1
ATOM 5261 N N . LEU B 1 121 ? 26.727 -72.339 -86.258 1.00 63.21 117 LEU B N 1
ATOM 5262 C CA . LEU B 1 121 ? 27.758 -71.339 -86.186 1.00 57.65 117 LEU B CA 1
ATOM 5263 C C . LEU B 1 121 ? 28.014 -70.863 -87.625 1.00 64.49 117 LEU B C 1
ATOM 5264 O O . LEU B 1 121 ? 27.228 -70.076 -88.161 1.00 63.94 117 LEU B O 1
ATOM 5269 N N . GLY B 1 122 ? 29.058 -71.331 -88.290 1.00 65.30 118 GLY B N 1
ATOM 5270 C CA . GLY B 1 122 ? 29.252 -70.872 -89.656 1.00 72.50 118 GLY B CA 1
ATOM 5271 C C . GLY B 1 122 ? 29.815 -69.464 -89.699 1.00 67.03 118 GLY B C 1
ATOM 5272 O O . GLY B 1 122 ? 29.690 -68.716 -88.742 1.00 66.57 118 GLY B O 1
ATOM 5273 N N . ASN B 1 123 ? 30.360 -69.062 -90.838 1.00 70.10 119 ASN B N 1
ATOM 5274 C CA . ASN B 1 123 ? 31.446 -68.099 -90.835 1.00 67.83 119 ASN B CA 1
ATOM 5275 C C . ASN B 1 123 ? 31.004 -66.665 -90.599 1.00 66.44 119 ASN B C 1
ATOM 5276 O O . ASN B 1 123 ? 31.766 -65.865 -90.058 1.00 65.97 119 ASN B O 1
ATOM 5281 N N . GLU B 1 124 ? 29.779 -66.339 -90.986 1.00 64.96 120 GLU B N 1
ATOM 5282 C CA . GLU B 1 124 ? 29.248 -65.005 -90.745 1.00 60.69 120 GLU B CA 1
ATOM 5283 C C . GLU B 1 124 ? 29.232 -64.689 -89.245 1.00 61.98 120 GLU B C 1
ATOM 5284 O O . GLU B 1 124 ? 29.498 -63.563 -88.844 1.00 63.90 120 GLU B O 1
ATOM 5290 N N . LYS B 1 125 ? 28.924 -65.690 -88.423 1.00 59.55 121 LYS B N 1
ATOM 5291 C CA . LYS B 1 125 ? 28.868 -65.523 -86.973 1.00 53.25 121 LYS B CA 1
ATOM 5292 C C . LYS B 1 125 ? 30.235 -65.563 -86.335 1.00 54.01 121 LYS B C 1
ATOM 5293 O O . LYS B 1 125 ? 30.517 -64.816 -85.404 1.00 55.00 121 LYS B O 1
ATOM 5299 N N . VAL B 1 126 ? 31.076 -66.450 -86.842 1.00 53.72 122 VAL B N 1
ATOM 5300 C CA . VAL B 1 126 ? 32.453 -66.548 -86.411 1.00 50.38 122 VAL B CA 1
ATOM 5301 C C . VAL B 1 126 ? 33.089 -65.188 -86.573 1.00 53.99 122 VAL B C 1
ATOM 5302 O O . VAL B 1 126 ? 33.874 -64.746 -85.737 1.00 52.99 122 VAL B O 1
ATOM 5306 N N . GLU B 1 127 ? 32.693 -64.497 -87.635 1.00 57.23 123 GLU B N 1
ATOM 5307 C CA . GLU B 1 127 ? 33.232 -63.180 -87.897 1.00 55.95 123 GLU B CA 1
ATOM 5308 C C . GLU B 1 127 ? 32.797 -62.196 -86.840 1.00 52.43 123 GLU B C 1
ATOM 5309 O O . GLU B 1 127 ? 33.626 -61.482 -86.297 1.00 52.39 123 GLU B O 1
ATOM 5315 N N . ILE B 1 128 ? 31.513 -62.208 -86.503 1.00 51.17 124 ILE B N 1
ATOM 5316 C CA . ILE B 1 128 ? 30.984 -61.340 -85.456 1.00 51.05 124 ILE B CA 1
ATOM 5317 C C . ILE B 1 128 ? 31.714 -61.541 -84.135 1.00 49.42 124 ILE B C 1
ATOM 5318 O O . ILE B 1 128 ? 32.165 -60.587 -83.482 1.00 52.69 124 ILE B O 1
ATOM 5323 N N . ILE B 1 129 ? 31.869 -62.805 -83.778 1.00 47.12 125 ILE B N 1
ATOM 5324 C CA . ILE B 1 129 ? 32.533 -63.174 -82.548 1.00 45.23 125 ILE B CA 1
ATOM 5325 C C . ILE B 1 129 ? 33.979 -62.675 -82.574 1.00 47.14 125 ILE B C 1
ATOM 5326 O O . ILE B 1 129 ? 34.457 -62.192 -81.561 1.00 48.88 125 ILE B O 1
ATOM 5331 N N . LYS B 1 130 ? 34.677 -62.765 -83.710 1.00 48.27 126 LYS B N 1
ATOM 5332 C CA . LYS B 1 130 ? 36.048 -62.235 -83.757 1.00 47.30 126 LYS B CA 1
ATOM 5333 C C . LYS B 1 130 ? 36.065 -60.721 -83.620 1.00 48.72 126 LYS B C 1
ATOM 5334 O O . LYS B 1 130 ? 36.873 -60.166 -82.887 1.00 47.90 126 LYS B O 1
ATOM 5340 N N . ASN B 1 131 ? 35.157 -60.052 -84.313 1.00 47.62 127 ASN B N 1
ATOM 5341 C CA . ASN B 1 131 ? 35.067 -58.606 -84.229 1.00 44.74 127 ASN B CA 1
ATOM 5342 C C . ASN B 1 131 ? 34.723 -58.133 -82.836 1.00 47.20 127 ASN B C 1
ATOM 5343 O O . ASN B 1 131 ? 34.836 -56.954 -82.538 1.00 48.76 127 ASN B O 1
ATOM 5348 N N . LEU B 1 132 ? 34.307 -59.053 -81.976 1.00 48.74 128 LEU B N 1
ATOM 5349 C CA . LEU B 1 132 ? 33.994 -58.682 -80.601 1.00 49.08 128 LEU B CA 1
ATOM 5350 C C . LEU B 1 132 ? 35.266 -58.602 -79.771 1.00 47.12 128 LEU B C 1
ATOM 5351 O O . LEU B 1 132 ? 35.273 -58.073 -78.663 1.00 46.43 128 LEU B O 1
ATOM 5356 N N . GLY B 1 133 ? 36.350 -59.124 -80.316 1.00 41.22 129 GLY B N 1
ATOM 5357 C CA . GLY B 1 133 ? 37.614 -59.058 -79.627 1.00 43.26 129 GLY B CA 1
ATOM 5358 C C . GLY B 1 133 ? 37.983 -60.416 -79.109 1.00 47.49 129 GLY B C 1
ATOM 5359 O O . GLY B 1 133 ? 38.979 -60.579 -78.414 1.00 50.88 129 GLY B O 1
ATOM 5360 N N . ILE B 1 134 ? 37.175 -61.404 -79.466 1.00 49.75 130 ILE B N 1
ATOM 5361 C CA . ILE B 1 134 ? 37.363 -62.755 -78.965 1.00 51.29 130 ILE B CA 1
ATOM 5362 C C . ILE B 1 134 ? 38.230 -63.556 -79.906 1.00 51.20 130 ILE B C 1
ATOM 5363 O O . ILE B 1 134 ? 38.017 -63.548 -81.116 1.00 52.50 130 ILE B O 1
ATOM 5368 N N . ASP B 1 135 ? 39.214 -64.240 -79.345 1.00 52.82 131 ASP B N 1
ATOM 5369 C CA . ASP B 1 135 ? 40.059 -65.123 -80.126 1.00 59.04 131 ASP B CA 1
ATOM 5370 C C . ASP B 1 135 ? 39.442 -66.513 -80.179 1.00 53.47 131 ASP B C 1
ATOM 5371 O O . ASP B 1 135 ? 39.396 -67.205 -79.173 1.00 58.47 131 ASP B O 1
ATOM 5376 N N . ILE B 1 136 ? 38.959 -66.930 -81.339 1.00 48.70 132 ILE B N 1
ATOM 5377 C CA . ILE B 1 136 ? 38.369 -68.257 -81.420 1.00 52.52 132 ILE B CA 1
ATOM 5378 C C . ILE B 1 136 ? 39.168 -69.257 -82.250 1.00 56.99 132 ILE B C 1
ATOM 5379 O O . ILE B 1 136 ? 39.337 -69.087 -83.452 1.00 56.83 132 ILE B O 1
ATOM 5384 N N . ASP B 1 137 ? 39.622 -70.312 -81.569 1.00 56.18 133 ASP B N 1
ATOM 5385 C CA . ASP B 1 137 ? 40.244 -71.483 -82.160 1.00 46.82 133 ASP B CA 1
ATOM 5386 C C . ASP B 1 137 ? 39.260 -72.200 -83.049 1.00 55.16 133 ASP B C 1
ATOM 5387 O O . ASP B 1 137 ? 38.113 -71.796 -83.188 1.00 56.05 133 ASP B O 1
ATOM 5392 N N . GLU B 1 138 ? 39.698 -73.315 -83.611 1.00 60.86 134 GLU B N 1
ATOM 5393 C CA . GLU B 1 138 ? 38.761 -74.275 -84.145 1.00 55.67 134 GLU B CA 1
ATOM 5394 C C . GLU B 1 138 ? 38.132 -74.975 -82.957 1.00 52.92 134 GLU B C 1
ATOM 5395 O O . GLU B 1 138 ? 36.943 -75.269 -82.947 1.00 53.47 134 GLU B O 1
ATOM 5401 N N . GLU B 1 139 ? 38.944 -75.208 -81.934 1.00 52.66 135 GLU B N 1
ATOM 5402 C CA . GLU B 1 139 ? 38.483 -75.882 -80.734 1.00 47.75 135 GLU B CA 1
ATOM 5403 C C . GLU B 1 139 ? 37.363 -75.121 -80.067 1.00 48.06 135 GLU B C 1
ATOM 5404 O O . GLU B 1 139 ? 36.316 -75.692 -79.801 1.00 49.04 135 GLU B O 1
ATOM 5410 N N . LYS B 1 140 ? 37.571 -73.833 -79.814 1.00 52.25 136 LYS B N 1
ATOM 5411 C CA . LYS B 1 140 ? 36.547 -73.002 -79.187 1.00 46.39 136 LYS B CA 1
ATOM 5412 C C . LYS B 1 140 ? 35.309 -73.019 -80.053 1.00 44.44 136 LYS B C 1
ATOM 5413 O O . LYS B 1 140 ? 34.187 -73.047 -79.562 1.00 46.29 136 LYS B O 1
ATOM 5419 N N . LYS B 1 141 ? 35.516 -73.050 -81.356 1.00 46.16 137 LYS B N 1
ATOM 5420 C CA . LYS B 1 141 ? 34.392 -73.017 -82.264 1.00 49.30 137 LYS B CA 1
ATOM 5421 C C . LYS B 1 141 ? 33.563 -74.287 -82.128 1.00 48.62 137 LYS B C 1
ATOM 5422 O O . LYS B 1 141 ? 32.330 -74.251 -82.203 1.00 52.14 137 LYS B O 1
ATOM 5428 N N . GLU B 1 142 ? 34.227 -75.394 -81.821 1.00 47.51 138 GLU B N 1
ATOM 5429 C CA . GLU B 1 142 ? 33.513 -76.654 -81.722 1.00 48.65 138 GLU B CA 1
ATOM 5430 C C . GLU B 1 142 ? 32.843 -76.761 -80.358 1.00 49.39 138 GLU B C 1
ATOM 5431 O O . GLU B 1 142 ? 31.718 -77.263 -80.252 1.00 51.67 138 GLU B O 1
ATOM 5437 N N . ARG B 1 143 ? 33.520 -76.270 -79.324 1.00 42.32 139 ARG B N 1
ATOM 5438 C CA . ARG B 1 143 ? 32.939 -76.228 -77.995 1.00 39.04 139 ARG B CA 1
ATOM 5439 C C . ARG B 1 143 ? 31.617 -75.445 -78.011 1.00 46.83 139 ARG B C 1
ATOM 5440 O O . ARG B 1 143 ? 30.587 -75.906 -77.482 1.00 48.64 139 ARG B O 1
ATOM 5448 N N . LEU B 1 144 ? 31.622 -74.289 -78.670 1.00 42.99 140 LEU B N 1
ATOM 5449 C CA . LEU B 1 144 ? 30.408 -73.490 -78.744 1.00 41.41 140 LEU B CA 1
ATOM 5450 C C . LEU B 1 144 ? 29.376 -74.117 -79.659 1.00 43.05 140 LEU B C 1
ATOM 5451 O O . LEU B 1 144 ? 28.172 -73.957 -79.452 1.00 41.40 140 LEU B O 1
ATOM 5456 N N . ARG B 1 145 ? 29.838 -74.867 -80.651 1.00 46.66 141 ARG B N 1
ATOM 5457 C CA . ARG B 1 145 ? 28.902 -75.509 -81.557 1.00 45.49 141 ARG B CA 1
ATOM 5458 C C . ARG B 1 145 ? 28.115 -76.545 -80.758 1.00 43.52 141 ARG B C 1
ATOM 5459 O O . ARG B 1 145 ? 26.907 -76.727 -80.960 1.00 43.84 141 ARG B O 1
ATOM 5467 N N . GLU B 1 146 ? 28.788 -77.180 -79.801 1.00 43.73 142 GLU B N 1
ATOM 5468 C CA . GLU B 1 146 ? 28.115 -78.158 -78.951 1.00 45.07 142 GLU B CA 1
ATOM 5469 C C . GLU B 1 146 ? 27.174 -77.508 -77.969 1.00 45.95 142 GLU B C 1
ATOM 5470 O O . GLU B 1 146 ? 26.075 -78.002 -77.770 1.00 43.26 142 GLU B O 1
ATOM 5476 N N . VAL B 1 147 ? 27.619 -76.441 -77.310 1.00 44.57 143 VAL B N 1
ATOM 5477 C CA . VAL B 1 147 ? 26.720 -75.722 -76.416 1.00 38.81 143 VAL B CA 1
ATOM 5478 C C . VAL B 1 147 ? 25.426 -75.353 -77.133 1.00 39.58 143 VAL B C 1
ATOM 5479 O O . VAL B 1 147 ? 24.337 -75.476 -76.579 1.00 41.05 143 VAL B O 1
ATOM 5483 N N . LEU B 1 148 ? 25.528 -74.979 -78.396 1.00 39.32 144 LEU B N 1
ATOM 5484 C CA . LEU B 1 148 ? 24.324 -74.614 -79.120 1.00 41.42 144 LEU B CA 1
ATOM 5485 C C . LEU B 1 148 ? 23.500 -75.847 -79.454 1.00 46.58 144 LEU B C 1
ATOM 5486 O O . LEU B 1 148 ? 22.255 -75.803 -79.459 1.00 46.77 144 LEU B O 1
ATOM 5491 N N . HIS B 1 149 ? 24.190 -76.961 -79.697 1.00 49.21 145 HIS B N 1
ATOM 5492 C CA . HIS B 1 149 ? 23.485 -78.212 -79.958 1.00 49.69 145 HIS B CA 1
ATOM 5493 C C . HIS B 1 149 ? 22.663 -78.602 -78.742 1.00 44.09 145 HIS B C 1
ATOM 5494 O O . HIS B 1 149 ? 21.445 -78.695 -78.811 1.00 42.85 145 HIS B O 1
ATOM 5501 N N . LEU B 1 150 ? 23.348 -78.798 -77.625 1.00 42.86 146 LEU B N 1
ATOM 5502 C CA . LEU B 1 150 ? 22.714 -79.119 -76.366 1.00 43.01 146 LEU B CA 1
ATOM 5503 C C . LEU B 1 150 ? 21.573 -78.175 -76.033 1.00 44.16 146 LEU B C 1
ATOM 5504 O O . LEU B 1 150 ? 20.563 -78.611 -75.505 1.00 45.27 146 LEU B O 1
ATOM 5509 N N . TYR B 1 151 ? 21.706 -76.887 -76.337 1.00 43.30 147 TYR B N 1
ATOM 5510 C CA . TYR B 1 151 ? 20.572 -76.010 -76.080 1.00 40.52 147 TYR B CA 1
ATOM 5511 C C . TYR B 1 151 ? 19.405 -76.360 -77.000 1.00 40.77 147 TYR B C 1
ATOM 5512 O O . TYR B 1 151 ? 18.267 -76.322 -76.569 1.00 39.24 147 TYR B O 1
ATOM 5521 N N . LYS B 1 152 ? 19.660 -76.713 -78.254 1.00 43.26 148 LYS B N 1
ATOM 5522 C CA . LYS B 1 152 ? 18.538 -77.110 -79.115 1.00 44.33 148 LYS B CA 1
ATOM 5523 C C . LYS B 1 152 ? 17.869 -78.377 -78.594 1.00 43.48 148 LYS B C 1
ATOM 5524 O O . LYS B 1 152 ? 16.651 -78.496 -78.599 1.00 37.96 148 LYS B O 1
ATOM 5530 N N . LYS B 1 153 ? 18.685 -79.319 -78.138 1.00 46.80 149 LYS B N 1
ATOM 5531 C CA . LYS B 1 153 ? 18.215 -80.629 -77.709 1.00 47.67 149 LYS B CA 1
ATOM 5532 C C . LYS B 1 153 ? 17.649 -80.597 -76.293 1.00 45.62 149 LYS B C 1
ATOM 5533 O O . LYS B 1 153 ? 17.256 -81.619 -75.758 1.00 50.00 149 LYS B O 1
ATOM 5539 N N . GLY B 1 154 ? 17.600 -79.420 -75.693 1.00 41.63 150 GLY B N 1
ATOM 5540 C CA . GLY B 1 154 ? 16.980 -79.252 -74.395 1.00 39.85 150 GLY B CA 1
ATOM 5541 C C . GLY B 1 154 ? 17.831 -79.637 -73.205 1.00 42.64 150 GLY B C 1
ATOM 5542 O O . GLY B 1 154 ? 17.330 -79.773 -72.103 1.00 48.10 150 GLY B O 1
ATOM 5543 N N . ALA B 1 155 ? 19.129 -79.772 -73.403 1.00 42.51 151 ALA B N 1
ATOM 5544 C CA . ALA B 1 155 ? 19.996 -80.244 -72.336 1.00 43.51 151 ALA B CA 1
ATOM 5545 C C . ALA B 1 155 ? 20.668 -79.128 -71.552 1.00 40.06 151 ALA B C 1
ATOM 5546 O O . ALA B 1 155 ? 21.468 -79.393 -70.669 1.00 38.83 151 ALA B O 1
ATOM 5548 N N . ILE B 1 156 ? 20.385 -77.882 -71.901 1.00 39.27 152 ILE B N 1
ATOM 5549 C CA . ILE B 1 156 ? 20.907 -76.753 -71.150 1.00 38.63 152 ILE B CA 1
ATOM 5550 C C . ILE B 1 156 ? 19.763 -75.817 -70.794 1.00 40.70 152 ILE B C 1
ATOM 5551 O O . ILE B 1 156 ? 18.917 -75.527 -71.625 1.00 42.32 152 ILE B O 1
ATOM 5556 N N . ASP B 1 157 ? 19.741 -75.348 -69.555 1.00 40.96 153 ASP B N 1
ATOM 5557 C CA . ASP B 1 157 ? 18.662 -74.503 -69.088 1.00 44.99 153 ASP B CA 1
ATOM 5558 C C . ASP B 1 157 ? 18.911 -73.103 -69.625 1.00 44.28 153 ASP B C 1
ATOM 5559 O O . ASP B 1 157 ? 20.026 -72.793 -70.002 1.00 43.61 153 ASP B O 1
ATOM 5564 N N . GLY B 1 158 ? 17.896 -72.250 -69.667 1.00 42.28 154 GLY B N 1
ATOM 5565 C CA . GLY B 1 158 ? 18.137 -70.885 -70.095 1.00 43.09 154 GLY B CA 1
ATOM 5566 C C . GLY B 1 158 ? 19.044 -70.190 -69.099 1.00 41.96 154 GLY B C 1
ATOM 5567 O O . GLY B 1 158 ? 20.002 -69.542 -69.492 1.00 40.26 154 GLY B O 1
ATOM 5568 N N . ASP B 1 159 ? 18.770 -70.407 -67.811 1.00 43.96 155 ASP B N 1
ATOM 5569 C CA . ASP B 1 159 ? 19.599 -69.953 -66.688 1.00 48.67 155 ASP B CA 1
ATOM 5570 C C . ASP B 1 159 ? 21.065 -70.048 -66.971 1.00 50.84 155 ASP B C 1
ATOM 5571 O O . ASP B 1 159 ? 21.857 -69.194 -66.574 1.00 56.13 155 ASP B O 1
ATOM 5576 N N . ASP B 1 160 ? 21.416 -71.170 -67.579 1.00 56.09 156 ASP B N 1
ATOM 5577 C CA . ASP B 1 160 ? 22.778 -71.624 -67.640 1.00 59.80 156 ASP B CA 1
ATOM 5578 C C . ASP B 1 160 ? 23.449 -71.307 -68.948 1.00 55.33 156 ASP B C 1
ATOM 5579 O O . ASP B 1 160 ? 24.607 -71.622 -69.118 1.00 56.42 156 ASP B O 1
ATOM 5584 N N . LEU B 1 161 ? 22.768 -70.653 -69.874 1.00 48.22 157 LEU B N 1
ATOM 5585 C CA . LEU B 1 161 ? 23.358 -70.628 -71.207 1.00 39.46 157 LEU B CA 1
ATOM 5586 C C . LEU B 1 161 ? 24.482 -69.598 -71.358 1.00 39.21 157 LEU B C 1
ATOM 5587 O O . LEU B 1 161 ? 25.525 -69.901 -71.927 1.00 38.50 157 LEU B O 1
ATOM 5592 N N . VAL B 1 162 ? 24.334 -68.425 -70.761 1.00 40.24 158 VAL B N 1
ATOM 5593 C CA . VAL B 1 162 ? 25.420 -67.457 -70.766 1.00 36.32 158 VAL B CA 1
ATOM 5594 C C . VAL B 1 162 ? 26.659 -68.053 -70.122 1.00 39.07 158 VAL B C 1
ATOM 5595 O O . VAL B 1 162 ? 27.760 -67.824 -70.581 1.00 40.80 158 VAL B O 1
ATOM 5599 N N . PHE B 1 163 ? 26.480 -68.841 -69.069 1.00 41.20 159 PHE B N 1
ATOM 5600 C CA . PHE B 1 163 ? 27.614 -69.492 -68.435 1.00 39.44 159 PHE B CA 1
ATOM 5601 C C . PHE B 1 163 ? 28.305 -70.439 -69.377 1.00 39.37 159 PHE B C 1
ATOM 5602 O O . PHE B 1 163 ? 29.519 -70.486 -69.423 1.00 39.63 159 PHE B O 1
ATOM 5610 N N . GLU B 1 164 ? 27.528 -71.218 -70.114 1.00 40.17 160 GLU B N 1
ATOM 5611 C CA . GLU B 1 164 ? 28.118 -72.281 -70.895 1.00 40.22 160 GLU B CA 1
ATOM 5612 C C . GLU B 1 164 ? 28.865 -71.690 -72.062 1.00 41.61 160 GLU B C 1
ATOM 5613 O O . GLU B 1 164 ? 29.996 -72.086 -72.348 1.00 45.21 160 GLU B O 1
ATOM 5619 N N . ILE B 1 165 ? 28.258 -70.687 -72.686 1.00 38.82 161 ILE B N 1
ATOM 5620 C CA . ILE B 1 165 ? 28.871 -70.003 -73.811 1.00 36.53 161 ILE B CA 1
ATOM 5621 C C . ILE B 1 165 ? 30.209 -69.452 -73.380 1.00 35.75 161 ILE B C 1
ATOM 5622 O O . ILE B 1 165 ? 31.222 -69.735 -74.005 1.00 36.03 161 ILE B O 1
ATOM 5627 N N . ALA B 1 166 ? 30.226 -68.717 -72.281 1.00 32.23 162 ALA B N 1
ATOM 5628 C CA . ALA B 1 166 ? 31.476 -68.182 -71.789 1.00 35.28 162 ALA B CA 1
ATOM 5629 C C . ALA B 1 166 ? 32.477 -69.297 -71.611 1.00 37.99 162 ALA B C 1
ATOM 5630 O O . ALA B 1 166 ? 33.576 -69.226 -72.137 1.00 43.01 162 ALA B O 1
ATOM 5632 N N . LYS B 1 167 ? 32.046 -70.379 -70.979 1.00 42.43 163 LYS B N 1
ATOM 5633 C CA . LYS B 1 167 ? 32.939 -71.488 -70.668 1.00 43.17 163 LYS B CA 1
ATOM 5634 C C . LYS B 1 167 ? 33.525 -72.046 -71.938 1.00 40.16 163 LYS B C 1
ATOM 5635 O O . LYS B 1 167 ? 34.691 -72.417 -71.970 1.00 38.66 163 LYS B O 1
ATOM 5641 N N . ALA B 1 168 ? 32.702 -72.088 -72.985 1.00 42.29 164 ALA B N 1
ATOM 5642 C CA . ALA B 1 168 ? 33.118 -72.632 -74.267 1.00 40.35 164 ALA B CA 1
ATOM 5643 C C . ALA B 1 168 ? 34.241 -71.817 -74.862 1.00 40.63 164 ALA B C 1
ATOM 5644 O O . ALA B 1 168 ? 35.234 -72.372 -75.303 1.00 42.71 164 ALA B O 1
ATOM 5646 N N . LEU B 1 169 ? 34.086 -70.495 -74.857 1.00 41.55 165 LEU B N 1
ATOM 5647 C CA . LEU B 1 169 ? 35.024 -69.631 -75.555 1.00 38.16 165 LEU B CA 1
ATOM 5648 C C . LEU B 1 169 ? 36.135 -69.133 -74.668 1.00 41.85 165 LEU B C 1
ATOM 5649 O O . LEU B 1 169 ? 37.043 -68.456 -75.122 1.00 44.74 165 LEU B O 1
ATOM 5654 N N . ASN B 1 170 ? 36.095 -69.541 -73.415 1.00 38.83 166 ASN B N 1
ATOM 5655 C CA . ASN B 1 170 ? 37.026 -69.065 -72.415 1.00 40.06 166 ASN B CA 1
ATOM 5656 C C . ASN B 1 170 ? 37.040 -67.550 -72.383 1.00 43.05 166 ASN B C 1
ATOM 5657 O O . ASN B 1 170 ? 38.087 -66.940 -72.458 1.00 46.76 166 ASN B O 1
ATOM 5662 N N . VAL B 1 171 ? 35.860 -66.947 -72.291 1.00 47.67 167 VAL B N 1
ATOM 5663 C CA . VAL B 1 171 ? 35.736 -65.506 -72.118 1.00 44.87 167 VAL B CA 1
ATOM 5664 C C . VAL B 1 171 ? 35.001 -65.214 -70.816 1.00 42.47 167 VAL B C 1
ATOM 5665 O O . VAL B 1 171 ? 34.549 -66.120 -70.136 1.00 50.88 167 VAL B O 1
ATOM 5669 N N . SER B 1 172 ? 34.904 -63.944 -70.463 1.00 46.97 168 SER B N 1
ATOM 5670 C CA . SER B 1 172 ? 34.194 -63.540 -69.267 1.00 44.88 168 SER B CA 1
ATOM 5671 C C . SER B 1 172 ? 32.736 -63.919 -69.365 1.00 46.49 168 SER B C 1
ATOM 5672 O O . SER B 1 172 ? 32.239 -64.206 -70.439 1.00 45.75 168 SER B O 1
ATOM 5675 N N . ASN B 1 173 ? 32.045 -63.911 -68.239 1.00 43.57 169 ASN B N 1
ATOM 5676 C CA . ASN B 1 173 ? 30.622 -64.172 -68.238 1.00 39.17 169 ASN B CA 1
ATOM 5677 C C . ASN B 1 173 ? 29.863 -63.185 -69.100 1.00 49.54 169 ASN B C 1
ATOM 5678 O O . ASN B 1 173 ? 29.092 -63.555 -70.003 1.00 43.09 169 ASN B O 1
ATOM 5683 N N . GLU B 1 174 ? 30.120 -61.912 -68.824 1.00 49.05 170 GLU B N 1
ATOM 5684 C CA . GLU B 1 174 ? 29.423 -60.838 -69.490 1.00 39.17 170 GLU B CA 1
ATOM 5685 C C . GLU B 1 174 ? 29.642 -60.943 -70.984 1.00 41.39 170 GLU B C 1
ATOM 5686 O O . GLU B 1 174 ? 28.734 -60.678 -71.761 1.00 40.17 170 GLU B O 1
ATOM 5692 N N . MET B 1 175 ? 30.827 -61.361 -71.408 1.00 39.97 171 MET B N 1
ATOM 5693 C CA . MET B 1 175 ? 30.998 -61.502 -72.836 1.00 38.35 171 MET B CA 1
ATOM 5694 C C . MET B 1 175 ? 30.340 -62.737 -73.380 1.00 38.82 171 MET B C 1
ATOM 5695 O O . MET B 1 175 ? 30.049 -62.800 -74.564 1.00 39.22 171 MET B O 1
ATOM 5700 N N . GLY B 1 176 ? 30.084 -63.718 -72.534 1.00 37.67 172 GLY B N 1
ATOM 5701 C CA . GLY B 1 176 ? 29.314 -64.849 -72.993 1.00 33.22 172 GLY B CA 1
ATOM 5702 C C . GLY B 1 176 ? 27.995 -64.258 -73.417 1.00 34.87 172 GLY B C 1
ATOM 5703 O O . GLY B 1 176 ? 27.517 -64.509 -74.524 1.00 33.03 172 GLY B O 1
ATOM 5704 N N . LEU B 1 177 ? 27.438 -63.406 -72.560 1.00 36.12 173 LEU B N 1
ATOM 5705 C CA . LEU B 1 177 ? 26.158 -62.788 -72.889 1.00 34.00 173 LEU B CA 1
ATOM 5706 C C . LEU B 1 177 ? 26.260 -61.967 -74.157 1.00 38.00 173 LEU B C 1
ATOM 5707 O O . LEU B 1 177 ? 25.356 -62.005 -74.991 1.00 36.95 173 LEU B O 1
ATOM 5712 N N . LYS B 1 178 ? 27.363 -61.235 -74.309 1.00 38.37 174 LYS B N 1
ATOM 5713 C CA . LYS B 1 178 ? 27.546 -60.405 -75.494 1.00 37.76 174 LYS B CA 1
ATOM 5714 C C . LYS B 1 178 ? 27.544 -61.226 -76.765 1.00 38.64 174 LYS B C 1
ATOM 5715 O O . LYS B 1 178 ? 26.924 -60.841 -77.748 1.00 41.28 174 LYS B O 1
ATOM 5721 N N . VAL B 1 179 ? 28.238 -62.355 -76.745 1.00 35.16 175 VAL B N 1
ATOM 5722 C CA . VAL B 1 179 ? 28.228 -63.260 -77.873 1.00 35.19 175 VAL B CA 1
ATOM 5723 C C . VAL B 1 179 ? 26.805 -63.681 -78.143 1.00 36.03 175 VAL B C 1
ATOM 5724 O O . VAL B 1 179 ? 26.366 -63.704 -79.288 1.00 33.02 175 VAL B O 1
ATOM 5728 N N . LEU B 1 180 ? 26.076 -63.991 -77.077 1.00 36.20 176 LEU B N 1
ATOM 5729 C CA . LEU B 1 180 ? 24.718 -64.487 -77.248 1.00 37.61 176 LEU B CA 1
ATOM 5730 C C . LEU B 1 180 ? 23.863 -63.468 -77.979 1.00 39.74 176 LEU B C 1
ATOM 5731 O O . LEU B 1 180 ? 23.282 -63.789 -79.006 1.00 40.44 176 LEU B O 1
ATOM 5736 N N . GLU B 1 181 ? 23.810 -62.237 -77.479 1.00 38.10 177 GLU B N 1
ATOM 5737 C CA . GLU B 1 181 ? 22.900 -61.248 -78.054 1.00 38.31 177 GLU B CA 1
ATOM 5738 C C . GLU B 1 181 ? 23.364 -60.681 -79.390 1.00 40.06 177 GLU B C 1
ATOM 5739 O O . GLU B 1 181 ? 22.536 -60.251 -80.184 1.00 40.40 177 GLU B O 1
ATOM 5745 N N . THR B 1 182 ? 24.674 -60.673 -79.629 1.00 39.00 178 THR B N 1
ATOM 5746 C CA . THR B 1 182 ? 25.245 -60.141 -80.867 1.00 39.36 178 THR B CA 1
ATOM 5747 C C . THR B 1 182 ? 25.283 -61.144 -82.028 1.00 43.22 178 THR B C 1
ATOM 5748 O O . THR B 1 182 ? 24.858 -60.835 -83.136 1.00 44.79 178 THR B O 1
ATOM 5752 N N . ALA B 1 183 ? 25.816 -62.337 -81.779 1.00 41.48 179 ALA B N 1
ATOM 5753 C CA . ALA B 1 183 ? 25.947 -63.346 -82.824 1.00 35.50 179 ALA B CA 1
ATOM 5754 C C . ALA B 1 183 ? 24.654 -64.094 -83.083 1.00 41.15 179 ALA B C 1
ATOM 5755 O O . ALA B 1 183 ? 24.377 -64.474 -84.206 1.00 48.86 179 ALA B O 1
ATOM 5757 N N . PHE B 1 184 ? 23.857 -64.317 -82.049 1.00 42.58 180 PHE B N 1
ATOM 5758 C CA . PHE B 1 184 ? 22.605 -65.039 -82.227 1.00 42.75 180 PHE B CA 1
ATOM 5759 C C . PHE B 1 184 ? 21.407 -64.215 -81.818 1.00 43.42 180 PHE B C 1
ATOM 5760 O O . PHE B 1 184 ? 20.725 -64.563 -80.872 1.00 44.11 180 PHE B O 1
ATOM 5768 N N . PRO B 1 185 ? 21.117 -63.133 -82.542 1.00 45.54 181 PRO B N 1
ATOM 5769 C CA . PRO B 1 185 ? 19.971 -62.368 -82.071 1.00 44.86 181 PRO B CA 1
ATOM 5770 C C . PRO B 1 185 ? 18.655 -62.975 -82.513 1.00 47.62 181 PRO B C 1
ATOM 5771 O O . PRO B 1 185 ? 17.611 -62.477 -82.114 1.00 51.29 181 PRO B O 1
ATOM 5775 N N . GLU B 1 186 ? 18.688 -64.024 -83.325 1.00 45.55 182 GLU B N 1
ATOM 5776 C CA . GLU B 1 186 ? 17.442 -64.634 -83.766 1.00 45.42 182 GLU B CA 1
ATOM 5777 C C . GLU B 1 186 ? 16.715 -65.285 -82.604 1.00 46.67 182 GLU B C 1
ATOM 5778 O O . GLU B 1 186 ? 15.560 -65.645 -82.731 1.00 51.48 182 GLU B O 1
ATOM 5784 N N . PHE B 1 187 ? 17.402 -65.465 -81.483 1.00 42.50 183 PHE B N 1
ATOM 5785 C CA . PHE B 1 187 ? 16.763 -65.916 -80.261 1.00 38.84 183 PHE B CA 1
ATOM 5786 C C . PHE B 1 187 ? 15.560 -65.047 -79.934 1.00 42.92 183 PHE B C 1
ATOM 5787 O O . PHE B 1 187 ? 14.634 -65.499 -79.281 1.00 48.80 183 PHE B O 1
ATOM 5795 N N . LYS B 1 188 ? 15.583 -63.794 -80.373 1.00 43.10 184 LYS B N 1
ATOM 5796 C CA . LYS B 1 188 ? 14.523 -62.843 -80.051 1.00 45.85 184 LYS B CA 1
ATOM 5797 C C . LYS B 1 188 ? 13.281 -63.084 -80.894 1.00 49.27 184 LYS B C 1
ATOM 5798 O O . LYS B 1 188 ? 12.208 -62.563 -80.600 1.00 53.38 184 LYS B O 1
ATOM 5804 N N . ASP B 1 189 ? 13.432 -63.887 -81.939 1.00 50.79 185 ASP B N 1
ATOM 5805 C CA . ASP B 1 189 ? 12.350 -64.150 -82.883 1.00 53.57 185 ASP B CA 1
ATOM 5806 C C . ASP B 1 189 ? 11.546 -65.370 -82.497 1.00 50.06 185 ASP B C 1
ATOM 5807 O O . ASP B 1 189 ? 10.617 -65.743 -83.199 1.00 51.18 185 ASP B O 1
ATOM 5812 N N . LEU B 1 190 ? 11.924 -66.002 -81.396 1.00 48.30 186 LEU B N 1
ATOM 5813 C CA . LEU B 1 190 ? 11.173 -67.125 -80.867 1.00 43.90 186 LEU B CA 1
ATOM 5814 C C . LEU B 1 190 ? 9.804 -66.647 -80.421 1.00 47.59 186 LEU B C 1
ATOM 5815 O O . LEU B 1 190 ? 9.688 -65.623 -79.762 1.00 54.26 186 LEU B O 1
ATOM 5820 N N . LYS B 1 191 ? 8.761 -67.356 -80.822 1.00 41.04 187 LYS B N 1
ATOM 5821 C CA . LYS B 1 191 ? 7.421 -66.998 -80.405 1.00 45.61 187 LYS B CA 1
ATOM 5822 C C . LYS B 1 191 ? 6.838 -68.163 -79.627 1.00 45.82 187 LYS B C 1
ATOM 5823 O O . LYS B 1 191 ? 7.126 -69.307 -79.937 1.00 46.53 187 LYS B O 1
ATOM 5829 N N . PRO B 1 192 ? 6.045 -67.876 -78.591 1.00 44.44 188 PRO B N 1
ATOM 5830 C CA . PRO B 1 192 ? 5.507 -68.895 -77.692 1.00 41.90 188 PRO B CA 1
ATOM 5831 C C . PRO B 1 192 ? 4.483 -69.785 -78.352 1.00 40.48 188 PRO B C 1
ATOM 5832 O O . PRO B 1 192 ? 3.582 -69.274 -78.996 1.00 41.72 188 PRO B O 1
ATOM 5836 N N . GLU B 1 193 ? 4.598 -71.093 -78.160 1.00 41.29 189 GLU B N 1
ATOM 5837 C CA . GLU B 1 193 ? 3.629 -72.023 -78.711 1.00 38.34 189 GLU B CA 1
ATOM 5838 C C . GLU B 1 193 ? 2.794 -72.593 -77.591 1.00 37.42 189 GLU B C 1
ATOM 5839 O O . GLU B 1 193 ? 3.299 -72.979 -76.544 1.00 36.02 189 GLU B O 1
ATOM 5845 N N . SER B 1 194 ? 1.497 -72.628 -77.819 1.00 39.51 190 SER B N 1
ATOM 5846 C CA . SER B 1 194 ? 0.563 -72.989 -76.784 1.00 34.92 190 SER B CA 1
ATOM 5847 C C . SER B 1 194 ? 0.500 -74.490 -76.651 1.00 33.14 190 SER B C 1
ATOM 5848 O O . SER B 1 194 ? 0.832 -75.201 -77.579 1.00 35.03 190 SER B O 1
ATOM 5851 N N . THR B 1 195 ? 0.059 -74.980 -75.506 1.00 32.65 191 THR B N 1
ATOM 5852 C CA . THR B 1 195 ? -0.069 -76.414 -75.330 1.00 36.73 191 THR B CA 1
ATOM 5853 C C . THR B 1 195 ? -1.510 -76.740 -75.013 1.00 43.27 191 THR B C 1
ATOM 5854 O O . THR B 1 195 ? -2.405 -75.957 -75.322 1.00 41.99 191 THR B O 1
ATOM 5858 N N . THR B 1 196 ? -1.738 -77.905 -74.419 1.00 42.33 192 THR B N 1
ATOM 5859 C CA . THR B 1 196 ? -3.079 -78.282 -74.005 1.00 40.37 192 THR B CA 1
ATOM 5860 C C . THR B 1 196 ? -3.214 -78.146 -72.505 1.00 36.73 192 THR B C 1
ATOM 5861 O O . THR B 1 196 ? -4.267 -78.422 -71.946 1.00 38.58 192 THR B O 1
ATOM 5865 N N . LEU B 1 197 ? -2.134 -77.714 -71.865 1.00 32.89 193 LEU B N 1
ATOM 5866 C CA . LEU B 1 197 ? -2.090 -77.567 -70.423 1.00 32.89 193 LEU B CA 1
ATOM 5867 C C . LEU B 1 197 ? -2.693 -76.247 -69.999 1.00 33.80 193 LEU B C 1
ATOM 5868 O O . LEU B 1 197 ? -2.452 -75.229 -70.625 1.00 39.41 193 LEU B O 1
ATOM 5873 N N . THR B 1 198 ? -3.477 -76.258 -68.931 1.00 29.54 194 THR B N 1
ATOM 5874 C CA . THR B 1 198 ? -4.080 -75.040 -68.428 1.00 28.25 194 THR B CA 1
ATOM 5875 C C . THR B 1 198 ? -3.807 -74.872 -66.942 1.00 30.86 194 THR B C 1
ATOM 5876 O O . THR B 1 198 ? -3.396 -75.809 -66.291 1.00 32.08 194 THR B O 1
ATOM 5880 N N . LEU B 1 199 ? -4.022 -73.674 -66.411 1.00 29.39 195 LEU B N 1
ATOM 5881 C CA . LEU B 1 199 ? -3.993 -73.460 -64.975 1.00 27.10 195 LEU B CA 1
ATOM 5882 C C . LEU B 1 199 ? -5.385 -73.688 -64.426 1.00 33.47 195 LEU B C 1
ATOM 5883 O O . LEU B 1 199 ? -6.363 -73.323 -65.068 1.00 38.03 195 LEU B O 1
ATOM 5888 N N . ARG B 1 200 ? -5.483 -74.288 -63.245 1.00 31.18 196 ARG B N 1
ATOM 5889 C CA . ARG B 1 200 ? -6.782 -74.573 -62.663 1.00 31.92 196 ARG B CA 1
ATOM 5890 C C . ARG B 1 200 ? -7.519 -73.287 -62.345 1.00 31.92 196 ARG B C 1
ATOM 5891 O O . ARG B 1 200 ? -6.911 -72.327 -61.927 1.00 33.72 196 ARG B O 1
ATOM 5899 N N . SER B 1 201 ? -8.823 -73.253 -62.590 1.00 31.84 197 SER B N 1
ATOM 5900 C CA . SER B 1 201 ? -9.606 -72.051 -62.353 1.00 30.85 197 SER B CA 1
ATOM 5901 C C . SER B 1 201 ? -10.406 -72.178 -61.081 1.00 35.98 197 SER B C 1
ATOM 5902 O O . SER B 1 201 ? -11.127 -71.265 -60.701 1.00 36.94 197 SER B O 1
ATOM 5905 N N . HIS B 1 202 ? -10.323 -73.349 -60.465 1.00 38.64 198 HIS B N 1
ATOM 5906 C CA . HIS B 1 202 ? -10.874 -73.581 -59.143 1.00 38.27 198 HIS B CA 1
ATOM 5907 C C . HIS B 1 202 ? -10.279 -74.888 -58.640 1.00 35.77 198 HIS B C 1
ATOM 5908 O O . HIS B 1 202 ? -9.781 -75.660 -59.439 1.00 40.33 198 HIS B O 1
ATOM 5915 N N . MET B 1 203 ? -10.332 -75.156 -57.340 1.00 33.90 199 MET B N 1
ATOM 5916 C CA . MET B 1 203 ? -9.660 -76.333 -56.792 1.00 29.66 199 MET B CA 1
ATOM 5917 C C . MET B 1 203 ? -10.175 -77.642 -57.314 1.00 31.54 199 MET B C 1
ATOM 5918 O O . MET B 1 203 ? -9.468 -78.630 -57.298 1.00 32.21 199 MET B O 1
ATOM 5923 N N . THR B 1 204 ? -11.428 -77.652 -57.730 1.00 32.02 200 THR B N 1
ATOM 5924 C CA . THR B 1 204 ? -12.075 -78.845 -58.208 1.00 29.89 200 THR B CA 1
ATOM 5925 C C . THR B 1 204 ? -11.277 -79.533 -59.290 1.00 32.66 200 THR B C 1
ATOM 5926 O O . THR B 1 204 ? -11.195 -80.744 -59.329 1.00 37.50 200 THR B O 1
ATOM 5930 N N . SER B 1 205 ? -10.622 -78.752 -60.127 1.00 31.97 201 SER B N 1
ATOM 5931 C CA . SER B 1 205 ? -9.941 -79.299 -61.278 1.00 30.15 201 SER B CA 1
ATOM 5932 C C . SER B 1 205 ? -8.799 -80.161 -60.813 1.00 29.30 201 SER B C 1
ATOM 5933 O O . SER B 1 205 ? -8.368 -81.053 -61.503 1.00 34.24 201 SER B O 1
ATOM 5936 N N . GLY B 1 206 ? -8.318 -79.892 -59.615 1.00 28.40 202 GLY B N 1
ATOM 5937 C CA . GLY B 1 206 ? -7.340 -80.747 -58.987 1.00 28.76 202 GLY B CA 1
ATOM 5938 C C . GLY B 1 206 ? -7.972 -81.831 -58.138 1.00 32.06 202 GLY B C 1
ATOM 5939 O O . GLY B 1 206 ? -7.483 -82.957 -58.132 1.00 33.58 202 GLY B O 1
ATOM 5940 N N . TRP B 1 207 ? -9.071 -81.523 -57.449 1.00 29.15 203 TRP B N 1
ATOM 5941 C CA . TRP B 1 207 ? -9.634 -82.487 -56.511 1.00 29.35 203 TRP B CA 1
ATOM 5942 C C . TRP B 1 207 ? -9.914 -83.809 -57.183 1.00 31.00 203 TRP B C 1
ATOM 5943 O O . TRP B 1 207 ? -9.473 -84.837 -56.704 1.00 33.36 203 TRP B O 1
ATOM 5954 N N . PHE B 1 208 ? -10.604 -83.783 -58.314 1.00 30.16 204 PHE B N 1
ATOM 5955 C CA . PHE B 1 208 ? -10.909 -85.007 -59.036 1.00 29.66 204 PHE B CA 1
ATOM 5956 C C . PHE B 1 208 ? -9.646 -85.830 -59.241 1.00 32.14 204 PHE B C 1
ATOM 5957 O O . PHE B 1 208 ? -9.603 -86.997 -58.864 1.00 34.14 204 PHE B O 1
ATOM 5965 N N . ILE B 1 209 ? -8.585 -85.202 -59.737 1.00 29.64 205 ILE B N 1
ATOM 5966 C CA . ILE B 1 209 ? -7.367 -85.943 -60.019 1.00 29.05 205 ILE B CA 1
ATOM 5967 C C . ILE B 1 209 ? -6.874 -86.560 -58.734 1.00 29.12 205 ILE B C 1
ATOM 5968 O O . ILE B 1 209 ? -6.703 -87.767 -58.657 1.00 35.29 205 ILE B O 1
ATOM 5973 N N . THR B 1 210 ? -6.831 -85.765 -57.679 1.00 27.89 206 THR B N 1
ATOM 5974 C CA . THR B 1 210 ? -6.322 -86.240 -56.410 1.00 29.47 206 THR B CA 1
ATOM 5975 C C . THR B 1 210 ? -7.206 -87.367 -55.910 1.00 30.01 206 THR B C 1
ATOM 5976 O O . THR B 1 210 ? -6.728 -88.438 -55.540 1.00 33.69 206 THR B O 1
ATOM 5980 N N . LEU B 1 211 ? -8.509 -87.175 -56.018 1.00 29.87 207 LEU B N 1
ATOM 5981 C CA . LEU B 1 211 ? -9.402 -88.142 -55.425 1.00 31.79 207 LEU B CA 1
ATOM 5982 C C . LEU B 1 211 ? -9.334 -89.412 -56.222 1.00 31.51 207 LEU B C 1
ATOM 5983 O O . LEU B 1 211 ? -9.381 -90.483 -55.659 1.00 32.93 207 LEU B O 1
ATOM 5988 N N . SER B 1 212 ? -9.135 -89.295 -57.527 1.00 31.28 208 SER B N 1
ATOM 5989 C CA . SER B 1 212 ? -9.172 -90.480 -58.354 1.00 31.27 208 SER B CA 1
ATOM 5990 C C . SER B 1 212 ? -8.075 -91.420 -57.930 1.00 32.09 208 SER B C 1
ATOM 5991 O O . SER B 1 212 ? -8.215 -92.633 -58.013 1.00 33.46 208 SER B O 1
ATOM 5994 N N . SER B 1 213 ? -6.984 -90.858 -57.438 1.00 31.88 209 SER B N 1
ATOM 5995 C CA . SER B 1 213 ? -5.872 -91.703 -57.089 1.00 32.74 209 SER B CA 1
ATOM 5996 C C . SER B 1 213 ? -5.971 -92.143 -55.654 1.00 34.17 209 SER B C 1
ATOM 5997 O O . SER B 1 213 ? -5.459 -93.178 -55.283 1.00 39.75 209 SER B O 1
ATOM 6000 N N . LEU B 1 214 ? -6.670 -91.367 -54.850 1.00 32.72 210 LEU B N 1
ATOM 6001 C CA . LEU B 1 214 ? -6.574 -91.520 -53.413 1.00 31.22 210 LEU B CA 1
ATOM 6002 C C . LEU B 1 214 ? -7.645 -92.419 -52.803 1.00 34.37 210 LEU B C 1
ATOM 6003 O O . LEU B 1 214 ? -7.377 -93.130 -51.844 1.00 33.55 210 LEU B O 1
ATOM 6008 N N . ILE B 1 215 ? -8.843 -92.414 -53.375 1.00 35.71 211 ILE B N 1
ATOM 6009 C CA . ILE B 1 215 ? -9.970 -93.127 -52.790 1.00 34.30 211 ILE B CA 1
ATOM 6010 C C . ILE B 1 215 ? -9.657 -94.593 -52.565 1.00 36.84 211 ILE B C 1
ATOM 6011 O O . ILE B 1 215 ? -9.894 -95.099 -51.480 1.00 37.02 211 ILE B O 1
ATOM 6016 N N . LYS B 1 216 ? -9.138 -95.270 -53.589 1.00 38.64 212 LYS B N 1
ATOM 6017 C CA . LYS B 1 216 ? -8.776 -96.690 -53.494 1.00 35.63 212 LYS B CA 1
ATOM 6018 C C . LYS B 1 216 ? -7.786 -97.014 -52.371 1.00 36.63 212 LYS B C 1
ATOM 6019 O O . LYS B 1 216 ? -7.735 -98.139 -51.908 1.00 39.90 212 LYS B O 1
ATOM 6025 N N . LYS B 1 217 ? -6.993 -96.041 -51.942 1.00 34.02 213 LYS B N 1
ATOM 6026 C CA . LYS B 1 217 ? -5.948 -96.309 -50.967 1.00 30.83 213 LYS B CA 1
ATOM 6027 C C . LYS B 1 217 ? -6.358 -96.054 -49.541 1.00 35.28 213 LYS B C 1
ATOM 6028 O O . LYS B 1 217 ? -5.617 -96.402 -48.633 1.00 43.37 213 LYS B O 1
ATOM 6034 N N . ARG B 1 218 ? -7.498 -95.400 -49.340 1.00 34.30 214 ARG B N 1
ATOM 6035 C CA . ARG B 1 218 ? -7.856 -94.852 -48.036 1.00 30.74 214 ARG B CA 1
ATOM 6036 C C . ARG B 1 218 ? -9.202 -95.315 -47.498 1.00 34.89 214 ARG B C 1
ATOM 6037 O O . ARG B 1 218 ? -10.082 -95.701 -48.252 1.00 36.30 214 ARG B O 1
ATOM 6045 N N . LYS B 1 219 ? -9.374 -95.225 -46.186 1.00 38.87 215 LYS B N 1
ATOM 6046 C CA . LYS B 1 219 ? -10.640 -95.567 -45.557 1.00 35.23 215 LYS B CA 1
ATOM 6047 C C . LYS B 1 219 ? -11.569 -94.375 -45.593 1.00 37.15 215 LYS B C 1
ATOM 6048 O O . LYS B 1 219 ? -11.183 -93.292 -45.192 1.00 41.83 215 LYS B O 1
ATOM 6054 N N . LEU B 1 220 ? -12.793 -94.567 -46.059 1.00 35.60 216 LEU B N 1
ATOM 6055 C CA . LEU B 1 220 ? -13.770 -93.490 -46.095 1.00 33.11 216 LEU B CA 1
ATOM 6056 C C . LEU B 1 220 ? -14.480 -93.388 -44.750 1.00 37.11 216 LEU B C 1
ATOM 6057 O O . LEU B 1 220 ? -14.611 -94.379 -44.049 1.00 39.43 216 LEU B O 1
ATOM 6062 N N . PRO B 1 221 ? -14.975 -92.202 -44.387 1.00 34.77 217 PRO B N 1
ATOM 6063 C CA . PRO B 1 221 ? -15.050 -90.968 -45.154 1.00 33.94 217 PRO B CA 1
ATOM 6064 C C . PRO B 1 221 ? -13.783 -90.134 -45.086 1.00 34.84 217 PRO B C 1
ATOM 6065 O O . PRO B 1 221 ? -13.061 -90.186 -44.099 1.00 37.90 217 PRO B O 1
ATOM 6069 N N . LEU B 1 222 ? -13.528 -89.379 -46.146 1.00 32.30 218 LEU B N 1
ATOM 6070 C CA . LEU B 1 222 ? -12.386 -88.487 -46.214 1.00 30.04 218 LEU B CA 1
ATOM 6071 C C . LEU B 1 222 ? -12.827 -87.054 -46.072 1.00 33.04 218 LEU B C 1
ATOM 6072 O O . LEU B 1 222 ? -13.851 -86.649 -46.600 1.00 35.03 218 LEU B O 1
ATOM 6077 N N . LYS B 1 223 ? -12.046 -86.280 -45.346 1.00 28.98 219 LYS B N 1
ATOM 6078 C CA . LYS B 1 223 ? -12.279 -84.872 -45.289 1.00 25.04 219 LYS B CA 1
ATOM 6079 C C . LYS B 1 223 ? -10.991 -84.189 -45.645 1.00 27.94 219 LYS B C 1
ATOM 6080 O O . LYS B 1 223 ? -10.077 -84.160 -44.853 1.00 34.43 219 LYS B O 1
ATOM 6086 N N . LEU B 1 224 ? -10.903 -83.662 -46.852 1.00 26.20 220 LEU B N 1
ATOM 6087 C CA . LEU B 1 224 ? -9.675 -83.038 -47.293 1.00 28.44 220 LEU B CA 1
ATOM 6088 C C . LEU B 1 224 ? -9.859 -81.547 -47.515 1.00 29.73 220 LEU B C 1
ATOM 6089 O O . LEU B 1 224 ? -10.965 -81.093 -47.760 1.00 32.36 220 LEU B O 1
ATOM 6094 N N . PHE B 1 225 ? -8.778 -80.786 -47.445 1.00 26.13 221 PHE B N 1
ATOM 6095 C CA . PHE B 1 225 ? -8.862 -79.369 -47.712 1.00 25.60 221 PHE B CA 1
ATOM 6096 C C . PHE B 1 225 ? -7.559 -78.871 -48.287 1.00 29.05 221 PHE B C 1
ATOM 6097 O O . PHE B 1 225 ? -6.516 -79.443 -48.042 1.00 31.85 221 PHE B O 1
ATOM 6105 N N . SER B 1 226 ? -7.635 -77.820 -49.089 1.00 28.06 222 SER B N 1
ATOM 6106 C CA . SER B 1 226 ? -6.461 -77.147 -49.603 1.00 29.91 222 SER B CA 1
ATOM 6107 C C . SER B 1 226 ? -6.769 -75.676 -49.759 1.00 33.59 222 SER B C 1
ATOM 6108 O O . SER B 1 226 ? -7.862 -75.332 -50.173 1.00 31.86 222 SER B O 1
ATOM 6111 N N . ILE B 1 227 ? -5.821 -74.810 -49.407 1.00 33.31 223 ILE B N 1
ATOM 6112 C CA . ILE B 1 227 ? -6.019 -73.375 -49.559 1.00 30.81 223 ILE B CA 1
ATOM 6113 C C . ILE B 1 227 ? -4.898 -72.845 -50.433 1.00 33.42 223 ILE B C 1
ATOM 6114 O O . ILE B 1 227 ? -3.777 -72.669 -49.974 1.00 36.12 223 ILE B O 1
ATOM 6119 N N . ASP B 1 228 ? -5.196 -72.605 -51.703 1.00 29.04 224 ASP B N 1
ATOM 6120 C CA . ASP B 1 228 ? -4.127 -72.413 -52.673 1.00 29.33 224 ASP B CA 1
ATOM 6121 C C . ASP B 1 228 ? -4.620 -71.616 -53.873 1.00 30.74 224 ASP B C 1
ATOM 6122 O O . ASP B 1 228 ? -5.811 -71.382 -54.007 1.00 35.09 224 ASP B O 1
ATOM 6127 N N . ARG B 1 229 ? -3.710 -71.197 -54.741 1.00 26.90 225 ARG B N 1
ATOM 6128 C CA . ARG B 1 229 ? -4.050 -70.278 -55.814 1.00 27.19 225 ARG B CA 1
ATOM 6129 C C . ARG B 1 229 ? -4.834 -70.903 -56.949 1.00 30.48 225 ARG B C 1
ATOM 6130 O O . ARG B 1 229 ? -4.640 -72.055 -57.290 1.00 32.27 225 ARG B O 1
ATOM 6138 N N . CYS B 1 230 ? -5.712 -70.108 -57.540 1.00 30.02 226 CYS B N 1
ATOM 6139 C CA . CYS B 1 230 ? -6.460 -70.469 -58.729 1.00 30.21 226 CYS B CA 1
ATOM 6140 C C . CYS B 1 230 ? -6.397 -69.277 -59.659 1.00 32.74 226 CYS B C 1
ATOM 6141 O O . CYS B 1 230 ? -6.178 -68.161 -59.198 1.00 35.44 226 CYS B O 1
ATOM 6144 N N . PHE B 1 231 ? -6.602 -69.498 -60.952 1.00 29.07 227 PHE B N 1
ATOM 6145 C CA . PHE B 1 231 ? -6.467 -68.434 -61.933 1.00 26.43 227 PHE B CA 1
ATOM 6146 C C . PHE B 1 231 ? -7.647 -68.406 -62.870 1.00 28.59 227 PHE B C 1
ATOM 6147 O O . PHE B 1 231 ? -8.060 -69.437 -63.373 1.00 32.95 227 PHE B O 1
ATOM 6155 N N . ARG B 1 232 ? -8.195 -67.218 -63.088 1.00 27.91 228 ARG B N 1
ATOM 6156 C CA . ARG B 1 232 ? -9.267 -67.019 -64.051 1.00 27.45 228 ARG B CA 1
ATOM 6157 C C . ARG B 1 232 ? -8.970 -65.937 -65.082 1.00 29.42 228 ARG B C 1
ATOM 6158 O O . ARG B 1 232 ? -8.294 -64.973 -64.790 1.00 32.81 228 ARG B O 1
ATOM 6166 N N . ARG B 1 233 ? -9.460 -66.120 -66.301 1.00 31.89 229 ARG B N 1
ATOM 6167 C CA . ARG B 1 233 ? -9.414 -65.071 -67.304 1.00 29.48 229 ARG B CA 1
ATOM 6168 C C . ARG B 1 233 ? -10.699 -64.285 -67.222 1.00 36.51 229 ARG B C 1
ATOM 6169 O O . ARG B 1 233 ? -11.697 -64.672 -67.807 1.00 41.67 229 ARG B O 1
ATOM 6177 N N . GLU B 1 234 ? -10.695 -63.163 -66.522 1.00 40.15 230 GLU B N 1
ATOM 6178 C CA . GLU B 1 234 ? -11.939 -62.435 -66.367 1.00 45.02 230 GLU B CA 1
ATOM 6179 C C . GLU B 1 234 ? -11.935 -61.348 -67.407 1.00 46.55 230 GLU B C 1
ATOM 6180 O O . GLU B 1 234 ? -10.886 -61.044 -67.959 1.00 46.60 230 GLU B O 1
ATOM 6186 N N . GLN B 1 235 ? -13.099 -60.778 -67.698 1.00 40.40 231 GLN B N 1
ATOM 6187 C CA . GLN B 1 235 ? -13.148 -59.694 -68.657 1.00 46.58 231 GLN B CA 1
ATOM 6188 C C . GLN B 1 235 ? -12.186 -58.618 -68.181 1.00 52.11 231 GLN B C 1
ATOM 6189 O O . GLN B 1 235 ? -11.362 -58.128 -68.945 1.00 58.93 231 GLN B O 1
ATOM 6195 N N . ARG B 1 236 ? -12.315 -58.262 -66.905 1.00 48.31 232 ARG B N 1
ATOM 6196 C CA . ARG B 1 236 ? -11.489 -57.250 -66.258 1.00 50.39 232 ARG B CA 1
ATOM 6197 C C . ARG B 1 236 ? -11.436 -57.559 -64.783 1.00 45.77 232 ARG B C 1
ATOM 6198 O O . ARG B 1 236 ? -12.208 -58.381 -64.309 1.00 42.66 232 ARG B O 1
ATOM 6206 N N . GLU B 1 237 ? -10.552 -56.897 -64.045 1.00 41.34 233 GLU B N 1
ATOM 6207 C CA . GLU B 1 237 ? -10.552 -57.071 -62.598 1.00 44.63 233 GLU B CA 1
ATOM 6208 C C . GLU B 1 237 ? -11.517 -56.083 -61.921 1.00 45.98 233 GLU B C 1
ATOM 6209 O O . GLU B 1 237 ? -11.697 -54.964 -62.375 1.00 45.32 233 GLU B O 1
ATOM 6215 N N . ASP B 1 238 ? -12.139 -56.534 -60.836 1.00 45.32 234 ASP B N 1
ATOM 6216 C CA . ASP B 1 238 ? -13.199 -55.816 -60.144 1.00 39.03 234 ASP B CA 1
ATOM 6217 C C . ASP B 1 238 ? -12.802 -55.372 -58.775 1.00 43.62 234 ASP B C 1
ATOM 6218 O O . ASP B 1 238 ? -11.721 -55.661 -58.303 1.00 44.46 234 ASP B O 1
ATOM 6223 N N . ARG B 1 239 ? -13.737 -54.710 -58.118 1.00 47.22 235 ARG B N 1
ATOM 6224 C CA . ARG B 1 239 ? -13.706 -54.548 -56.686 1.00 42.37 235 ARG B CA 1
ATOM 6225 C C . ARG B 1 239 ? -13.615 -55.918 -56.040 1.00 38.67 235 ARG B C 1
ATOM 6226 O O . ARG B 1 239 ? -13.114 -56.041 -54.935 1.00 42.36 235 ARG B O 1
ATOM 6234 N N . SER B 1 240 ? -14.141 -56.945 -56.703 1.00 40.23 236 SER B N 1
ATOM 6235 C CA . SER B 1 240 ? -14.184 -58.275 -56.099 1.00 43.51 236 SER B CA 1
ATOM 6236 C C . SER B 1 240 ? -13.654 -59.435 -56.957 1.00 41.02 236 SER B C 1
ATOM 6237 O O . SER B 1 240 ? -13.893 -60.590 -56.631 1.00 45.43 236 SER B O 1
ATOM 6240 N N . HIS B 1 241 ? -12.916 -59.139 -58.019 1.00 42.75 237 HIS B N 1
ATOM 6241 C CA . HIS B 1 241 ? -12.388 -60.177 -58.896 1.00 34.98 237 HIS B CA 1
ATOM 6242 C C . HIS B 1 241 ? -10.953 -59.887 -59.270 1.00 36.82 237 HIS B C 1
ATOM 6243 O O . HIS B 1 241 ? -10.646 -58.785 -59.691 1.00 42.25 237 HIS B O 1
ATOM 6250 N N . LEU B 1 242 ? -10.074 -60.876 -59.156 1.00 33.49 238 LEU B N 1
ATOM 6251 C CA . LEU B 1 242 ? -8.700 -60.707 -59.606 1.00 33.75 238 LEU B CA 1
ATOM 6252 C C . LEU B 1 242 ? -8.361 -61.825 -60.570 1.00 35.59 238 LEU B C 1
ATOM 6253 O O . LEU B 1 242 ? -9.035 -62.843 -60.565 1.00 35.30 238 LEU B O 1
ATOM 6258 N N . MET B 1 243 ? -7.333 -61.642 -61.396 1.00 35.04 239 MET B N 1
ATOM 6259 C CA . MET B 1 243 ? -6.944 -62.683 -62.338 1.00 35.37 239 MET B CA 1
ATOM 6260 C C . MET B 1 243 ? -6.500 -63.915 -61.572 1.00 34.00 239 MET B C 1
ATOM 6261 O O . MET B 1 243 ? -6.671 -65.028 -62.035 1.00 35.65 239 MET B O 1
ATOM 6266 N N . SER B 1 244 ? -5.920 -63.722 -60.400 1.00 32.36 240 SER B N 1
ATOM 6267 C CA . SER B 1 244 ? -5.540 -64.847 -59.570 1.00 29.33 240 SER B CA 1
ATOM 6268 C C . SER B 1 244 ? -6.022 -64.705 -58.145 1.00 27.24 240 SER B C 1
ATOM 6269 O O . SER B 1 244 ? -5.766 -63.713 -57.501 1.00 30.59 240 SER B O 1
ATOM 6272 N N . TYR B 1 245 ? -6.695 -65.721 -57.637 1.00 25.96 241 TYR B N 1
ATOM 6273 C CA . TYR B 1 245 ? -7.246 -65.648 -56.300 1.00 26.03 241 TYR B CA 1
ATOM 6274 C C . TYR B 1 245 ? -6.909 -66.883 -55.496 1.00 28.54 241 TYR B C 1
ATOM 6275 O O . TYR B 1 245 ? -6.324 -67.806 -56.016 1.00 33.25 241 TYR B O 1
ATOM 6284 N N . HIS B 1 246 ? -7.271 -66.900 -54.224 1.00 25.76 242 HIS B N 1
ATOM 6285 C CA . HIS B 1 246 ? -7.026 -68.054 -53.382 1.00 26.19 242 HIS B CA 1
ATOM 6286 C C . HIS B 1 246 ? -8.313 -68.782 -53.046 1.00 27.73 242 HIS B C 1
ATOM 6287 O O . HIS B 1 246 ? -9.257 -68.182 -52.579 1.00 29.42 242 HIS B O 1
ATOM 6294 N N . SER B 1 247 ? -8.358 -70.079 -53.289 1.00 25.54 243 SER B N 1
ATOM 6295 C CA . SER B 1 247 ? -9.514 -70.863 -52.903 1.00 24.23 243 SER B CA 1
ATOM 6296 C C . SER B 1 247 ? -9.233 -71.645 -51.647 1.00 27.72 243 SER B C 1
ATOM 6297 O O . SER B 1 247 ? -8.193 -72.292 -51.539 1.00 34.05 243 SER B O 1
ATOM 6300 N N . ALA B 1 248 ? -10.151 -71.567 -50.693 1.00 27.47 244 ALA B N 1
ATOM 6301 C CA . ALA B 1 248 ? -10.073 -72.318 -49.451 1.00 28.63 244 ALA B CA 1
ATOM 6302 C C . ALA B 1 248 ? -11.004 -73.504 -49.547 1.00 31.53 244 ALA B C 1
ATOM 6303 O O . ALA B 1 248 ? -12.057 -73.543 -48.918 1.00 28.03 244 ALA B O 1
ATOM 6305 N N . SER B 1 249 ? -10.585 -74.487 -50.331 1.00 31.05 245 SER B N 1
ATOM 6306 C CA . SER B 1 249 ? -11.470 -75.527 -50.808 1.00 27.90 245 SER B CA 1
ATOM 6307 C C . SER B 1 249 ? -11.372 -76.774 -50.004 1.00 27.65 245 SER B C 1
ATOM 6308 O O . SER B 1 249 ? -10.364 -77.019 -49.386 1.00 30.38 245 SER B O 1
ATOM 6311 N N . CYS B 1 250 ? -12.421 -77.579 -50.034 1.00 30.07 246 CYS B N 1
ATOM 6312 C CA . CYS B 1 250 ? -12.395 -78.860 -49.363 1.00 28.60 246 CYS B CA 1
ATOM 6313 C C . CYS B 1 250 ? -13.322 -79.827 -50.037 1.00 29.09 246 CYS B C 1
ATOM 6314 O O . CYS B 1 250 ? -14.253 -79.419 -50.721 1.00 32.22 246 CYS B O 1
ATOM 6317 N N . VAL B 1 251 ? -13.083 -81.113 -49.811 1.00 26.75 247 VAL B N 1
ATOM 6318 C CA . VAL B 1 251 ? -14.007 -82.144 -50.243 1.00 26.24 247 VAL B CA 1
ATOM 6319 C C . VAL B 1 251 ? -14.300 -83.115 -49.113 1.00 26.83 247 VAL B C 1
ATOM 6320 O O . VAL B 1 251 ? -13.419 -83.458 -48.349 1.00 27.75 247 VAL B O 1
ATOM 6324 N N . VAL B 1 252 ? -15.554 -83.527 -49.001 1.00 24.42 248 VAL B N 1
ATOM 6325 C CA . VAL B 1 252 ? -15.961 -84.545 -48.056 1.00 26.35 248 VAL B CA 1
ATOM 6326 C C . VAL B 1 252 ? -16.429 -85.740 -48.874 1.00 31.84 248 VAL B C 1
ATOM 6327 O O . VAL B 1 252 ? -17.375 -85.629 -49.649 1.00 38.34 248 VAL B O 1
ATOM 6331 N N . VAL B 1 253 ? -15.763 -86.876 -48.705 1.00 29.75 249 VAL B N 1
ATOM 6332 C CA . VAL B 1 253 ? -16.019 -88.073 -49.497 1.00 30.92 249 VAL B CA 1
ATOM 6333 C C . VAL B 1 253 ? -16.605 -89.173 -48.645 1.00 32.60 249 VAL B C 1
ATOM 6334 O O . VAL B 1 253 ? -16.013 -89.569 -47.661 1.00 33.44 249 VAL B O 1
ATOM 6338 N N . GLY B 1 254 ? -17.764 -89.685 -49.015 1.00 31.67 250 GLY B N 1
ATOM 6339 C CA . GLY B 1 254 ? -18.373 -90.719 -48.212 1.00 37.31 250 GLY B CA 1
ATOM 6340 C C . GLY B 1 254 ? -19.695 -91.160 -48.771 1.00 40.40 250 GLY B C 1
ATOM 6341 O O . GLY B 1 254 ? -20.326 -90.431 -49.519 1.00 36.13 250 GLY B O 1
ATOM 6342 N N . GLU B 1 255 ? -20.126 -92.349 -48.379 1.00 44.55 251 GLU B N 1
ATOM 6343 C CA . GLU B 1 255 ? -21.299 -92.954 -48.973 1.00 41.46 251 GLU B CA 1
ATOM 6344 C C . GLU B 1 255 ? -22.542 -92.158 -48.702 1.00 43.38 251 GLU B C 1
ATOM 6345 O O . GLU B 1 255 ? -23.521 -92.309 -49.416 1.00 49.04 251 GLU B O 1
ATOM 6351 N N . ASP B 1 256 ? -22.509 -91.308 -47.684 1.00 42.90 252 ASP B N 1
ATOM 6352 C CA . ASP B 1 256 ? -23.723 -90.635 -47.258 1.00 43.97 252 ASP B CA 1
ATOM 6353 C C . ASP B 1 256 ? -23.711 -89.114 -47.395 1.00 45.78 252 ASP B C 1
ATOM 6354 O O . ASP B 1 256 ? -24.591 -88.456 -46.863 1.00 46.40 252 ASP B O 1
ATOM 6359 N N . VAL B 1 257 ? -22.735 -88.540 -48.091 1.00 43.08 253 VAL B N 1
ATOM 6360 C CA . VAL B 1 257 ? -22.670 -87.086 -48.180 1.00 38.75 253 VAL B CA 1
ATOM 6361 C C . VAL B 1 257 ? -23.763 -86.517 -49.058 1.00 39.43 253 VAL B C 1
ATOM 6362 O O . VAL B 1 257 ? -24.210 -87.138 -50.012 1.00 45.15 253 VAL B O 1
ATOM 6366 N N . SER B 1 258 ? -24.227 -85.340 -48.680 1.00 38.53 254 SER B N 1
ATOM 6367 C CA . SER B 1 258 ? -25.202 -84.599 -49.444 1.00 38.62 254 SER B CA 1
ATOM 6368 C C . SER B 1 258 ? -24.851 -83.141 -49.287 1.00 37.62 254 SER B C 1
ATOM 6369 O O . SER B 1 258 ? -23.834 -82.829 -48.697 1.00 40.06 254 SER B O 1
ATOM 6372 N N . VAL B 1 259 ? -25.676 -82.245 -49.805 1.00 34.91 255 VAL B N 1
ATOM 6373 C CA . VAL B 1 259 ? -25.399 -80.818 -49.690 1.00 35.02 255 VAL B CA 1
ATOM 6374 C C . VAL B 1 259 ? -25.303 -80.344 -48.242 1.00 35.09 255 VAL B C 1
ATOM 6375 O O . VAL B 1 259 ? -24.565 -79.412 -47.931 1.00 35.17 255 VAL B O 1
ATOM 6379 N N . ASP B 1 260 ? -26.028 -81.004 -47.352 1.00 33.77 256 ASP B N 1
ATOM 6380 C CA . ASP B 1 260 ? -26.032 -80.621 -45.954 1.00 34.20 256 ASP B CA 1
ATOM 6381 C C . ASP B 1 260 ? -24.628 -80.597 -45.366 1.00 35.13 256 ASP B C 1
ATOM 6382 O O . ASP B 1 260 ? -24.344 -79.840 -44.442 1.00 36.69 256 ASP B O 1
ATOM 6387 N N . ASP B 1 261 ? -23.735 -81.398 -45.926 1.00 38.32 257 ASP B N 1
ATOM 6388 C CA . ASP B 1 261 ? -22.358 -81.402 -45.474 1.00 35.86 257 ASP B CA 1
ATOM 6389 C C . ASP B 1 261 ? -21.715 -80.091 -45.866 1.00 34.52 257 ASP B C 1
ATOM 6390 O O . ASP B 1 261 ? -20.915 -79.533 -45.130 1.00 35.36 257 ASP B O 1
ATOM 6395 N N . GLY B 1 262 ? -22.094 -79.581 -47.024 1.00 32.99 258 GLY B N 1
ATOM 6396 C CA . GLY B 1 262 ? -21.612 -78.292 -47.461 1.00 31.37 258 GLY B CA 1
ATOM 6397 C C . GLY B 1 262 ? -22.133 -77.205 -46.560 1.00 30.34 258 GLY B C 1
ATOM 6398 O O . GLY B 1 262 ? -21.440 -76.244 -46.268 1.00 30.74 258 GLY B O 1
ATOM 6399 N N . LYS B 1 263 ? -23.371 -77.353 -46.122 1.00 31.34 259 LYS B N 1
ATOM 6400 C CA . LYS B 1 263 ? -23.956 -76.344 -45.267 1.00 28.66 259 LYS B CA 1
ATOM 6401 C C . LYS B 1 263 ? -23.252 -76.287 -43.933 1.00 29.98 259 LYS B C 1
ATOM 6402 O O . LYS B 1 263 ? -22.970 -75.202 -43.444 1.00 34.68 259 LYS B O 1
ATOM 6408 N N . VAL B 1 264 ? -22.934 -77.439 -43.348 1.00 30.96 260 VAL B N 1
ATOM 6409 C CA . VAL B 1 264 ? -22.231 -77.416 -42.064 1.00 28.90 260 VAL B CA 1
ATOM 6410 C C . VAL B 1 264 ? -20.768 -77.003 -42.219 1.00 30.12 260 VAL B C 1
ATOM 6411 O O . VAL B 1 264 ? -20.207 -76.403 -41.325 1.00 33.47 260 VAL B O 1
ATOM 6415 N N . VAL B 1 265 ? -20.131 -77.333 -43.331 1.00 27.14 261 VAL B N 1
ATOM 6416 C CA . VAL B 1 265 ? -18.783 -76.844 -43.531 1.00 24.95 261 VAL B CA 1
ATOM 6417 C C . VAL B 1 265 ? -18.775 -75.325 -43.669 1.00 27.43 261 VAL B C 1
ATOM 6418 O O . VAL B 1 265 ? -17.940 -74.662 -43.080 1.00 32.47 261 VAL B O 1
ATOM 6422 N N . ALA B 1 266 ? -19.707 -74.768 -44.433 1.00 29.68 262 ALA B N 1
ATOM 6423 C CA . ALA B 1 266 ? -19.782 -73.318 -44.582 1.00 27.57 262 ALA B CA 1
ATOM 6424 C C . ALA B 1 266 ? -20.098 -72.647 -43.253 1.00 27.89 262 ALA B C 1
ATOM 6425 O O . ALA B 1 266 ? -19.496 -71.632 -42.904 1.00 28.98 262 ALA B O 1
ATOM 6427 N N . GLU B 1 267 ? -21.013 -73.228 -42.486 1.00 27.31 263 GLU B N 1
ATOM 6428 C CA . GLU B 1 267 ? -21.324 -72.672 -41.176 1.00 29.53 263 GLU B CA 1
ATOM 6429 C C . GLU B 1 267 ? -20.150 -72.758 -40.223 1.00 30.79 263 GLU B C 1
ATOM 6430 O O . GLU B 1 267 ? -19.903 -71.832 -39.489 1.00 30.58 263 GLU B O 1
ATOM 6436 N N . GLY B 1 268 ? -19.448 -73.884 -40.211 1.00 29.95 264 GLY B N 1
ATOM 6437 C CA . GLY B 1 268 ? -18.325 -74.084 -39.314 1.00 27.82 264 GLY B CA 1
ATOM 6438 C C . GLY B 1 268 ? -17.146 -73.200 -39.662 1.00 29.81 264 GLY B C 1
ATOM 6439 O O . GLY B 1 268 ? -16.391 -72.773 -38.802 1.00 27.53 264 GLY B O 1
ATOM 6440 N N . LEU B 1 269 ? -16.974 -72.927 -40.944 1.00 27.09 265 LEU B N 1
ATOM 6441 C CA . LEU B 1 269 ? -15.910 -72.038 -41.356 1.00 26.38 265 LEU B CA 1
ATOM 6442 C C . LEU B 1 269 ? -16.260 -70.641 -40.918 1.00 28.78 265 LEU B C 1
ATOM 6443 O O . LEU B 1 269 ? -15.445 -69.955 -40.342 1.00 27.86 265 LEU B O 1
ATOM 6448 N N . LEU B 1 270 ? -17.489 -70.221 -41.177 1.00 26.40 266 LEU B N 1
ATOM 6449 C CA . LEU B 1 270 ? -17.835 -68.841 -40.905 1.00 24.34 266 LEU B CA 1
ATOM 6450 C C . LEU B 1 270 ? -18.000 -68.567 -39.415 1.00 29.52 266 LEU B C 1
ATOM 6451 O O . LEU B 1 270 ? -17.688 -67.488 -38.959 1.00 31.15 266 LEU B O 1
ATOM 6456 N N . ALA B 1 271 ? -18.476 -69.544 -38.660 1.00 27.56 267 ALA B N 1
ATOM 6457 C CA . ALA B 1 271 ? -18.648 -69.412 -37.219 1.00 23.65 267 ALA B CA 1
ATOM 6458 C C . ALA B 1 271 ? -17.346 -69.087 -36.531 1.00 26.37 267 ALA B C 1
ATOM 6459 O O . ALA B 1 271 ? -17.294 -68.230 -35.665 1.00 29.03 267 ALA B O 1
ATOM 6461 N N . GLN B 1 272 ? -16.287 -69.775 -36.926 1.00 29.54 268 GLN B N 1
ATOM 6462 C CA . GLN B 1 272 ? -14.989 -69.580 -36.307 1.00 26.98 268 GLN B CA 1
ATOM 6463 C C . GLN B 1 272 ? -14.416 -68.216 -36.598 1.00 30.79 268 GLN B C 1
ATOM 6464 O O . GLN B 1 272 ? -13.444 -67.805 -35.977 1.00 35.95 268 GLN B O 1
ATOM 6470 N N . PHE B 1 273 ? -15.011 -67.503 -37.540 1.00 28.53 269 PHE B N 1
ATOM 6471 C CA . PHE B 1 273 ? -14.510 -66.188 -37.869 1.00 30.59 269 PHE B CA 1
ATOM 6472 C C . PHE B 1 273 ? -15.364 -65.110 -37.234 1.00 32.53 269 PHE B C 1
ATOM 6473 O O . PHE B 1 273 ? -15.068 -63.935 -37.361 1.00 37.24 269 PHE B O 1
ATOM 6481 N N . GLY B 1 274 ? -16.409 -65.518 -36.529 1.00 29.46 270 GLY B N 1
ATOM 6482 C CA . GLY B 1 274 ? -17.236 -64.587 -35.794 1.00 31.52 270 GLY B CA 1
ATOM 6483 C C . GLY B 1 274 ? -18.623 -64.402 -36.365 1.00 33.87 270 GLY B C 1
ATOM 6484 O O . GLY B 1 274 ? -19.489 -63.876 -35.702 1.00 39.39 270 GLY B O 1
ATOM 6485 N N . PHE B 1 275 ? -18.828 -64.840 -37.597 1.00 32.56 271 PHE B N 1
ATOM 6486 C CA . PHE B 1 275 ? -20.101 -64.706 -38.284 1.00 35.84 271 PHE B CA 1
ATOM 6487 C C . PHE B 1 275 ? -21.2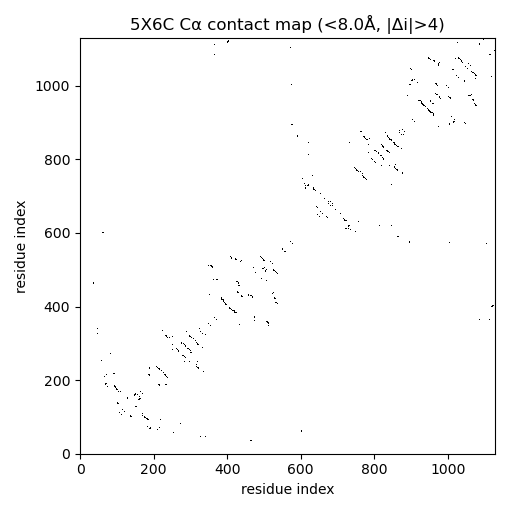11 -65.490 -37.622 1.00 39.54 271 PHE B C 1
ATOM 6488 O O . PHE B 1 275 ? -21.062 -66.668 -37.372 1.00 39.86 271 PHE B O 1
ATOM 6496 N N . THR B 1 276 ? -22.336 -64.842 -37.358 1.00 43.34 272 THR B N 1
ATOM 6497 C CA . THR B 1 276 ? -23.500 -65.522 -36.800 1.00 43.43 272 THR B CA 1
ATOM 6498 C C . THR B 1 276 ? -24.602 -65.559 -37.837 1.00 48.02 272 THR B C 1
ATOM 6499 O O . THR B 1 276 ? -25.661 -66.130 -37.621 1.00 45.64 272 THR B O 1
ATOM 6503 N N . LYS B 1 277 ? -24.309 -64.936 -38.970 1.00 49.75 273 LYS B N 1
ATOM 6504 C CA . LYS B 1 277 ? -25.277 -64.615 -40.001 1.00 49.38 273 LYS B CA 1
ATOM 6505 C C . LYS B 1 277 ? -24.760 -64.848 -41.441 1.00 52.91 273 LYS B C 1
ATOM 6506 O O . LYS B 1 277 ? -23.814 -64.211 -41.913 1.00 52.16 273 LYS B O 1
ATOM 6512 N N . PHE B 1 278 ? -25.380 -65.776 -42.147 1.00 48.83 274 PHE B N 1
ATOM 6513 C CA . PHE B 1 278 ? -25.037 -66.008 -43.544 1.00 47.97 274 PHE B CA 1
ATOM 6514 C C . PHE B 1 278 ? -26.264 -66.482 -44.289 1.00 48.09 274 PHE B C 1
ATOM 6515 O O . PHE B 1 278 ? -27.269 -66.802 -43.671 1.00 49.25 274 PHE B O 1
ATOM 6523 N N . LYS B 1 279 ? -26.192 -66.555 -45.609 1.00 43.31 275 LYS B N 1
ATOM 6524 C CA . LYS B 1 279 ? -27.371 -66.933 -46.379 1.00 46.49 275 LYS B CA 1
ATOM 6525 C C . LYS B 1 279 ? -27.017 -67.915 -47.483 1.00 42.72 275 LYS B C 1
ATOM 6526 O O . LYS B 1 279 ? -25.949 -67.814 -48.055 1.00 42.95 275 LYS B O 1
ATOM 6532 N N . PHE B 1 280 ? -27.905 -68.862 -47.780 1.00 38.00 276 PHE B N 1
ATOM 6533 C CA . PHE B 1 280 ? -27.701 -69.770 -48.905 1.00 34.69 276 PHE B CA 1
ATOM 6534 C C . PHE B 1 280 ? -28.580 -69.352 -50.072 1.00 38.75 276 PHE B C 1
ATOM 6535 O O . PHE B 1 280 ? -29.658 -68.812 -49.883 1.00 44.87 276 PHE B O 1
ATOM 6543 N N . LYS B 1 281 ? -28.133 -69.619 -51.286 1.00 40.72 277 LYS B N 1
ATOM 6544 C CA . LYS B 1 281 ? -28.883 -69.206 -52.465 1.00 37.82 277 LYS B CA 1
ATOM 6545 C C . LYS B 1 281 ? -28.493 -70.055 -53.660 1.00 41.06 277 LYS B C 1
ATOM 6546 O O . LYS B 1 281 ? -27.326 -70.188 -53.944 1.00 42.34 277 LYS B O 1
ATOM 6552 N N . PRO B 1 282 ? -29.468 -70.632 -54.367 1.00 40.98 278 PRO B N 1
ATOM 6553 C CA . PRO B 1 282 ? -29.220 -71.457 -55.544 1.00 38.69 278 PRO B CA 1
ATOM 6554 C C . PRO B 1 282 ? -28.349 -70.768 -56.573 1.00 38.94 278 PRO B C 1
ATOM 6555 O O . PRO B 1 282 ? -28.488 -69.574 -56.741 1.00 43.31 278 PRO B O 1
ATOM 6559 N N . ASP B 1 283 ? -27.458 -71.493 -57.233 1.00 39.38 279 ASP B N 1
ATOM 6560 C CA . ASP B 1 283 ? -26.596 -70.902 -58.249 1.00 42.27 279 ASP B CA 1
ATOM 6561 C C . ASP B 1 283 ? -27.211 -71.145 -59.612 1.00 39.88 279 ASP B C 1
ATOM 6562 O O . ASP B 1 283 ? -27.316 -72.278 -60.053 1.00 42.70 279 ASP B O 1
ATOM 6567 N N . GLU B 1 284 ? -27.603 -70.060 -60.269 1.00 39.59 280 GLU B N 1
ATOM 6568 C CA . GLU B 1 284 ? -28.313 -70.088 -61.536 1.00 40.63 280 GLU B CA 1
ATOM 6569 C C . GLU B 1 284 ? -27.558 -70.881 -62.596 1.00 43.90 280 GLU B C 1
ATOM 6570 O O . GLU B 1 284 ? -28.159 -71.402 -63.529 1.00 44.80 280 GLU B O 1
ATOM 6576 N N . LYS B 1 285 ? -26.240 -70.968 -62.440 1.00 42.36 281 LYS B N 1
ATOM 6577 C CA . LYS B 1 285 ? -25.355 -71.549 -63.441 1.00 39.62 281 LYS B CA 1
ATOM 6578 C C . LYS B 1 285 ? -25.567 -73.031 -63.647 1.00 41.98 281 LYS B C 1
ATOM 6579 O O . LYS B 1 285 ? -25.535 -73.513 -64.771 1.00 42.47 281 LYS B O 1
ATOM 6585 N N . LYS B 1 286 ? -25.776 -73.739 -62.545 1.00 39.24 282 LYS B N 1
ATOM 6586 C CA . LYS B 1 286 ? -25.893 -75.186 -62.534 1.00 37.07 282 LYS B CA 1
ATOM 6587 C C . LYS B 1 286 ? -24.771 -75.810 -63.328 1.00 40.29 282 LYS B C 1
ATOM 6588 O O . LYS B 1 286 ? -25.011 -76.593 -64.229 1.00 43.43 282 LYS B O 1
ATOM 6594 N N . SER B 1 287 ? -23.541 -75.424 -63.007 1.00 43.46 283 SER B N 1
ATOM 6595 C CA . SER B 1 287 ? -22.352 -75.985 -63.642 1.00 41.72 283 SER B CA 1
ATOM 6596 C C . SER B 1 287 ? -22.417 -77.502 -63.650 1.00 38.94 283 SER B C 1
ATOM 6597 O O . SER B 1 287 ? -22.924 -78.104 -62.710 1.00 39.39 283 SER B O 1
ATOM 6600 N N . LYS B 1 288 ? -21.899 -78.114 -64.709 1.00 34.01 284 LYS B N 1
ATOM 6601 C CA . LYS B 1 288 ? -22.178 -79.516 -64.978 1.00 37.06 284 LYS B CA 1
ATOM 6602 C C . LYS B 1 288 ? -21.286 -80.482 -64.200 1.00 40.37 284 LYS B C 1
ATOM 6603 O O . LYS B 1 288 ? -21.469 -81.698 -64.267 1.00 41.32 284 LYS B O 1
ATOM 6609 N N . TYR B 1 289 ? -20.334 -79.951 -63.447 1.00 36.31 285 TYR B N 1
ATOM 6610 C CA . TYR B 1 289 ? -19.518 -80.806 -62.615 1.00 30.14 285 TYR B CA 1
ATOM 6611 C C . TYR B 1 289 ? -20.210 -81.049 -61.294 1.00 33.72 285 TYR B C 1
ATOM 6612 O O . TYR B 1 289 ? -19.740 -81.828 -60.489 1.00 38.68 285 TYR B O 1
ATOM 6621 N N . TYR B 1 290 ? -21.330 -80.369 -61.077 1.00 35.46 286 TYR B N 1
ATOM 6622 C CA . TYR B 1 290 ? -22.147 -80.543 -59.879 1.00 34.53 286 TYR B CA 1
ATOM 6623 C C . TYR B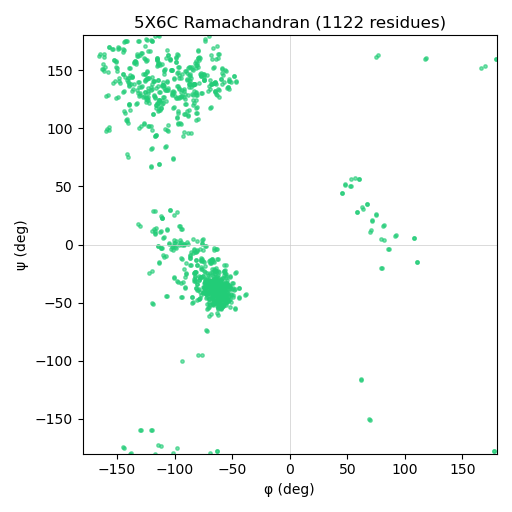 1 290 ? -23.471 -81.239 -60.204 1.00 34.50 286 TYR B C 1
ATOM 6624 O O . TYR B 1 290 ? -24.118 -80.919 -61.190 1.00 35.32 286 TYR B O 1
ATOM 6633 N N . THR B 1 291 ? -23.870 -82.187 -59.368 1.00 32.18 287 THR B N 1
ATOM 6634 C CA . THR B 1 291 ? -25.187 -82.800 -59.444 1.00 32.54 287 THR B CA 1
ATOM 6635 C C . THR B 1 291 ? -26.240 -81.726 -59.602 1.00 34.31 287 THR B C 1
ATOM 6636 O O . THR B 1 291 ? -26.127 -80.682 -58.988 1.00 36.86 287 THR B O 1
ATOM 6640 N N . PRO B 1 292 ? -27.254 -81.958 -60.445 1.00 38.42 288 PRO B N 1
ATOM 6641 C CA . PRO B 1 292 ? -28.281 -80.936 -60.610 1.00 37.61 288 PRO B CA 1
ATOM 6642 C C . PRO B 1 292 ? -28.898 -80.484 -59.301 1.00 39.00 288 PRO B C 1
ATOM 6643 O O . PRO B 1 292 ? -29.203 -81.288 -58.430 1.00 38.16 288 PRO B O 1
ATOM 6647 N N . GLU B 1 293 ? -29.042 -79.176 -59.178 1.00 37.51 289 GLU B N 1
ATOM 6648 C CA . GLU B 1 293 ? -29.769 -78.555 -58.094 1.00 36.03 289 GLU B CA 1
ATOM 6649 C C . GLU B 1 293 ? -29.040 -78.646 -56.780 1.00 36.25 289 GLU B C 1
ATOM 6650 O O . GLU B 1 293 ? -29.659 -78.487 -55.743 1.00 41.31 289 GLU B O 1
ATOM 6656 N N . THR B 1 294 ? -27.733 -78.876 -56.806 1.00 34.74 290 THR B N 1
ATOM 6657 C CA . THR B 1 294 ? -26.975 -78.880 -55.564 1.00 33.22 290 THR B CA 1
ATOM 6658 C C . THR B 1 294 ? -25.981 -77.739 -55.484 1.00 36.39 290 THR B C 1
ATOM 6659 O O . THR B 1 294 ? -25.494 -77.445 -54.408 1.00 35.73 290 THR B O 1
ATOM 6663 N N . GLN B 1 295 ? -25.679 -77.089 -56.603 1.00 37.49 291 GLN B N 1
ATOM 6664 C CA . GLN B 1 295 ? -24.718 -75.995 -56.586 1.00 32.79 291 GLN B CA 1
ATOM 6665 C C . GLN B 1 295 ? -25.306 -74.843 -55.825 1.00 33.40 291 GLN B C 1
ATOM 6666 O O . GLN B 1 295 ? -26.326 -74.316 -56.220 1.00 40.70 291 GLN B O 1
ATOM 6672 N N . THR B 1 296 ? -24.659 -74.469 -54.728 1.00 31.92 292 THR B N 1
ATOM 6673 C CA . THR B 1 296 ? -25.185 -73.496 -53.778 1.00 32.22 292 THR B CA 1
ATOM 6674 C C . THR B 1 296 ? -24.211 -72.361 -53.545 1.00 37.12 292 THR B C 1
ATOM 6675 O O . THR B 1 296 ? -23.014 -72.574 -53.491 1.00 39.17 292 THR B O 1
ATOM 6679 N N . GLU B 1 297 ? -24.735 -71.150 -53.424 1.00 39.41 293 GLU B N 1
ATOM 6680 C CA . GLU B 1 297 ? -23.947 -69.966 -53.145 1.00 38.66 293 GLU B CA 1
ATOM 6681 C C . GLU B 1 297 ? -24.082 -69.633 -51.670 1.00 40.03 293 GLU B C 1
ATOM 6682 O O . GLU B 1 297 ? -25.157 -69.812 -51.092 1.00 42.14 293 GLU B O 1
ATOM 6688 N N . VAL B 1 298 ? -22.998 -69.164 -51.063 1.00 38.37 294 VAL B N 1
ATOM 6689 C CA . VAL B 1 298 ? -23.007 -68.758 -49.667 1.00 35.92 294 VAL B CA 1
ATOM 6690 C C . VAL B 1 298 ? -22.701 -67.263 -49.573 1.00 38.44 294 VAL B C 1
ATOM 6691 O O . VAL B 1 298 ? -21.722 -66.793 -50.138 1.00 39.12 294 VAL B O 1
ATOM 6695 N N . TYR B 1 299 ? -23.562 -66.515 -48.890 1.00 43.62 295 TYR B N 1
ATOM 6696 C CA . TYR B 1 299 ? -23.424 -65.064 -48.766 1.00 42.10 295 TYR B CA 1
ATOM 6697 C C . TYR B 1 299 ? -23.151 -64.662 -47.332 1.00 42.97 295 TYR B C 1
ATOM 6698 O O . TYR B 1 299 ? -23.713 -65.236 -46.400 1.00 44.00 295 TYR B O 1
ATOM 6707 N N . ALA B 1 300 ? -22.283 -63.672 -47.164 1.00 41.73 296 ALA B N 1
ATOM 6708 C CA . ALA B 1 300 ? -22.018 -63.090 -45.855 1.00 45.16 296 ALA B CA 1
ATOM 6709 C C . ALA B 1 300 ? -22.036 -61.577 -45.970 1.00 47.25 296 ALA B C 1
ATOM 6710 O O . ALA B 1 300 ? -21.820 -61.030 -47.048 1.00 40.91 296 ALA B O 1
ATOM 6712 N N . TYR B 1 301 ? -22.284 -60.906 -44.851 1.00 49.76 297 TYR B N 1
ATOM 6713 C CA . TYR B 1 301 ? -22.577 -59.483 -44.875 1.00 48.28 297 TYR B CA 1
ATOM 6714 C C . TYR B 1 301 ? -21.329 -58.632 -44.745 1.00 50.41 297 TYR B C 1
ATOM 6715 O O . TYR B 1 301 ? -20.607 -58.722 -43.760 1.00 50.50 297 TYR B O 1
ATOM 6724 N N . HIS B 1 302 ? -21.096 -57.792 -45.747 1.00 48.69 298 HIS B N 1
ATOM 6725 C CA . HIS B 1 302 ? -20.006 -56.828 -45.727 1.00 50.27 298 HIS B CA 1
ATOM 6726 C C . HIS B 1 302 ? -20.538 -55.502 -45.208 1.00 55.43 298 HIS B C 1
ATOM 6727 O O . HIS B 1 302 ? -21.216 -54.788 -45.934 1.00 58.19 298 HIS B O 1
ATOM 6734 N N . PRO B 1 303 ? -20.231 -55.165 -43.946 1.00 55.89 299 PRO B N 1
ATOM 6735 C CA . PRO B 1 303 ? -20.811 -53.975 -43.318 1.00 58.90 299 PRO B CA 1
ATOM 6736 C C . PRO B 1 303 ? -20.428 -52.663 -44.007 1.00 59.11 299 PRO B C 1
ATOM 6737 O O . PRO B 1 303 ? -21.309 -51.843 -44.230 1.00 60.88 299 PRO B O 1
ATOM 6741 N N . LYS B 1 304 ? -19.155 -52.470 -44.337 1.00 54.42 300 LYS B N 1
ATOM 6742 C CA . LYS B 1 304 ? -18.707 -51.234 -44.973 1.00 54.59 300 LYS B CA 1
ATOM 6743 C C . LYS B 1 304 ? -19.317 -50.995 -46.346 1.00 60.13 300 LYS B C 1
ATOM 6744 O O . LYS B 1 304 ? -19.509 -49.850 -46.741 1.00 64.93 300 LYS B O 1
ATOM 6750 N N . LEU B 1 305 ? -19.598 -52.069 -47.078 1.00 59.42 301 LEU B N 1
ATOM 6751 C CA . LEU B 1 305 ? -20.167 -51.955 -48.417 1.00 56.46 301 LEU B CA 1
ATOM 6752 C C . LEU B 1 305 ? -21.669 -51.850 -48.335 1.00 56.25 301 LEU B C 1
ATOM 6753 O O . LEU B 1 305 ? -22.326 -51.450 -49.294 1.00 56.47 301 LEU B O 1
ATOM 6758 N N . GLY B 1 306 ? -22.206 -52.230 -47.183 1.00 54.34 302 GLY B N 1
ATOM 6759 C CA . GLY B 1 306 ? -23.632 -52.197 -46.953 1.00 56.32 302 GLY B CA 1
ATOM 6760 C C . GLY B 1 306 ? -24.353 -53.385 -47.547 1.00 59.55 302 GLY B C 1
ATOM 6761 O O . GLY B 1 306 ? -25.462 -53.699 -47.135 1.00 62.30 302 GLY B O 1
ATOM 6762 N N . GLU B 1 307 ? -23.723 -54.051 -48.509 1.00 58.54 303 GLU B N 1
ATOM 6763 C CA . GLU B 1 307 ? -24.357 -55.150 -49.237 1.00 60.91 303 GLU B CA 1
ATOM 6764 C C . GLU B 1 307 ? -23.856 -56.542 -48.842 1.00 57.72 303 GLU B C 1
ATOM 6765 O O . GLU B 1 307 ? -22.806 -56.687 -48.224 1.00 51.30 303 GLU B O 1
ATOM 6771 N N . TRP B 1 308 ? -24.635 -57.559 -49.205 1.00 61.19 304 TRP B N 1
ATOM 6772 C CA . TRP B 1 308 ? -24.254 -58.952 -48.997 1.00 53.83 304 TRP B CA 1
ATOM 6773 C C . TRP B 1 308 ? -23.340 -59.404 -50.115 1.00 53.46 304 TRP B C 1
ATOM 6774 O O . TRP B 1 308 ? -23.584 -59.114 -51.281 1.00 52.53 304 TRP B O 1
ATOM 6785 N N . ILE B 1 309 ? -22.307 -60.150 -49.754 1.00 53.03 305 ILE B N 1
ATOM 6786 C CA . ILE B 1 309 ? -21.270 -60.526 -50.697 1.00 49.51 305 ILE B CA 1
ATOM 6787 C C . ILE B 1 309 ? -21.124 -62.061 -50.730 1.00 46.39 305 ILE B C 1
ATOM 6788 O O . ILE B 1 309 ? -21.407 -62.728 -49.736 1.00 43.49 305 ILE B O 1
ATOM 6793 N N . GLU B 1 310 ? -20.746 -62.615 -51.883 1.00 43.68 306 GLU B N 1
ATOM 6794 C CA . GLU B 1 310 ? -20.597 -64.065 -52.055 1.00 41.06 306 GLU B CA 1
ATOM 6795 C C . GLU B 1 310 ? -19.256 -64.537 -51.529 1.00 41.84 306 GLU B C 1
ATOM 6796 O O . GLU B 1 310 ? -18.224 -64.193 -52.097 1.00 43.08 306 GLU B O 1
ATOM 6802 N N . VAL B 1 311 ? -19.254 -65.327 -50.459 1.00 37.60 307 VAL B N 1
ATOM 6803 C CA . VAL B 1 311 ? -17.994 -65.783 -49.890 1.00 35.02 307 VAL B CA 1
ATOM 6804 C C . VAL B 1 311 ? -17.637 -67.170 -50.359 1.00 34.96 307 VAL B C 1
ATOM 6805 O O . VAL B 1 311 ? -16.473 -67.493 -50.469 1.00 32.90 307 VAL B O 1
ATOM 6809 N N . ALA B 1 312 ? -18.631 -68.002 -50.626 1.00 35.51 308 ALA B N 1
ATOM 6810 C CA . ALA B 1 312 ? -18.345 -69.383 -50.979 1.00 35.61 308 ALA B CA 1
ATOM 6811 C C . ALA B 1 312 ? -19.344 -69.998 -51.935 1.00 36.73 308 ALA B C 1
ATOM 6812 O O . ALA B 1 312 ? -20.399 -69.441 -52.199 1.00 41.27 308 ALA B O 1
ATOM 6814 N N . THR B 1 313 ? -18.984 -71.170 -52.440 1.00 36.00 309 THR B N 1
ATOM 6815 C CA . THR B 1 313 ? -19.822 -71.951 -53.326 1.00 32.85 309 THR B CA 1
ATOM 6816 C C . THR B 1 313 ? -19.685 -73.390 -52.928 1.00 32.99 309 THR B C 1
ATOM 6817 O O . THR B 1 313 ? -18.593 -73.815 -52.635 1.00 38.80 309 THR B O 1
ATOM 6821 N N . PHE B 1 314 ? -20.756 -74.164 -52.905 1.00 30.80 310 PHE B N 1
ATOM 6822 C CA . PHE B 1 314 ? -20.550 -75.582 -52.719 1.00 29.90 310 PHE B CA 1
ATOM 6823 C C . PHE B 1 314 ? -21.526 -76.407 -53.510 1.00 32.63 310 PHE B C 1
ATOM 6824 O O . PHE B 1 314 ? -22.428 -75.876 -54.122 1.00 34.94 310 PHE B O 1
ATOM 6832 N N . GLY B 1 315 ? -21.331 -77.717 -53.497 1.00 35.34 311 GLY B N 1
ATOM 6833 C CA . GLY B 1 315 ? -22.214 -78.618 -54.210 1.00 33.70 311 GLY B CA 1
ATOM 6834 C C . GLY B 1 315 ? -21.751 -80.051 -54.101 1.00 35.74 311 GLY B C 1
ATOM 6835 O O . GLY B 1 315 ? -20.774 -80.316 -53.425 1.00 36.40 311 GLY B O 1
ATOM 6836 N N . VAL B 1 316 ? -22.456 -80.970 -54.754 1.00 35.15 312 VAL B N 1
ATOM 6837 C CA . VAL B 1 316 ? -22.070 -82.373 -54.787 1.00 32.52 312 VAL B CA 1
ATOM 6838 C C . VAL B 1 316 ? -21.685 -82.771 -56.197 1.00 33.27 312 VAL B C 1
ATOM 6839 O O . VAL B 1 316 ? -22.484 -82.606 -57.099 1.00 35.53 312 VAL B O 1
ATOM 6843 N N . TYR B 1 317 ? -20.487 -83.309 -56.398 1.00 31.33 313 TYR B N 1
ATOM 6844 C CA . TYR B 1 317 ? -20.026 -83.645 -57.748 1.00 33.21 313 TYR B CA 1
ATOM 6845 C C . TYR B 1 317 ? -20.984 -84.559 -58.492 1.00 32.24 313 TYR B C 1
ATOM 6846 O O . TYR B 1 317 ? -21.664 -85.365 -57.889 1.00 33.03 313 TYR B O 1
ATOM 6855 N N . SER B 1 318 ? -21.028 -84.437 -59.810 1.00 32.98 314 SER B N 1
ATOM 6856 C CA . SER B 1 318 ? -21.951 -85.226 -60.612 1.00 33.97 314 SER B CA 1
ATOM 6857 C C . SER B 1 318 ? -21.469 -86.639 -60.764 1.00 33.43 314 SER B C 1
ATOM 6858 O O . SER B 1 318 ? -20.332 -86.854 -61.149 1.00 36.42 314 SER B O 1
ATOM 6861 N N . PRO B 1 319 ? -22.341 -87.613 -60.496 1.00 32.50 315 PRO B N 1
ATOM 6862 C CA . PRO B 1 319 ? -21.998 -89.016 -60.702 1.00 32.91 315 PRO B CA 1
ATOM 6863 C C . PRO B 1 319 ? -21.349 -89.298 -62.056 1.00 34.46 315 PRO B C 1
ATOM 6864 O O . PRO B 1 319 ? -20.603 -90.255 -62.161 1.00 36.32 315 PRO B O 1
ATOM 6868 N N . ILE B 1 320 ? -21.594 -88.463 -63.058 1.00 33.98 316 ILE B N 1
ATOM 6869 C CA . ILE B 1 320 ? -20.981 -88.644 -64.363 1.00 31.75 316 ILE B CA 1
ATOM 6870 C C . ILE B 1 320 ? -19.503 -88.303 -64.299 1.00 34.67 316 ILE B C 1
ATOM 6871 O O . ILE B 1 320 ? -18.657 -89.039 -64.808 1.00 40.13 316 ILE B O 1
ATOM 6876 N N . ALA B 1 321 ? -19.178 -87.225 -63.604 1.00 34.17 317 ALA B N 1
ATOM 6877 C CA . ALA B 1 321 ? -17.797 -86.784 -63.530 1.00 35.92 317 ALA B CA 1
ATOM 6878 C C . ALA B 1 321 ? -17.026 -87.684 -62.596 1.00 37.31 317 ALA B C 1
ATOM 6879 O O . ALA B 1 321 ? -15.883 -88.042 -62.859 1.00 36.31 317 ALA B O 1
ATOM 6881 N N . LEU B 1 322 ? -17.660 -88.043 -61.492 1.00 36.08 318 LEU B N 1
ATOM 6882 C CA . LEU B 1 322 ? -17.058 -88.966 -60.565 1.00 33.74 318 LEU B CA 1
ATOM 6883 C C . LEU B 1 322 ? -16.781 -90.285 -61.256 1.00 35.76 318 LEU B C 1
ATOM 6884 O O . LEU B 1 322 ? -15.712 -90.849 -61.088 1.00 36.38 318 LEU B O 1
ATOM 6889 N N . ALA B 1 323 ? -17.732 -90.754 -62.060 1.00 36.49 319 ALA B N 1
ATOM 6890 C CA . ALA B 1 323 ? -17.571 -91.998 -62.803 1.00 34.06 319 ALA B CA 1
ATOM 6891 C C . ALA B 1 323 ? -16.386 -91.933 -63.748 1.00 37.02 319 ALA B C 1
ATOM 6892 O O . ALA B 1 323 ? -15.593 -92.856 -63.803 1.00 37.79 319 ALA B O 1
ATOM 6894 N N . LYS B 1 324 ? -16.244 -90.836 -64.482 1.00 37.30 320 LYS B N 1
ATOM 6895 C CA . LYS B 1 324 ? -15.092 -90.708 -65.370 1.00 33.69 320 LYS B CA 1
ATOM 6896 C C . LYS B 1 324 ? -13.753 -90.630 -64.634 1.00 35.37 320 LYS B C 1
ATOM 6897 O O . LYS B 1 324 ? -12.704 -90.565 -65.261 1.00 39.45 320 LYS B O 1
ATOM 6903 N N . TYR B 1 325 ? -13.782 -90.623 -63.309 1.00 31.99 321 TYR B N 1
ATOM 6904 C CA . TYR B 1 325 ? -12.551 -90.615 -62.533 1.00 33.03 321 TYR B CA 1
ATOM 6905 C C . TYR B 1 325 ? -12.469 -91.830 -61.657 1.00 35.55 321 TYR B C 1
ATOM 6906 O O . TYR B 1 325 ? -11.635 -91.889 -60.759 1.00 35.11 321 TYR B O 1
ATOM 6915 N N . ASN B 1 326 ? -13.357 -92.784 -61.914 1.00 35.73 322 ASN B N 1
ATOM 6916 C CA . ASN B 1 326 ? -13.374 -94.050 -61.199 1.00 38.04 322 ASN B CA 1
ATOM 6917 C C . ASN B 1 326 ? -13.740 -93.885 -59.740 1.00 38.30 322 ASN B C 1
ATOM 6918 O O . ASN B 1 326 ? -13.215 -94.584 -58.890 1.00 42.99 322 ASN B O 1
ATOM 6923 N N . ILE B 1 327 ? -14.622 -92.939 -59.451 1.00 35.08 323 ILE B N 1
ATOM 6924 C CA . ILE B 1 327 ? -15.079 -92.713 -58.096 1.00 33.08 323 ILE B CA 1
ATOM 6925 C C . ILE B 1 327 ? -16.547 -93.052 -58.022 1.00 36.53 323 ILE B C 1
ATOM 6926 O O . ILE B 1 327 ? -17.347 -92.488 -58.741 1.00 41.07 323 ILE B O 1
ATOM 6931 N N . ASP B 1 328 ? -16.906 -93.980 -57.153 1.00 39.34 324 ASP B N 1
ATOM 6932 C CA . ASP B 1 328 ? -18.258 -94.505 -57.146 1.00 41.93 324 ASP B CA 1
ATOM 6933 C C . ASP B 1 328 ? -19.026 -94.077 -55.918 1.00 43.36 324 ASP B C 1
ATOM 6934 O O . ASP B 1 328 ? -19.989 -94.717 -55.541 1.00 49.12 324 ASP B O 1
ATOM 6939 N N . VAL B 1 329 ? -18.602 -92.987 -55.300 1.00 38.06 325 VAL B N 1
ATOM 6940 C CA . VAL B 1 329 ? -19.185 -92.560 -54.042 1.00 36.14 325 VAL B CA 1
ATOM 6941 C C . VAL B 1 329 ? -19.339 -91.039 -54.034 1.00 39.18 325 VAL B C 1
ATOM 6942 O O . VAL B 1 329 ? -18.472 -90.330 -54.519 1.00 42.17 325 VAL B O 1
ATOM 6946 N N . PRO B 1 330 ? -20.473 -90.525 -53.544 1.00 37.00 326 PRO B N 1
ATOM 6947 C CA . PRO B 1 330 ? -20.695 -89.080 -53.621 1.00 33.24 326 PRO B CA 1
ATOM 6948 C C . PRO B 1 330 ? -19.637 -88.251 -52.921 1.00 32.94 326 PRO B C 1
ATOM 6949 O O . PRO B 1 330 ? -19.033 -88.714 -51.976 1.00 36.05 326 PRO B O 1
ATOM 6953 N N . VAL B 1 331 ? -19.425 -87.035 -53.410 1.00 31.30 327 VAL B N 1
ATOM 6954 C CA . VAL B 1 331 ? -18.383 -86.141 -52.939 1.00 31.54 327 VAL B CA 1
ATOM 6955 C C . VAL B 1 331 ? -18.902 -84.721 -52.865 1.00 33.17 327 VAL B C 1
ATOM 6956 O O . VAL B 1 331 ? -19.296 -84.166 -53.870 1.00 33.83 327 VAL B O 1
ATOM 6960 N N . MET B 1 332 ? -18.887 -84.125 -51.680 1.00 33.68 328 MET B N 1
ATOM 6961 C CA . MET B 1 332 ? -19.278 -82.722 -51.527 1.00 32.36 328 MET B CA 1
ATOM 6962 C C . MET B 1 332 ? -18.072 -81.801 -51.572 1.00 33.08 328 MET B C 1
ATOM 6963 O O . MET B 1 332 ? -17.107 -82.013 -50.868 1.00 34.97 328 MET B O 1
ATOM 6968 N N . ASN B 1 333 ? -18.147 -80.755 -52.375 1.00 32.04 329 ASN B N 1
ATOM 6969 C CA . ASN B 1 333 ? -17.048 -79.833 -52.486 1.00 31.11 329 ASN B CA 1
ATOM 6970 C C . ASN B 1 333 ? -17.527 -78.458 -52.049 1.00 35.94 329 ASN B C 1
ATOM 6971 O O . ASN B 1 333 ? -18.651 -78.092 -52.352 1.00 37.29 329 ASN B O 1
ATOM 6976 N N . LEU B 1 334 ? -16.681 -77.709 -51.334 1.00 35.25 330 LEU B N 1
ATOM 6977 C CA . LEU B 1 334 ? -16.983 -76.315 -50.999 1.00 28.20 330 LEU B CA 1
ATOM 6978 C C . LEU B 1 334 ? -15.738 -75.522 -51.242 1.00 30.76 330 LEU B C 1
ATOM 6979 O O . LEU B 1 334 ? -14.662 -75.958 -50.908 1.00 31.22 330 LEU B O 1
ATOM 6984 N N . GLY B 1 335 ? -15.883 -74.347 -51.823 1.00 31.12 331 GLY B N 1
ATOM 6985 C CA . GLY B 1 335 ? -14.759 -73.476 -52.050 1.00 28.29 331 GLY B CA 1
ATOM 6986 C C . GLY B 1 335 ? -15.133 -72.081 -51.619 1.00 33.24 331 GLY B C 1
ATOM 6987 O O . GLY B 1 335 ? -16.101 -71.519 -52.108 1.00 35.88 331 GLY B O 1
ATOM 6988 N N . LEU B 1 336 ? -14.374 -71.538 -50.677 1.00 29.75 332 LEU B N 1
ATOM 6989 C CA . LEU B 1 336 ? -14.580 -70.189 -50.188 1.00 28.90 332 LEU B CA 1
ATOM 6990 C C . LEU B 1 336 ? -13.465 -69.310 -50.713 1.00 31.33 332 LEU B C 1
ATOM 6991 O O . LEU B 1 336 ? -12.318 -69.683 -50.635 1.00 37.03 332 LEU B O 1
ATOM 6996 N N . GLY B 1 337 ? -13.788 -68.141 -51.241 1.00 30.63 333 GLY B N 1
ATOM 6997 C CA . GLY B 1 337 ? -12.762 -67.259 -51.755 1.00 31.85 333 GLY B CA 1
ATOM 6998 C C . GLY B 1 337 ? -12.100 -66.484 -50.636 1.00 33.52 333 GLY B C 1
ATOM 6999 O O . GLY B 1 337 ? -12.758 -65.728 -49.935 1.00 36.11 333 GLY B O 1
ATOM 7000 N N . VAL B 1 338 ? -10.798 -66.672 -50.461 1.00 30.24 334 VAL B N 1
ATOM 7001 C CA . VAL B 1 338 ? -10.085 -66.077 -49.341 1.00 30.77 334 VAL B CA 1
ATOM 7002 C C . VAL B 1 338 ? -10.181 -64.567 -49.385 1.00 31.51 334 VAL B C 1
ATOM 7003 O O . VAL B 1 338 ? -10.427 -63.926 -48.375 1.00 33.37 334 VAL B O 1
ATOM 7007 N N . GLU B 1 339 ? -10.001 -63.993 -50.564 1.00 30.90 335 GLU B N 1
ATOM 7008 C CA . GLU B 1 339 ? -10.007 -62.551 -50.676 1.00 32.37 335 GLU B CA 1
ATOM 7009 C C . GLU B 1 339 ? -11.346 -61.943 -50.303 1.00 35.90 335 GLU B C 1
ATOM 7010 O O . GLU B 1 339 ? -11.389 -60.885 -49.694 1.00 39.01 335 GLU B O 1
ATOM 7016 N N . ARG B 1 340 ? -12.439 -62.600 -50.650 1.00 29.32 336 ARG B N 1
ATOM 7017 C CA . ARG B 1 340 ? -13.736 -62.087 -50.268 1.00 32.74 336 ARG B CA 1
ATOM 7018 C C . ARG B 1 340 ? -13.853 -62.011 -48.752 1.00 33.62 336 ARG B C 1
ATOM 7019 O O . ARG B 1 340 ? -14.188 -60.965 -48.184 1.00 38.90 336 ARG B O 1
ATOM 7027 N N . LEU B 1 341 ? -13.570 -63.126 -48.093 1.00 29.55 337 LEU B N 1
ATOM 7028 C CA . LEU B 1 341 ? -13.677 -63.186 -46.650 1.00 30.80 337 LEU B CA 1
ATOM 7029 C C . LEU B 1 341 ? -12.780 -62.136 -46.021 1.00 32.72 337 LEU B C 1
ATOM 7030 O O . LEU B 1 341 ? -13.140 -61.511 -45.037 1.00 34.13 337 LEU B O 1
ATOM 7035 N N . ALA B 1 342 ? -11.613 -61.927 -46.606 1.00 31.79 338 ALA B N 1
ATOM 7036 C CA . ALA B 1 342 ? -10.681 -60.952 -46.080 1.00 30.58 338 ALA B CA 1
ATOM 7037 C C . ALA B 1 342 ? -11.232 -59.549 -46.220 1.00 33.13 338 ALA B C 1
ATOM 7038 O O . ALA B 1 342 ? -11.058 -58.724 -45.339 1.00 34.41 338 ALA B O 1
ATOM 7040 N N . MET B 1 343 ? -11.894 -59.284 -47.338 1.00 35.76 339 MET B N 1
ATOM 7041 C CA . MET B 1 343 ? -12.522 -57.990 -47.578 1.00 35.51 339 MET B CA 1
ATOM 7042 C C . MET B 1 343 ? -13.503 -57.709 -46.473 1.00 34.94 339 MET B C 1
ATOM 7043 O O . MET B 1 343 ? -13.570 -56.606 -45.984 1.00 39.06 339 MET B O 1
ATOM 7048 N N . ILE B 1 344 ? -14.287 -58.711 -46.095 1.00 33.26 340 ILE B N 1
ATOM 7049 C CA . ILE B 1 344 ? -15.269 -58.506 -45.032 1.00 34.82 340 ILE B CA 1
ATOM 7050 C C . ILE B 1 344 ? -14.591 -58.281 -43.698 1.00 33.13 340 ILE B C 1
ATOM 7051 O O . ILE B 1 344 ? -14.960 -57.391 -42.957 1.00 38.16 340 ILE B O 1
ATOM 7056 N N . ILE B 1 345 ? -13.596 -59.101 -43.398 1.00 32.42 341 ILE B N 1
ATOM 7057 C CA . ILE B 1 345 ? -12.908 -59.056 -42.110 1.00 33.23 341 ILE B CA 1
ATOM 7058 C C . ILE B 1 345 ? -12.192 -57.733 -41.841 1.00 35.55 341 ILE B C 1
ATOM 7059 O O . ILE B 1 345 ? -12.300 -57.176 -40.752 1.00 36.71 341 ILE B O 1
ATOM 7064 N N . TYR B 1 346 ? -11.457 -57.238 -42.829 1.00 32.98 342 TYR B N 1
ATOM 7065 C CA . TYR B 1 346 ? -10.614 -56.068 -42.638 1.00 31.86 342 TYR B CA 1
ATOM 7066 C C . TYR B 1 346 ? -11.294 -54.810 -43.151 1.00 37.22 342 TYR B C 1
ATOM 7067 O O . TYR B 1 346 ? -10.766 -53.706 -43.034 1.00 41.56 342 TYR B O 1
ATOM 7076 N N . GLY B 1 347 ? -12.475 -54.979 -43.721 1.00 37.54 343 GLY B N 1
ATOM 7077 C CA . GLY B 1 347 ? -13.258 -53.846 -44.152 1.00 42.77 343 GLY B CA 1
ATOM 7078 C C . GLY B 1 347 ? -12.775 -53.181 -45.418 1.00 43.41 343 GLY B C 1
ATOM 7079 O O . GLY B 1 347 ? -13.020 -52.007 -45.615 1.00 49.69 343 GLY B O 1
ATOM 7080 N N . TYR B 1 348 ? -12.096 -53.910 -46.286 1.00 38.35 344 TYR B N 1
ATOM 7081 C CA . TYR B 1 348 ? -11.732 -53.342 -47.572 1.00 38.52 344 TYR B CA 1
ATOM 7082 C C . TYR B 1 348 ? -12.910 -53.394 -48.514 1.00 42.24 344 TYR B C 1
ATOM 7083 O O . TYR B 1 348 ? -13.768 -54.254 -48.380 1.00 44.11 344 TYR B O 1
ATOM 7092 N N . GLU B 1 349 ? -12.960 -52.471 -49.465 1.00 45.12 345 GLU B N 1
ATOM 7093 C CA . GLU B 1 349 ? -14.062 -52.454 -50.411 1.00 47.28 345 GLU B CA 1
ATOM 7094 C C . GLU B 1 349 ? -13.571 -52.753 -51.802 1.00 40.76 345 GLU B C 1
ATOM 7095 O O . GLU B 1 349 ? -14.351 -52.799 -52.730 1.00 46.32 345 GLU B O 1
ATOM 7101 N N . ASP B 1 350 ? -12.271 -52.948 -51.942 1.00 39.51 346 ASP B N 1
ATOM 7102 C CA . ASP B 1 350 ? -11.674 -53.176 -53.239 1.00 37.55 346 ASP B CA 1
ATOM 7103 C C . ASP B 1 350 ? -10.572 -54.214 -53.100 1.00 38.90 346 ASP B C 1
ATOM 7104 O O . ASP B 1 350 ? -9.517 -53.910 -52.563 1.00 39.49 346 ASP B O 1
ATOM 7109 N N . VAL B 1 351 ? -10.797 -55.434 -53.575 1.00 36.53 347 VAL B N 1
ATOM 7110 C CA . VAL B 1 351 ? -9.748 -56.431 -53.477 1.00 35.18 347 VAL B CA 1
ATOM 7111 C C . VAL B 1 351 ? -8.442 -55.962 -54.047 1.00 32.57 347 VAL B C 1
ATOM 7112 O O . VAL B 1 351 ? -7.415 -56.330 -53.531 1.00 38.97 347 VAL B O 1
ATOM 7116 N N . ARG B 1 352 ? -8.444 -55.174 -55.108 1.00 29.48 348 ARG B N 1
ATOM 7117 C CA . ARG B 1 352 ? -7.168 -54.935 -55.728 1.00 32.64 348 ARG B CA 1
ATOM 7118 C C . ARG B 1 352 ? -6.328 -54.117 -54.770 1.00 32.85 348 ARG B C 1
ATOM 7119 O O . ARG B 1 352 ? -5.128 -54.281 -54.702 1.00 31.19 348 ARG B O 1
ATOM 7127 N N . ALA B 1 353 ? -6.980 -53.278 -53.984 1.00 32.70 349 ALA B N 1
ATOM 7128 C CA . ALA B 1 353 ? -6.279 -52.390 -53.074 1.00 31.75 349 ALA B CA 1
ATOM 7129 C C . ALA B 1 353 ? -5.908 -53.069 -51.770 1.00 31.60 349 ALA B C 1
ATOM 7130 O O . ALA B 1 353 ? -4.979 -52.654 -51.108 1.00 30.57 349 ALA B O 1
ATOM 7132 N N . MET B 1 354 ? -6.640 -54.111 -51.407 1.00 31.36 350 MET B N 1
ATOM 7133 C CA . MET B 1 354 ? -6.330 -54.908 -50.224 1.00 32.52 350 MET B CA 1
ATOM 7134 C C . MET B 1 354 ? -5.184 -55.875 -50.496 1.00 30.56 350 MET B C 1
ATOM 7135 O O . MET B 1 354 ? -4.251 -56.001 -49.717 1.00 31.58 350 MET B O 1
ATOM 7140 N N . VAL B 1 355 ? -5.257 -56.546 -51.626 1.00 29.82 351 VAL B N 1
ATOM 7141 C CA . VAL B 1 355 ? -4.246 -57.493 -52.001 1.00 29.38 351 VAL B CA 1
ATOM 7142 C C . VAL B 1 355 ? -2.930 -56.798 -52.327 1.00 31.18 351 VAL B C 1
ATOM 7143 O O . VAL B 1 355 ? -1.900 -57.163 -51.781 1.00 32.00 351 VAL B O 1
ATOM 7147 N N . TYR B 1 356 ? -2.958 -55.797 -53.201 1.00 31.37 352 TYR B N 1
ATOM 7148 C CA . TYR B 1 356 ? -1.734 -55.120 -53.631 1.00 29.83 352 TYR B CA 1
ATOM 7149 C C . TYR B 1 356 ? -1.658 -53.676 -53.171 1.00 30.46 352 TYR B C 1
ATOM 7150 O O . TYR B 1 356 ? -1.734 -52.782 -53.989 1.00 33.27 352 TYR B O 1
ATOM 7159 N N . PRO B 1 357 ? -1.490 -53.433 -51.867 1.00 28.42 353 PRO B N 1
ATOM 7160 C CA . PRO B 1 357 ? -1.564 -52.065 -51.376 1.00 30.40 353 PRO B CA 1
ATOM 7161 C C . PRO B 1 357 ? -0.371 -51.221 -51.717 1.00 31.03 353 PRO B C 1
ATOM 7162 O O . PRO B 1 357 ? -0.348 -50.066 -51.350 1.00 40.29 353 PRO B O 1
ATOM 7166 N N . GLN B 1 358 ? 0.614 -51.776 -52.391 1.00 25.98 354 GLN B N 1
ATOM 7167 C CA . GLN B 1 358 ? 1.798 -51.008 -52.685 1.00 27.62 354 GLN B CA 1
ATOM 7168 C C . GLN B 1 358 ? 1.558 -50.129 -53.881 1.00 30.85 354 GLN B C 1
ATOM 7169 O O . GLN B 1 358 ? 2.279 -49.189 -54.128 1.00 37.15 354 GLN B O 1
ATOM 7175 N N . PHE B 1 359 ? 0.528 -50.447 -54.635 1.00 32.04 355 PHE B N 1
ATOM 7176 C CA . PHE B 1 359 ? 0.231 -49.707 -55.842 1.00 33.18 355 PHE B CA 1
ATOM 7177 C C . PHE B 1 359 ? -0.768 -48.608 -55.532 1.00 36.39 355 PHE B C 1
ATOM 7178 O O . PHE B 1 359 ? -1.358 -48.010 -56.426 1.00 40.00 355 PHE B O 1
ATOM 7186 N N . TYR B 1 360 ? -0.950 -48.363 -54.242 1.00 34.54 356 TYR B N 1
ATOM 7187 C CA . TYR B 1 360 ? -1.885 -47.376 -53.753 1.00 33.95 356 TYR B CA 1
ATOM 7188 C C . TYR B 1 360 ? -1.152 -46.493 -52.760 1.00 39.99 356 TYR B C 1
ATOM 7189 O O . TYR B 1 360 ? 0.064 -46.463 -52.782 1.00 42.80 356 TYR B O 1
ATOM 7198 N N . GLU B 1 361 ? -1.848 -45.786 -51.881 1.00 42.33 357 GLU B N 1
ATOM 7199 C CA . GLU B 1 361 ? -1.165 -44.753 -51.110 1.00 44.52 357 GLU B CA 1
ATOM 7200 C C . GLU B 1 361 ? -0.966 -45.093 -49.645 1.00 42.95 357 GLU B C 1
ATOM 7201 O O . GLU B 1 361 ? -1.735 -45.840 -49.055 1.00 41.80 357 GLU B O 1
ATOM 7207 N N . TYR B 1 362 ? 0.098 -44.548 -49.070 1.00 39.52 358 TYR B N 1
ATOM 7208 C CA . TYR B 1 362 ? 0.421 -44.781 -47.673 1.00 36.49 358 TYR B CA 1
ATOM 7209 C C . TYR B 1 362 ? 0.377 -43.490 -46.886 1.00 40.65 358 TYR B C 1
ATOM 7210 O O . TYR B 1 362 ? 1.374 -42.778 -46.821 1.00 44.95 358 TYR B O 1
ATOM 7219 N N . ARG B 1 363 ? -0.765 -43.183 -46.282 1.00 35.31 359 ARG B N 1
ATOM 7220 C CA . ARG B 1 363 ? -0.926 -41.902 -45.622 1.00 33.43 359 ARG B CA 1
ATOM 7221 C C . ARG B 1 363 ? -0.207 -41.947 -44.285 1.00 36.20 359 ARG B C 1
ATOM 7222 O O . ARG B 1 363 ? -0.165 -42.978 -43.640 1.00 36.17 359 ARG B O 1
ATOM 7230 N N . LEU B 1 364 ? 0.363 -40.821 -43.874 1.00 39.39 360 LEU B N 1
ATOM 7231 C CA . LEU B 1 364 ? 1.087 -40.731 -42.619 1.00 36.23 360 LEU B CA 1
ATOM 7232 C C . LEU B 1 364 ? 0.167 -40.220 -41.539 1.00 36.14 360 LEU B C 1
ATOM 7233 O O . LEU B 1 364 ? -0.466 -39.195 -41.719 1.00 41.64 360 LEU B O 1
ATOM 7238 N N . SER B 1 365 ? 0.079 -40.933 -40.423 1.00 36.32 361 SER B N 1
ATOM 7239 C CA . SER B 1 365 ? -0.794 -40.514 -39.338 1.00 38.55 361 SER B CA 1
ATOM 7240 C C . SER B 1 365 ? -0.199 -39.325 -38.621 1.00 41.38 361 SER B C 1
ATOM 7241 O O . SER B 1 365 ? 0.914 -38.926 -38.911 1.00 40.58 361 SER B O 1
ATOM 7244 N N . ASP B 1 366 ? -0.920 -38.767 -37.662 1.00 43.50 362 ASP B N 1
ATOM 7245 C CA . ASP B 1 366 ? -0.390 -37.628 -36.936 1.00 42.83 362 ASP B CA 1
ATOM 7246 C C . ASP B 1 366 ? 0.864 -38.053 -36.217 1.00 39.80 362 ASP B C 1
ATOM 7247 O O . ASP B 1 366 ? 1.837 -37.320 -36.182 1.00 40.74 362 ASP B O 1
ATOM 7252 N N . ARG B 1 367 ? 0.834 -39.262 -35.674 1.00 39.55 363 ARG B N 1
ATOM 7253 C CA . ARG B 1 367 ? 1.956 -39.832 -34.956 1.00 36.29 363 ARG B CA 1
ATOM 7254 C C . ARG B 1 367 ? 3.132 -40.005 -35.916 1.00 36.96 363 ARG B C 1
ATOM 7255 O O . ARG B 1 367 ? 4.274 -39.655 -35.598 1.00 36.56 363 ARG B O 1
ATOM 7263 N N . ASP B 1 368 ? 2.837 -40.471 -37.119 1.00 36.21 364 ASP B N 1
ATOM 7264 C CA . ASP B 1 368 ? 3.865 -40.666 -38.125 1.00 35.98 364 ASP B CA 1
ATOM 7265 C C . ASP B 1 368 ? 4.602 -39.372 -38.401 1.00 37.01 364 ASP B C 1
ATOM 7266 O O . ASP B 1 368 ? 5.814 -39.360 -38.452 1.00 36.44 364 ASP B O 1
ATOM 7271 N N . ILE B 1 369 ? 3.862 -38.280 -38.553 1.00 35.46 365 ILE B N 1
ATOM 7272 C CA . ILE B 1 369 ? 4.458 -37.002 -38.908 1.00 35.58 365 ILE B CA 1
ATOM 7273 C C . ILE B 1 369 ? 5.169 -36.402 -37.714 1.00 37.69 365 ILE B C 1
ATOM 7274 O O . ILE B 1 369 ? 6.214 -35.790 -37.854 1.00 39.20 365 ILE B O 1
ATOM 7279 N N . ALA B 1 370 ? 4.605 -36.589 -36.530 1.00 35.19 366 ALA B N 1
ATOM 7280 C CA . ALA B 1 370 ? 5.196 -36.037 -35.331 1.00 33.42 366 ALA B CA 1
ATOM 7281 C C . ALA B 1 370 ? 6.533 -36.696 -35.093 1.00 37.57 366 ALA B C 1
ATOM 7282 O O . ALA B 1 370 ? 7.402 -36.154 -34.420 1.00 42.12 366 ALA B O 1
ATOM 7284 N N . GLY B 1 371 ? 6.711 -37.876 -35.657 1.00 37.02 367 GLY B N 1
ATOM 7285 C CA . GLY B 1 371 ? 7.974 -38.543 -35.464 1.00 35.23 367 GLY B CA 1
ATOM 7286 C C . GLY B 1 371 ? 8.941 -38.268 -36.581 1.00 37.08 367 GLY B C 1
ATOM 7287 O O . GLY B 1 371 ? 10.043 -38.782 -36.565 1.00 46.44 367 GLY B O 1
ATOM 7288 N N . MET B 1 372 ? 8.544 -37.437 -37.535 1.00 34.72 368 MET B N 1
ATOM 7289 C CA . MET B 1 372 ? 9.404 -37.102 -38.666 1.00 38.27 368 MET B CA 1
ATOM 7290 C C . MET B 1 372 ? 9.825 -35.649 -38.595 1.00 39.72 368 MET B C 1
ATOM 7291 O O . MET B 1 372 ? 10.353 -35.103 -39.549 1.00 40.41 368 MET B O 1
ATOM 7296 N N . ILE B 1 373 ? 9.563 -35.031 -37.451 1.00 38.87 369 ILE B N 1
ATOM 7297 C CA . ILE B 1 373 ? 10.047 -33.695 -37.134 1.00 34.88 369 ILE B CA 1
ATOM 7298 C C . ILE B 1 373 ? 11.294 -33.819 -36.281 1.00 34.26 369 ILE B C 1
ATOM 7299 O O . ILE B 1 373 ? 11.207 -34.227 -35.138 1.00 37.26 369 ILE B O 1
ATOM 7304 N N . ARG B 1 374 ? 12.446 -33.476 -36.839 1.00 32.69 370 ARG B N 1
ATOM 7305 C CA . ARG B 1 374 ? 13.731 -33.716 -36.202 1.00 36.83 370 ARG B CA 1
ATOM 7306 C C . ARG B 1 374 ? 14.403 -32.413 -35.772 1.00 39.20 370 ARG B C 1
ATOM 7307 O O . ARG B 1 374 ? 14.129 -31.373 -36.338 1.00 41.04 370 ARG B O 1
ATOM 7315 N N . VAL B 1 375 ? 15.278 -32.470 -34.772 1.00 34.32 371 VAL B N 1
ATOM 7316 C CA . VAL B 1 375 ? 16.075 -31.318 -34.383 1.00 34.35 371 VAL B CA 1
ATOM 7317 C C . VAL B 1 375 ? 17.281 -31.193 -35.306 1.00 36.90 371 VAL B C 1
ATOM 7318 O O . VAL B 1 375 ? 18.015 -32.148 -35.465 1.00 41.91 371 VAL B O 1
ATOM 7322 N N . ASP B 1 376 ? 17.520 -30.027 -35.893 1.00 37.52 372 ASP B N 1
ATOM 7323 C CA . ASP B 1 376 ? 18.572 -29.913 -36.898 1.00 39.40 372 ASP B CA 1
ATOM 7324 C C . ASP B 1 376 ? 19.960 -29.984 -36.302 1.00 43.85 372 ASP B C 1
ATOM 7325 O O . ASP B 1 376 ? 20.636 -30.984 -36.473 1.00 46.79 372 ASP B O 1
ATOM 7330 N N . LYS B 1 377 ? 20.407 -28.922 -35.633 1.00 44.11 373 LYS B N 1
ATOM 7331 C CA . LYS B 1 377 ? 21.750 -28.921 -35.060 1.00 42.31 373 LYS B CA 1
ATOM 7332 C C . LYS B 1 377 ? 21.722 -29.187 -33.581 1.00 38.53 373 LYS B C 1
ATOM 7333 O O . LYS B 1 377 ? 20.970 -28.578 -32.851 1.00 40.66 373 LYS B O 1
ATOM 7339 N N . VAL B 1 378 ? 22.546 -30.132 -33.159 1.00 37.82 374 VAL B N 1
ATOM 7340 C CA . VAL B 1 378 ? 22.657 -30.545 -31.773 1.00 38.35 374 VAL B CA 1
ATOM 7341 C C . VAL B 1 378 ? 24.139 -30.774 -31.508 1.00 42.44 374 VAL B C 1
ATOM 7342 O O . VAL B 1 378 ? 24.844 -31.247 -32.392 1.00 43.35 374 VAL B O 1
ATOM 7346 N N . PRO B 1 379 ? 24.629 -30.426 -30.307 1.00 40.57 375 PRO B N 1
ATOM 7347 C CA . PRO B 1 379 ? 26.050 -30.623 -30.022 1.00 39.77 375 PRO B CA 1
ATOM 7348 C C . PRO B 1 379 ? 26.476 -32.079 -29.985 1.00 41.50 375 PRO B C 1
ATOM 7349 O O . PRO B 1 379 ? 25.761 -32.920 -29.447 1.00 42.43 375 PRO B O 1
ATOM 7353 N N . ILE B 1 380 ? 27.645 -32.353 -30.557 1.00 42.82 376 ILE B N 1
ATOM 7354 C CA . ILE B 1 380 ? 28.174 -33.709 -30.707 1.00 41.89 376 ILE B CA 1
ATOM 7355 C C . ILE B 1 380 ? 28.880 -34.246 -29.468 1.00 41.76 376 ILE B C 1
ATOM 7356 O O . ILE B 1 380 ? 28.919 -35.445 -29.236 1.00 44.35 376 ILE B O 1
ATOM 7361 N N . LEU B 1 381 ? 29.418 -33.346 -28.662 1.00 40.17 377 LEU B N 1
ATOM 7362 C CA . LEU B 1 381 ? 30.228 -33.722 -27.530 1.00 36.76 377 LEU B CA 1
ATOM 7363 C C . LEU B 1 381 ? 29.357 -33.786 -26.295 1.00 37.57 377 LEU B C 1
ATOM 7364 O O . LEU B 1 381 ? 28.645 -32.843 -26.007 1.00 40.05 377 LEU B O 1
ATOM 7369 N N . ASP B 1 382 ? 29.404 -34.898 -25.575 1.00 40.62 378 ASP B N 1
ATOM 7370 C CA . ASP B 1 382 ? 28.562 -35.114 -24.399 1.00 42.30 378 ASP B CA 1
ATOM 7371 C C . ASP B 1 382 ? 28.497 -33.909 -23.478 1.00 42.19 378 ASP B C 1
ATOM 7372 O O . ASP B 1 382 ? 27.439 -33.517 -23.008 1.00 42.92 378 ASP B O 1
ATOM 7377 N N . GLU B 1 383 ? 29.668 -33.348 -23.237 1.00 43.87 379 GLU B N 1
ATOM 7378 C CA . GLU B 1 383 ? 29.904 -32.162 -22.422 1.00 44.91 379 GLU B CA 1
ATOM 7379 C C . GLU B 1 383 ? 28.961 -31.025 -22.760 1.00 45.84 379 GLU B C 1
ATOM 7380 O O . GLU B 1 383 ? 28.260 -30.473 -21.903 1.00 45.35 379 GLU B O 1
ATOM 7386 N N . PHE B 1 384 ? 28.967 -30.672 -24.035 1.00 45.56 380 PHE B N 1
ATOM 7387 C CA . PHE B 1 384 ? 28.197 -29.551 -24.508 1.00 44.62 380 PHE B CA 1
ATOM 7388 C C . PHE B 1 384 ? 26.736 -29.917 -24.622 1.00 46.31 380 PHE B C 1
ATOM 7389 O O . PHE B 1 384 ? 25.891 -29.050 -24.506 1.00 48.77 380 PHE B O 1
ATOM 7397 N N . TYR B 1 385 ? 26.428 -31.188 -24.861 1.00 43.03 381 TYR B N 1
ATOM 7398 C CA . TYR B 1 385 ? 25.036 -31.604 -24.888 1.00 38.97 381 TYR B CA 1
ATOM 7399 C C . TYR B 1 385 ? 24.420 -31.370 -23.513 1.00 41.46 381 TYR B C 1
ATOM 7400 O O . TYR B 1 385 ? 23.349 -30.764 -23.383 1.00 45.96 381 TYR B O 1
ATOM 7409 N N . ASN B 1 386 ? 25.097 -31.829 -22.472 1.00 40.52 382 ASN B N 1
ATOM 7410 C CA . ASN B 1 386 ? 24.554 -31.621 -21.146 1.00 44.12 382 ASN B CA 1
ATOM 7411 C C . ASN B 1 386 ? 24.532 -30.150 -20.802 1.00 45.58 382 ASN B C 1
ATOM 7412 O O . ASN B 1 386 ? 23.585 -29.670 -20.180 1.00 45.39 382 ASN B O 1
ATOM 7417 N N . PHE B 1 387 ? 25.556 -29.430 -21.249 1.00 46.46 383 PHE B N 1
ATOM 7418 C CA . PHE B 1 387 ? 25.606 -27.992 -21.031 1.00 45.99 383 PHE B CA 1
ATOM 7419 C C . PHE B 1 387 ? 24.356 -27.372 -21.601 1.00 45.17 383 PHE B C 1
ATOM 7420 O O . PHE B 1 387 ? 23.724 -26.534 -20.973 1.00 47.50 383 PHE B O 1
ATOM 7428 N N . ALA B 1 388 ? 23.995 -27.821 -22.793 1.00 42.89 384 ALA B N 1
ATOM 7429 C CA . ALA B 1 388 ? 22.802 -27.367 -23.462 1.00 40.01 384 ALA B CA 1
ATOM 7430 C C . ALA B 1 388 ? 21.578 -27.618 -22.613 1.00 41.40 384 ALA B C 1
ATOM 7431 O O . ALA B 1 388 ? 20.790 -26.714 -22.405 1.00 41.97 384 ALA B O 1
ATOM 7433 N N . ASN B 1 389 ? 21.416 -28.833 -22.106 1.00 41.72 385 ASN B N 1
ATOM 7434 C CA . ASN B 1 389 ? 20.233 -29.113 -21.292 1.00 43.59 385 ASN B CA 1
ATOM 7435 C C . ASN B 1 389 ? 20.132 -28.210 -20.080 1.00 46.11 385 ASN B C 1
ATOM 7436 O O . ASN B 1 389 ? 19.061 -27.684 -19.737 1.00 47.78 385 ASN B O 1
ATOM 7441 N N . GLU B 1 390 ? 21.271 -28.035 -19.432 1.00 46.61 386 GLU B N 1
ATOM 7442 C CA . GLU B 1 390 ? 21.347 -27.210 -18.249 1.00 51.09 386 GLU B CA 1
ATOM 7443 C C . GLU B 1 390 ? 20.919 -25.798 -18.583 1.00 45.78 386 GLU B C 1
ATOM 7444 O O . GLU B 1 390 ? 20.128 -25.181 -17.870 1.00 45.29 386 GLU B O 1
ATOM 7450 N N . LEU B 1 391 ? 21.423 -25.320 -19.712 1.00 45.69 387 LEU B N 1
ATOM 7451 C CA . LEU B 1 391 ? 21.138 -23.989 -20.219 1.00 42.69 387 LEU B CA 1
ATOM 7452 C C . LEU B 1 391 ? 19.652 -23.803 -20.513 1.00 43.39 387 LEU B C 1
ATOM 7453 O O . LEU B 1 391 ? 19.071 -22.759 -20.222 1.00 44.28 387 LEU B O 1
ATOM 7458 N N . ILE B 1 392 ? 19.036 -24.832 -21.081 1.00 44.08 388 ILE B N 1
ATOM 7459 C CA . ILE B 1 392 ? 17.608 -24.806 -21.336 1.00 42.95 388 ILE B CA 1
ATOM 7460 C C . ILE B 1 392 ? 16.880 -24.586 -20.031 1.00 46.16 388 ILE B C 1
ATOM 7461 O O . ILE B 1 392 ? 16.056 -23.683 -19.925 1.00 45.37 388 ILE B O 1
ATOM 7466 N N . ASP B 1 393 ? 17.189 -25.407 -19.032 1.00 45.65 389 ASP B N 1
ATOM 7467 C CA . ASP B 1 393 ? 16.505 -25.276 -17.754 1.00 44.25 389 ASP B CA 1
ATOM 7468 C C . ASP B 1 393 ? 16.721 -23.918 -17.100 1.00 49.50 389 ASP B C 1
ATOM 7469 O O . ASP B 1 393 ? 15.819 -23.388 -16.441 1.00 51.04 389 ASP B O 1
ATOM 7474 N N . ILE B 1 394 ? 17.911 -23.358 -17.283 1.00 46.77 390 ILE B N 1
ATOM 7475 C CA . ILE B 1 394 ? 18.197 -22.017 -16.793 1.00 46.10 390 ILE B CA 1
ATOM 7476 C C . ILE B 1 394 ? 17.291 -20.973 -17.430 1.00 48.91 390 ILE B C 1
ATOM 7477 O O . ILE B 1 394 ? 16.677 -20.164 -16.722 1.00 51.06 390 ILE B O 1
ATOM 7482 N N . CYS B 1 395 ? 17.201 -20.985 -18.760 1.00 45.12 391 CYS B N 1
ATOM 7483 C CA . CYS B 1 395 ? 16.299 -20.067 -19.446 1.00 42.26 391 CYS B CA 1
ATOM 7484 C C . CYS B 1 395 ? 14.866 -20.271 -18.995 1.00 47.40 391 CYS B C 1
ATOM 7485 O O . CYS B 1 395 ? 14.175 -19.310 -18.693 1.00 49.98 391 CYS B O 1
ATOM 7488 N N . ILE B 1 396 ? 14.415 -21.516 -18.933 1.00 42.02 392 ILE B N 1
ATOM 7489 C CA . ILE B 1 396 ? 13.046 -21.770 -18.518 1.00 43.56 392 ILE B CA 1
ATOM 7490 C C . ILE B 1 396 ? 12.824 -21.261 -17.099 1.00 51.81 392 ILE B C 1
ATOM 7491 O O . ILE B 1 396 ? 11.704 -20.913 -16.718 1.00 53.32 392 ILE B O 1
ATOM 7496 N N . ALA B 1 397 ? 13.905 -21.153 -16.332 1.00 51.56 393 ALA B N 1
ATOM 7497 C CA . ALA B 1 397 ? 13.786 -20.662 -14.966 1.00 52.61 393 ALA B CA 1
ATOM 7498 C C . ALA B 1 397 ? 13.757 -19.142 -14.913 1.00 54.59 393 ALA B C 1
ATOM 7499 O O . ALA B 1 397 ? 13.119 -18.567 -14.037 1.00 57.69 393 ALA B O 1
ATOM 7501 N N . ASN B 1 398 ? 14.416 -18.486 -15.864 1.00 50.69 394 ASN B N 1
ATOM 7502 C CA . ASN B 1 398 ? 14.493 -17.027 -15.834 1.00 51.02 394 ASN B CA 1
ATOM 7503 C C . ASN B 1 398 ? 13.716 -16.340 -16.943 1.00 51.69 394 ASN B C 1
ATOM 7504 O O . ASN B 1 398 ? 13.990 -15.196 -17.281 1.00 50.92 394 ASN B O 1
ATOM 7509 N N . LYS B 1 399 ? 12.721 -17.020 -17.489 1.00 53.37 395 LYS B N 1
ATOM 7510 C CA . LYS B 1 399 ? 11.988 -16.474 -18.615 1.00 50.15 395 LYS B CA 1
ATOM 7511 C C . LYS B 1 399 ? 11.175 -15.247 -18.228 1.00 52.76 395 LYS B C 1
ATOM 7512 O O . LYS B 1 399 ? 10.720 -14.499 -19.091 1.00 55.45 395 LYS B O 1
ATOM 7518 N N . ASP B 1 400 ? 11.021 -15.019 -16.931 1.00 52.07 396 ASP B N 1
ATOM 7519 C CA . ASP B 1 400 ? 10.152 -13.951 -16.470 1.00 53.61 396 ASP B CA 1
ATOM 7520 C C . ASP B 1 400 ? 10.878 -12.847 -15.701 1.00 55.76 396 ASP B C 1
ATOM 7521 O O . ASP B 1 400 ? 10.247 -11.970 -15.122 1.00 62.13 396 ASP B O 1
ATOM 7526 N N . LYS B 1 401 ? 12.204 -12.899 -15.710 1.00 58.30 397 LYS B N 1
ATOM 7527 C CA . LYS B 1 401 ? 13.032 -11.854 -15.133 1.00 58.02 397 LYS B CA 1
ATOM 7528 C C . LYS B 1 401 ? 12.639 -10.529 -15.754 1.00 63.38 397 LYS B C 1
ATOM 7529 O O . LYS B 1 401 ? 12.487 -10.468 -16.964 1.00 65.01 397 LYS B O 1
ATOM 7535 N N . GLU B 1 402 ? 12.473 -9.473 -14.961 1.00 64.13 398 GLU B N 1
ATOM 7536 C CA . GLU B 1 402 ? 12.045 -8.198 -15.533 1.00 68.09 398 GLU B CA 1
ATOM 7537 C C . GLU B 1 402 ? 13.252 -7.413 -16.034 1.00 64.25 398 GLU B C 1
ATOM 7538 O O . GLU B 1 402 ? 14.282 -7.337 -15.376 1.00 64.09 398 GLU B O 1
ATOM 7544 N N . SER B 1 403 ? 13.124 -6.845 -17.223 1.00 69.86 399 SER B N 1
ATOM 7545 C CA . SER B 1 403 ? 14.256 -6.246 -17.902 1.00 67.74 399 SER B CA 1
ATOM 7546 C C . SER B 1 403 ? 14.570 -4.850 -17.388 1.00 63.70 399 SER B C 1
ATOM 7547 O O . SER B 1 403 ? 13.698 -4.184 -16.844 1.00 66.98 399 SER B O 1
ATOM 7550 N N . PRO B 1 404 ? 15.822 -4.395 -17.556 1.00 60.76 400 PRO B N 1
ATOM 7551 C CA . PRO B 1 404 ? 16.976 -5.079 -18.142 1.00 64.27 400 PRO B CA 1
ATOM 7552 C C . PRO B 1 404 ? 17.386 -6.322 -17.374 1.00 69.04 400 PRO B C 1
ATOM 7553 O O . PRO B 1 404 ? 17.446 -6.303 -16.150 1.00 70.39 400 PRO B O 1
ATOM 7557 N N . CYS B 1 405 ? 17.628 -7.404 -18.102 1.00 68.35 401 CYS B N 1
ATOM 7558 C CA . CYS B 1 405 ? 17.994 -8.663 -17.484 1.00 60.35 401 CYS B CA 1
ATOM 7559 C C . CYS B 1 405 ? 19.308 -9.100 -18.006 1.00 59.63 401 CYS B C 1
ATOM 7560 O O . CYS B 1 405 ? 19.778 -8.584 -19.004 1.00 61.93 401 CYS B O 1
ATOM 7563 N N . SER B 1 406 ? 19.884 -10.083 -17.336 1.00 62.27 402 SER B N 1
ATOM 7564 C CA . SER B 1 406 ? 21.057 -10.769 -17.834 1.00 56.00 402 SER B CA 1
ATOM 7565 C C . SER B 1 406 ? 21.159 -12.050 -17.043 1.00 54.73 402 SER B C 1
ATOM 7566 O O . SER B 1 406 ? 20.699 -12.125 -15.910 1.00 56.92 402 SER B O 1
ATOM 7569 N N . VAL B 1 407 ? 21.727 -13.071 -17.660 1.00 52.21 403 VAL B N 1
ATOM 7570 C CA . VAL B 1 407 ? 21.966 -14.330 -16.991 1.00 49.90 403 VAL B CA 1
ATOM 7571 C C . VAL B 1 407 ? 23.275 -14.864 -17.506 1.00 54.71 403 VAL B C 1
ATOM 7572 O O . VAL B 1 407 ? 23.395 -15.184 -18.677 1.00 55.03 403 VAL B O 1
ATOM 7576 N N . GLU B 1 408 ? 24.270 -14.932 -16.637 1.00 58.04 404 GLU B N 1
ATOM 7577 C CA . GLU B 1 408 ? 25.568 -15.422 -17.053 1.00 59.76 404 GLU B CA 1
ATOM 7578 C C . GLU B 1 408 ? 25.682 -16.883 -16.686 1.00 60.40 404 GLU B C 1
ATOM 7579 O O . GLU B 1 408 ? 25.092 -17.344 -15.709 1.00 57.99 404 GLU B O 1
ATOM 7585 N N . VAL B 1 409 ? 26.429 -17.607 -17.505 1.00 59.99 405 VAL B N 1
ATOM 7586 C CA . VAL B 1 409 ? 26.835 -18.968 -17.216 1.00 58.47 405 VAL B CA 1
ATOM 7587 C C . VAL B 1 409 ? 28.274 -19.091 -17.704 1.00 62.02 405 VAL B C 1
ATOM 7588 O O . VAL B 1 409 ? 28.527 -19.138 -18.907 1.00 58.17 405 VAL B O 1
ATOM 7592 N N . LYS B 1 410 ? 29.214 -19.094 -16.762 1.00 65.74 406 LYS B N 1
ATOM 7593 C CA . LYS B 1 410 ? 30.627 -19.248 -17.071 1.00 62.03 406 LYS B CA 1
ATOM 7594 C C . LYS B 1 410 ? 30.903 -20.701 -16.757 1.00 61.79 406 LYS B C 1
ATOM 7595 O O . LYS B 1 410 ? 30.505 -21.162 -15.690 1.00 62.67 406 LYS B O 1
ATOM 7601 N N . ARG B 1 411 ? 31.552 -21.429 -17.670 1.00 61.96 407 ARG B N 1
ATOM 7602 C CA . ARG B 1 411 ? 31.955 -22.815 -17.400 1.00 60.12 407 ARG B CA 1
ATOM 7603 C C . ARG B 1 411 ? 33.223 -23.160 -18.129 1.00 59.39 407 ARG B C 1
ATOM 7604 O O . ARG B 1 411 ? 33.423 -22.731 -19.251 1.00 59.96 407 ARG B O 1
ATOM 7612 N N . GLU B 1 412 ? 34.082 -23.955 -17.513 1.00 59.14 408 GLU B N 1
ATOM 7613 C CA . GLU B 1 412 ? 35.361 -24.203 -18.144 1.00 58.46 408 GLU B CA 1
ATOM 7614 C C . GLU B 1 412 ? 35.362 -25.635 -18.610 1.00 56.55 408 GLU B C 1
ATOM 7615 O O . GLU B 1 412 ? 34.899 -26.530 -17.920 1.00 53.62 408 GLU B O 1
ATOM 7621 N N . PHE B 1 413 ? 35.863 -25.833 -19.813 1.00 57.36 409 PHE B N 1
ATOM 7622 C CA . PHE B 1 413 ? 35.869 -27.130 -20.435 1.00 57.17 409 PHE B CA 1
ATOM 7623 C C . PHE B 1 413 ? 37.298 -27.535 -20.663 1.00 61.79 409 PHE B C 1
ATOM 7624 O O . PHE B 1 413 ? 38.134 -26.710 -21.026 1.00 67.04 409 PHE B O 1
ATOM 7632 N N . ASN B 1 414 ? 37.574 -28.812 -20.443 1.00 63.16 410 ASN B N 1
ATOM 7633 C CA . ASN B 1 414 ? 38.917 -29.336 -20.576 1.00 67.13 410 ASN B CA 1
ATOM 7634 C C . ASN B 1 414 ? 39.027 -30.195 -21.830 1.00 64.25 410 ASN B C 1
ATOM 7635 O O . ASN B 1 414 ? 38.288 -31.158 -21.986 1.00 66.84 410 ASN B O 1
ATOM 7640 N N . PHE B 1 415 ? 39.955 -29.845 -22.715 1.00 64.63 411 PHE B N 1
ATOM 7641 C CA . PHE B 1 415 ? 40.173 -30.596 -23.945 1.00 61.94 411 PHE B CA 1
ATOM 7642 C C . PHE B 1 415 ? 41.599 -31.099 -23.981 1.00 67.03 411 PHE B C 1
ATOM 7643 O O . PHE B 1 415 ? 42.451 -30.470 -24.598 1.00 72.17 411 PHE B O 1
ATOM 7651 N N . ASN B 1 416 ? 41.850 -32.222 -23.312 1.00 70.22 412 ASN B N 1
ATOM 7652 C CA . ASN B 1 416 ? 43.202 -32.739 -23.099 1.00 67.88 412 ASN B CA 1
ATOM 7653 C C . ASN B 1 416 ? 44.021 -31.742 -22.298 1.00 71.65 412 ASN B C 1
ATOM 7654 O O . ASN B 1 416 ? 43.717 -31.470 -21.141 1.00 72.92 412 ASN B O 1
ATOM 7659 N N . GLY B 1 417 ? 45.069 -31.201 -22.894 1.00 71.94 413 GLY B N 1
ATOM 7660 C CA . GLY B 1 417 ? 45.863 -30.215 -22.190 1.00 81.66 413 GLY B CA 1
ATOM 7661 C C . GLY B 1 417 ? 45.095 -28.955 -21.820 1.00 84.48 413 GLY B C 1
ATOM 7662 O O . GLY B 1 417 ? 45.089 -28.531 -20.663 1.00 89.52 413 GLY B O 1
ATOM 7663 N N . GLU B 1 418 ? 44.406 -28.384 -22.800 1.00 76.85 414 GLU B N 1
ATOM 7664 C CA . GLU B 1 418 ? 43.953 -27.007 -22.716 1.00 73.25 414 GLU B CA 1
ATOM 7665 C C . GLU B 1 418 ? 42.619 -26.801 -22.047 1.00 71.42 414 GLU B C 1
ATOM 7666 O O . GLU B 1 418 ? 41.683 -27.546 -22.287 1.00 71.56 414 GLU B O 1
ATOM 7672 N N . ARG B 1 419 ? 42.534 -25.769 -21.217 1.00 72.70 415 ARG B N 1
ATOM 7673 C CA . ARG B 1 419 ? 41.250 -25.329 -20.698 1.00 72.12 415 ARG B CA 1
ATOM 7674 C C . ARG B 1 419 ? 40.740 -24.225 -21.603 1.00 71.61 415 ARG B C 1
ATOM 7675 O O . ARG B 1 419 ? 41.518 -23.436 -22.132 1.00 74.42 415 ARG B O 1
ATOM 7683 N N . ARG B 1 420 ? 39.437 -24.193 -21.823 1.00 67.86 416 ARG B N 1
ATOM 7684 C CA . ARG B 1 420 ? 38.823 -23.030 -22.427 1.00 60.61 416 ARG B CA 1
ATOM 7685 C C . ARG B 1 420 ? 37.696 -22.640 -21.502 1.00 61.29 416 ARG B C 1
ATOM 7686 O O . ARG B 1 420 ? 37.108 -23.497 -20.864 1.00 59.45 416 ARG B O 1
ATOM 7694 N N . VAL B 1 421 ? 37.409 -21.354 -21.383 1.00 66.38 417 VAL B N 1
ATOM 7695 C CA . VAL B 1 421 ? 36.316 -20.947 -20.519 1.00 62.04 417 VAL B CA 1
ATOM 7696 C C . VAL B 1 421 ? 35.246 -20.287 -21.355 1.00 59.00 417 VAL B C 1
ATOM 7697 O O . VAL B 1 421 ? 35.490 -19.291 -22.027 1.00 61.46 417 VAL B O 1
ATOM 7701 N N . ILE B 1 422 ? 34.060 -20.872 -21.321 1.00 56.79 418 ILE B N 1
ATOM 7702 C CA . ILE B 1 422 ? 32.945 -20.404 -22.113 1.00 57.28 418 ILE B CA 1
ATOM 7703 C C . ILE B 1 422 ? 32.006 -19.596 -21.245 1.00 60.50 418 ILE B C 1
ATOM 7704 O O . ILE B 1 422 ? 31.451 -20.110 -20.276 1.00 59.46 418 ILE B O 1
ATOM 7709 N N . LYS B 1 423 ? 31.854 -18.323 -21.591 1.00 63.76 419 LYS B N 1
ATOM 7710 C CA . LYS B 1 423 ? 30.907 -17.446 -20.928 1.00 62.24 419 LYS B CA 1
ATOM 7711 C C . LYS B 1 423 ? 29.741 -17.223 -21.852 1.00 61.55 419 LYS B C 1
ATOM 7712 O O . LYS B 1 423 ? 29.842 -16.499 -22.841 1.00 68.22 419 LYS B O 1
ATOM 7718 N N . VAL B 1 424 ? 28.653 -17.918 -21.554 1.00 61.21 420 VAL B N 1
ATOM 7719 C CA . VAL B 1 424 ? 27.411 -17.737 -22.271 1.00 60.28 420 VAL B CA 1
ATOM 7720 C C . VAL B 1 424 ? 26.572 -16.778 -21.467 1.00 57.89 420 VAL B C 1
ATOM 7721 O O . VAL B 1 424 ? 26.319 -16.999 -20.293 1.00 57.69 420 VAL B O 1
ATOM 7725 N N . GLU B 1 425 ? 26.129 -15.716 -22.112 1.00 57.78 421 GLU B N 1
ATOM 7726 C CA . GLU B 1 425 ? 25.395 -14.676 -21.431 1.00 60.75 421 GLU B CA 1
ATOM 7727 C C . GLU B 1 425 ? 24.107 -14.482 -22.189 1.00 57.13 421 GLU B C 1
ATOM 7728 O O . GLU B 1 425 ? 24.118 -14.304 -23.393 1.00 56.93 421 GLU B O 1
ATOM 7734 N N . ILE B 1 426 ? 22.990 -14.532 -21.484 1.00 55.39 422 ILE B N 1
ATOM 7735 C CA . ILE B 1 426 ? 21.702 -14.439 -22.133 1.00 49.63 422 ILE B CA 1
ATOM 7736 C C . ILE B 1 426 ? 20.932 -13.274 -21.561 1.00 50.86 422 ILE B C 1
ATOM 7737 O O . ILE B 1 426 ? 20.679 -13.228 -20.367 1.00 54.42 422 ILE B O 1
ATOM 7742 N N . PHE B 1 427 ? 20.545 -12.332 -22.412 1.00 52.80 423 PHE B N 1
ATOM 7743 C CA . PHE B 1 427 ? 20.128 -11.037 -21.891 1.00 56.61 423 PHE B CA 1
ATOM 7744 C C . PHE B 1 427 ? 18.922 -10.379 -22.528 1.00 58.28 423 PHE B C 1
ATOM 7745 O O . PHE B 1 427 ? 18.320 -10.907 -23.458 1.00 62.98 423 PHE B O 1
ATOM 7753 N N . GLU B 1 428 ? 18.600 -9.199 -22.006 1.00 57.75 424 GLU B N 1
ATOM 7754 C CA . GLU B 1 428 ? 17.576 -8.320 -22.555 1.00 61.67 424 GLU B CA 1
ATOM 7755 C C . GLU B 1 428 ? 17.837 -6.905 -22.045 1.00 64.87 424 GLU B C 1
ATOM 7756 O O . GLU B 1 428 ? 17.468 -6.572 -20.917 1.00 67.90 424 GLU B O 1
ATOM 7762 N N . ASN B 1 429 ? 18.489 -6.087 -22.868 1.00 62.72 425 ASN B N 1
ATOM 7763 C CA . ASN B 1 429 ? 18.817 -4.711 -22.511 1.00 65.14 425 ASN B CA 1
ATOM 7764 C C . ASN B 1 429 ? 17.630 -3.767 -22.365 1.00 66.63 425 ASN B C 1
ATOM 7765 O O . ASN B 1 429 ? 17.593 -2.953 -21.451 1.00 74.80 425 ASN B O 1
ATOM 7770 N N . GLU B 1 430 ? 16.671 -3.869 -23.273 1.00 61.79 426 GLU B N 1
ATOM 7771 C CA . GLU B 1 430 ? 15.584 -2.909 -23.373 1.00 54.70 426 GLU B CA 1
ATOM 7772 C C . GLU B 1 430 ? 14.577 -3.093 -22.248 1.00 57.30 426 GLU B C 1
ATOM 7773 O O . GLU B 1 430 ? 14.333 -4.207 -21.816 1.00 61.57 426 GLU B O 1
ATOM 7779 N N . PRO B 1 431 ? 14.022 -1.987 -21.735 1.00 61.91 427 PRO B N 1
ATOM 7780 C CA . PRO B 1 431 ? 13.162 -1.997 -20.545 1.00 66.33 427 PRO B CA 1
ATOM 7781 C C . PRO B 1 431 ? 11.724 -2.425 -20.794 1.00 67.32 427 PRO B C 1
ATOM 7782 O O . PRO B 1 431 ? 11.295 -2.499 -21.940 1.00 74.18 427 PRO B O 1
ATOM 7786 N N . ASN B 1 432 ? 11.007 -2.705 -19.709 1.00 66.74 428 ASN B N 1
ATOM 7787 C CA . ASN B 1 432 ? 9.577 -3.023 -19.726 1.00 71.72 428 ASN B CA 1
ATOM 7788 C C . ASN B 1 432 ? 9.249 -4.361 -20.350 1.00 69.60 428 ASN B C 1
ATOM 7789 O O . ASN B 1 432 ? 8.087 -4.675 -20.598 1.00 68.32 428 ASN B O 1
ATOM 7794 N N . LYS B 1 433 ? 10.279 -5.153 -20.592 1.00 69.21 429 LYS B N 1
ATOM 7795 C CA . LYS B 1 433 ? 10.088 -6.481 -21.127 1.00 68.82 429 LYS B CA 1
ATOM 7796 C C . LYS B 1 433 ? 10.515 -7.536 -20.122 1.00 65.85 429 LYS B C 1
ATOM 7797 O O . LYS B 1 433 ? 10.819 -7.230 -18.973 1.00 65.05 429 LYS B O 1
ATOM 7803 N N . LYS B 1 434 ? 10.535 -8.783 -20.564 1.00 60.85 430 LYS B N 1
ATOM 7804 C CA . LYS B 1 434 ? 11.013 -9.859 -19.733 1.00 54.72 430 LYS B CA 1
ATOM 7805 C C . LYS B 1 434 ? 12.185 -10.479 -20.465 1.00 57.35 430 LYS B C 1
ATOM 7806 O O . LYS B 1 434 ? 12.510 -10.068 -21.575 1.00 56.25 430 LYS B O 1
ATOM 7812 N N . LEU B 1 435 ? 12.846 -11.443 -19.841 1.00 56.52 431 LEU B N 1
ATOM 7813 C CA . LEU B 1 435 ? 14.051 -11.996 -20.425 1.00 50.59 431 LEU B CA 1
ATOM 7814 C C . LEU B 1 435 ? 13.758 -12.674 -21.740 1.00 50.75 431 LEU B C 1
ATOM 7815 O O . LEU B 1 435 ? 14.538 -12.546 -22.674 1.00 52.19 431 LEU B O 1
ATOM 7820 N N . LEU B 1 436 ? 12.639 -13.388 -21.829 1.00 48.48 432 LEU B N 1
ATOM 7821 C CA . LEU B 1 436 ? 12.446 -14.248 -22.987 1.00 49.66 432 LEU B CA 1
ATOM 7822 C C . LEU B 1 436 ? 11.246 -13.977 -23.912 1.00 54.19 432 LEU B C 1
ATOM 7823 O O . LEU B 1 436 ? 11.416 -13.891 -25.134 1.00 57.51 432 LEU B O 1
ATOM 7828 N N . GLY B 1 437 ? 10.038 -13.859 -23.396 1.00 43.97 433 GLY B N 1
ATOM 7829 C CA . GLY B 1 437 ? 8.970 -13.577 -24.331 1.00 43.26 433 GLY B CA 1
ATOM 7830 C C . GLY B 1 437 ? 7.929 -14.659 -24.376 1.00 46.73 433 GLY B C 1
ATOM 7831 O O . GLY B 1 437 ? 8.196 -15.793 -24.013 1.00 49.30 433 GLY B O 1
ATOM 7832 N N . PRO B 1 438 ? 6.739 -14.315 -24.861 1.00 44.63 434 PRO B N 1
ATOM 7833 C CA . PRO B 1 438 ? 5.512 -15.064 -24.588 1.00 46.15 434 PRO B CA 1
ATOM 7834 C C . PRO B 1 438 ? 5.444 -16.427 -25.251 1.00 48.37 434 PRO B C 1
ATOM 7835 O O . PRO B 1 438 ? 4.593 -17.231 -24.878 1.00 49.87 434 PRO B O 1
ATOM 7839 N N . SER B 1 439 ? 6.314 -16.691 -26.213 1.00 44.86 435 SER B N 1
ATOM 7840 C CA . SER B 1 439 ? 6.185 -17.912 -26.989 1.00 46.35 435 SER B CA 1
ATOM 7841 C C . SER B 1 439 ? 7.308 -18.911 -26.744 1.00 47.71 435 SER B C 1
ATOM 7842 O O . SER B 1 439 ? 7.302 -20.004 -27.291 1.00 47.13 435 SER B O 1
ATOM 7845 N N . VAL B 1 440 ? 8.272 -18.527 -25.923 1.00 48.27 436 VAL B N 1
ATOM 7846 C CA . VAL B 1 440 ? 9.485 -19.305 -25.730 1.00 42.06 436 VAL B CA 1
ATOM 7847 C C . VAL B 1 440 ? 9.224 -20.744 -25.266 1.00 41.40 436 VAL B C 1
ATOM 7848 O O . VAL B 1 440 ? 10.065 -21.604 -25.461 1.00 40.20 436 VAL B O 1
ATOM 7852 N N . LEU B 1 441 ? 8.074 -21.022 -24.663 1.00 39.90 437 LEU B N 1
ATOM 7853 C CA . LEU B 1 441 ? 7.803 -22.384 -24.218 1.00 39.34 437 LEU B CA 1
ATOM 7854 C C . LEU B 1 441 ? 6.783 -23.097 -25.073 1.00 43.33 437 LEU B C 1
ATOM 7855 O O . LEU B 1 441 ? 6.267 -24.139 -24.676 1.00 43.02 437 LEU B O 1
ATOM 7860 N N . ASN B 1 442 ? 6.485 -22.532 -26.235 1.00 43.72 438 ASN B N 1
ATOM 7861 C CA . ASN B 1 442 ? 5.552 -23.143 -27.168 1.00 41.48 438 ASN B CA 1
ATOM 7862 C C . ASN B 1 442 ? 6.052 -24.510 -27.576 1.00 40.89 438 ASN B C 1
ATOM 7863 O O . ASN B 1 442 ? 7.244 -24.696 -27.777 1.00 37.67 438 ASN B O 1
ATOM 7868 N N . GLU B 1 443 ? 5.121 -25.443 -27.736 1.00 41.49 439 GLU B N 1
ATOM 7869 C CA . GLU B 1 443 ? 5.395 -26.859 -27.967 1.00 39.83 439 GLU B CA 1
ATOM 7870 C C . GLU B 1 443 ? 4.796 -27.286 -29.303 1.00 37.36 439 GLU B C 1
ATOM 7871 O O . GLU B 1 443 ? 3.660 -26.938 -29.605 1.00 42.59 439 GLU B O 1
ATOM 7877 N N . VAL B 1 444 ? 5.560 -28.010 -30.114 1.00 32.52 440 VAL B N 1
ATOM 7878 C CA . VAL B 1 444 ? 5.112 -28.371 -31.458 1.00 34.29 440 VAL B CA 1
ATOM 7879 C C . VAL B 1 444 ? 4.218 -29.610 -31.490 1.00 34.12 440 VAL B C 1
ATOM 7880 O O . VAL B 1 444 ? 4.620 -30.677 -31.062 1.00 36.77 440 VAL B O 1
ATOM 7884 N N . TYR B 1 445 ? 3.004 -29.452 -32.001 1.00 33.27 441 TYR B N 1
ATOM 7885 C CA . TYR B 1 445 ? 2.026 -30.524 -32.087 1.00 33.79 441 TYR B CA 1
ATOM 7886 C C . TYR B 1 445 ? 1.697 -30.870 -33.525 1.00 37.26 441 TYR B C 1
ATOM 7887 O O . TYR B 1 445 ? 1.893 -30.060 -34.429 1.00 37.42 441 TYR B O 1
ATOM 7896 N N . VAL B 1 446 ? 1.155 -32.065 -33.725 1.00 34.71 442 VAL B N 1
ATOM 7897 C CA . VAL B 1 446 ? 0.622 -32.450 -35.015 1.00 30.77 442 VAL B CA 1
ATOM 7898 C C . VAL B 1 446 ? -0.820 -32.869 -34.843 1.00 35.44 442 VAL B C 1
ATOM 7899 O O . VAL B 1 446 ? -1.120 -33.696 -33.998 1.00 38.88 442 VAL B O 1
ATOM 7903 N N . TYR B 1 447 ? -1.716 -32.263 -35.614 1.00 37.81 443 TYR B N 1
ATOM 7904 C CA . TYR B 1 447 ? -3.127 -32.619 -35.569 1.00 38.16 443 TYR B CA 1
ATOM 7905 C C . TYR B 1 447 ? -3.789 -32.527 -36.919 1.00 42.37 443 TYR B C 1
ATOM 7906 O O . TYR B 1 447 ? -3.687 -31.512 -37.598 1.00 37.63 443 TYR B O 1
ATOM 7915 N N . ASP B 1 448 ? -4.505 -33.587 -37.269 1.00 40.34 444 ASP B N 1
ATOM 7916 C CA . ASP B 1 448 ? -5.196 -33.700 -38.536 1.00 37.30 444 ASP B CA 1
ATOM 7917 C C . ASP B 1 448 ? -4.335 -33.269 -39.707 1.00 38.49 444 ASP B C 1
ATOM 7918 O O . ASP B 1 448 ? -4.793 -32.552 -40.577 1.00 45.95 444 ASP B O 1
ATOM 7923 N N . GLY B 1 449 ? -3.082 -33.698 -39.732 1.00 36.91 445 GLY B N 1
ATOM 7924 C CA . GLY B 1 449 ? -2.238 -33.437 -40.878 1.00 35.52 445 GLY B CA 1
ATOM 7925 C C . GLY B 1 449 ? -1.550 -32.096 -40.822 1.00 38.34 445 GLY B C 1
ATOM 7926 O O . GLY B 1 449 ? -0.757 -31.775 -41.692 1.00 39.84 445 GLY B O 1
ATOM 7927 N N . ASN B 1 450 ? -1.862 -31.317 -39.791 1.00 41.89 446 ASN B N 1
ATOM 7928 C CA . ASN B 1 450 ? -1.293 -29.988 -39.584 1.00 38.94 446 ASN B CA 1
ATOM 7929 C C . ASN B 1 450 ? -0.208 -29.941 -38.521 1.00 36.36 446 ASN B C 1
ATOM 7930 O O . ASN B 1 450 ? -0.234 -30.700 -37.566 1.00 37.92 446 ASN B O 1
ATOM 7935 N N . ILE B 1 451 ? 0.731 -29.023 -38.667 1.00 34.78 447 ILE B N 1
ATOM 7936 C CA . ILE B 1 451 ? 1.709 -28.789 -37.616 1.00 36.51 447 ILE B CA 1
ATOM 7937 C C . ILE B 1 451 ? 1.482 -27.437 -36.953 1.00 39.54 447 ILE B C 1
ATOM 7938 O O . ILE B 1 451 ? 1.496 -26.413 -37.616 1.00 43.32 447 ILE B O 1
ATOM 7943 N N . TYR B 1 452 ? 1.269 -27.431 -35.645 1.00 38.11 448 TYR B N 1
ATOM 7944 C CA . TYR B 1 452 ? 1.037 -26.179 -34.937 1.00 36.77 448 TYR B CA 1
ATOM 7945 C C . TYR B 1 452 ? 2.041 -26.000 -33.827 1.00 40.13 448 TYR B C 1
ATOM 7946 O O . TYR B 1 452 ? 2.238 -26.904 -33.049 1.00 43.88 448 TYR B O 1
ATOM 7955 N N . GLY B 1 453 ? 2.667 -24.838 -33.728 1.00 38.23 449 GLY B N 1
ATOM 7956 C CA . GLY B 1 453 ? 3.450 -24.547 -32.546 1.00 38.91 449 GLY B CA 1
ATOM 7957 C C . GLY B 1 453 ? 2.551 -23.848 -31.554 1.00 41.73 449 GLY B C 1
ATOM 7958 O O . GLY B 1 453 ? 2.144 -22.728 -31.793 1.00 47.22 449 GLY B O 1
ATOM 7959 N N . ILE B 1 454 ? 2.248 -24.497 -30.438 1.00 39.61 450 ILE B N 1
ATOM 7960 C CA . ILE B 1 454 ? 1.213 -24.013 -29.533 1.00 41.08 450 ILE B CA 1
ATOM 7961 C C . ILE B 1 454 ? 1.719 -23.608 -28.152 1.00 47.39 450 ILE B C 1
ATOM 7962 O O . ILE B 1 454 ? 2.474 -24.344 -27.530 1.00 48.35 450 ILE B O 1
ATOM 7967 N N . PRO B 1 455 ? 1.265 -22.452 -27.640 1.00 47.58 451 PRO B N 1
ATOM 7968 C CA . PRO B 1 455 ? 1.665 -21.975 -26.318 1.00 42.90 451 PRO B CA 1
ATOM 7969 C C . PRO B 1 455 ? 0.862 -22.633 -25.212 1.00 48.60 451 PRO B C 1
ATOM 7970 O O . PRO B 1 455 ? -0.261 -23.054 -25.449 1.00 50.99 451 PRO B O 1
ATOM 7974 N N . PRO B 1 456 ? 1.425 -22.715 -24.008 1.00 47.94 452 PRO B N 1
ATOM 7975 C CA . PRO B 1 456 ? 0.781 -23.471 -22.941 1.00 48.27 452 PRO B CA 1
ATOM 7976 C C . PRO B 1 456 ? -0.509 -22.818 -22.494 1.00 53.90 452 PRO B C 1
ATOM 7977 O O . PRO B 1 456 ? -1.354 -23.475 -21.901 1.00 60.95 452 PRO B O 1
ATOM 7981 N N . THR B 1 457 ? -0.650 -21.528 -22.773 1.00 57.18 453 THR B N 1
ATOM 7982 C CA . THR B 1 457 ? -1.821 -20.760 -22.372 1.00 57.52 453 THR B CA 1
ATOM 7983 C C . THR B 1 457 ? -2.221 -19.837 -23.499 1.00 61.64 453 THR B C 1
ATOM 7984 O O . THR B 1 457 ? -1.373 -19.415 -24.280 1.00 61.45 453 THR B O 1
ATOM 7988 N N . PHE B 1 458 ? -3.500 -19.501 -23.589 1.00 62.90 454 PHE B N 1
ATOM 7989 C CA . PHE B 1 458 ? -3.958 -18.778 -24.769 1.00 69.82 454 PHE B CA 1
ATOM 7990 C C . PHE B 1 458 ? -4.137 -17.270 -24.596 1.00 71.55 454 PHE B C 1
ATOM 7991 O O . PHE B 1 458 ? -4.908 -16.653 -25.324 1.00 72.59 454 PHE B O 1
ATOM 7999 N N . GLU B 1 459 ? -3.426 -16.668 -23.651 1.00 72.55 455 GLU B N 1
ATOM 8000 C CA . GLU B 1 459 ? -3.453 -15.217 -23.533 1.00 71.10 455 GLU B CA 1
ATOM 8001 C C . GLU B 1 459 ? -2.835 -14.604 -24.768 1.00 72.17 455 GLU B C 1
ATOM 8002 O O . GLU B 1 459 ? -1.766 -15.016 -25.195 1.00 80.27 455 GLU B O 1
ATOM 8008 N N . GLY B 1 460 ? -3.511 -13.625 -25.347 1.00 76.49 456 GLY B N 1
ATOM 8009 C CA . GLY B 1 460 ? -2.937 -12.865 -26.438 1.00 73.89 456 GLY B CA 1
ATOM 8010 C C . GLY B 1 460 ? -3.071 -13.567 -27.767 1.00 72.90 456 GLY B C 1
ATOM 8011 O O . GLY B 1 460 ? -2.576 -13.085 -28.777 1.00 76.82 456 GLY B O 1
ATOM 8012 N N . VAL B 1 461 ? -3.740 -14.713 -27.771 1.00 77.89 457 VAL B N 1
ATOM 8013 C CA . VAL B 1 461 ? -3.975 -15.426 -29.011 1.00 77.11 457 VAL B CA 1
ATOM 8014 C C . VAL B 1 461 ? -5.257 -14.883 -29.611 1.00 78.21 457 VAL B C 1
ATOM 8015 O O . VAL B 1 461 ? -6.231 -14.659 -28.899 1.00 76.43 457 VAL B O 1
ATOM 8019 N N . LYS B 1 462 ? -5.245 -14.686 -30.925 1.00 88.21 458 LYS B N 1
ATOM 8020 C CA . LYS B 1 462 ? -6.396 -14.173 -31.656 1.00 92.62 458 LYS B CA 1
ATOM 8021 C C . LYS B 1 462 ? -7.517 -15.164 -31.356 1.00 80.20 458 LYS B C 1
ATOM 8022 O O . LYS B 1 462 ? -7.223 -16.331 -31.210 1.00 87.55 458 LYS B O 1
ATOM 8028 N N . GLU B 1 463 ? -8.783 -14.769 -31.250 1.00 84.92 459 GLU B N 1
ATOM 8029 C CA . GLU B 1 463 ? -9.707 -15.712 -30.598 1.00 89.32 459 GLU B CA 1
ATOM 8030 C C . GLU B 1 463 ? -10.368 -16.661 -31.576 1.00 82.42 459 GLU B C 1
ATOM 8031 O O . GLU B 1 463 ? -10.919 -17.687 -31.175 1.00 81.02 459 GLU B O 1
ATOM 8037 N N . GLN B 1 464 ? -10.302 -16.313 -32.852 1.00 87.61 460 GLN B N 1
ATOM 8038 C CA . GLN B 1 464 ? -10.543 -17.241 -33.944 1.00 87.07 460 GLN B CA 1
ATOM 8039 C C . GLN B 1 464 ? -9.689 -18.509 -33.807 1.00 81.85 460 GLN B C 1
ATOM 8040 O O . GLN B 1 464 ? -10.205 -19.617 -33.926 1.00 75.98 460 GLN B O 1
ATOM 8046 N N . TYR B 1 465 ? -8.397 -18.341 -33.520 1.00 79.27 461 TYR B N 1
ATOM 8047 C CA . TYR B 1 465 ? -7.449 -19.457 -33.427 1.00 70.78 461 TYR B CA 1
ATOM 8048 C C . TYR B 1 465 ? -7.700 -20.381 -32.237 1.00 65.08 461 TYR B C 1
ATOM 8049 O O . TYR B 1 465 ? -7.545 -21.588 -32.339 1.00 67.26 461 TYR B O 1
ATOM 8058 N N . ILE B 1 466 ? -8.090 -19.817 -31.108 1.00 62.45 462 ILE B N 1
ATOM 8059 C CA . ILE B 1 466 ? -8.082 -20.570 -29.865 1.00 66.63 462 ILE B CA 1
ATOM 8060 C C . ILE B 1 466 ? -8.832 -21.912 -29.866 1.00 64.36 462 ILE B C 1
ATOM 8061 O O . ILE B 1 466 ? -8.309 -22.885 -29.338 1.00 65.59 462 ILE B O 1
ATOM 8066 N N . PRO B 1 467 ? -10.026 -22.001 -30.478 1.00 65.56 463 PRO B N 1
ATOM 8067 C CA . PRO B 1 467 ? -10.642 -23.326 -30.352 1.00 66.30 463 PRO B CA 1
ATOM 8068 C C . PRO B 1 467 ? -9.893 -24.385 -31.159 1.00 56.41 463 PRO B C 1
ATOM 8069 O O . PRO B 1 467 ? -9.823 -25.543 -30.743 1.00 57.93 463 PRO B O 1
ATOM 8073 N N . ILE B 1 468 ? -9.299 -23.966 -32.269 1.00 50.55 464 ILE B N 1
ATOM 8074 C CA . ILE B 1 468 ? -8.466 -24.843 -33.074 1.00 54.65 464 ILE B CA 1
ATOM 8075 C C . ILE B 1 468 ? -7.246 -25.352 -32.327 1.00 56.38 464 ILE B C 1
ATOM 8076 O O . ILE B 1 468 ? -7.001 -26.552 -32.270 1.00 56.79 464 ILE B O 1
ATOM 8081 N N . LEU B 1 469 ? -6.474 -24.432 -31.768 1.00 50.96 465 LEU B N 1
ATOM 8082 C CA . LEU B 1 469 ? -5.254 -24.789 -31.074 1.00 49.92 465 LEU B CA 1
ATOM 8083 C C . LEU B 1 469 ? -5.563 -25.581 -29.823 1.00 51.64 465 LEU B C 1
ATOM 8084 O O . LEU B 1 469 ? -4.778 -26.417 -29.399 1.00 56.29 465 LEU B O 1
ATOM 8089 N N . LYS B 1 470 ? -6.714 -25.314 -29.232 1.00 53.49 466 LYS B N 1
ATOM 8090 C CA . LYS B 1 470 ? -7.145 -26.048 -28.061 1.00 57.07 466 LYS B CA 1
ATOM 8091 C C . LYS B 1 470 ? -7.438 -27.484 -28.487 1.00 57.08 466 LYS B C 1
ATOM 8092 O O . LYS B 1 470 ? -7.105 -28.446 -27.783 1.00 56.64 466 LYS B O 1
ATOM 8098 N N . LYS B 1 471 ? -7.993 -27.631 -29.685 1.00 57.65 467 LYS B N 1
ATOM 8099 C CA . LYS B 1 471 ? -8.352 -28.959 -30.164 1.00 54.87 467 LYS B CA 1
ATOM 8100 C C . LYS B 1 471 ? -7.117 -29.746 -30.549 1.00 55.16 467 LYS B C 1
ATOM 8101 O O . LYS B 1 471 ? -7.022 -30.926 -30.258 1.00 52.61 467 LYS B O 1
ATOM 8107 N N . ALA B 1 472 ? -6.175 -29.095 -31.214 1.00 52.23 468 ALA B N 1
ATOM 8108 C CA . ALA B 1 472 ? -4.926 -29.737 -31.562 1.00 46.81 468 ALA B CA 1
ATOM 8109 C C . ALA B 1 472 ? -4.177 -30.136 -30.306 1.00 47.59 468 ALA B C 1
ATOM 8110 O O . ALA B 1 472 ? -3.632 -31.215 -30.239 1.00 49.70 468 ALA B O 1
ATOM 8112 N N . LYS B 1 473 ? -4.156 -29.276 -29.300 1.00 48.76 469 LYS B N 1
ATOM 8113 C CA . LYS B 1 473 ? -3.458 -29.618 -28.070 1.00 50.66 469 LYS B CA 1
ATOM 8114 C C . LYS B 1 473 ? -4.120 -30.799 -27.352 1.00 50.76 469 LYS B C 1
ATOM 8115 O O . LYS B 1 473 ? -3.445 -31.584 -26.687 1.00 48.66 469 LYS B O 1
ATOM 8121 N N . GLU B 1 474 ? -5.430 -30.953 -27.515 1.00 54.13 470 GLU B N 1
ATOM 8122 C CA . GLU B 1 474 ? -6.140 -32.035 -26.825 1.00 58.15 470 GLU B CA 1
ATOM 8123 C C . GLU B 1 474 ? -6.085 -33.363 -27.576 1.00 57.70 470 GLU B C 1
ATOM 8124 O O . GLU B 1 474 ? -5.842 -34.406 -26.977 1.00 58.89 470 GLU B O 1
ATOM 8130 N N . GLU B 1 475 ? -6.310 -33.313 -28.884 1.00 57.74 471 GLU B N 1
ATOM 8131 C CA . GLU B 1 475 ? -6.427 -34.501 -29.722 1.00 53.60 471 GLU B CA 1
ATOM 8132 C C . GLU B 1 475 ? -5.175 -34.834 -30.516 1.00 50.75 471 GLU B C 1
ATOM 8133 O O . GLU B 1 475 ? -4.966 -35.978 -30.882 1.00 54.17 471 GLU B O 1
ATOM 8139 N N . GLY B 1 476 ? -4.373 -33.827 -30.832 1.00 51.88 472 GLY B N 1
ATOM 8140 C CA . GLY B 1 476 ? -3.175 -34.024 -31.630 1.00 48.78 472 GLY B CA 1
ATOM 8141 C C . GLY B 1 476 ? -2.057 -34.771 -30.931 1.00 46.81 472 GLY B C 1
ATOM 8142 O O . GLY B 1 476 ? -2.189 -35.154 -29.772 1.00 45.20 472 GLY B O 1
ATOM 8143 N N . VAL B 1 477 ? -0.955 -34.980 -31.646 1.00 42.04 473 VAL B N 1
ATOM 8144 C CA . VAL B 1 477 ? 0.193 -35.702 -31.109 1.00 41.16 473 VAL B CA 1
ATOM 8145 C C . VAL B 1 477 ? 1.371 -34.776 -30.967 1.00 38.73 473 VAL B C 1
ATOM 8146 O O . VAL B 1 477 ? 1.717 -34.082 -31.911 1.00 39.73 473 VAL B O 1
ATOM 8150 N N . SER B 1 478 ? 2.012 -34.788 -29.806 1.00 34.62 474 SER B N 1
ATOM 8151 C CA . SER B 1 478 ? 3.058 -33.827 -29.536 1.00 34.10 474 SER B CA 1
ATOM 8152 C C . SER B 1 478 ? 4.410 -34.323 -29.948 1.00 36.86 474 SER B C 1
ATOM 8153 O O . SER B 1 478 ? 4.667 -35.514 -29.924 1.00 43.71 474 SER B O 1
ATOM 8156 N N . THR B 1 479 ? 5.282 -33.411 -30.334 1.00 31.31 475 THR B N 1
ATOM 8157 C CA . THR B 1 479 ? 6.643 -33.786 -30.624 1.00 30.98 475 THR B CA 1
ATOM 8158 C C . THR B 1 479 ? 7.461 -33.770 -29.359 1.00 34.55 475 THR B C 1
ATOM 8159 O O . THR B 1 479 ? 8.604 -34.193 -29.363 1.00 38.02 475 THR B O 1
ATOM 8163 N N . ASN B 1 480 ? 6.877 -33.252 -28.287 1.00 34.49 476 ASN B N 1
ATOM 8164 C CA . ASN B 1 480 ? 7.562 -33.098 -27.015 1.00 30.74 476 ASN B CA 1
ATOM 8165 C C . ASN B 1 480 ? 8.803 -32.238 -27.157 1.00 32.49 476 ASN B C 1
ATOM 8166 O O . ASN B 1 480 ? 9.747 -32.377 -26.403 1.00 33.16 476 ASN B O 1
ATOM 8171 N N . ILE B 1 481 ? 8.782 -31.338 -28.132 1.00 31.70 477 ILE B N 1
ATOM 8172 C CA . ILE B 1 481 ? 9.820 -30.328 -28.294 1.00 33.93 477 ILE B CA 1
ATOM 8173 C C . ILE B 1 481 ? 9.227 -28.933 -28.155 1.00 35.71 477 ILE B C 1
ATOM 8174 O O . ILE B 1 481 ? 8.234 -28.617 -28.794 1.00 38.44 477 ILE B O 1
ATOM 8179 N N . ARG B 1 482 ? 9.829 -28.108 -27.310 1.00 35.90 478 ARG B N 1
ATOM 8180 C CA . ARG B 1 482 ? 9.421 -26.726 -27.137 1.00 32.24 478 ARG B CA 1
ATOM 8181 C C . ARG B 1 482 ? 10.349 -25.850 -27.947 1.00 34.31 478 ARG B C 1
ATOM 8182 O O . ARG B 1 482 ? 11.423 -26.294 -28.306 1.00 36.60 478 ARG B O 1
ATOM 8190 N N . TYR B 1 483 ? 9.954 -24.623 -28.253 1.00 34.68 479 TYR B N 1
ATOM 8191 C CA . TYR B 1 483 ? 10.822 -23.753 -29.039 1.00 35.64 479 TYR B CA 1
ATOM 8192 C C . TYR B 1 483 ? 12.199 -23.665 -28.393 1.00 35.79 479 TYR B C 1
ATOM 8193 O O . TYR B 1 483 ? 13.237 -23.838 -29.041 1.00 33.93 479 TYR B O 1
ATOM 8202 N N . ILE B 1 484 ? 12.192 -23.413 -27.092 1.00 36.70 480 ILE B N 1
ATOM 8203 C CA . ILE B 1 484 ? 13.419 -23.195 -26.349 1.00 37.91 480 ILE B CA 1
ATOM 8204 C C . ILE B 1 484 ? 14.407 -24.351 -26.523 1.00 37.84 480 ILE B C 1
ATOM 8205 O O . ILE B 1 484 ? 15.612 -24.126 -26.598 1.00 39.30 480 ILE B O 1
ATOM 8210 N N . ASP B 1 485 ? 13.894 -25.573 -26.649 1.00 37.02 481 ASP B N 1
ATOM 8211 C CA . ASP B 1 485 ? 14.736 -26.754 -26.782 1.00 33.70 481 ASP B CA 1
ATOM 8212 C C . ASP B 1 485 ? 15.579 -26.661 -28.052 1.00 35.50 481 ASP B C 1
ATOM 8213 O O . ASP B 1 485 ? 16.813 -26.726 -28.003 1.00 38.94 481 ASP B O 1
ATOM 8218 N N . GLY B 1 486 ? 14.937 -26.461 -29.190 1.00 32.29 482 GLY B N 1
ATOM 8219 C CA . GLY B 1 486 ? 15.684 -26.438 -30.427 1.00 34.52 482 GLY B CA 1
ATOM 8220 C C . GLY B 1 486 ? 16.575 -25.221 -30.504 1.00 36.98 482 GLY B C 1
ATOM 8221 O O . GLY B 1 486 ? 17.685 -25.267 -31.055 1.00 35.71 482 GLY B O 1
ATOM 8222 N N . ILE B 1 487 ? 16.113 -24.135 -29.896 1.00 35.95 483 ILE B N 1
ATOM 8223 C CA . ILE B 1 487 ? 16.869 -22.898 -29.946 1.00 34.86 483 ILE B CA 1
ATOM 8224 C C . ILE B 1 487 ? 18.192 -23.066 -29.228 1.00 37.94 483 ILE B C 1
ATOM 8225 O O . ILE B 1 487 ? 19.256 -22.756 -29.772 1.00 37.61 483 ILE B O 1
ATOM 8230 N N . ILE B 1 488 ? 18.136 -23.607 -28.019 1.00 38.39 484 ILE B N 1
ATOM 8231 C CA . ILE B 1 488 ? 19.344 -23.731 -27.223 1.00 36.31 484 ILE B CA 1
ATOM 8232 C C . ILE B 1 488 ? 20.279 -24.797 -27.776 1.00 38.59 484 ILE B C 1
ATOM 8233 O O . ILE B 1 488 ? 21.499 -24.603 -27.762 1.00 38.21 484 ILE B O 1
ATOM 8238 N N . TYR B 1 489 ? 19.726 -25.890 -28.309 1.00 35.72 485 TYR B N 1
ATOM 8239 C CA . TYR B 1 489 ? 20.587 -26.891 -28.934 1.00 32.56 485 TYR B CA 1
ATOM 8240 C C . TYR B 1 489 ? 21.340 -26.254 -30.081 1.00 36.14 485 TYR B C 1
ATOM 8241 O O . TYR B 1 489 ? 22.514 -26.530 -30.289 1.00 38.00 485 TYR B O 1
ATOM 8250 N N . LYS B 1 490 ? 20.673 -25.360 -30.800 1.00 39.69 486 LYS B N 1
ATOM 8251 C CA . LYS B 1 490 ? 21.324 -24.642 -31.893 1.00 40.38 486 LYS B CA 1
ATOM 8252 C C . LYS B 1 490 ? 22.460 -23.767 -31.374 1.00 39.91 486 LYS B C 1
ATOM 8253 O O . LYS B 1 490 ? 23.559 -23.758 -31.931 1.00 40.91 486 LYS B O 1
ATOM 8259 N N . LEU B 1 491 ? 22.197 -23.062 -30.277 1.00 37.76 487 LEU B N 1
ATOM 8260 C CA . LEU B 1 491 ? 23.192 -22.178 -29.675 1.00 38.39 487 LEU B CA 1
ATOM 8261 C C . LEU B 1 491 ? 24.457 -22.920 -29.268 1.00 39.50 487 LEU B C 1
ATOM 8262 O O . LEU B 1 491 ? 25.566 -22.548 -29.660 1.00 41.41 487 LEU B O 1
ATOM 8267 N N . VAL B 1 492 ? 24.297 -23.974 -28.480 1.00 37.91 488 VAL B N 1
ATOM 8268 C CA . VAL B 1 492 ? 25.453 -24.715 -28.007 1.00 37.80 488 VAL B CA 1
ATOM 8269 C C . VAL B 1 492 ? 26.156 -25.424 -29.170 1.00 38.87 488 VAL B C 1
ATOM 8270 O O . VAL B 1 492 ? 27.390 -25.551 -29.193 1.00 41.27 488 VAL B O 1
ATOM 8274 N N . ALA B 1 493 ? 25.387 -25.845 -30.166 1.00 37.65 489 ALA B N 1
ATOM 8275 C CA . ALA B 1 493 ? 26.003 -26.454 -31.325 1.00 38.16 489 ALA B CA 1
ATOM 8276 C C . ALA B 1 493 ? 26.905 -25.431 -31.953 1.00 40.03 489 ALA B C 1
ATOM 8277 O O . ALA B 1 493 ? 27.980 -25.752 -32.452 1.00 45.14 489 ALA B O 1
ATOM 8279 N N . LYS B 1 494 ? 26.502 -24.172 -31.858 1.00 42.61 490 LYS B N 1
ATOM 8280 C CA . LYS B 1 494 ? 27.309 -23.106 -32.430 1.00 44.90 490 LYS B CA 1
ATOM 8281 C C . LYS B 1 494 ? 28.550 -22.857 -31.585 1.00 43.40 490 LYS B C 1
ATOM 8282 O O . LYS B 1 494 ? 29.577 -22.453 -32.108 1.00 43.32 490 LYS B O 1
ATOM 8288 N N . ILE B 1 495 ? 28.464 -23.097 -30.281 1.00 42.76 491 ILE B N 1
ATOM 8289 C CA . ILE B 1 495 ? 29.666 -23.030 -29.444 1.00 38.70 491 ILE B CA 1
ATOM 8290 C C . ILE B 1 495 ? 30.700 -24.042 -29.899 1.00 40.96 491 ILE B C 1
ATOM 8291 O O . ILE B 1 495 ? 31.874 -23.725 -30.035 1.00 43.04 491 ILE B O 1
ATOM 8296 N N . GLU B 1 496 ? 30.249 -25.268 -30.134 1.00 43.18 492 GLU B N 1
ATOM 8297 C CA . GLU B 1 496 ? 31.120 -26.313 -30.662 1.00 39.68 492 GLU B CA 1
ATOM 8298 C C . GLU B 1 496 ? 31.766 -25.905 -31.973 1.00 40.76 492 GLU B C 1
ATOM 8299 O O . GLU B 1 496 ? 32.977 -26.049 -32.173 1.00 40.65 492 GLU B O 1
ATOM 8305 N N . GLU B 1 497 ? 30.933 -25.398 -32.874 1.00 41.10 493 GLU B N 1
ATOM 8306 C CA . GLU B 1 497 ? 31.410 -24.966 -34.175 1.00 42.91 493 GLU B CA 1
ATOM 8307 C C . GLU B 1 497 ? 32.470 -23.906 -33.984 1.00 49.89 493 GLU B C 1
ATOM 8308 O O . GLU B 1 497 ? 33.484 -23.892 -34.675 1.00 50.04 493 GLU B O 1
ATOM 8314 N N . ALA B 1 498 ? 32.224 -23.019 -33.029 1.00 49.53 494 ALA B N 1
ATOM 8315 C CA . ALA B 1 498 ? 33.124 -21.920 -32.748 1.00 49.72 494 ALA B CA 1
ATOM 8316 C C . ALA B 1 498 ? 34.471 -22.464 -32.339 1.00 49.86 494 ALA B C 1
ATOM 8317 O O . ALA B 1 498 ? 35.474 -22.111 -32.939 1.00 51.95 494 ALA B O 1
ATOM 8319 N N . LEU B 1 499 ? 34.488 -23.349 -31.344 1.00 47.43 495 LEU B N 1
ATOM 8320 C CA . LEU B 1 499 ? 35.745 -23.917 -30.860 1.00 46.73 495 LEU B CA 1
ATOM 8321 C C . LEU B 1 499 ? 36.540 -24.552 -31.977 1.00 46.91 495 LEU B C 1
ATOM 8322 O O . LEU B 1 499 ? 37.742 -24.370 -32.061 1.00 52.04 495 LEU B O 1
ATOM 8327 N N . VAL B 1 500 ? 35.875 -25.294 -32.844 1.00 49.97 496 VAL B N 1
ATOM 8328 C CA . VAL B 1 500 ? 36.600 -25.914 -33.943 1.00 50.49 496 VAL B CA 1
ATOM 8329 C C . VAL B 1 500 ? 37.013 -24.902 -35.025 1.00 55.93 496 VAL B C 1
ATOM 8330 O O . VAL B 1 500 ? 37.949 -25.143 -35.791 1.00 54.77 496 VAL B O 1
ATOM 8334 N N . SER B 1 501 ? 36.368 -23.739 -35.043 1.00 55.17 497 SER B N 1
ATOM 8335 C CA . SER B 1 501 ? 36.632 -22.750 -36.092 1.00 55.48 497 SER B CA 1
ATOM 8336 C C . SER B 1 501 ? 37.556 -21.597 -35.701 1.00 56.78 497 SER B C 1
ATOM 8337 O O . SER B 1 501 ? 37.769 -20.679 -36.498 1.00 54.00 497 SER B O 1
ATOM 8340 N N . ASN B 1 502 ? 38.088 -21.650 -34.483 1.00 58.03 498 ASN B N 1
ATOM 8341 C CA . ASN B 1 502 ? 38.941 -20.601 -33.938 1.00 58.93 498 ASN B CA 1
ATOM 8342 C C . ASN B 1 502 ? 38.185 -19.281 -33.894 1.00 58.77 498 ASN B C 1
ATOM 8343 O O . ASN B 1 502 ? 38.606 -18.287 -34.477 1.00 63.59 498 ASN B O 1
ATOM 8348 N N . VAL B 1 503 ? 37.042 -19.297 -33.222 1.00 53.42 499 VAL B N 1
ATOM 8349 C CA . VAL B 1 503 ? 36.220 -18.115 -33.039 1.00 51.40 499 VAL B CA 1
ATOM 8350 C C . VAL B 1 503 ? 35.984 -17.954 -31.550 1.00 56.56 499 VAL B C 1
ATOM 8351 O O . VAL B 1 503 ? 35.640 -18.915 -30.883 1.00 62.32 499 VAL B O 1
ATOM 8355 N N . ASP B 1 504 ? 36.189 -16.759 -31.013 1.00 55.51 500 ASP B N 1
ATOM 8356 C CA . ASP B 1 504 ? 36.194 -16.610 -29.565 1.00 60.11 500 ASP B CA 1
ATOM 8357 C C . ASP B 1 504 ? 34.978 -15.864 -29.050 1.00 63.79 500 ASP B C 1
ATOM 8358 O O . ASP B 1 504 ? 34.703 -15.852 -27.851 1.00 66.97 500 ASP B O 1
ATOM 8363 N N . GLU B 1 505 ? 34.226 -15.275 -29.964 1.00 63.04 501 GLU B N 1
ATOM 8364 C CA . GLU B 1 505 ? 33.085 -14.452 -29.602 1.00 59.05 501 GLU B CA 1
ATOM 8365 C C . GLU B 1 505 ? 32.071 -14.508 -30.716 1.00 54.95 501 GLU B C 1
ATOM 8366 O O . GLU B 1 505 ? 32.426 -14.500 -31.889 1.00 55.28 501 GLU B O 1
ATOM 8372 N N . PHE B 1 506 ? 30.803 -14.571 -30.348 1.00 55.16 502 PHE B N 1
ATOM 8373 C CA . PHE B 1 506 ? 29.746 -14.389 -31.329 1.00 54.39 502 PHE B CA 1
ATOM 8374 C C . PHE B 1 506 ? 28.466 -14.048 -30.599 1.00 55.59 502 PHE B C 1
ATOM 8375 O O . PHE B 1 506 ? 28.352 -14.282 -29.404 1.00 51.83 502 PHE B O 1
ATOM 8383 N N . LYS B 1 507 ? 27.501 -13.487 -31.313 1.00 57.23 503 LYS B N 1
ATOM 8384 C CA . LYS B 1 507 ? 26.208 -13.245 -30.712 1.00 52.06 503 LYS B CA 1
ATOM 8385 C C . LYS B 1 507 ? 25.234 -14.118 -31.462 1.00 50.61 503 LYS B C 1
ATOM 8386 O O . LYS B 1 507 ? 25.500 -14.532 -32.580 1.00 55.27 503 LYS B O 1
ATOM 8392 N N . PHE B 1 508 ? 24.109 -14.399 -30.830 1.00 47.74 504 PHE B N 1
ATOM 8393 C CA . PHE B 1 508 ? 23.150 -15.355 -31.336 1.00 47.09 504 PHE B CA 1
ATOM 8394 C C . PHE B 1 508 ? 21.810 -14.862 -30.869 1.00 46.02 504 PHE B C 1
ATOM 8395 O O . PHE B 1 508 ? 21.619 -14.601 -29.693 1.00 46.46 504 PHE B O 1
ATOM 8403 N N . ARG B 1 509 ? 20.884 -14.719 -31.802 1.00 44.86 505 ARG B N 1
ATOM 8404 C CA . ARG B 1 509 ? 19.623 -14.083 -31.500 1.00 44.43 505 ARG B CA 1
ATOM 8405 C C . ARG B 1 509 ? 18.461 -14.752 -32.207 1.00 43.08 505 ARG B C 1
ATOM 8406 O O . ARG B 1 509 ? 18.575 -15.160 -33.351 1.00 49.01 505 ARG B O 1
ATOM 8414 N N . VAL B 1 510 ? 17.334 -14.853 -31.525 1.00 41.46 506 VAL B N 1
ATOM 8415 C CA . VAL B 1 510 ? 16.127 -15.412 -32.115 1.00 44.73 506 VAL B CA 1
ATOM 8416 C C . VAL B 1 510 ? 15.021 -14.431 -31.796 1.00 46.42 506 VAL B C 1
ATOM 8417 O O . VAL B 1 510 ? 14.545 -14.376 -30.676 1.00 45.96 506 VAL B O 1
ATOM 8421 N N . PRO B 1 511 ? 14.665 -13.591 -32.760 1.00 41.36 507 PRO B N 1
ATOM 8422 C CA . PRO B 1 511 ? 13.623 -12.610 -32.492 1.00 42.98 507 PRO B CA 1
ATOM 8423 C C . PRO B 1 511 ? 12.223 -13.205 -32.500 1.00 42.00 507 PRO B C 1
ATOM 8424 O O . PRO B 1 511 ? 11.769 -13.720 -31.488 1.00 40.39 507 PRO B O 1
ATOM 8428 N N . ILE B 1 512 ? 11.551 -13.120 -33.637 1.00 40.72 508 ILE B N 1
ATOM 8429 C CA . ILE B 1 512 ? 10.219 -13.667 -33.800 1.00 41.04 508 ILE B CA 1
ATOM 8430 C C . ILE B 1 512 ? 10.304 -14.925 -34.631 1.00 42.02 508 ILE B C 1
ATOM 8431 O O . ILE B 1 512 ? 10.978 -14.944 -35.655 1.00 43.46 508 ILE B O 1
ATOM 8436 N N . VAL B 1 513 ? 9.615 -15.970 -34.196 1.00 43.59 509 VAL B N 1
ATOM 8437 C CA . VAL B 1 513 ? 9.705 -17.265 -34.839 1.00 42.08 509 VAL B CA 1
ATOM 8438 C C . VAL B 1 513 ? 8.685 -17.358 -35.968 1.00 45.33 509 VAL B C 1
ATOM 8439 O O . VAL B 1 513 ? 7.533 -17.028 -35.776 1.00 45.15 509 VAL B O 1
ATOM 8443 N N . ARG B 1 514 ? 9.114 -17.748 -37.163 1.00 43.10 510 ARG B N 1
ATOM 8444 C CA . ARG B 1 514 ? 8.208 -17.756 -38.306 1.00 43.29 510 ARG B CA 1
ATOM 8445 C C . ARG B 1 514 ? 8.064 -19.113 -38.980 1.00 45.93 510 ARG B C 1
ATOM 8446 O O . ARG B 1 514 ? 7.071 -19.378 -39.648 1.00 51.50 510 ARG B O 1
ATOM 8454 N N . SER B 1 515 ? 9.070 -19.960 -38.825 1.00 42.05 511 SER B N 1
ATOM 8455 C CA . SER B 1 515 ? 9.097 -21.236 -39.508 1.00 38.34 511 SER B CA 1
ATOM 8456 C C . SER B 1 515 ? 9.684 -22.276 -38.600 1.00 38.89 511 SER B C 1
ATOM 8457 O O . SER B 1 515 ? 10.115 -21.953 -37.511 1.00 40.14 511 SER B O 1
ATOM 8460 N N . LEU B 1 516 ? 9.687 -23.531 -39.025 1.00 40.22 512 LEU B N 1
ATOM 8461 C CA . LEU B 1 516 ? 10.299 -24.572 -38.212 1.00 39.53 512 LEU B CA 1
ATOM 8462 C C . LEU B 1 516 ? 11.777 -24.282 -38.099 1.00 38.91 512 LEU B C 1
ATOM 8463 O O . LEU B 1 516 ? 12.348 -24.390 -37.036 1.00 41.30 512 LEU B O 1
ATOM 8468 N N . SER B 1 517 ? 12.377 -23.860 -39.200 1.00 39.10 513 SER B N 1
ATOM 8469 C CA . SER B 1 517 ? 13.800 -23.583 -39.248 1.00 37.49 513 SER B CA 1
ATOM 8470 C C . SER B 1 517 ? 14.227 -22.597 -38.167 1.00 44.57 513 SER B C 1
ATOM 8471 O O . SER B 1 517 ? 15.334 -22.684 -37.629 1.00 42.99 513 SER B O 1
ATOM 8474 N N . ASP B 1 518 ? 13.342 -21.661 -37.847 1.00 43.67 514 ASP B N 1
ATOM 8475 C CA . ASP B 1 518 ? 13.661 -20.626 -36.881 1.00 41.32 514 ASP B CA 1
ATOM 8476 C C . ASP B 1 518 ? 13.891 -21.217 -35.506 1.00 38.86 514 ASP B C 1
ATOM 8477 O O . ASP B 1 518 ? 14.664 -20.679 -34.734 1.00 43.17 514 ASP B O 1
ATOM 8482 N N . ILE B 1 519 ? 13.241 -22.328 -35.191 1.00 38.08 515 ILE B N 1
ATOM 8483 C CA . ILE B 1 519 ? 13.537 -22.985 -33.928 1.00 37.24 515 ILE B CA 1
ATOM 8484 C C . ILE B 1 519 ? 14.387 -24.228 -34.127 1.00 35.72 515 ILE B C 1
ATOM 8485 O O . ILE B 1 519 ? 14.275 -25.168 -33.361 1.00 35.75 515 ILE B O 1
ATOM 8490 N N . ASN B 1 520 ? 15.223 -24.237 -35.159 1.00 35.02 516 ASN B N 1
ATOM 8491 C CA . ASN B 1 520 ? 16.200 -25.304 -35.332 1.00 35.62 516 ASN B CA 1
ATOM 8492 C C . ASN B 1 520 ? 15.567 -26.674 -35.527 1.00 37.62 516 ASN B C 1
ATOM 8493 O O . ASN B 1 520 ? 16.121 -27.669 -35.097 1.00 39.09 516 ASN B O 1
ATOM 8498 N N . LEU B 1 521 ? 14.397 -26.729 -36.150 1.00 39.98 517 LEU B N 1
ATOM 8499 C CA . LEU B 1 521 ? 13.755 -28.001 -36.428 1.00 34.46 517 LEU B CA 1
ATOM 8500 C C . LEU B 1 521 ? 13.677 -28.184 -37.935 1.00 35.83 517 LEU B C 1
ATOM 8501 O O . LEU B 1 521 ? 13.740 -27.214 -38.674 1.00 39.37 517 LEU B O 1
ATOM 8506 N N . LYS B 1 522 ? 13.526 -29.418 -38.398 1.00 36.09 518 LYS B N 1
ATOM 8507 C CA . LYS B 1 522 ? 13.215 -29.650 -39.801 1.00 38.13 518 LYS B CA 1
ATOM 8508 C C . LYS B 1 522 ? 12.288 -30.844 -39.927 1.00 42.18 518 LYS B C 1
ATOM 8509 O O . LYS B 1 522 ? 12.126 -31.594 -38.980 1.00 42.95 518 LYS B O 1
ATOM 8515 N N . ILE B 1 523 ? 11.679 -31.025 -41.096 1.00 39.11 519 ILE B N 1
ATOM 8516 C CA . ILE B 1 523 ? 10.697 -32.087 -41.275 1.00 37.90 519 ILE B CA 1
ATOM 8517 C C . ILE B 1 523 ? 11.131 -33.000 -42.411 1.00 38.97 519 ILE B C 1
ATOM 8518 O O . ILE B 1 523 ? 11.732 -32.551 -43.375 1.00 40.27 519 ILE B O 1
ATOM 8523 N N . ASP B 1 524 ? 10.875 -34.294 -42.271 1.00 37.92 520 ASP B N 1
ATOM 8524 C CA . ASP B 1 524 ? 11.280 -35.256 -43.285 1.00 40.85 520 ASP B CA 1
ATOM 8525 C C . ASP B 1 524 ? 10.538 -34.992 -44.575 1.00 43.52 520 ASP B C 1
ATOM 8526 O O . ASP B 1 524 ? 9.346 -34.712 -44.563 1.00 41.92 520 ASP B O 1
ATOM 8531 N N . GLU B 1 525 ? 11.261 -35.099 -45.684 1.00 47.08 521 GLU B N 1
ATOM 8532 C CA . GLU B 1 525 ? 10.768 -34.693 -46.988 1.00 46.53 521 GLU B CA 1
ATOM 8533 C C . GLU B 1 525 ? 9.452 -35.369 -47.329 1.00 43.64 521 GLU B C 1
ATOM 8534 O O . GLU B 1 525 ? 8.537 -34.749 -47.862 1.00 44.95 521 GLU B O 1
ATOM 8540 N N . LEU B 1 526 ? 9.342 -36.630 -46.953 1.00 45.24 522 LEU B N 1
ATOM 8541 C CA . LEU B 1 526 ? 8.152 -37.411 -47.221 1.00 44.11 522 LEU B CA 1
ATOM 8542 C C . LEU B 1 526 ? 6.931 -36.862 -46.508 1.00 41.74 522 LEU B C 1
ATOM 8543 O O . LEU B 1 526 ? 5.820 -36.972 -46.995 1.00 40.44 522 LEU B O 1
ATOM 8548 N N . ALA B 1 527 ? 7.137 -36.256 -45.354 1.00 40.52 523 ALA B N 1
ATOM 8549 C CA . ALA B 1 527 ? 6.014 -35.777 -44.582 1.00 40.02 523 ALA B CA 1
ATOM 8550 C C . ALA B 1 527 ? 5.594 -34.444 -45.127 1.00 41.93 523 ALA B C 1
ATOM 8551 O O . ALA B 1 527 ? 4.426 -34.099 -45.123 1.00 43.20 523 ALA B O 1
ATOM 8553 N N . LEU B 1 528 ? 6.560 -33.704 -45.635 1.00 41.95 524 LEU B N 1
ATOM 8554 C CA . LEU B 1 528 ? 6.264 -32.418 -46.224 1.00 41.19 524 LEU B CA 1
ATOM 8555 C C . LEU B 1 528 ? 5.437 -32.631 -47.469 1.00 43.97 524 LEU B C 1
ATOM 8556 O O . LEU B 1 528 ? 4.405 -31.995 -47.623 1.00 45.77 524 LEU B O 1
ATOM 8561 N N . LYS B 1 529 ? 5.878 -33.536 -48.343 1.00 45.39 525 LYS B N 1
ATOM 8562 C CA . LYS B 1 529 ? 5.132 -33.837 -49.567 1.00 45.19 525 LYS B CA 1
ATOM 8563 C C . LYS B 1 529 ? 3.656 -34.060 -49.292 1.00 40.53 525 LYS B C 1
ATOM 8564 O O . LYS B 1 529 ? 2.805 -33.635 -50.062 1.00 45.41 525 LYS B O 1
ATOM 8570 N N . GLN B 1 530 ? 3.352 -34.708 -48.181 1.00 36.33 526 GLN B N 1
ATOM 8571 C CA . GLN B 1 530 ? 1.975 -34.965 -47.835 1.00 38.36 526 GLN B CA 1
ATOM 8572 C C . GLN B 1 530 ? 1.323 -33.733 -47.277 1.00 42.76 526 GLN B C 1
ATOM 8573 O O . GLN B 1 530 ? 0.170 -33.459 -47.590 1.00 44.01 526 GLN B O 1
ATOM 8579 N N . ILE B 1 531 ? 2.054 -33.000 -46.437 1.00 46.70 527 ILE B N 1
ATOM 8580 C CA . ILE B 1 531 ? 1.512 -31.808 -45.787 1.00 45.54 527 ILE B CA 1
ATOM 8581 C C . ILE B 1 531 ? 1.022 -30.869 -46.856 1.00 42.66 527 ILE B C 1
ATOM 8582 O O . ILE B 1 531 ? -0.049 -30.291 -46.756 1.00 44.45 527 ILE B O 1
ATOM 8587 N N . MET B 1 532 ? 1.829 -30.735 -47.893 1.00 39.71 528 MET B N 1
ATOM 8588 C CA . MET B 1 532 ? 1.483 -29.928 -49.040 1.00 43.24 528 MET B CA 1
ATOM 8589 C C . MET B 1 532 ? 0.356 -30.543 -49.867 1.00 45.74 528 MET B C 1
ATOM 8590 O O . MET B 1 532 ? -0.712 -29.955 -49.998 1.00 47.46 528 MET B O 1
ATOM 8595 N N . GLY B 1 533 ? 0.592 -31.731 -50.409 1.00 43.81 529 GLY B N 1
ATOM 8596 C CA . GLY B 1 533 ? -0.418 -32.433 -51.179 1.00 45.08 529 GLY B CA 1
ATOM 8597 C C . GLY B 1 533 ? -1.819 -32.447 -50.596 1.00 43.92 529 GLY B C 1
ATOM 8598 O O . GLY B 1 533 ? -2.805 -32.395 -51.319 1.00 46.70 529 GLY B O 1
ATOM 8599 N N . GLU B 1 534 ? -1.911 -32.549 -49.283 1.00 44.13 530 GLU B N 1
ATOM 8600 C CA . GLU B 1 534 ? -3.203 -32.593 -48.629 1.00 44.11 530 GLU B CA 1
ATOM 8601 C C . GLU B 1 534 ? -3.673 -31.204 -48.302 1.00 45.96 530 GLU B C 1
ATOM 8602 O O . GLU B 1 534 ? -4.718 -31.034 -47.684 1.00 46.40 530 GLU B O 1
ATOM 8608 N N . ASN B 1 535 ? -2.882 -30.216 -48.699 1.00 46.82 531 ASN B N 1
ATOM 8609 C CA . ASN B 1 535 ? -3.214 -28.819 -48.456 1.00 51.33 531 ASN B CA 1
ATOM 8610 C C . ASN B 1 535 ? -3.452 -28.458 -46.992 1.00 52.46 531 ASN B C 1
ATOM 8611 O O . ASN B 1 535 ? -4.512 -27.935 -46.638 1.00 48.45 531 ASN B O 1
ATOM 8616 N N . LYS B 1 536 ? -2.448 -28.718 -46.156 1.00 49.04 532 LYS B N 1
ATOM 8617 C CA . LYS B 1 536 ? -2.524 -28.441 -44.729 1.00 45.20 532 LYS B CA 1
ATOM 8618 C C . LYS B 1 536 ? -1.480 -27.405 -44.360 1.00 46.43 532 LYS B C 1
ATOM 8619 O O . LYS B 1 536 ? -0.731 -26.964 -45.224 1.00 44.27 532 LYS B O 1
ATOM 8625 N N . VAL B 1 537 ? -1.410 -27.013 -43.090 1.00 43.93 533 VAL B N 1
ATOM 8626 C CA . VAL B 1 537 ? -0.478 -25.954 -42.716 1.00 40.78 533 VAL B CA 1
ATOM 8627 C C . VAL B 1 537 ? 0.632 -26.385 -41.774 1.00 42.09 533 VAL B C 1
ATOM 8628 O O . VAL B 1 537 ? 0.499 -27.329 -40.999 1.00 40.73 533 VAL B O 1
ATOM 8632 N N . ILE B 1 538 ? 1.734 -25.654 -41.858 1.00 43.57 534 ILE B N 1
ATOM 8633 C CA . ILE B 1 538 ? 2.792 -25.704 -40.874 1.00 41.11 534 ILE B CA 1
ATOM 8634 C C . ILE B 1 538 ? 2.848 -24.322 -40.253 1.00 41.40 534 ILE B C 1
ATOM 8635 O O . ILE B 1 538 ? 3.495 -23.425 -40.777 1.00 40.77 534 ILE B O 1
ATOM 8640 N N . ASP B 1 539 ? 2.155 -24.150 -39.138 1.00 40.16 535 ASP B N 1
ATOM 8641 C CA . ASP B 1 539 ? 2.068 -22.852 -38.494 1.00 40.92 535 ASP B CA 1
ATOM 8642 C C . ASP B 1 539 ? 2.858 -22.792 -37.200 1.00 42.82 535 ASP B C 1
ATOM 8643 O O . ASP B 1 539 ? 2.303 -23.015 -36.137 1.00 43.84 535 ASP B O 1
ATOM 8648 N N . VAL B 1 540 ? 4.157 -22.535 -37.276 1.00 39.09 536 VAL B N 1
ATOM 8649 C CA . VAL B 1 540 ? 4.898 -22.297 -36.054 1.00 42.44 536 VAL B CA 1
ATOM 8650 C C . VAL B 1 540 ? 5.422 -20.877 -36.069 1.00 44.77 536 VAL B C 1
ATOM 8651 O O . VAL B 1 540 ? 6.152 -20.463 -36.965 1.00 42.23 536 VAL B O 1
ATOM 8655 N N . ARG B 1 541 ? 4.960 -20.107 -35.099 1.00 50.85 537 ARG B N 1
ATOM 8656 C CA . ARG B 1 541 ? 5.320 -18.713 -34.995 1.00 47.13 537 ARG B CA 1
ATOM 8657 C C . ARG B 1 541 ? 5.044 -18.250 -33.595 1.00 50.64 537 ARG B C 1
ATOM 8658 O O . ARG B 1 541 ? 4.169 -18.793 -32.916 1.00 50.06 537 ARG B O 1
ATOM 8666 N N . GLY B 1 542 ? 5.803 -17.242 -33.177 1.00 48.56 538 GLY B N 1
ATOM 8667 C CA . GLY B 1 542 ? 5.644 -16.626 -31.875 1.00 46.72 538 GLY B CA 1
ATOM 8668 C C . GLY B 1 542 ? 6.786 -15.685 -31.574 1.00 42.16 538 GLY B C 1
ATOM 8669 O O . GLY B 1 542 ? 7.874 -15.837 -32.119 1.00 41.70 538 GLY B O 1
ATOM 8670 N N . PRO B 1 543 ? 6.539 -14.685 -30.723 1.00 46.93 539 PRO B N 1
ATOM 8671 C CA . PRO B 1 543 ? 7.645 -13.832 -30.316 1.00 43.18 539 PRO B CA 1
ATOM 8672 C C . PRO B 1 543 ? 8.423 -14.499 -29.204 1.00 47.31 539 PRO B C 1
ATOM 8673 O O . PRO B 1 543 ? 7.868 -14.889 -28.178 1.00 49.42 539 PRO B O 1
ATOM 8677 N N . VAL B 1 544 ? 9.713 -14.661 -29.438 1.00 46.67 540 VAL B N 1
ATOM 8678 C CA . VAL B 1 544 ? 10.586 -15.373 -28.531 1.00 50.81 540 VAL B CA 1
ATOM 8679 C C . VAL B 1 544 ? 11.860 -14.609 -28.520 1.00 50.56 540 VAL B C 1
ATOM 8680 O O . VAL B 1 544 ? 12.808 -15.040 -29.146 1.00 56.08 540 VAL B O 1
ATOM 8684 N N . PHE B 1 545 ? 11.925 -13.472 -27.850 1.00 47.51 541 PHE B N 1
ATOM 8685 C CA . PHE B 1 545 ? 13.080 -12.639 -28.113 1.00 45.66 541 PHE B CA 1
ATOM 8686 C C . PHE B 1 545 ? 14.234 -13.045 -27.244 1.00 46.68 541 PHE B C 1
ATOM 8687 O O . PHE B 1 545 ? 14.346 -12.598 -26.111 1.00 54.32 541 PHE B O 1
ATOM 8695 N N . LEU B 1 546 ? 15.109 -13.880 -27.800 1.00 45.40 542 LEU B N 1
ATOM 8696 C CA . LEU B 1 546 ? 16.232 -14.403 -27.037 1.00 41.06 542 LEU B CA 1
ATOM 8697 C C . LEU B 1 546 ? 17.496 -13.852 -27.608 1.00 44.55 542 LEU B C 1
ATOM 8698 O O . LEU B 1 546 ? 17.833 -14.131 -28.751 1.00 47.32 542 LEU B O 1
ATOM 8703 N N . ASN B 1 547 ? 18.193 -13.061 -26.803 1.00 48.59 543 ASN B N 1
ATOM 8704 C CA . ASN B 1 547 ? 19.490 -12.540 -27.183 1.00 49.58 543 ASN B CA 1
ATOM 8705 C C . ASN B 1 547 ? 20.554 -13.197 -26.343 1.00 50.72 543 ASN B C 1
ATOM 8706 O O . ASN B 1 547 ? 20.389 -13.364 -25.135 1.00 51.10 543 ASN B O 1
ATOM 8711 N N . ALA B 1 548 ? 21.650 -13.565 -26.989 1.00 51.41 544 ALA B N 1
ATOM 8712 C CA . ALA B 1 548 ? 22.747 -14.206 -26.297 1.00 49.48 544 ALA B CA 1
ATOM 8713 C C . ALA B 1 548 ? 24.077 -13.788 -26.874 1.00 48.03 544 ALA B C 1
ATOM 8714 O O . ALA B 1 548 ? 24.199 -13.540 -28.063 1.00 47.14 544 ALA B O 1
ATOM 8716 N N . LYS B 1 549 ? 25.075 -13.716 -26.009 1.00 48.15 545 LYS B N 1
ATOM 8717 C CA . LYS B 1 549 ? 26.435 -13.472 -26.418 1.00 54.17 545 LYS B CA 1
ATOM 8718 C C . LYS B 1 549 ? 27.258 -14.609 -25.873 1.00 55.83 545 LYS B C 1
ATOM 8719 O O . LYS B 1 549 ? 27.005 -15.086 -24.777 1.00 55.86 545 LYS B O 1
ATOM 8725 N N . VAL B 1 550 ? 28.247 -15.044 -26.635 1.00 57.72 546 VAL B N 1
ATOM 8726 C CA . VAL B 1 550 ? 29.124 -16.095 -26.183 1.00 55.91 546 VAL B CA 1
ATOM 8727 C C . VAL B 1 550 ? 30.559 -15.672 -26.365 1.00 61.14 546 VAL B C 1
ATOM 8728 O O . VAL B 1 550 ? 30.955 -15.216 -27.445 1.00 59.25 546 VAL B O 1
ATOM 8732 N N . GLU B 1 551 ? 31.329 -15.830 -25.292 1.00 64.96 547 GLU B N 1
ATOM 8733 C CA . GLU B 1 551 ? 32.745 -15.504 -25.287 1.00 65.70 547 GLU B CA 1
ATOM 8734 C C . GLU B 1 551 ? 33.548 -16.727 -24.893 1.00 63.31 547 GLU B C 1
ATOM 8735 O O . GLU B 1 551 ? 33.220 -17.400 -23.927 1.00 64.25 547 GLU B O 1
ATOM 8741 N N . ILE B 1 552 ? 34.616 -17.000 -25.624 1.00 62.86 548 ILE B N 1
ATOM 8742 C CA . ILE B 1 552 ? 35.416 -18.185 -25.362 1.00 66.19 548 ILE B CA 1
ATOM 8743 C C . ILE B 1 552 ? 36.857 -17.837 -25.028 1.00 71.51 548 ILE B C 1
ATOM 8744 O O . ILE B 1 552 ? 37.654 -17.537 -25.915 1.00 73.40 548 ILE B O 1
ATOM 8749 N N . LYS B 1 553 ? 37.188 -17.872 -23.743 1.00 74.19 549 LYS B N 1
ATOM 8750 C CA . LYS B 1 553 ? 38.542 -17.567 -23.317 1.00 72.83 549 LYS B CA 1
ATOM 8751 C C . LYS B 1 553 ? 39.279 -18.862 -23.031 1.00 78.85 549 LYS B C 1
ATOM 8752 O O . LYS B 1 553 ? 40.371 -19.092 -23.539 1.00 77.55 549 LYS B O 1
ATOM 8759 N N . ASN C 2 2 ? 30.483 -49.943 -33.102 1.00 63.00 -1 ASN E N 1
ATOM 8760 C CA . ASN C 2 2 ? 29.986 -48.609 -33.439 1.00 73.86 -1 ASN E CA 1
ATOM 8761 C C . ASN C 2 2 ? 29.922 -47.660 -32.247 1.00 73.28 -1 ASN E C 1
ATOM 8762 O O . ASN C 2 2 ? 30.237 -46.481 -32.380 1.00 68.16 -1 ASN E O 1
ATOM 8767 N N . HIS C 2 3 ? 29.489 -48.159 -31.093 1.00 81.02 0 HIS E N 1
ATOM 8768 C CA . HIS C 2 3 ? 29.491 -47.347 -29.879 1.00 80.16 0 HIS E CA 1
ATOM 8769 C C . HIS C 2 3 ? 30.914 -46.875 -29.587 1.00 71.02 0 HIS E C 1
ATOM 8770 O O . HIS C 2 3 ? 31.125 -45.788 -29.063 1.00 69.25 0 HIS E O 1
ATOM 8777 N N . MET C 2 4 ? 31.877 -47.718 -29.934 1.00 66.17 1 MET E N 1
ATOM 8778 C CA . MET C 2 4 ? 33.294 -47.408 -29.848 1.00 62.42 1 MET E CA 1
ATOM 8779 C C . MET C 2 4 ? 33.734 -46.367 -30.897 1.00 59.05 1 MET E C 1
ATOM 8780 O O . MET C 2 4 ? 34.530 -45.462 -30.597 1.00 55.53 1 MET E O 1
ATOM 8785 N N . ARG C 2 5 ? 33.178 -46.473 -32.107 1.00 55.39 2 ARG E N 1
ATOM 8786 C CA . ARG C 2 5 ? 33.459 -45.527 -33.189 1.00 50.86 2 ARG E CA 1
ATOM 8787 C C . ARG C 2 5 ? 33.039 -44.119 -32.847 1.00 52.57 2 ARG E C 1
ATOM 8788 O O . ARG C 2 5 ? 33.762 -43.164 -33.110 1.00 53.88 2 ARG E O 1
ATOM 8796 N N . VAL C 2 6 ? 31.850 -43.993 -32.279 1.00 56.12 3 VAL E N 1
ATOM 8797 C CA . VAL C 2 6 ? 31.296 -42.693 -31.972 1.00 48.73 3 VAL E CA 1
ATOM 8798 C C . VAL C 2 6 ? 32.230 -41.975 -31.039 1.00 49.68 3 VAL E C 1
ATOM 8799 O O . VAL C 2 6 ? 32.567 -40.807 -31.246 1.00 53.82 3 VAL E O 1
ATOM 8803 N N . GLU C 2 7 ? 32.727 -42.704 -30.053 1.00 50.65 4 GLU E N 1
ATOM 8804 C CA . GLU C 2 7 ? 33.646 -42.111 -29.104 1.00 50.54 4 GLU E CA 1
ATOM 8805 C C . GLU C 2 7 ? 34.995 -41.803 -29.740 1.00 52.84 4 GLU E C 1
ATOM 8806 O O . GLU C 2 7 ? 35.623 -40.816 -29.378 1.00 50.33 4 GLU E O 1
ATOM 8812 N N . TYR C 2 8 ? 35.433 -42.606 -30.707 1.00 53.80 5 TYR E N 1
ATOM 8813 C CA . TYR C 2 8 ? 36.682 -42.275 -31.387 1.00 49.10 5 TYR E CA 1
ATOM 8814 C C . TYR C 2 8 ? 36.541 -40.956 -32.130 1.00 51.67 5 TYR E C 1
ATOM 8815 O O . TYR C 2 8 ? 37.432 -40.113 -32.070 1.00 56.16 5 TYR E O 1
ATOM 8824 N N . SER C 2 9 ? 35.420 -40.757 -32.811 1.00 49.34 6 SER E N 1
ATOM 8825 C CA . SER C 2 9 ? 35.252 -39.529 -33.567 1.00 47.00 6 SER E CA 1
ATOM 8826 C C . SER C 2 9 ? 35.164 -38.343 -32.611 1.00 47.77 6 SER E C 1
ATOM 8827 O O . SER C 2 9 ? 35.763 -37.293 -32.867 1.00 49.28 6 SER E O 1
ATOM 8830 N N . LYS C 2 10 ? 34.464 -38.506 -31.493 1.00 48.66 7 LYS E N 1
ATOM 8831 C CA . LYS C 2 10 ? 34.428 -37.421 -30.516 1.00 48.20 7 LYS E CA 1
ATOM 8832 C C . LYS C 2 10 ? 35.848 -37.108 -30.035 1.00 48.50 7 LYS E C 1
ATOM 8833 O O . LYS C 2 10 ? 36.183 -35.951 -29.772 1.00 47.50 7 LYS E O 1
ATOM 8839 N N . ASP C 2 11 ? 36.685 -38.141 -29.957 1.00 53.57 8 ASP E N 1
ATOM 8840 C CA . ASP C 2 11 ? 38.081 -37.982 -29.553 1.00 51.36 8 ASP E CA 1
ATOM 8841 C C . ASP C 2 11 ? 38.841 -37.147 -30.559 1.00 50.68 8 ASP E C 1
ATOM 8842 O O . ASP C 2 11 ? 39.628 -36.281 -30.182 1.00 53.55 8 ASP E O 1
ATOM 8847 N N . LEU C 2 12 ? 38.607 -37.412 -31.839 1.00 51.70 9 LEU E N 1
ATOM 8848 C CA . LEU C 2 12 ? 39.243 -36.644 -32.899 1.00 46.88 9 LEU E CA 1
ATOM 8849 C C . LEU C 2 12 ? 38.843 -35.185 -32.803 1.00 46.06 9 LEU E C 1
ATOM 8850 O O . LEU C 2 12 ? 39.660 -34.288 -33.003 1.00 50.49 9 LEU E O 1
ATOM 8855 N N . ILE C 2 13 ? 37.583 -34.947 -32.467 1.00 43.75 10 ILE E N 1
ATOM 8856 C CA . ILE C 2 13 ? 37.094 -33.582 -32.349 1.00 42.04 10 ILE E CA 1
ATOM 8857 C C . ILE C 2 13 ? 37.801 -32.861 -31.214 1.00 44.78 10 ILE E C 1
ATOM 8858 O O . ILE C 2 13 ? 38.341 -31.763 -31.394 1.00 50.77 10 ILE E O 1
ATOM 8863 N N . ARG C 2 14 ? 37.823 -33.489 -30.045 1.00 47.74 11 ARG E N 1
ATOM 8864 C CA . ARG C 2 14 ? 38.470 -32.873 -28.891 1.00 49.79 11 ARG E CA 1
ATOM 8865 C C . ARG C 2 14 ? 39.952 -32.624 -29.102 1.00 53.46 11 ARG E C 1
ATOM 8866 O O . ARG C 2 14 ? 40.452 -31.581 -28.705 1.00 56.57 11 ARG E O 1
ATOM 8874 N N . LYS C 2 15 ? 40.680 -33.551 -29.711 1.00 52.78 12 LYS E N 1
ATOM 8875 C CA . LYS C 2 15 ? 42.091 -33.242 -29.869 1.00 53.15 12 LYS E CA 1
ATOM 8876 C C . LYS C 2 15 ? 42.269 -32.199 -30.964 1.00 55.48 12 LYS E C 1
ATOM 8877 O O . LYS C 2 15 ? 43.220 -31.414 -30.924 1.00 63.34 12 LYS E O 1
ATOM 8883 N N . GLY C 2 16 ? 41.314 -32.080 -31.877 1.00 56.61 13 GLY E N 1
ATOM 8884 C CA . GLY C 2 16 ? 41.391 -30.968 -32.814 1.00 56.99 13 GLY E CA 1
ATOM 8885 C C . GLY C 2 16 ? 41.262 -29.635 -32.090 1.00 56.94 13 GLY E C 1
ATOM 8886 O O . GLY C 2 16 ? 41.953 -28.662 -32.403 1.00 57.61 13 GLY E O 1
ATOM 8887 N N . ILE C 2 17 ? 40.423 -29.608 -31.064 1.00 56.44 14 ILE E N 1
ATOM 8888 C CA . ILE C 2 17 ? 40.262 -28.396 -30.275 1.00 56.73 14 ILE E CA 1
ATOM 8889 C C . ILE C 2 17 ? 41.479 -28.116 -29.392 1.00 63.01 14 ILE E C 1
ATOM 8890 O O . ILE C 2 17 ? 41.847 -26.959 -29.191 1.00 66.35 14 ILE E O 1
ATOM 8895 N N . SER C 2 18 ? 42.113 -29.169 -28.881 1.00 63.52 15 SER E N 1
ATOM 8896 C CA . SER C 2 18 ? 43.353 -29.013 -28.117 1.00 62.16 15 SER E CA 1
ATOM 8897 C C . SER C 2 18 ? 44.410 -28.365 -28.974 1.00 63.30 15 SER E C 1
ATOM 8898 O O . SER C 2 18 ? 44.983 -27.335 -28.613 1.00 68.78 15 SER E O 1
ATOM 8901 N N . THR C 2 19 ? 44.652 -28.982 -30.124 1.00 57.91 16 THR E N 1
ATOM 8902 C CA . THR C 2 19 ? 45.635 -28.482 -31.061 1.00 62.43 16 THR E CA 1
ATOM 8903 C C . THR C 2 19 ? 45.356 -27.052 -31.496 1.00 68.26 16 THR E C 1
ATOM 8904 O O . THR C 2 19 ? 46.286 -26.259 -31.664 1.00 72.94 16 THR E O 1
ATOM 8908 N N . ILE C 2 20 ? 44.083 -26.702 -31.642 1.00 64.09 17 ILE E N 1
ATOM 8909 C CA . ILE C 2 20 ? 43.755 -25.328 -31.996 1.00 62.33 17 ILE E CA 1
ATOM 8910 C C . ILE C 2 20 ? 44.073 -24.388 -30.845 1.00 68.53 17 ILE E C 1
ATOM 8911 O O . ILE C 2 20 ? 44.611 -23.308 -31.054 1.00 71.98 17 ILE E O 1
ATOM 8916 N N . SER C 2 21 ? 43.787 -24.817 -29.625 1.00 68.58 18 SER E N 1
ATOM 8917 C CA . SER C 2 21 ? 44.015 -23.960 -28.478 1.00 70.45 18 SER E CA 1
ATOM 8918 C C . SER C 2 21 ? 45.496 -23.677 -28.274 1.00 75.73 18 SER E C 1
ATOM 8919 O O . SER C 2 21 ? 45.902 -22.524 -28.039 1.00 80.85 18 SER E O 1
ATOM 8922 N N . GLN C 2 22 ? 46.321 -24.702 -28.444 1.00 74.79 19 GLN E N 1
ATOM 8923 C CA . GLN C 2 22 ? 47.729 -24.510 -28.154 1.00 78.75 19 GLN E CA 1
ATOM 8924 C C . GLN C 2 22 ? 48.409 -23.860 -29.345 1.00 76.55 19 GLN E C 1
ATOM 8925 O O . GLN C 2 22 ? 49.413 -23.169 -29.183 1.00 86.16 19 GLN E O 1
ATOM 8931 N N . LEU C 2 23 ? 47.833 -24.021 -30.530 1.00 72.40 20 LEU E N 1
ATOM 8932 C CA . LEU C 2 23 ? 48.320 -23.266 -31.673 1.00 69.86 20 LEU E CA 1
ATOM 8933 C C . LEU C 2 23 ? 47.946 -21.794 -31.550 1.00 76.96 20 LEU E C 1
ATOM 8934 O O . LEU C 2 23 ? 48.623 -20.947 -32.125 1.00 77.99 20 LEU E O 1
ATOM 8939 N N . LYS C 2 24 ? 46.882 -21.482 -30.805 1.00 80.63 21 LYS E N 1
ATOM 8940 C CA . LYS C 2 24 ? 46.563 -20.080 -30.531 1.00 78.97 21 LYS E CA 1
ATOM 8941 C C . LYS C 2 24 ? 47.556 -19.488 -29.562 1.00 87.67 21 LYS E C 1
ATOM 8942 O O . LYS C 2 24 ? 48.166 -18.464 -29.857 1.00 95.09 21 LYS E O 1
ATOM 8948 N N . LYS C 2 25 ? 47.729 -20.107 -28.396 1.00 88.27 22 LYS E N 1
ATOM 8949 C CA . LYS C 2 25 ? 48.615 -19.458 -27.427 1.00 89.43 22 LYS E CA 1
ATOM 8950 C C . LYS C 2 25 ? 50.105 -19.646 -27.736 1.00 91.91 22 LYS E C 1
ATOM 8951 O O . LYS C 2 25 ? 50.951 -19.075 -27.054 1.00 98.19 22 LYS E O 1
ATOM 8957 N N . ALA C 2 26 ? 50.431 -20.422 -28.766 1.00 91.89 23 ALA E N 1
ATOM 8958 C CA . ALA C 2 26 ? 51.795 -20.413 -29.291 1.00 90.97 23 ALA E CA 1
ATOM 8959 C C . ALA C 2 26 ? 52.068 -19.085 -29.989 1.00 97.77 23 ALA E C 1
ATOM 8960 O O . ALA C 2 26 ? 53.107 -18.464 -29.785 1.00 106.72 23 ALA E O 1
ATOM 8962 N N . LYS C 2 27 ? 51.117 -18.661 -30.814 1.00 97.98 24 LYS E N 1
ATOM 8963 C CA . LYS C 2 27 ? 51.205 -17.395 -31.535 1.00 100.94 24 LYS E CA 1
ATOM 8964 C C . LYS C 2 27 ? 50.950 -16.212 -30.603 1.00 104.63 24 LYS E C 1
ATOM 8965 O O . LYS C 2 27 ? 51.566 -15.155 -30.735 1.00 114.14 24 LYS E O 1
ATOM 8971 N N . ASN D 2 2 ? 20.052 -39.521 -37.160 1.00 61.54 -1 ASN F N 1
ATOM 8972 C CA . ASN D 2 2 ? 21.360 -39.909 -36.642 1.00 67.64 -1 ASN F CA 1
ATOM 8973 C C . ASN D 2 2 ? 22.445 -39.965 -37.710 1.00 69.35 -1 ASN F C 1
ATOM 8974 O O . ASN D 2 2 ? 23.581 -39.585 -37.449 1.00 70.23 -1 ASN F O 1
ATOM 8979 N N . HIS D 2 3 ? 22.122 -40.475 -38.894 1.00 74.38 0 HIS F N 1
ATOM 8980 C CA . HIS D 2 3 ? 23.081 -40.457 -39.997 1.00 71.13 0 HIS F CA 1
ATOM 8981 C C . HIS D 2 3 ? 23.470 -39.005 -40.263 1.00 66.69 0 HIS F C 1
ATOM 8982 O O . HIS D 2 3 ? 24.617 -38.685 -40.613 1.00 70.83 0 HIS F O 1
ATOM 8989 N N . MET D 2 4 ? 22.507 -38.125 -40.025 1.00 63.45 1 MET F N 1
ATOM 8990 C CA . MET D 2 4 ? 22.711 -36.697 -40.124 1.00 61.40 1 MET F CA 1
ATOM 8991 C C . MET D 2 4 ? 23.691 -36.227 -39.047 1.00 57.21 1 MET F C 1
ATOM 8992 O O . MET D 2 4 ? 24.531 -35.363 -39.311 1.00 55.85 1 MET F O 1
ATOM 8997 N N . ARG D 2 5 ? 23.594 -36.805 -37.848 1.00 52.84 2 ARG F N 1
ATOM 8998 C CA . ARG D 2 5 ? 24.542 -36.517 -36.765 1.00 49.30 2 ARG F CA 1
ATOM 8999 C C . ARG D 2 5 ? 25.936 -36.961 -37.113 1.00 51.80 2 ARG F C 1
ATOM 9000 O O . ARG D 2 5 ? 26.906 -36.257 -36.868 1.00 52.21 2 ARG F O 1
ATOM 9008 N N . VAL D 2 6 ? 26.028 -38.165 -37.653 1.00 51.92 3 VAL F N 1
ATOM 9009 C CA . VAL D 2 6 ? 27.307 -38.746 -37.967 1.00 47.23 3 VAL F CA 1
ATOM 9010 C C . VAL D 2 6 ? 27.985 -37.824 -38.937 1.00 49.54 3 VAL F C 1
ATOM 9011 O O . VAL D 2 6 ? 29.161 -37.481 -38.770 1.00 53.50 3 VAL F O 1
ATOM 9015 N N . GLU D 2 7 ? 27.215 -37.337 -39.903 1.00 51.74 4 GLU F N 1
ATOM 9016 C CA . GLU D 2 7 ? 27.797 -36.428 -40.876 1.00 53.53 4 GLU F CA 1
ATOM 9017 C C . GLU D 2 7 ? 28.149 -35.061 -40.272 1.00 53.93 4 GLU F C 1
ATOM 9018 O O . GLU D 2 7 ? 29.132 -34.441 -40.686 1.00 51.80 4 GLU F O 1
ATOM 9024 N N . TYR D 2 8 ? 27.379 -34.601 -39.285 1.00 52.41 5 TYR F N 1
ATOM 9025 C CA . TYR D 2 8 ? 27.728 -33.364 -38.589 1.00 51.25 5 TYR F CA 1
ATOM 9026 C C . TYR D 2 8 ? 29.041 -33.475 -37.848 1.00 52.65 5 TYR F C 1
ATOM 9027 O O . TYR D 2 8 ? 29.850 -32.551 -37.877 1.00 55.48 5 TYR F O 1
ATOM 9036 N N . SER D 2 9 ? 29.257 -34.591 -37.162 1.00 51.12 6 SER F N 1
ATOM 9037 C CA . SER D 2 9 ? 30.487 -34.742 -36.403 1.00 47.33 6 SER F CA 1
ATOM 9038 C C . SER D 2 9 ? 31.653 -34.825 -37.371 1.00 47.99 6 SER F C 1
ATOM 9039 O O . SER D 2 9 ? 32.717 -34.252 -37.116 1.00 48.88 6 SER F O 1
ATOM 9042 N N . LYS D 2 10 ? 31.463 -35.522 -38.490 1.00 48.72 7 LYS F N 1
ATOM 9043 C CA . LYS D 2 10 ? 32.529 -35.555 -39.489 1.00 47.18 7 LYS F CA 1
ATOM 9044 C C . LYS D 2 10 ? 32.821 -34.135 -39.979 1.00 48.73 7 LYS F C 1
ATOM 9045 O O . LYS D 2 10 ? 33.971 -33.785 -40.274 1.00 46.58 7 LYS F O 1
ATOM 9051 N N . ASP D 2 11 ? 31.777 -33.310 -40.037 1.00 54.37 8 ASP F N 1
ATOM 9052 C CA . ASP D 2 11 ? 31.930 -31.919 -40.451 1.00 52.90 8 ASP F CA 1
ATOM 9053 C C . ASP D 2 11 ? 32.792 -31.155 -39.464 1.00 47.36 8 ASP F C 1
ATOM 9054 O O . ASP D 2 11 ? 33.669 -30.389 -39.863 1.00 49.71 8 ASP F O 1
ATOM 9059 N N . LEU D 2 12 ? 32.539 -31.373 -38.177 1.00 47.62 9 LEU F N 1
ATOM 9060 C CA . LEU D 2 12 ? 33.318 -30.735 -37.119 1.00 45.69 9 LEU F CA 1
ATOM 9061 C C . LEU D 2 12 ? 34.785 -31.129 -37.200 1.00 45.10 9 LEU F C 1
ATOM 9062 O O . LEU D 2 12 ? 35.680 -30.313 -36.991 1.00 48.02 9 LEU F O 1
ATOM 9067 N N . ILE D 2 13 ? 35.030 -32.388 -37.521 1.00 42.85 10 ILE F N 1
ATOM 9068 C CA . ILE D 2 13 ? 36.392 -32.866 -37.623 1.00 39.44 10 ILE F CA 1
ATOM 9069 C C . ILE D 2 13 ? 37.102 -32.159 -38.762 1.00 44.84 10 ILE F C 1
ATOM 9070 O O . ILE D 2 13 ? 38.188 -31.593 -38.581 1.00 48.73 10 ILE F O 1
ATOM 9075 N N . ARG D 2 14 ? 36.471 -32.156 -39.933 1.00 47.58 11 ARG F N 1
ATOM 9076 C CA . ARG D 2 14 ? 37.081 -31.518 -41.096 1.00 48.96 11 ARG F CA 1
ATOM 9077 C C . ARG D 2 14 ? 37.336 -30.036 -40.884 1.00 50.96 11 ARG F C 1
ATOM 9078 O O . ARG D 2 14 ? 38.387 -29.533 -41.264 1.00 55.17 11 ARG F O 1
ATOM 9086 N N . LYS D 2 15 ? 36.408 -29.321 -40.265 1.00 51.15 12 LYS F N 1
ATOM 9087 C CA . LYS D 2 15 ? 36.666 -27.904 -40.133 1.00 52.49 12 LYS F CA 1
ATOM 9088 C C . LYS D 2 15 ? 37.733 -27.695 -39.074 1.00 54.08 12 LYS F C 1
ATOM 9089 O O . LYS D 2 15 ? 38.487 -26.725 -39.139 1.00 62.76 12 LYS F O 1
ATOM 9095 N N . GLY D 2 16 ? 37.884 -28.647 -38.159 1.00 52.87 13 GLY F N 1
ATOM 9096 C CA . GLY D 2 16 ? 38.996 -28.569 -37.220 1.00 53.90 13 GLY F CA 1
ATOM 9097 C C . GLY D 2 16 ? 40.339 -28.699 -37.916 1.00 56.31 13 GLY F C 1
ATOM 9098 O O . GLY D 2 16 ? 41.319 -28.028 -37.578 1.00 55.76 13 GLY F O 1
ATOM 9099 N N . ILE D 2 17 ? 40.373 -29.538 -38.939 1.00 55.04 14 ILE F N 1
ATOM 9100 C CA . ILE D 2 17 ? 41.587 -29.692 -39.715 1.00 52.54 14 ILE F CA 1
ATOM 9101 C C . ILE D 2 17 ? 41.842 -28.457 -40.580 1.00 60.17 14 ILE F C 1
ATOM 9102 O O . ILE D 2 17 ? 42.991 -28.065 -40.784 1.00 63.70 14 ILE F O 1
ATOM 9107 N N . SER D 2 18 ? 40.775 -27.827 -41.070 1.00 62.80 15 SER F N 1
ATOM 9108 C CA . SER D 2 18 ? 40.914 -26.577 -41.824 1.00 60.00 15 SER F CA 1
ATOM 9109 C C . SER D 2 18 ? 41.566 -25.516 -40.975 1.00 61.48 15 SER F C 1
ATOM 9110 O O . SER D 2 18 ? 42.605 -24.950 -41.338 1.00 70.71 15 SER F O 1
ATOM 9113 N N . THR D 2 19 ? 40.951 -25.273 -39.825 1.00 57.36 16 THR F N 1
ATOM 9114 C CA . THR D 2 19 ? 41.448 -24.287 -38.892 1.00 62.21 16 THR F CA 1
ATOM 9115 C C . THR D 2 19 ? 42.886 -24.569 -38.479 1.00 66.42 16 THR F C 1
ATOM 9116 O O . THR D 2 19 ? 43.683 -23.641 -38.314 1.00 72.61 16 THR F O 1
ATOM 9120 N N . ILE D 2 20 ? 43.241 -25.843 -38.352 1.00 63.04 17 ILE F N 1
ATOM 9121 C CA . ILE D 2 20 ? 44.617 -26.163 -38.004 1.00 62.59 17 ILE F CA 1
ATOM 9122 C C . ILE D 2 20 ? 45.560 -25.837 -39.147 1.00 68.16 17 ILE F C 1
ATOM 9123 O O . ILE D 2 20 ? 46.622 -25.264 -38.930 1.00 73.84 17 ILE F O 1
ATOM 9128 N N . SER D 2 21 ? 45.153 -26.136 -40.370 1.00 66.48 18 SER F N 1
ATOM 9129 C CA . SER D 2 21 ? 46.039 -25.896 -41.494 1.00 69.43 18 SER F CA 1
ATOM 9130 C C . SER D 2 21 ? 46.299 -24.409 -41.684 1.00 74.20 18 SER F C 1
ATOM 9131 O O . SER D 2 21 ? 47.434 -23.989 -41.948 1.00 83.25 18 SER F O 1
ATOM 9134 N N . GLN D 2 22 ? 45.274 -23.590 -41.504 1.00 72.96 19 GLN F N 1
ATOM 9135 C CA . GLN D 2 22 ? 45.488 -22.178 -41.769 1.00 75.93 19 GLN F CA 1
ATOM 9136 C C . GLN D 2 22 ? 46.137 -21.503 -40.562 1.00 75.61 19 GLN F C 1
ATOM 9137 O O . GLN D 2 22 ? 46.854 -20.511 -40.714 1.00 82.29 19 GLN F O 1
ATOM 9143 N N . LEU D 2 23 ? 45.964 -22.081 -39.377 1.00 70.23 20 LEU F N 1
ATOM 9144 C CA . LEU D 2 23 ? 46.713 -21.590 -38.229 1.00 71.04 20 LEU F CA 1
ATOM 9145 C C . LEU D 2 23 ? 48.184 -21.939 -38.389 1.00 78.49 20 LEU F C 1
ATOM 9146 O O . LEU D 2 23 ? 49.045 -21.263 -37.830 1.00 83.13 20 LEU F O 1
ATOM 9151 N N . LYS D 2 24 ? 48.477 -22.985 -39.159 1.00 80.78 21 LYS F N 1
ATOM 9152 C CA . LYS D 2 24 ? 49.866 -23.298 -39.497 1.00 78.32 21 LYS F CA 1
ATOM 9153 C C . LYS D 2 24 ? 50.437 -22.310 -40.480 1.00 86.06 21 LYS F C 1
ATOM 9154 O O . LYS D 2 24 ? 51.521 -21.784 -40.254 1.00 93.62 21 LYS F O 1
ATOM 9160 N N . LYS D 2 25 ? 49.742 -22.072 -41.590 1.00 86.30 22 LYS F N 1
ATOM 9161 C CA . LYS D 2 25 ? 50.338 -21.176 -42.576 1.00 87.83 22 LYS F CA 1
ATOM 9162 C C . LYS D 2 25 ? 50.258 -19.704 -42.149 1.00 91.72 22 LYS F C 1
ATOM 9163 O O . LYS D 2 25 ? 50.825 -18.840 -42.813 1.00 96.78 22 LYS F O 1
ATOM 9169 N N . ALA D 2 26 ? 49.592 -19.409 -41.035 1.00 90.39 23 ALA F N 1
ATOM 9170 C CA . ALA D 2 26 ? 49.740 -18.082 -40.442 1.00 89.68 23 ALA F CA 1
ATOM 9171 C C . ALA D 2 26 ? 51.137 -17.937 -39.843 1.00 97.46 23 ALA F C 1
ATOM 9172 O O . ALA D 2 26 ? 51.839 -16.959 -40.100 1.00 105.63 23 ALA F O 1
ATOM 9174 N N . LYS D 2 27 ? 51.533 -18.927 -39.049 1.00 98.99 24 LYS F N 1
ATOM 9175 C CA . LYS D 2 27 ? 52.859 -18.968 -38.443 1.00 100.00 24 LYS F CA 1
ATOM 9176 C C . LYS D 2 27 ? 53.916 -19.403 -39.458 1.00 98.91 24 LYS F C 1
ATOM 9177 O O . LYS D 2 27 ? 54.999 -18.826 -39.537 1.00 101.47 24 LYS F O 1
#

Solvent-accessible surface area: 58998 Å² total; per-residue (Å²): 239,229,104,64,116,133,135,41,113,71,73,27,145,147,36,102,4,63,5,129,102,100,42,174,88,77,126,154,119,115,64,10,21,64,78,131,1,8,82,119,88,147,138,69,158,93,59,26,6,122,76,0,24,71,90,0,74,19,3,0,24,76,50,50,6,61,64,48,146,3,50,55,84,4,45,29,114,33,3,71,70,3,2,13,104,52,0,139,65,22,17,91,44,3,61,82,48,62,34,111,45,87,8,111,28,44,22,16,120,112,24,10,86,60,2,94,124,44,71,14,104,25,66,117,119,39,34,90,110,0,89,89,12,4,79,60,27,68,138,46,70,14,82,47,130,64,6,32,108,44,0,6,118,4,0,117,36,50,65,24,44,0,50,38,0,29,88,48,1,1,68,56,35,172,104,39,142,82,109,76,69,65,72,0,31,0,2,14,3,3,0,0,0,0,52,25,0,32,52,28,24,154,132,94,184,56,98,4,86,0,0,2,23,40,91,0,43,58,117,56,173,110,61,41,134,30,66,9,72,19,43,19,7,0,1,0,0,8,0,5,144,140,20,45,37,78,47,0,79,88,5,3,92,17,0,2,54,78,25,56,37,129,128,48,125,73,100,109,4,155,122,93,8,114,15,10,36,96,126,20,10,19,19,0,48,0,68,0,85,142,61,43,103,94,20,45,3,5,29,0,0,15,1,10,90,116,2,6,66,100,11,128,6,139,11,48,0,0,4,0,19,3,15,0,9,40,0,0,1,14,53,90,15,77,82,38,2,54,25,1,19,75,44,103,152,106,147,149,112,24,53,30,56,58,0,0,1,29,0,49,2,34,46,5,3,25,0,63,46,0,28,72,5,0,47,60,2,7,90,42,0,44,78,38,64,72,95,148,11,97,12,47,18,97,16,110,104,96,20,69,1,84,64,25,133,6,42,0,21,1,43,4,44,14,104,100,80,146,100,113,1,4,26,106,8,2,36,3,38,0,24,0,53,76,1,17,0,23,8,0,17,71,80,36,146,91,34,123,141,124,84,32,83,89,21,92,91,0,61,120,101,16,45,20,0,87,0,77,0,0,14,0,1,0,10,49,0,0,7,66,0,3,59,5,2,2,26,47,60,61,94,37,178,16,159,12,48,65,0,153,46,13,77,54,0,5,4,85,29,42,148,93,0,54,145,22,2,124,69,65,135,63,77,56,43,1,118,8,53,0,83,0,33,2,71,0,38,3,136,229,231,112,70,118,125,122,37,110,65,69,28,140,152,39,103,4,62,2,132,106,101,34,181,84,78,127,146,110,112,63,10,28,66,66,137,1,10,81,109,96,144,143,69,167,94,59,26,6,120,75,0,24,71,96,0,73,30,3,0,28,75,52,50,7,68,70,37,146,3,51,52,85,4,44,31,112,34,2,69,69,3,2,11,104,52,0,138,66,22,17,92,46,4,63,84,48,62,40,106,46,89,9,110,27,45,9,31,112,112,22,8,85,61,1,95,122,39,70,10,103,22,65,117,118,38,33,95,108,1,94,85,11,5,82,61,25,68,131,47,70,16,81,46,131,66,6,34,106,41,0,7,118,4,0,121,36,53,66,26,40,0,51,40,0,28,87,49,2,1,65,56,34,173,102,37,145,88,105,79,68,68,72,0,32,1,1,14,2,3,0,0,0,0,52,20,0,30,53,25,22,144,140,94,182,53,101,5,88,0,0,2,23,39,91,0,44,54,119,51,185,149,61,39,101,16,66,8,72,18,44,18,6,0,2,0,0,9,0,5,141,138,19,45,38,79,43,0,76,83,4,2,88,16,0,1,54,74,24,59,21,127,110,54,118,77,107,109,7,165,119,92,10,112,15,9,36,95,126,19,13,18,18,0,44,0,65,0,83,142,41,44,72,97,11,44,2,4,31,0,0,14,1,10,89,117,2,5,66,102,10,120,6,140,10,49,0,0,4,0,20,2,15,0,10,41,0,0,1,14,54,93,13,78,84,41,2,65,26,1,18,76,45,104,151,96,168,142,127,24,53,30,53,50,0,0,1,27,0,70,1,34,57,5,3,24,0,59,47,0,28,63,7,0,49,62,1,7,90,42,1,39,80,35,60,78,97,146,11,95,9,44,19,94,12,114,97,100,22,69,0,82,62,18,123,6,41,0,28,1,38,3,32,13,103,97,86,154,102,115,1,2,24,106,10,4,35,3,38,0,24,0,53,78,2,16,0,24,8,0,17,75,70,48,144,89,32,113,142,121,76,31,83,86,20,103,94,0,59,111,104,14,44,21,0,84,0,81,0,0,15,0,2,0,9,46,0,0,4,76,0,3,57,6,0,2,27,47,60,50,97,36,134,14,158,12,44,65,0,165,46,14,78,54,1,5,4,95,26,36,135,101,0,52,128,26,4,130,70,66,132,58,76,60,45,1,120,8,50,0,80,0,31,1,37,0,19,5,131,115,145,42,17,61,65,56,8,21,74,18,2,43,62,2,1,2,0,0,3,78,22,61,140,70,133,125,141,49,19,58,59,55,9,22,71,17,2,42,73,2,0,3,1,1,2,82,19,53,142,70,178

Nearest PDB structures (foldseek):
  2du7-assembly1_A  TM=8.894E-01  e=2.627E-77  Methanocaldococcus jannaschii
  2odr-assembly1_A  TM=9.621E-01  e=9.563E-54  Methanococcus maripaludis S2
  2odr-assembly1_B  TM=9.515E-01  e=4.847E-50  Methanococcus maripaludis S2
  2odr-assembly1_C  TM=8.453E-01  e=5.800E-44  Methanococcus maripaludis S2
  2odr-assembly1_D  TM=8.343E-01  e=4.826E-43  Methanococcus maripaludis S2

Organism: Methanocaldococcus jannaschii (strain ATCC 43067 / DSM 2661 / JAL-1 / JCM 10045 / NBRC 100440) (NCBI:txid243232)